Protein AF-0000000075727451 (afdb_homodimer)

Radius of gyration: 30.91 Å; Cα contacts (8 Å, |Δi|>4): 1766; chains: 2; bounding box: 86×86×67 Å

Foldseek 3Di:
DVVVVVVVLVVVLVVCVVVVPDPPVDPSVVVSVVCCVVCCLVCLVVVLLVCPPDPLSVVVLVLVNPDDPAADVPLLVVLVVLLCVQLPDDPDPVAFSLLSNLVSLLSSLLSCQLVVRDRNLVSLLCQLVSCLVSVSFVVDDNVCSSVVLQVLLDDLLLLLQLLLQLLLLLCSLLVVLLQVLQVQLQVQQFDLLSSLLSLLVSLLVSLQRNALLSSLSSSCSQCLVQLQVDDLQALSSVSNLVSSLLSSLLSLQQFCNHHLLSSLLQLLLVVLCVLLVHPDGDARQNSNQQSNVLSSVLSVVLSVVSCVVRPGPDDTGDGTDHDPRDDDPSNVVSVVQSVVLSVLSNCCVVPSCVPQVGSSSSSCSSVCCCCVVPSDPPVCSVVRPVSSSSSSSSLSSSLVSCSRSCNLVVVLVVCCVVVPPDDPLVVLVVLLVVLVVSLVSGALNVSSSSSSSNQLNSQVVVPDPSSLSSSLNSQLSSQQQQFCRRYSSSVSSQCSAHPVSHTSDDRVRSNVSRVVSSVVSNVCSSPVSSVSSVVSPD/DVVVVVVVLVVVLVVCVVVVPDPPVDDSVVVSVVCCVVCCLVCLVVCLLVVPPDPVSVVVLVLVNPDDPAADVVLLVVLVVLLCVQLPDDPDPVAFSLLSNLVSLLSSLLSCQLVVNDRNLVSLLCQLVSCLVSVSFVVDDNVCSSVVLQVLLDDLLLLLQLLLQLLLLLCSLQVVLLQVLQVQLQVQQFDLLSSLLSLLVSLLVSLQRNALLSSLSSSCSQCLVQLQPDDLQALSSVSNLVSSLLSSLLSLQQFCNHHLLSSLLQLLLVVLCVLLVHPDGDARQNSNQQSNVLSSVLSVVLSVVSCVVRPGPDDTGDGGDHDPRDDDPSNVVSVVQSVVLSVLSNCCVVPSCVPQVGNSSSSCSSVCCCCVVPSDPPVCSVVRPVSSSSSSSSLSSSLVSCSRSCNLVVVLVVCCVVCPPDDPLVVLVVLLVVLVVSLVSGALNVSSSSRSSNQLNSQVVVPDPSSLSSSLNSQLSSQQQQFCRRYSSSVSSQCSAHPVSHTSDDRVVSNVSRVVSSVVSNVCSSPVSSVSSVVSPD

Sequence (1076 aa):
MQNIVEQLENLYSKILREISVNGDERPRSEIVIELHNKVDSTIAWKQSTVLSDFNAIDFRKSQLSHITQPVKFPPLIIALIFLIVFSVKQFTKGLEFAAQKTIGIIGFCAILWATGAIPLWVTSISIPFISCVLKVVTEYSATDIGKFLEQSTMGPIVFLIIGGFTIATALQATEMDKRIASIILKKASINARIFLLVTSLLNVFIAMWIGNITSTMIVITLITPTLRQIPRNSNFAKAVILSIAVGGNLGGMTTPLASLQNAVTIESVAEAAAKYGMHDKVSFTTFFATALPFAIICAIIAWAIIMLKFPIDVSSVPAIPETQSDFGWRQIFVCVVSFATIVVWIVLPFGADRVFSDYGIVGFVPLLIFYGSGILPSRKIADLPWNVIFTLFGGSVLSKIVQMSGLMDAISNTMAKVLGKQTLWVTILIVNICVIVIDFFITHSVSCQITMPLVANFAAKRGGHIALFCMCGCMATTASQIMPVSSFPNMCSFSITDDTKKEYFKSQEFIKWGITITGVLIACVMTIFYFIGYEFGLMQNIVEQLENLYSKILREISVNGDERPRSEIVIELHNKVDSTIAWKQSTVLSDFNAIDFRKSQLSHITQPVKFPPLIIALIFLIVFSVKQFTKGLEFAAQKTIGIIGFCAILWATGAIPLWVTSISIPFISCVLKVVTEYSATDIGKFLEQSTMGPIVFLIIGGFTIATALQATEMDKRIASIILKKASINARIFLLVTSLLNVFIAMWIGNITSTMIVITLITPTLRQIPRNSNFAKAVILSIAVGGNLGGMTTPLASLQNAVTIESVAEAAAKYGMHDKVSFTTFFATALPFAIICAIIAWAIIMLKFPIDVSSVPAIPETQSDFGWRQIFVCVVSFATIVVWIVLPFGADRVFSDYGIVGFVPLLIFYGSGILPSRKIADLPWNVIFTLFGGSVLSKIVQMSGLMDAISNTMAKVLGKQTLWVTILIVNICVIVIDFFITHSVSCQITMPLVANFAAKRGGHIALFCMCGCMATTASQIMPVSSFPNMCSFSITDDTKKEYFKSQEFIKWGITITGVLIACVMTIFYFIGYEFGL

InterPro domains:
  IPR001898 Solute carrier family 13 [PF00939] (76-527)

Organism: Trichomonas vaginalis (strain ATCC PRA-98 / G3) (NCBI:txid412133)

Secondary structure (DSSP, 8-state):
-HHHHHHHHHHHHHHHHHH--S-----HHHHHHHHHHHHHHHHHHHHHHSTTS-TTHHHHHHHS-SS-----HHHHHHHHHHHHHHHHS-S-TTS-HHHHHHHHHHHHHHHHHHHTSS-HHHHHHHHHHHHHHHT--TTS-TTTHHHHHHHTT--HHHHHHHHHHHHHHHHHHTTHHHHHHHHHHHHHTT-HHHHHHHHHHHHHHHHHHH-HHHHHHHHHHHHHHHHTTS-TT-HHHHHHHHHHHHHHHHHTTSSTTT-HHHHHHHHHHHHHHHHTT------HHHHHHHHHHHHHHHHHHHHHHHHHHS----SSPPPPPPP-----HHHHHHHHHHHHHHHHHHHGGGTTHHHH-SHHHHTHHHHHHHHHHTSS-GGGGGGS-HHHHHHHHHHHHHHHHHHHSSHHHHHHHHHHHHH-S--HHHHHHHHHHHHHHHHHHS-HHHHHHHHHHHHHHHHHHHTS-HHHHHHHHHHHHHH---STTSSHHHHHHHT-B-TTS-BSS-HHHHHHHHHHHHHHHHHHIIIIIHHHHHHTT-/-HHHHHHHHHHHHHHHHHH--S-----HHHHHHHHHHHHHHHHHHHHHHSTTS-TTHHHHHHHS-SS-----HHHHHHHHHHHHHHHHS-S-TTS-HHHHHHHHHHHHHHHHHHHTSS-HHHHHHHHHHHHHHHT--TTS-TTTHHHHHHHTT--HHHHHHHHHHHHHHHHHHTTHHHHHHHHHHHHHTT-HHHHHHHHHHHHHHHHHHH-HHHHHHHHHHHHHHHHTTS-TT-HHHHHHHHHHHHHHHHHTTSSTTT-HHHHHHHHHHHHHHHHTT------HHHHHHHHHHHHHHHHHHHHHHHHHHS----SSPPPPPPP-----HHHHHHHHHHHHHHHHHHHGGGTTHHHH-SHHHHTHHHHHHHHHTTSS-GGGGGGS-HHHHHHHHHHHHHHHHHHHSSHHHHHHHHHHHHH-S--HHHHHHHHHHHHHHHHHHS-HHHHHHHHHHHHHHHHHHHTS-HHHHHHHHHHHHHH---STTSSHHHHHHHT-B-TTS-BSS-HHHHHHHHHHHHHHHHHHIIIIIHHHHHHTT-

Nearest PDB structures (foldseek):
  8r34-assembly1_A  TM=6.517E-01  e=2.177E-24  Saccharomyces cerevisiae
  6ol1-assembly1_B  TM=8.935E-01  e=8.866E-19  Vibrio cholerae O1 biovar El Tor str. N16961
  6ol0-assembly2_B  TM=8.997E-01  e=1.145E-17  Vibrio cholerae O1 biovar El Tor str. N16961
  4f35-assembly2_B  TM=9.080E-01  e=3.720E-16  Vibrio cholerae
  4f35-assembly1_C  TM=8.954E-01  e=8.253E-16  Vibrio cholerae

pLDDT: mean 83.33, std 17.27, range [27.61, 97.75]

Solvent-accessible surface area (backbone atoms only — not comparable to full-atom values): 53166 Å² total; per-residue (Å²): 107,67,65,57,49,49,49,51,52,47,49,49,50,48,48,48,55,64,66,44,74,70,82,73,78,64,56,69,66,56,52,49,50,45,44,48,47,48,46,42,47,46,41,47,47,48,28,61,68,42,66,69,67,54,69,74,33,46,52,48,20,58,80,56,5,88,51,49,56,70,52,38,58,67,58,47,51,52,22,48,50,46,29,46,61,32,58,73,54,70,86,49,91,89,47,49,53,30,18,44,29,48,50,14,50,52,50,24,45,50,46,31,57,52,66,51,21,34,54,60,36,49,54,24,50,42,44,54,43,50,41,47,59,66,52,27,51,71,92,44,53,52,62,49,38,31,48,54,44,49,25,44,36,39,41,40,63,55,35,31,44,53,16,35,46,41,43,27,49,51,35,54,75,57,43,47,58,58,45,54,51,40,56,53,51,45,67,30,33,77,38,62,73,52,28,38,45,46,45,16,50,47,22,25,54,44,0,43,57,48,11,13,61,56,24,32,50,50,52,46,64,55,42,47,69,30,52,65,73,43,67,87,87,35,40,42,55,53,43,43,41,50,23,41,20,50,12,8,35,40,6,22,54,23,26,59,56,3,26,67,36,40,38,44,36,41,49,20,29,39,53,29,18,58,73,71,73,43,84,56,67,65,45,63,35,56,44,30,67,48,29,34,60,46,35,53,52,51,49,52,51,51,44,52,50,45,55,70,73,34,59,77,74,66,92,65,46,61,73,53,73,82,72,87,68,86,86,51,68,66,47,52,50,49,50,52,54,47,51,50,50,51,51,49,44,47,40,24,90,78,57,45,19,64,45,44,16,40,59,18,44,53,14,45,48,50,48,42,51,37,43,35,58,21,77,37,34,67,52,55,65,38,68,48,67,55,57,58,54,40,28,46,27,15,36,42,31,50,37,49,45,42,67,55,16,49,35,51,58,53,50,45,54,50,45,48,67,71,55,55,91,56,53,69,68,58,49,43,50,53,52,35,50,54,50,42,61,53,28,73,65,26,34,40,51,60,32,33,48,59,44,25,31,54,48,9,41,44,24,43,73,73,69,48,50,27,47,35,50,32,49,48,36,48,51,39,41,46,44,52,49,38,48,50,75,33,38,63,25,31,37,57,40,55,63,43,52,47,96,83,69,41,57,79,56,55,71,66,59,48,32,55,49,13,48,54,53,20,55,53,43,41,52,39,38,71,52,55,43,45,52,50,33,50,75,72,67,53,109,67,65,58,49,50,49,51,51,48,50,48,51,47,48,47,53,63,65,44,73,71,82,73,78,64,55,69,66,55,52,49,49,46,44,48,47,46,46,42,48,45,41,48,45,49,29,60,69,44,63,70,69,54,68,73,35,43,52,49,19,56,80,54,5,86,51,46,56,72,53,40,58,67,58,46,50,53,21,49,50,48,29,47,61,34,60,72,55,71,88,48,90,90,46,50,54,32,18,44,30,48,50,14,50,52,49,24,43,50,46,31,57,54,65,52,22,34,53,60,34,48,54,24,50,42,43,52,44,50,42,48,58,66,50,26,51,72,90,44,54,52,61,50,39,32,49,54,44,47,24,44,36,41,41,39,62,56,35,31,44,52,16,35,47,42,43,28,48,51,34,56,75,58,43,49,57,59,44,54,51,40,56,53,51,46,67,32,31,77,37,64,72,53,29,36,46,47,46,17,51,46,22,26,56,45,0,43,56,50,10,13,60,56,24,32,50,49,52,48,64,55,42,46,69,29,52,65,73,43,66,86,88,35,40,41,55,53,43,44,41,50,23,42,21,51,11,9,35,40,6,22,56,24,26,59,58,4,26,67,37,38,40,44,35,42,49,21,28,38,52,28,17,59,73,71,73,42,84,57,66,66,46,61,35,57,43,31,66,46,29,34,60,46,35,53,52,49,49,53,53,50,43,52,50,45,52,71,73,33,59,76,75,66,92,67,46,61,74,53,73,81,74,87,68,85,86,52,69,65,47,52,52,51,50,51,53,48,51,52,49,52,51,50,44,48,39,25,90,78,57,46,19,67,45,44,18,41,58,19,42,52,14,45,49,50,47,42,51,37,42,34,59,22,78,36,32,68,54,57,64,38,68,44,66,57,57,60,54,39,29,44,25,14,36,41,31,51,37,51,46,42,65,54,16,50,36,51,60,54,50,45,53,51,45,47,67,71,56,56,90,58,54,71,68,57,48,45,50,53,53,36,52,53,50,42,59,54,28,72,66,26,33,39,50,59,32,33,48,59,44,26,31,54,48,9,41,45,25,44,72,73,68,48,49,27,47,35,50,33,49,50,36,49,50,39,40,45,44,52,48,39,46,51,75,33,39,64,26,31,36,55,41,55,64,44,50,46,95,82,69,42,58,79,57,54,70,66,60,50,33,55,52,12,48,55,54,21,54,54,43,41,51,39,36,70,50,55,43,44,52,49,33,51,74,73,67,54

Structure (mmCIF, N/CA/C/O backbone):
data_AF-0000000075727451-model_v1
#
loop_
_entity.id
_entity.type
_entity.pdbx_description
1 polymer 'Sodium:sulfate symporter transmembrane region family protein'
#
loop_
_atom_site.group_PDB
_atom_site.id
_atom_site.type_symbol
_atom_site.label_atom_id
_atom_site.label_alt_id
_atom_site.label_comp_id
_atom_site.label_asym_id
_atom_site.label_entity_id
_atom_site.label_seq_id
_atom_site.pdbx_PDB_ins_code
_atom_site.Cartn_x
_atom_site.Cartn_y
_atom_site.Cartn_z
_atom_site.occupancy
_atom_site.B_iso_or_equiv
_atom_site.auth_seq_id
_atom_site.auth_comp_id
_atom_site.auth_asym_id
_atom_site.auth_atom_id
_atom_site.pdbx_PDB_model_num
ATOM 1 N N . MET A 1 1 ? 38.062 4.234 -19.172 1 38.88 1 MET A N 1
ATOM 2 C CA . MET A 1 1 ? 37.406 3.336 -18.219 1 38.88 1 MET A CA 1
ATOM 3 C C . MET A 1 1 ? 38.25 2.1 -17.969 1 38.88 1 MET A C 1
ATOM 5 O O . MET A 1 1 ? 38.438 1.69 -16.828 1 38.88 1 MET A O 1
ATOM 9 N N . GLN A 1 2 ? 38.875 1.671 -19.016 1 47.06 2 GLN A N 1
ATOM 10 C CA . GLN A 1 2 ? 39.719 0.489 -18.891 1 47.06 2 GLN A CA 1
ATOM 11 C C . GLN A 1 2 ? 41 0.802 -18.109 1 47.06 2 GLN A C 1
ATOM 13 O O . GLN A 1 2 ? 41.406 0.014 -17.25 1 47.06 2 GLN A O 1
ATOM 18 N N . ASN A 1 3 ? 41.469 1.94 -18.422 1 48.69 3 ASN A N 1
ATOM 19 C CA . ASN A 1 3 ? 42.688 2.314 -17.75 1 48.69 3 ASN A CA 1
ATOM 20 C C . ASN A 1 3 ? 42.438 2.643 -16.281 1 48.69 3 ASN A C 1
ATOM 22 O O . ASN A 1 3 ? 43.281 2.318 -15.422 1 48.69 3 ASN A O 1
ATOM 26 N N . ILE A 1 4 ? 41.344 3.227 -15.93 1 48.03 4 ILE A N 1
ATOM 27 C CA . ILE A 1 4 ? 40.969 3.504 -14.539 1 48.03 4 ILE A CA 1
ATOM 28 C C . ILE A 1 4 ? 40.688 2.193 -13.812 1 48.03 4 ILE A C 1
ATOM 30 O O . ILE A 1 4 ? 41.094 2.014 -12.664 1 48.03 4 ILE A O 1
ATOM 34 N N . VAL A 1 5 ? 40.125 1.192 -14.477 1 48.56 5 VAL A N 1
ATOM 35 C CA . VAL A 1 5 ? 39.875 -0.132 -13.914 1 48.56 5 VAL A CA 1
ATOM 36 C C . VAL A 1 5 ? 41.219 -0.833 -13.656 1 48.56 5 VAL A C 1
ATOM 38 O O . VAL A 1 5 ? 41.406 -1.431 -12.594 1 48.56 5 VAL A O 1
ATOM 41 N N . GLU A 1 6 ? 42.062 -0.649 -14.586 1 52.78 6 GLU A N 1
ATOM 42 C CA . GLU A 1 6 ? 43.375 -1.26 -14.438 1 52.78 6 GLU A CA 1
ATOM 43 C C . GLU A 1 6 ? 44.156 -0.615 -13.289 1 52.78 6 GLU A C 1
ATOM 45 O O . GLU A 1 6 ? 44.844 -1.303 -12.539 1 52.78 6 GLU A O 1
ATOM 50 N N . GLN A 1 7 ? 43.969 0.64 -13.133 1 52.59 7 GLN A N 1
ATOM 51 C CA . GLN A 1 7 ? 44.688 1.336 -12.062 1 52.59 7 GLN A CA 1
ATOM 52 C C . GLN A 1 7 ? 44.062 1.005 -10.695 1 52.59 7 GLN A C 1
ATOM 54 O O . GLN A 1 7 ? 44.812 0.813 -9.719 1 52.59 7 GLN A O 1
ATOM 59 N N . LEU A 1 8 ? 42.812 0.835 -10.641 1 53.03 8 LEU A N 1
ATOM 60 C CA . LEU A 1 8 ? 42.125 0.413 -9.422 1 53.03 8 LEU A CA 1
ATOM 61 C C . LEU A 1 8 ? 42.469 -1.035 -9.086 1 53.03 8 LEU A C 1
ATOM 63 O O . LEU A 1 8 ? 42.656 -1.374 -7.914 1 53.03 8 LEU A O 1
ATOM 67 N N . GLU A 1 9 ? 42.562 -1.824 -10.109 1 52.12 9 GLU A N 1
ATOM 68 C CA . GLU A 1 9 ? 43.031 -3.201 -9.93 1 52.12 9 GLU A CA 1
ATOM 69 C C . GLU A 1 9 ? 44.438 -3.25 -9.406 1 52.12 9 GLU A C 1
ATOM 71 O O . GLU A 1 9 ? 44.781 -4.051 -8.523 1 52.12 9 GLU A O 1
ATOM 76 N N . ASN A 1 10 ? 45.188 -2.383 -9.945 1 54.62 10 ASN A N 1
ATOM 77 C CA . ASN A 1 10 ? 46.562 -2.311 -9.5 1 54.62 10 ASN A CA 1
ATOM 78 C C . ASN A 1 10 ? 46.656 -1.789 -8.07 1 54.62 10 ASN A C 1
ATOM 80 O O . ASN A 1 10 ? 47.469 -2.297 -7.281 1 54.62 10 ASN A O 1
ATOM 84 N N . LEU A 1 11 ? 45.969 -0.825 -7.73 1 54.75 11 LEU A N 1
ATOM 85 C CA . LEU A 1 11 ? 45.969 -0.284 -6.375 1 54.75 11 LEU A CA 1
ATOM 86 C C . LEU A 1 11 ? 45.469 -1.316 -5.379 1 54.75 11 LEU A C 1
ATOM 88 O O . LEU A 1 11 ? 46.031 -1.478 -4.297 1 54.75 11 LEU A O 1
ATOM 92 N N . TYR A 1 12 ? 44.406 -1.996 -5.688 1 51.44 12 TYR A N 1
ATOM 93 C CA . TYR A 1 12 ? 43.875 -3.066 -4.844 1 51.44 12 TYR A CA 1
ATOM 94 C C . TYR A 1 12 ? 44.906 -4.176 -4.664 1 51.44 12 TYR A C 1
ATOM 96 O O . TYR A 1 12 ? 45.125 -4.664 -3.553 1 51.44 12 TYR A O 1
ATOM 104 N N . SER A 1 13 ? 45.5 -4.508 -5.773 1 49.34 13 SER A N 1
ATOM 105 C CA . SER A 1 13 ? 46.594 -5.496 -5.676 1 49.34 13 SER A CA 1
ATOM 106 C C . SER A 1 13 ? 47.688 -5.016 -4.754 1 49.34 13 SER A C 1
ATOM 108 O O . SER A 1 13 ? 48.25 -5.797 -3.971 1 49.34 13 SER A O 1
ATOM 110 N N . LYS A 1 14 ? 47.938 -3.795 -4.887 1 52.88 14 LYS A N 1
ATOM 111 C CA . LYS A 1 14 ? 48.969 -3.24 -4.035 1 52.88 14 LYS A CA 1
ATOM 112 C C . LYS A 1 14 ? 48.531 -3.225 -2.57 1 52.88 14 LYS A C 1
ATOM 114 O O . LYS A 1 14 ? 49.344 -3.559 -1.683 1 52.88 14 LYS A O 1
ATOM 119 N N . ILE A 1 15 ? 47.344 -2.867 -2.324 1 48.94 15 ILE A N 1
ATOM 120 C CA . ILE A 1 15 ? 46.844 -2.812 -0.952 1 48.94 15 ILE A CA 1
ATOM 121 C C . ILE A 1 15 ? 46.812 -4.219 -0.359 1 48.94 15 ILE A C 1
ATOM 123 O O . ILE A 1 15 ? 47.25 -4.43 0.78 1 48.94 15 ILE A O 1
ATOM 127 N N . LEU A 1 16 ? 46.281 -5.137 -1.151 1 46.38 16 LEU A N 1
ATOM 128 C CA . LEU A 1 16 ? 46.25 -6.508 -0.655 1 46.38 16 LEU A CA 1
ATOM 129 C C . LEU A 1 16 ? 47.656 -7.035 -0.397 1 46.38 16 LEU A C 1
ATOM 131 O O . LEU A 1 16 ? 47.875 -7.77 0.568 1 46.38 16 LEU A O 1
ATOM 135 N N . ARG A 1 17 ? 48.438 -6.691 -1.322 1 45.81 17 ARG A N 1
ATOM 136 C CA . ARG A 1 17 ? 49.812 -7.098 -1.1 1 45.81 17 ARG A CA 1
ATOM 137 C C . ARG A 1 17 ? 50.375 -6.504 0.196 1 45.81 17 ARG A C 1
ATOM 139 O O . ARG A 1 17 ? 51.156 -7.145 0.898 1 45.81 17 ARG A O 1
ATOM 146 N N . GLU A 1 18 ? 50 -5.285 0.386 1 45.12 18 GLU A N 1
ATOM 147 C CA . GLU A 1 18 ? 50.531 -4.66 1.596 1 45.12 18 GLU A CA 1
ATOM 148 C C . GLU A 1 18 ? 49.875 -5.238 2.846 1 45.12 18 GLU A C 1
ATOM 150 O O . GLU A 1 18 ? 50.531 -5.359 3.891 1 45.12 18 GLU A O 1
ATOM 155 N N . ILE A 1 19 ? 48.531 -5.473 2.824 1 41.31 19 ILE A N 1
ATOM 156 C CA . ILE A 1 19 ? 47.875 -6.031 4.004 1 41.31 19 ILE A CA 1
ATOM 157 C C . ILE A 1 19 ? 48.25 -7.504 4.156 1 41.31 19 ILE A C 1
ATOM 159 O O . ILE A 1 19 ? 48.312 -8.023 5.27 1 41.31 19 ILE A O 1
ATOM 163 N N . SER A 1 20 ? 48.219 -8.242 2.998 1 37.53 20 SER A N 1
ATOM 164 C CA . SER A 1 20 ? 48.688 -9.609 3.174 1 37.53 20 SER A CA 1
ATOM 165 C C . SER A 1 20 ? 50.125 -9.625 3.729 1 37.53 20 SER A C 1
ATOM 167 O O . SER A 1 20 ? 51.031 -9.086 3.109 1 37.53 20 SER A O 1
ATOM 169 N N . VAL A 1 21 ? 50.281 -9.484 4.918 1 37.31 21 VAL A N 1
ATOM 170 C CA . VAL A 1 21 ? 51.562 -9.656 5.602 1 37.31 21 VAL A CA 1
ATOM 171 C C . VAL A 1 21 ? 52.375 -10.734 4.895 1 37.31 21 VAL A C 1
ATOM 173 O O . VAL A 1 21 ? 53.594 -10.609 4.758 1 37.31 21 VAL A O 1
ATOM 176 N N . ASN A 1 22 ? 51.781 -12.078 4.836 1 37.81 22 ASN A N 1
ATOM 177 C CA . ASN A 1 22 ? 52.719 -13.125 4.406 1 37.81 22 ASN A CA 1
ATOM 178 C C . ASN A 1 22 ? 52.969 -13.055 2.908 1 37.81 22 ASN A C 1
ATOM 180 O O . ASN A 1 22 ? 52.156 -12.562 2.143 1 37.81 22 ASN A O 1
ATOM 184 N N . GLY A 1 23 ? 54.219 -13.273 2.387 1 37.19 23 GLY A N 1
ATOM 185 C CA . GLY A 1 23 ? 54.938 -13.43 1.127 1 37.19 23 GLY A CA 1
ATOM 186 C C . GLY A 1 23 ? 54.094 -14.086 0.047 1 37.19 23 GLY A C 1
ATOM 187 O O . GLY A 1 23 ? 54.406 -15.18 -0.417 1 37.19 23 GLY A O 1
ATOM 188 N N . ASP A 1 24 ? 52.781 -14.023 0.04 1 40.34 24 ASP A N 1
ATOM 189 C CA . ASP A 1 24 ? 52.094 -14.797 -0.993 1 40.34 24 ASP A CA 1
ATOM 190 C C . ASP A 1 24 ? 52.625 -14.43 -2.383 1 40.34 24 ASP A C 1
ATOM 192 O O . ASP A 1 24 ? 52.594 -13.258 -2.775 1 40.34 24 ASP A O 1
ATOM 196 N N . GLU A 1 25 ? 53.812 -15.117 -2.809 1 44.22 25 GLU A N 1
ATOM 197 C CA . GLU A 1 25 ? 54.5 -15.102 -4.094 1 44.22 25 GLU A CA 1
ATOM 198 C C . GLU A 1 25 ? 53.531 -15.32 -5.246 1 44.22 25 GLU A C 1
ATOM 200 O O . GLU A 1 25 ? 53.938 -15.633 -6.367 1 44.22 25 GLU A O 1
ATOM 205 N N . ARG A 1 26 ? 52.281 -15.289 -4.859 1 50.44 26 ARG A N 1
ATOM 206 C CA . ARG A 1 26 ? 51.438 -15.609 -6.004 1 50.44 26 ARG A CA 1
ATOM 207 C C . ARG A 1 26 ? 51.5 -14.5 -7.051 1 50.44 26 ARG A C 1
ATOM 209 O O . ARG A 1 26 ? 51.656 -13.328 -6.715 1 50.44 26 ARG A O 1
ATOM 216 N N . PRO A 1 27 ? 51.75 -15 -8.398 1 46.12 27 PRO A N 1
ATOM 217 C CA . PRO A 1 27 ? 51.781 -14.023 -9.492 1 46.12 27 PRO A CA 1
ATOM 218 C C . PRO A 1 27 ? 50.531 -13.125 -9.516 1 46.12 27 PRO A C 1
ATOM 220 O O . PRO A 1 27 ? 49.469 -13.516 -9 1 46.12 27 PRO A O 1
ATOM 223 N N . ARG A 1 28 ? 50.656 -11.883 -9.898 1 47.22 28 ARG A N 1
ATOM 224 C CA . ARG A 1 28 ? 49.656 -10.836 -10.008 1 47.22 28 ARG A CA 1
ATOM 225 C C . ARG A 1 28 ? 48.375 -11.383 -10.625 1 47.22 28 ARG A C 1
ATOM 227 O O . ARG A 1 28 ? 47.25 -11.07 -10.164 1 47.22 28 ARG A O 1
ATOM 234 N N . SER A 1 29 ? 48.531 -12.227 -11.586 1 48.41 29 SER A N 1
ATOM 235 C CA . SER A 1 29 ? 47.375 -12.742 -12.32 1 48.41 29 SER A CA 1
ATOM 236 C C . SER A 1 29 ? 46.5 -13.602 -11.438 1 48.41 29 SER A C 1
ATOM 238 O O . SER A 1 29 ? 45.281 -13.547 -11.539 1 48.41 29 SER A O 1
ATOM 240 N N . GLU A 1 30 ? 47.094 -14.25 -10.594 1 49.47 30 GLU A N 1
ATOM 241 C CA . GLU A 1 30 ? 46.312 -15.156 -9.75 1 49.47 30 GLU A CA 1
ATOM 242 C C . GLU A 1 30 ? 45.594 -14.406 -8.633 1 49.47 30 GLU A C 1
ATOM 244 O O . GLU A 1 30 ? 44.469 -14.727 -8.281 1 49.47 30 GLU A O 1
ATOM 249 N N . ILE A 1 31 ? 46.25 -13.391 -8.172 1 47.28 31 ILE A N 1
ATOM 250 C CA . ILE A 1 31 ? 45.656 -12.57 -7.125 1 47.28 31 ILE A CA 1
ATOM 251 C C . ILE A 1 31 ? 44.469 -11.789 -7.699 1 47.28 31 ILE A C 1
ATOM 253 O O . ILE A 1 31 ? 43.438 -11.68 -7.062 1 47.28 31 ILE A O 1
ATOM 257 N N . VAL A 1 32 ? 44.656 -11.352 -8.883 1 47.22 32 VAL A N 1
ATOM 258 C CA . VAL A 1 32 ? 43.594 -10.625 -9.57 1 47.22 32 VAL A CA 1
ATOM 259 C C . VAL A 1 32 ? 42.438 -11.562 -9.859 1 47.22 32 VAL A C 1
ATOM 261 O O . VAL A 1 32 ? 41.281 -11.203 -9.664 1 47.22 32 VAL A O 1
ATOM 264 N N . ILE A 1 33 ? 42.719 -12.773 -10.273 1 47.88 33 ILE A N 1
ATOM 265 C CA . ILE A 1 33 ? 41.656 -13.758 -10.523 1 47.88 33 ILE A CA 1
ATOM 266 C C . ILE A 1 33 ? 40.969 -14.109 -9.219 1 47.88 33 ILE A C 1
ATOM 268 O O . ILE A 1 33 ? 39.75 -14.203 -9.172 1 47.88 33 ILE A O 1
ATOM 272 N N . GLU A 1 34 ? 41.719 -14.234 -8.188 1 47.12 34 GLU A N 1
ATOM 273 C CA . GLU A 1 34 ? 41.094 -14.523 -6.883 1 47.12 34 GLU A CA 1
ATOM 274 C C . GLU A 1 34 ? 40.281 -13.344 -6.383 1 47.12 34 GLU A C 1
ATOM 276 O O . GLU A 1 34 ? 39.188 -13.523 -5.832 1 47.12 34 GLU A O 1
ATOM 281 N N . LEU A 1 35 ? 40.875 -12.25 -6.516 1 43.5 35 LEU A N 1
ATOM 282 C CA . LEU A 1 35 ? 40.125 -11.039 -6.168 1 43.5 35 LEU A CA 1
ATOM 283 C C . LEU A 1 35 ? 38.844 -10.922 -7 1 43.5 35 LEU A C 1
ATOM 285 O O . LEU A 1 35 ? 37.781 -10.625 -6.469 1 43.5 35 LEU A O 1
ATOM 289 N N . HIS A 1 36 ? 39.062 -11.141 -8.266 1 42.59 36 HIS A N 1
ATOM 290 C CA . HIS A 1 36 ? 37.875 -11.125 -9.125 1 42.59 36 HIS A CA 1
ATOM 291 C C . HIS A 1 36 ? 36.906 -12.195 -8.695 1 42.59 36 HIS A C 1
ATOM 293 O O . HIS A 1 36 ? 35.688 -11.945 -8.648 1 42.59 36 HIS A O 1
ATOM 299 N N . ASN A 1 37 ? 37.438 -13.289 -8.367 1 43.84 37 ASN A N 1
ATOM 300 C CA . ASN A 1 37 ? 36.562 -14.375 -7.938 1 43.84 37 ASN A CA 1
ATOM 301 C C . ASN A 1 37 ? 35.938 -14.078 -6.582 1 43.84 37 ASN A C 1
ATOM 303 O O . ASN A 1 37 ? 34.75 -14.344 -6.379 1 43.84 37 ASN A O 1
ATOM 307 N N . LYS A 1 38 ? 36.719 -13.602 -5.68 1 42.94 38 LYS A N 1
ATOM 308 C CA . LYS A 1 38 ? 36.188 -13.289 -4.359 1 42.94 38 LYS A CA 1
ATOM 309 C C . LYS A 1 38 ? 35.25 -12.07 -4.414 1 42.94 38 LYS A C 1
ATOM 311 O O . LYS A 1 38 ? 34.219 -12.047 -3.762 1 42.94 38 LYS A O 1
ATOM 316 N N . VAL A 1 39 ? 35.781 -11.055 -5.062 1 41.81 39 VAL A N 1
ATOM 317 C CA . VAL A 1 39 ? 34.938 -9.883 -5.238 1 41.81 39 VAL A CA 1
ATOM 318 C C . VAL A 1 39 ? 33.688 -10.25 -6.039 1 41.81 39 VAL A C 1
ATOM 320 O O . VAL A 1 39 ? 32.562 -9.852 -5.691 1 41.81 39 VAL A O 1
ATOM 323 N N . ASP A 1 40 ? 33.969 -11.062 -7.07 1 39.5 40 ASP A N 1
ATOM 324 C CA . ASP A 1 40 ? 32.812 -11.516 -7.844 1 39.5 40 ASP A CA 1
ATOM 325 C C . ASP A 1 40 ? 31.891 -12.375 -6.988 1 39.5 40 ASP A C 1
ATOM 327 O O . ASP A 1 40 ? 30.672 -12.234 -7.066 1 39.5 40 ASP A O 1
ATOM 331 N N . SER A 1 41 ? 32.531 -13.211 -6.234 1 41.03 41 SER A N 1
ATOM 332 C CA . SER A 1 41 ? 31.688 -14.023 -5.363 1 41.03 41 SER A CA 1
ATOM 333 C C . SER A 1 41 ? 31 -13.156 -4.301 1 41.03 41 SER A C 1
ATOM 335 O O . SER A 1 41 ? 29.828 -13.367 -3.982 1 41.03 41 SER A O 1
ATOM 337 N N . THR A 1 42 ? 31.766 -12.305 -3.707 1 40.66 42 THR A N 1
ATOM 338 C CA . THR A 1 42 ? 31.188 -11.422 -2.711 1 40.66 42 THR A CA 1
ATOM 339 C C . THR A 1 42 ? 30.219 -10.438 -3.367 1 40.66 42 THR A C 1
ATOM 341 O O . THR A 1 42 ? 29.141 -10.164 -2.832 1 40.66 42 THR A O 1
ATOM 344 N N . ILE A 1 43 ? 30.703 -9.805 -4.426 1 38.69 43 ILE A N 1
ATOM 345 C CA . ILE A 1 43 ? 29.812 -8.914 -5.16 1 38.69 43 ILE A CA 1
ATOM 346 C C . ILE A 1 43 ? 28.609 -9.703 -5.672 1 38.69 43 ILE A C 1
ATOM 348 O O . ILE A 1 43 ? 27.469 -9.234 -5.574 1 38.69 43 ILE A O 1
ATOM 352 N N . ALA A 1 44 ? 29 -10.844 -6.301 1 38.12 44 ALA A N 1
ATOM 353 C CA . ALA A 1 44 ? 27.875 -11.695 -6.699 1 38.12 44 ALA A CA 1
ATOM 354 C C . ALA A 1 44 ? 26.969 -12.008 -5.504 1 38.12 44 ALA A C 1
ATOM 356 O O . ALA A 1 44 ? 25.75 -12.008 -5.629 1 38.12 44 ALA A O 1
ATOM 357 N N . TRP A 1 45 ? 27.703 -12.219 -4.465 1 39.81 45 TRP A N 1
ATOM 358 C CA . TRP A 1 45 ? 26.938 -12.484 -3.246 1 39.81 45 TRP A CA 1
ATOM 359 C C . TRP A 1 45 ? 26.156 -11.25 -2.814 1 39.81 45 TRP A C 1
ATOM 361 O O . TRP A 1 45 ? 24.969 -11.336 -2.516 1 39.81 45 TRP A O 1
ATOM 371 N N . LYS A 1 46 ? 27 -10.219 -2.6 1 38.81 46 LYS A N 1
ATOM 372 C CA . LYS A 1 46 ? 26.359 -8.969 -2.197 1 38.81 46 LYS A CA 1
ATOM 373 C C . LYS A 1 46 ? 25.422 -8.461 -3.281 1 38.81 46 LYS A C 1
ATOM 375 O O . LYS A 1 46 ? 24.359 -7.891 -2.977 1 38.81 46 LYS A O 1
ATOM 380 N N . GLN A 1 47 ? 25.938 -8.523 -4.477 1 34.28 47 GLN A N 1
ATOM 381 C CA . GLN A 1 47 ? 25.031 -8.195 -5.574 1 34.28 47 GLN A CA 1
ATOM 382 C C . GLN A 1 47 ? 23.828 -9.141 -5.594 1 34.28 47 GLN A C 1
ATOM 384 O O . GLN A 1 47 ? 22.734 -8.75 -5.992 1 34.28 47 GLN A O 1
ATOM 389 N N . SER A 1 48 ? 24.156 -10.383 -5.312 1 34 48 SER A N 1
ATOM 390 C CA . SER A 1 48 ? 22.984 -11.25 -5.168 1 34 48 SER A CA 1
ATOM 391 C C . SER A 1 48 ? 22.031 -10.711 -4.109 1 34 48 SER A C 1
ATOM 393 O O . SER A 1 48 ? 20.812 -10.953 -4.18 1 34 48 SER A O 1
ATOM 395 N N . THR A 1 49 ? 22.641 -10.117 -3.125 1 33.97 49 THR A N 1
ATOM 396 C CA . THR A 1 49 ? 21.734 -9.438 -2.207 1 33.97 49 THR A CA 1
ATOM 397 C C . THR A 1 49 ? 21.125 -8.203 -2.865 1 33.97 49 THR A C 1
ATOM 399 O O . THR A 1 49 ? 19.969 -7.871 -2.627 1 33.97 49 THR A O 1
ATOM 402 N N . VAL A 1 50 ? 22.141 -7.262 -3.424 1 30.38 50 VAL A N 1
ATOM 403 C CA . VAL A 1 50 ? 21.656 -6.109 -4.184 1 30.38 50 VAL A CA 1
ATOM 404 C C . VAL A 1 50 ? 21.266 -6.547 -5.594 1 30.38 50 VAL A C 1
ATOM 406 O O . VAL A 1 50 ? 22.094 -7.109 -6.324 1 30.38 50 VAL A O 1
ATOM 409 N N . LEU A 1 51 ? 20.156 -6.918 -5.832 1 30.16 51 LEU A N 1
ATOM 410 C CA . LEU A 1 51 ? 19.562 -7.305 -7.109 1 30.16 51 LEU A CA 1
ATOM 411 C C . LEU A 1 51 ? 20.109 -6.441 -8.242 1 30.16 51 LEU A C 1
ATOM 413 O O . LEU A 1 51 ? 19.531 -6.422 -9.336 1 30.16 51 LEU A O 1
ATOM 417 N N . SER A 1 52 ? 21.234 -5.605 -8.062 1 27.98 52 SER A N 1
ATOM 418 C CA . SER A 1 52 ? 21.531 -4.703 -9.172 1 27.98 52 SER A CA 1
ATOM 419 C C . SER A 1 52 ? 22.125 -5.461 -10.359 1 27.98 52 SER A C 1
ATOM 421 O O . SER A 1 52 ? 21.812 -5.148 -11.508 1 27.98 52 SER A O 1
ATOM 423 N N . ASP A 1 53 ? 23.359 -6.234 -10.234 1 27.83 53 ASP A N 1
ATOM 424 C CA . ASP A 1 53 ? 24.156 -6.543 -11.406 1 27.83 53 ASP A CA 1
ATOM 425 C C . ASP A 1 53 ? 23.562 -7.703 -12.195 1 27.83 53 ASP A C 1
ATOM 427 O O . ASP A 1 53 ? 24.188 -8.219 -13.125 1 27.83 53 ASP A O 1
ATOM 431 N N . PHE A 1 54 ? 23.062 -8.781 -11.68 1 27.73 54 PHE A N 1
ATOM 432 C CA . PHE A 1 54 ? 22.812 -9.828 -12.656 1 27.73 54 PHE A CA 1
ATOM 433 C C . PHE A 1 54 ? 22.125 -9.258 -13.891 1 27.73 54 PHE A C 1
ATOM 435 O O . PHE A 1 54 ? 21.156 -8.5 -13.773 1 27.73 54 PHE A O 1
ATOM 442 N N . ASN A 1 55 ? 22.703 -9.297 -15.078 1 30.5 55 ASN A N 1
ATOM 443 C CA . ASN A 1 55 ? 22.172 -9.047 -16.406 1 30.5 55 ASN A CA 1
ATOM 444 C C . ASN A 1 55 ? 20.734 -9.547 -16.547 1 30.5 55 ASN A C 1
ATOM 446 O O . ASN A 1 55 ? 19.953 -9.008 -17.328 1 30.5 55 ASN A O 1
ATOM 450 N N . ALA A 1 56 ? 20.516 -10.844 -16.219 1 28.59 56 ALA A N 1
ATOM 451 C CA . ALA A 1 56 ? 19.141 -11.328 -16.156 1 28.59 56 ALA A CA 1
ATOM 452 C C . ALA A 1 56 ? 18.297 -10.461 -15.219 1 28.59 56 ALA A C 1
ATOM 454 O O . ALA A 1 56 ? 17.078 -10.656 -15.102 1 28.59 56 ALA A O 1
ATOM 455 N N . ILE A 1 57 ? 18.812 -9.867 -14.25 1 30.89 57 ILE A N 1
ATOM 456 C CA . ILE A 1 57 ? 18.25 -8.812 -13.414 1 30.89 57 ILE A CA 1
ATOM 457 C C . ILE A 1 57 ? 17.859 -7.617 -14.289 1 30.89 57 ILE A C 1
ATOM 459 O O . ILE A 1 57 ? 17.266 -6.648 -13.797 1 30.89 57 ILE A O 1
ATOM 463 N N . ASP A 1 58 ? 18.438 -7.594 -15.383 1 31.84 58 ASP A N 1
ATOM 464 C CA . ASP A 1 58 ? 17.938 -6.652 -16.375 1 31.84 58 ASP A CA 1
ATOM 465 C C . ASP A 1 58 ? 16.453 -6.895 -16.656 1 31.84 58 ASP A C 1
ATOM 467 O O . ASP A 1 58 ? 15.719 -5.965 -17 1 31.84 58 ASP A O 1
ATOM 471 N N . PHE A 1 59 ? 16.203 -8.164 -16.797 1 29.88 59 PHE A N 1
ATOM 472 C CA . PHE A 1 59 ? 14.805 -8.5 -17.016 1 29.88 59 PHE A CA 1
ATOM 473 C C . PHE A 1 59 ? 13.961 -8.148 -15.797 1 29.88 59 PHE A C 1
ATOM 475 O O . PHE A 1 59 ? 12.812 -7.719 -15.93 1 29.88 59 PHE A O 1
ATOM 482 N N . ARG A 1 60 ? 14.422 -8.469 -14.664 1 30.53 60 ARG A N 1
ATOM 483 C CA . ARG A 1 60 ? 13.656 -7.906 -13.555 1 30.53 60 ARG A CA 1
ATOM 484 C C . ARG A 1 60 ? 13.578 -6.387 -13.664 1 30.53 60 ARG A C 1
ATOM 486 O O . ARG A 1 60 ? 12.641 -5.77 -13.148 1 30.53 60 ARG A O 1
ATOM 493 N N . LYS A 1 61 ? 14.594 -5.895 -14.164 1 35.53 61 LYS A N 1
ATOM 494 C CA . LYS A 1 61 ? 14.688 -4.465 -14.445 1 35.53 61 LYS A CA 1
ATOM 495 C C . LYS A 1 61 ? 13.625 -4.031 -15.453 1 35.53 61 LYS A C 1
ATOM 497 O O . LYS A 1 61 ? 13.258 -2.855 -15.5 1 35.53 61 LYS A O 1
ATOM 502 N N . SER A 1 62 ? 13.297 -4.82 -16.344 1 33.44 62 SER A N 1
ATOM 503 C CA . SER A 1 62 ? 12.195 -4.5 -17.234 1 33.44 62 SER A CA 1
ATOM 504 C C . SER A 1 62 ? 10.852 -4.586 -16.516 1 33.44 62 SER A C 1
ATOM 506 O O . SER A 1 62 ? 9.984 -3.725 -16.703 1 33.44 62 SER A O 1
ATOM 508 N N . GLN A 1 63 ? 10.414 -5.793 -15.977 1 36.19 63 GLN A N 1
ATOM 509 C CA . GLN A 1 63 ? 9.156 -5.738 -15.242 1 36.19 63 GLN A CA 1
ATOM 510 C C . GLN A 1 63 ? 9.281 -4.867 -14 1 36.19 63 GLN A C 1
ATOM 512 O O . GLN A 1 63 ? 8.336 -4.191 -13.602 1 36.19 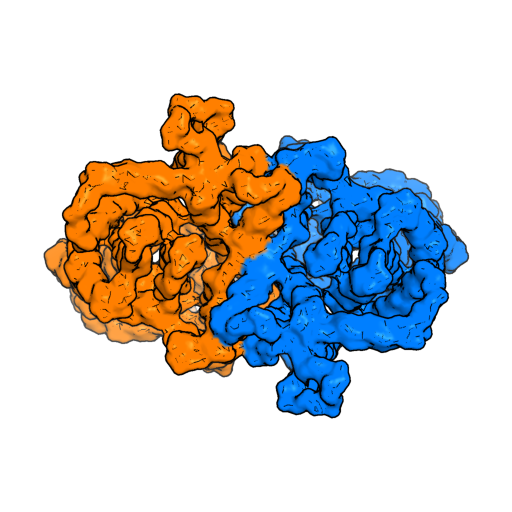63 GLN A O 1
ATOM 517 N N . LEU A 1 64 ? 10.312 -5.012 -13.117 1 37.44 64 LEU A N 1
ATOM 518 C CA . LEU A 1 64 ? 10.703 -4.113 -12.031 1 37.44 64 LEU A CA 1
ATOM 519 C C . LEU A 1 64 ? 11.688 -3.059 -12.531 1 37.44 64 LEU A C 1
ATOM 521 O O . LEU A 1 64 ? 12.266 -2.318 -11.734 1 37.44 64 LEU A O 1
ATOM 525 N N . SER A 1 65 ? 12.297 -3.08 -13.703 1 36.97 65 SER A N 1
ATOM 526 C CA . SER A 1 65 ? 13.43 -2.379 -14.297 1 36.97 65 SER A CA 1
ATOM 527 C C . SER A 1 65 ? 13.273 -0.867 -14.172 1 36.97 65 SER A C 1
ATOM 529 O O . SER A 1 65 ? 12.156 -0.349 -14.18 1 36.97 65 SER A O 1
ATOM 531 N N . HIS A 1 66 ? 14.344 -0.334 -13.758 1 42.47 66 HIS A N 1
ATOM 532 C CA . HIS A 1 66 ? 14.711 1.076 -13.719 1 42.47 66 HIS A CA 1
ATOM 533 C C . HIS A 1 66 ? 14.336 1.781 -15.016 1 42.47 66 HIS A C 1
ATOM 535 O O . HIS A 1 66 ? 14.375 3.012 -15.094 1 42.47 66 HIS A O 1
ATOM 541 N N . ILE A 1 67 ? 14.117 0.887 -16.141 1 45.66 67 ILE A N 1
ATOM 542 C CA . ILE A 1 67 ? 13.961 1.604 -17.406 1 45.66 67 ILE A CA 1
ATOM 543 C C . ILE A 1 67 ? 12.477 1.865 -17.672 1 45.66 67 ILE A C 1
ATOM 545 O O . ILE A 1 67 ? 11.641 0.972 -17.5 1 45.66 67 ILE A O 1
ATOM 549 N N . THR A 1 68 ? 12.18 2.988 -17.781 1 56 68 THR A N 1
ATOM 550 C CA . THR A 1 68 ? 10.859 3.404 -18.25 1 56 68 THR A CA 1
ATOM 551 C C . THR A 1 68 ? 10.414 2.549 -19.438 1 56 68 THR A C 1
ATOM 553 O O . THR A 1 68 ? 11.148 2.396 -20.406 1 56 68 THR A O 1
ATOM 556 N N . GLN A 1 69 ? 9.656 1.466 -19.281 1 61.47 69 GLN A N 1
ATOM 557 C CA . GLN A 1 69 ? 9.07 0.745 -20.406 1 61.47 69 GLN A CA 1
ATOM 558 C C . GLN A 1 69 ? 8.273 1.685 -21.312 1 61.47 69 GLN A C 1
ATOM 560 O O . GLN A 1 69 ? 7.305 2.303 -20.875 1 61.47 69 GLN A O 1
ATOM 565 N N . PRO A 1 70 ? 8.797 1.812 -22.5 1 72.56 70 PRO A N 1
ATOM 566 C CA . PRO A 1 70 ? 8.023 2.678 -23.391 1 72.56 70 PRO A CA 1
ATOM 567 C C . PRO A 1 70 ? 6.633 2.121 -23.703 1 72.56 70 PRO A C 1
ATOM 569 O O . PRO A 1 70 ? 6.457 0.902 -23.766 1 72.56 70 PRO A O 1
ATOM 572 N N . VAL A 1 71 ? 5.723 2.934 -23.734 1 83.56 71 VAL A N 1
ATOM 573 C CA . VAL A 1 71 ? 4.344 2.582 -24.047 1 83.56 71 VAL A CA 1
ATOM 574 C C . VAL A 1 71 ? 4.258 2.053 -25.484 1 83.56 71 VAL A C 1
ATOM 576 O O . VAL A 1 71 ? 4.82 2.645 -26.406 1 83.56 71 VAL A O 1
ATOM 579 N N . LYS A 1 72 ? 3.688 0.798 -25.625 1 90.06 72 LYS A N 1
ATOM 580 C CA . LYS A 1 72 ? 3.344 0.288 -26.953 1 90.06 72 LYS A CA 1
ATOM 581 C C . LYS A 1 72 ? 1.979 0.799 -27.406 1 90.06 72 LYS A C 1
ATOM 583 O O . LYS A 1 72 ? 0.945 0.251 -27.016 1 90.06 72 LYS A O 1
ATOM 588 N N . PHE A 1 73 ? 1.938 1.67 -28.219 1 90.5 73 PHE A N 1
ATOM 589 C CA . PHE A 1 73 ? 0.742 2.439 -28.547 1 90.5 73 PHE A CA 1
ATOM 590 C C . PHE A 1 73 ? -0.238 1.604 -29.359 1 90.5 73 PHE A C 1
ATOM 592 O O . PHE A 1 73 ? -1.449 1.666 -29.141 1 90.5 73 PHE A O 1
ATOM 599 N N . PRO A 1 74 ? 0.261 0.808 -30.281 1 92.44 74 PRO A N 1
ATOM 600 C CA . PRO A 1 74 ? -0.717 0.082 -31.094 1 92.44 74 PRO A CA 1
ATOM 601 C C . PRO A 1 74 ? -1.607 -0.84 -30.266 1 92.44 74 PRO A C 1
ATOM 603 O O . PRO A 1 74 ? -2.836 -0.757 -30.359 1 92.44 74 PRO A O 1
ATOM 606 N N . PRO A 1 75 ? -1.049 -1.666 -29.453 1 93.62 75 PRO A N 1
ATOM 607 C CA . PRO A 1 75 ? -1.938 -2.498 -28.641 1 93.62 75 PRO A CA 1
ATOM 608 C C . PRO A 1 75 ? -2.805 -1.679 -27.688 1 93.62 75 PRO A C 1
ATOM 610 O O . PRO A 1 75 ? -3.934 -2.07 -27.375 1 93.62 75 PRO A O 1
ATOM 613 N N . LEU A 1 76 ? -2.295 -0.64 -27.188 1 95.31 76 LEU A N 1
ATOM 614 C CA . LEU A 1 76 ? -3.086 0.228 -26.328 1 95.31 76 LEU A CA 1
ATOM 615 C C . LEU A 1 76 ? -4.297 0.783 -27.062 1 95.31 76 LEU A C 1
ATOM 617 O O . LEU A 1 76 ? -5.398 0.822 -26.516 1 95.31 76 LEU A O 1
ATOM 621 N N . ILE A 1 77 ? -4.043 1.191 -28.297 1 96.31 77 ILE A N 1
ATOM 622 C CA . ILE A 1 77 ? -5.121 1.744 -29.109 1 96.31 77 ILE A CA 1
ATOM 623 C C . ILE A 1 77 ? -6.148 0.654 -29.422 1 96.31 77 ILE A C 1
ATOM 625 O O . ILE A 1 77 ? -7.355 0.893 -29.359 1 96.31 77 ILE A O 1
ATOM 629 N N . ILE A 1 78 ? -5.699 -0.527 -29.75 1 96.69 78 ILE A N 1
ATOM 630 C CA . ILE A 1 78 ? -6.586 -1.652 -30.031 1 96.69 78 ILE A CA 1
ATOM 631 C C . ILE A 1 78 ? -7.438 -1.954 -28.797 1 96.69 78 ILE A C 1
ATOM 633 O O . ILE A 1 78 ? -8.641 -2.182 -28.906 1 96.69 78 ILE A O 1
ATOM 637 N N . ALA A 1 79 ? -6.777 -1.978 -27.625 1 96.75 79 ALA A N 1
ATOM 638 C CA . ALA A 1 79 ? -7.492 -2.23 -26.375 1 96.75 79 ALA A CA 1
ATOM 639 C C . ALA A 1 79 ? -8.555 -1.161 -26.125 1 96.75 79 ALA A C 1
ATOM 641 O O . ALA A 1 79 ? -9.672 -1.475 -25.719 1 96.75 79 ALA A O 1
ATOM 642 N N . LEU A 1 80 ? -8.203 0.084 -26.406 1 97.12 80 LEU A N 1
ATOM 643 C CA . LEU A 1 80 ? -9.133 1.187 -26.188 1 97.12 80 LEU A CA 1
ATOM 644 C C . LEU A 1 80 ? -10.312 1.104 -27.156 1 97.12 80 LEU A C 1
ATOM 646 O O . LEU A 1 80 ? -11.453 1.382 -26.781 1 97.12 80 LEU A O 1
ATOM 650 N N . ILE A 1 81 ? -10.047 0.792 -28.391 1 97.06 81 ILE A N 1
ATOM 651 C CA . ILE A 1 81 ? -11.102 0.636 -29.375 1 97.06 81 ILE A CA 1
ATOM 652 C C . ILE A 1 81 ? -12.039 -0.493 -28.969 1 97.06 81 ILE A C 1
ATOM 654 O O . ILE A 1 81 ? -13.258 -0.356 -29.047 1 97.06 81 ILE A O 1
ATOM 658 N N . PHE A 1 82 ? -11.484 -1.593 -28.516 1 96.88 82 PHE A N 1
ATOM 659 C CA . PHE A 1 82 ? -12.297 -2.711 -28.047 1 96.88 82 PHE A CA 1
ATOM 660 C C . PHE A 1 82 ? -13.203 -2.273 -26.906 1 96.88 82 PHE A C 1
ATOM 662 O O . PHE A 1 82 ? -14.398 -2.594 -26.906 1 96.88 82 PHE A O 1
ATOM 669 N N . LEU A 1 83 ? -12.656 -1.558 -25.969 1 97.44 83 LEU A N 1
ATOM 670 C CA . LEU A 1 83 ? -13.414 -1.061 -24.828 1 97.44 83 LEU A CA 1
ATOM 671 C C . LEU A 1 83 ? -14.547 -0.146 -25.281 1 97.44 83 LEU A C 1
ATOM 673 O O . LEU A 1 83 ? -15.68 -0.263 -24.797 1 97.44 83 LEU A O 1
ATOM 677 N N . ILE A 1 84 ? -14.234 0.733 -26.219 1 97.12 84 ILE A N 1
ATOM 678 C CA . ILE A 1 84 ? -15.211 1.71 -26.688 1 97.12 84 ILE A CA 1
ATOM 679 C C . ILE A 1 84 ? -16.328 1 -27.453 1 97.12 84 ILE A C 1
ATOM 681 O O . ILE A 1 84 ? -17.5 1.3 -27.266 1 97.12 84 ILE A O 1
ATOM 685 N N . VAL A 1 85 ? -16.016 0.056 -28.281 1 96.62 85 VAL A N 1
ATOM 686 C CA . VAL A 1 85 ? -17 -0.674 -29.094 1 96.62 85 VAL A CA 1
ATOM 687 C C . VAL A 1 85 ? -17.984 -1.385 -28.188 1 96.62 85 VAL A C 1
ATOM 689 O O . VAL A 1 85 ? -19.188 -1.386 -28.453 1 96.62 85 VAL A O 1
ATOM 692 N N . PHE A 1 86 ? -17.547 -1.911 -27.078 1 96.69 86 PHE A N 1
ATOM 693 C CA . PHE A 1 86 ? -18.406 -2.68 -26.188 1 96.69 86 PHE A CA 1
ATOM 694 C C . PHE A 1 86 ? -19.141 -1.76 -25.219 1 96.69 86 PHE A C 1
ATOM 696 O O . PHE A 1 86 ? -20.031 -2.201 -24.5 1 96.69 86 PHE A O 1
ATOM 703 N N . SER A 1 87 ? -18.766 -0.434 -25.203 1 95.81 87 SER A N 1
ATOM 704 C CA . SER A 1 87 ? -19.328 0.457 -24.188 1 95.81 87 SER A CA 1
ATOM 705 C C . SER A 1 87 ? -20.297 1.461 -24.812 1 95.81 87 SER A C 1
ATOM 707 O O . SER A 1 87 ? -20.969 2.193 -24.094 1 95.81 87 SER A O 1
ATOM 709 N N . VAL A 1 88 ? -20.438 1.554 -26.094 1 93.69 88 VAL A N 1
ATOM 710 C CA . VAL A 1 88 ? -21.172 2.623 -26.766 1 93.69 88 VAL A CA 1
ATOM 711 C C . VAL A 1 88 ? -22.625 2.193 -26.953 1 93.69 88 VAL A C 1
ATOM 713 O O . VAL A 1 88 ? -23.547 2.938 -26.625 1 93.69 88 VAL A O 1
ATOM 716 N N . LYS A 1 89 ? -22.844 0.976 -27.531 1 92.94 89 LYS A N 1
ATOM 717 C CA . LYS A 1 89 ? -24.203 0.519 -27.797 1 92.94 89 LYS A CA 1
ATOM 718 C C . LYS A 1 89 ? -24.375 -0.96 -27.469 1 92.94 89 LYS A C 1
ATOM 720 O O . LYS A 1 89 ? -23.469 -1.763 -27.719 1 92.94 89 LYS A O 1
ATOM 725 N N . GLN A 1 90 ? -25.484 -1.187 -26.938 1 93.81 90 GLN A N 1
ATOM 726 C CA . GLN A 1 90 ? -25.797 -2.568 -26.609 1 93.81 90 GLN A CA 1
ATOM 727 C C . GLN A 1 90 ? -25.984 -3.412 -27.859 1 93.81 90 GLN A C 1
ATOM 729 O O . GLN A 1 90 ? -26.703 -3.021 -28.781 1 93.81 90 GLN A O 1
ATOM 734 N N . PHE A 1 91 ? -25.297 -4.492 -27.906 1 92.88 91 PHE A N 1
ATOM 735 C CA . PHE A 1 91 ? -25.281 -5.34 -29.094 1 92.88 91 PHE A CA 1
ATOM 736 C C . PHE A 1 91 ? -26.609 -6.082 -29.234 1 92.88 91 PHE A C 1
ATOM 738 O O . PHE A 1 91 ? -27.156 -6.203 -30.328 1 92.88 91 PHE A O 1
ATOM 745 N N . THR A 1 92 ? -27.078 -6.742 -28.094 1 89.12 92 THR A N 1
ATOM 746 C CA . THR A 1 92 ? -28.297 -7.535 -28.094 1 89.12 92 THR A CA 1
ATOM 747 C C . THR A 1 92 ? -29.109 -7.301 -26.828 1 89.12 92 THR A C 1
ATOM 749 O O . THR A 1 92 ? -28.547 -6.938 -25.781 1 89.12 92 THR A O 1
ATOM 752 N N . LYS A 1 93 ? -30.359 -7.496 -26.969 1 85.5 93 LYS A N 1
ATOM 753 C CA . LYS A 1 93 ? -31.25 -7.301 -25.828 1 85.5 93 LYS A CA 1
ATOM 754 C C . LYS A 1 93 ? -31.109 -8.422 -24.812 1 85.5 93 LYS A C 1
ATOM 756 O O . LYS A 1 93 ? -31.453 -8.258 -23.641 1 85.5 93 LYS A O 1
ATOM 761 N N . GLY A 1 94 ? -30.547 -9.531 -25.188 1 83.81 94 GLY A N 1
ATOM 762 C CA . GLY A 1 94 ? -30.406 -10.672 -24.281 1 83.81 94 GLY A CA 1
ATOM 763 C C . GLY A 1 94 ? -29.25 -10.523 -23.312 1 83.81 94 GLY A C 1
ATOM 764 O O . GLY A 1 94 ? -29.156 -11.258 -22.328 1 83.81 94 GLY A O 1
ATOM 765 N N . LEU A 1 95 ? -28.438 -9.57 -23.594 1 89.81 95 LEU A N 1
ATOM 766 C CA . LEU A 1 95 ? -27.297 -9.281 -22.75 1 89.81 95 LEU A CA 1
ATOM 767 C C . LEU A 1 95 ? -27.391 -7.883 -22.156 1 89.81 95 LEU A C 1
ATOM 769 O O . LEU A 1 95 ? -27.469 -6.895 -22.891 1 89.81 95 LEU A O 1
ATOM 773 N N . GLU A 1 96 ? -27.453 -7.871 -20.859 1 92.19 96 GLU A N 1
ATOM 774 C CA . GLU A 1 96 ? -27.484 -6.566 -20.219 1 92.19 96 GLU A CA 1
ATOM 775 C C . GLU A 1 96 ? -26.328 -5.688 -20.672 1 92.19 96 GLU A C 1
ATOM 777 O O . GLU A 1 96 ? -25.219 -6.18 -20.891 1 92.19 96 GLU A O 1
ATOM 782 N N . PHE A 1 97 ? -26.656 -4.426 -20.844 1 94.94 97 PHE A N 1
ATOM 783 C CA . PHE A 1 97 ? -25.625 -3.504 -21.312 1 94.94 97 PHE A CA 1
ATOM 784 C C . PHE A 1 97 ? -24.422 -3.504 -20.375 1 94.94 97 PHE A C 1
ATOM 786 O O . PHE A 1 97 ? -23.281 -3.439 -20.828 1 94.94 97 PHE A O 1
ATOM 793 N N . ALA A 1 98 ? -24.719 -3.527 -19.078 1 95.25 98 ALA A N 1
ATOM 794 C CA . ALA A 1 98 ? -23.641 -3.572 -18.094 1 95.25 98 ALA A CA 1
ATOM 795 C C . ALA A 1 98 ? -22.766 -4.812 -18.297 1 95.25 98 ALA A C 1
ATOM 797 O O . ALA A 1 98 ? -21.547 -4.758 -18.125 1 95.25 98 ALA A O 1
ATOM 798 N N . ALA A 1 99 ? -23.406 -5.887 -18.578 1 94.25 99 ALA A N 1
ATOM 799 C CA . ALA A 1 99 ? -22.688 -7.125 -18.844 1 94.25 99 ALA A CA 1
ATOM 800 C C . ALA A 1 99 ? -21.781 -6.98 -20.062 1 94.25 99 ALA A C 1
ATOM 802 O O . ALA A 1 99 ? -20.625 -7.41 -20.047 1 94.25 99 ALA A O 1
ATOM 803 N N . GLN A 1 100 ? -22.359 -6.453 -21.125 1 95.56 100 GLN A N 1
ATOM 804 C CA . GLN A 1 100 ? -21.594 -6.211 -22.344 1 95.56 100 GLN A CA 1
ATOM 805 C C . GLN A 1 100 ? -20.391 -5.312 -22.062 1 95.56 100 GLN A C 1
ATOM 807 O O . GLN A 1 100 ? -19.281 -5.574 -22.562 1 95.56 100 GLN A O 1
ATOM 812 N N . LYS A 1 101 ? -20.609 -4.223 -21.344 1 97 101 LYS A N 1
ATOM 813 C CA . LYS A 1 101 ? -19.516 -3.324 -20.969 1 97 101 LYS A CA 1
ATOM 814 C C . LYS A 1 101 ? -18.438 -4.066 -20.188 1 97 101 LYS A C 1
ATOM 816 O O . LYS A 1 101 ? -17.234 -3.797 -20.359 1 97 101 LYS A O 1
ATOM 821 N N . THR A 1 102 ? -18.859 -4.914 -19.312 1 94.88 102 THR A N 1
ATOM 822 C CA . THR A 1 102 ? -17.922 -5.699 -18.516 1 94.88 102 THR A CA 1
ATOM 823 C C . THR A 1 102 ? -17.078 -6.598 -19.422 1 94.88 102 THR A C 1
ATOM 825 O O . THR A 1 102 ? -15.883 -6.766 -19.188 1 94.88 102 THR A O 1
ATOM 828 N N . ILE A 1 103 ? -17.672 -7.191 -20.453 1 93.69 103 ILE A N 1
ATOM 829 C CA . ILE A 1 103 ? -16.922 -7.945 -21.438 1 93.69 103 ILE A CA 1
ATOM 830 C C . ILE A 1 103 ? -15.883 -7.035 -22.094 1 93.69 103 ILE A C 1
ATOM 832 O O . ILE A 1 103 ? -14.742 -7.449 -22.344 1 93.69 103 ILE A O 1
ATOM 836 N N . GLY A 1 104 ? -16.312 -5.867 -22.406 1 96 104 GLY A N 1
ATOM 837 C CA . GLY A 1 104 ? -15.391 -4.883 -22.938 1 96 104 GLY A CA 1
ATOM 838 C C . GLY A 1 104 ? -14.203 -4.621 -22.031 1 96 104 GLY A C 1
ATOM 839 O O . GLY A 1 104 ? -13.07 -4.535 -22.484 1 96 104 GLY A O 1
ATOM 840 N N . ILE A 1 105 ? -14.453 -4.469 -20.719 1 96 105 ILE A N 1
ATOM 841 C CA . ILE A 1 105 ? -13.398 -4.23 -19.734 1 96 105 ILE A CA 1
ATOM 842 C C . ILE A 1 105 ? -12.453 -5.434 -19.688 1 96 105 ILE A C 1
ATOM 844 O O . ILE A 1 105 ? -11.234 -5.273 -19.703 1 96 105 ILE A O 1
ATOM 848 N N . ILE A 1 106 ? -13.008 -6.648 -19.656 1 91.06 106 ILE A N 1
ATOM 849 C CA . ILE A 1 106 ? -12.211 -7.875 -19.625 1 91.06 106 ILE A CA 1
ATOM 850 C C . ILE A 1 106 ? -11.336 -7.953 -20.875 1 91.06 106 ILE A C 1
ATOM 852 O O . ILE A 1 106 ? -10.148 -8.258 -20.781 1 91.06 106 ILE A O 1
ATOM 856 N N . GLY A 1 107 ? -11.945 -7.73 -22 1 92.38 107 GLY A N 1
ATOM 857 C CA . GLY A 1 107 ? -11.188 -7.727 -23.234 1 92.38 107 GLY A CA 1
ATOM 858 C C . GLY A 1 107 ? -10.086 -6.684 -23.25 1 92.38 107 GLY A C 1
ATOM 859 O O . GLY A 1 107 ? -8.969 -6.957 -23.703 1 92.38 107 GLY A O 1
ATOM 860 N N . PHE A 1 108 ? -10.391 -5.469 -22.828 1 95.81 108 PHE A N 1
ATOM 861 C CA . PHE A 1 108 ? -9.422 -4.387 -22.703 1 95.81 108 PHE A CA 1
ATOM 862 C C . PHE A 1 108 ? -8.219 -4.824 -21.875 1 95.81 108 PHE A C 1
ATOM 864 O O . PHE A 1 108 ? -7.07 -4.668 -22.297 1 95.81 108 PHE A O 1
ATOM 871 N N . CYS A 1 109 ? -8.484 -5.383 -20.719 1 92.19 109 CYS A N 1
ATOM 872 C CA . CYS A 1 109 ? -7.426 -5.824 -19.828 1 92.19 109 CYS A CA 1
ATOM 873 C C . CYS A 1 109 ? -6.645 -6.984 -20.422 1 92.19 109 CYS A C 1
ATOM 875 O O . CYS A 1 109 ? -5.418 -7.023 -20.344 1 92.19 109 CYS A O 1
ATOM 877 N N . ALA A 1 110 ? -7.355 -7.906 -21.031 1 87.25 110 ALA A N 1
ATOM 878 C CA . ALA A 1 110 ? -6.715 -9.078 -21.625 1 87.25 110 ALA A CA 1
ATOM 879 C C . ALA A 1 110 ? -5.715 -8.664 -22.703 1 87.25 110 ALA A C 1
ATOM 881 O O . ALA A 1 110 ? -4.598 -9.18 -22.75 1 87.25 110 ALA A O 1
ATOM 882 N N . ILE A 1 111 ? -6.047 -7.77 -23.531 1 91.12 111 ILE A N 1
ATOM 883 C CA . ILE A 1 111 ? -5.184 -7.289 -24.609 1 91.12 111 ILE A CA 1
ATOM 884 C C . ILE A 1 111 ? -3.947 -6.617 -24.016 1 91.12 111 ILE A C 1
ATOM 886 O O . ILE A 1 111 ? -2.82 -6.898 -24.422 1 91.12 111 ILE A O 1
ATOM 890 N N . LEU A 1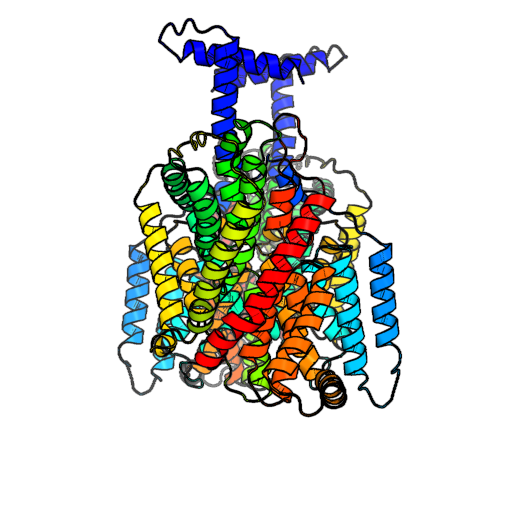 112 ? -4.16 -5.785 -23.031 1 92.06 112 LEU A N 1
ATOM 891 C CA . LEU A 1 112 ? -3.047 -5.066 -22.438 1 92.06 112 LEU A CA 1
ATOM 892 C C . LEU A 1 112 ? -2.135 -6.016 -21.672 1 92.06 112 LEU A C 1
ATOM 894 O O . LEU A 1 112 ? -0.91 -5.891 -21.719 1 92.06 112 LEU A O 1
ATOM 898 N N . TRP A 1 113 ? -2.668 -6.898 -20.938 1 85.56 113 TRP A N 1
ATOM 899 C CA . TRP A 1 113 ? -1.877 -7.863 -20.188 1 85.56 113 TRP A CA 1
ATOM 900 C C . TRP A 1 113 ? -1.079 -8.766 -21.125 1 85.56 113 TRP A C 1
ATOM 902 O O . TRP A 1 113 ? 0.082 -9.078 -20.859 1 85.56 113 TRP A O 1
ATOM 912 N N . ALA A 1 114 ? -1.678 -9.156 -22.188 1 82.31 114 ALA A N 1
ATOM 913 C CA . ALA A 1 114 ? -1.024 -10.055 -23.141 1 82.31 114 ALA A CA 1
ATOM 914 C C . ALA A 1 114 ? 0.104 -9.344 -23.875 1 82.31 114 ALA A C 1
ATOM 916 O O . ALA A 1 114 ? 1.15 -9.938 -24.141 1 82.31 114 ALA A O 1
ATOM 917 N N . THR A 1 115 ? -0.058 -8.109 -24.203 1 83.69 115 THR A N 1
ATOM 918 C CA . THR A 1 115 ? 0.9 -7.387 -25.031 1 83.69 115 THR A CA 1
ATOM 919 C C . THR A 1 115 ? 1.938 -6.676 -24.172 1 83.69 115 THR A C 1
ATOM 921 O O . THR A 1 115 ? 3.014 -6.316 -24.656 1 83.69 115 THR A O 1
ATOM 924 N N . GLY A 1 116 ? 1.548 -6.414 -22.984 1 85.81 116 GLY A N 1
ATOM 925 C CA . GLY A 1 116 ? 2.449 -5.648 -22.141 1 85.81 116 GLY A CA 1
ATOM 926 C C . GLY A 1 116 ? 2.609 -4.211 -22.594 1 85.81 116 GLY A C 1
ATOM 927 O O . GLY A 1 116 ? 3.695 -3.635 -22.484 1 85.81 116 GLY A O 1
ATOM 928 N N . ALA A 1 117 ? 1.567 -3.67 -23.188 1 89.31 117 ALA A N 1
ATOM 929 C CA . ALA A 1 117 ? 1.618 -2.297 -23.672 1 89.31 117 ALA A CA 1
ATOM 930 C C . ALA A 1 117 ? 1.875 -1.312 -22.531 1 89.31 117 ALA A C 1
ATOM 932 O O . ALA A 1 117 ? 2.523 -0.281 -22.734 1 89.31 117 ALA A O 1
ATOM 933 N N . ILE A 1 118 ? 1.327 -1.575 -21.438 1 91.81 118 ILE A N 1
ATOM 934 C CA . ILE A 1 118 ? 1.582 -0.86 -20.188 1 91.81 118 ILE A CA 1
ATOM 935 C C . ILE A 1 118 ? 1.856 -1.859 -19.078 1 91.81 118 ILE A C 1
ATOM 937 O O . ILE A 1 118 ? 1.588 -3.055 -19.219 1 91.81 118 ILE A O 1
ATOM 941 N N . PRO A 1 119 ? 2.467 -1.345 -18 1 88.31 119 PRO A N 1
ATOM 942 C CA . PRO A 1 119 ? 2.734 -2.295 -16.922 1 88.31 119 PRO A CA 1
ATOM 943 C C . PRO A 1 119 ? 1.481 -3.043 -16.469 1 88.31 119 PRO A C 1
ATOM 945 O O . PRO A 1 119 ? 0.398 -2.457 -16.406 1 88.31 119 PRO A O 1
ATOM 948 N N . LEU A 1 120 ? 1.651 -4.27 -16.109 1 86 120 LEU A N 1
ATOM 949 C CA . LEU A 1 120 ? 0.547 -5.172 -15.805 1 86 120 LEU A CA 1
ATOM 950 C C . LEU A 1 120 ? -0.285 -4.637 -14.641 1 86 120 LEU A C 1
ATOM 952 O O . LEU A 1 120 ? -1.517 -4.68 -14.68 1 86 120 LEU A O 1
ATOM 956 N N . TRP A 1 121 ? 0.44 -4.156 -13.586 1 90.12 121 TRP A N 1
ATOM 957 C CA . TRP A 1 121 ? -0.281 -3.697 -12.406 1 90.12 121 TRP A CA 1
ATOM 958 C C . TRP A 1 121 ? -1.069 -2.428 -12.703 1 90.12 121 TRP A C 1
ATOM 960 O O . TRP A 1 121 ? -2.113 -2.178 -12.102 1 90.12 121 TRP A O 1
ATOM 970 N N . VAL A 1 122 ? -0.65 -1.636 -13.68 1 95 122 VAL A N 1
ATOM 971 C CA . VAL A 1 122 ? -1.363 -0.43 -14.094 1 95 122 VAL A CA 1
ATOM 972 C C . VAL A 1 122 ? -2.664 -0.813 -14.789 1 95 122 VAL A C 1
ATOM 974 O O . VAL A 1 122 ? -3.699 -0.177 -14.586 1 95 122 VAL A O 1
ATOM 977 N N . THR A 1 123 ? -2.553 -1.841 -15.625 1 93.62 123 THR A N 1
ATOM 978 C CA . THR A 1 123 ? -3.766 -2.367 -16.25 1 93.62 123 THR A CA 1
ATOM 979 C C . THR A 1 123 ? -4.77 -2.799 -15.18 1 93.62 123 THR A C 1
ATOM 981 O O . THR A 1 123 ? -5.961 -2.492 -15.281 1 93.62 123 THR A O 1
ATOM 984 N N . SER A 1 124 ? -4.309 -3.42 -14.188 1 91.81 124 SER A N 1
ATOM 985 C CA . SER A 1 124 ? -5.188 -3.918 -13.133 1 91.81 124 SER A CA 1
ATOM 986 C C . SER A 1 124 ? -5.859 -2.771 -12.391 1 91.81 124 SER A C 1
ATOM 988 O O . SER A 1 124 ? -7.062 -2.82 -12.125 1 91.81 124 SER A O 1
ATOM 990 N N . ILE A 1 125 ? -5.176 -1.747 -12.07 1 94.88 125 ILE A N 1
ATOM 991 C CA . ILE A 1 125 ? -5.73 -0.658 -11.273 1 94.88 125 ILE A CA 1
ATOM 992 C C . ILE A 1 125 ? -6.633 0.211 -12.148 1 94.88 125 ILE A C 1
ATOM 994 O O . ILE A 1 125 ? -7.41 1.019 -11.633 1 94.88 125 ILE A O 1
ATOM 998 N N . SER A 1 126 ? -6.574 0.055 -13.469 1 97.31 126 SER A N 1
ATOM 999 C CA . SER A 1 126 ? -7.492 0.786 -14.344 1 97.31 126 SER A CA 1
ATOM 1000 C C . SER A 1 126 ? -8.914 0.244 -14.227 1 97.31 126 SER A C 1
ATOM 1002 O O . SER A 1 126 ? -9.875 0.921 -14.602 1 97.31 126 SER A O 1
ATOM 1004 N N . ILE A 1 127 ? -9.062 -0.907 -13.719 1 95.88 127 ILE A N 1
ATOM 1005 C CA . ILE A 1 127 ? -10.344 -1.599 -13.688 1 95.88 127 ILE A CA 1
ATOM 1006 C C . ILE A 1 127 ? -11.328 -0.828 -12.812 1 95.88 127 ILE A C 1
ATOM 1008 O O . ILE A 1 127 ? -12.438 -0.51 -13.242 1 95.88 127 ILE A O 1
ATOM 1012 N N . PRO A 1 128 ? -10.953 -0.495 -11.555 1 96.25 128 PRO A N 1
ATOM 1013 C CA . PRO A 1 128 ? -11.906 0.272 -10.758 1 96.25 128 PRO A CA 1
ATOM 1014 C C . PRO A 1 128 ? -12.266 1.615 -11.391 1 96.25 128 PRO A C 1
ATOM 1016 O O . PRO A 1 128 ? -13.422 2.041 -11.328 1 96.25 128 PRO A O 1
ATOM 1019 N N . PHE A 1 129 ? -11.32 2.215 -11.984 1 97.62 129 PHE A N 1
ATOM 1020 C CA . PHE A 1 129 ? -11.555 3.508 -12.617 1 97.62 129 PHE A CA 1
ATOM 1021 C C . PHE A 1 129 ? -12.516 3.371 -13.781 1 97.62 129 PHE A C 1
ATOM 1023 O O . PHE A 1 129 ? -13.523 4.086 -13.859 1 97.62 129 PHE A O 1
ATOM 1030 N N . ILE A 1 130 ? -12.25 2.463 -14.695 1 97.75 130 ILE A N 1
ATOM 1031 C CA . ILE A 1 130 ? -13.055 2.273 -15.898 1 97.75 130 ILE A CA 1
ATOM 1032 C C . ILE A 1 130 ? -14.453 1.782 -15.508 1 97.75 130 ILE A C 1
ATOM 1034 O O . ILE A 1 130 ? -15.445 2.195 -16.109 1 97.75 130 ILE A O 1
ATOM 1038 N N . SER A 1 131 ? -14.516 0.892 -14.523 1 96.81 131 SER A N 1
ATOM 1039 C CA . SER A 1 131 ? -15.797 0.364 -14.07 1 96.81 131 SER A CA 1
ATOM 1040 C C . SER A 1 131 ? -16.688 1.476 -13.539 1 96.81 131 SER A C 1
ATOM 1042 O O . SER A 1 131 ? -17.922 1.434 -13.719 1 96.81 131 SER A O 1
ATOM 1044 N N . CYS A 1 132 ? -16.062 2.418 -12.859 1 96.12 132 CYS A N 1
ATOM 1045 C CA . CYS A 1 132 ? -16.812 3.547 -12.328 1 96.12 132 CYS A CA 1
ATOM 1046 C C . CYS A 1 132 ? -17.328 4.441 -13.461 1 96.12 132 CYS A C 1
ATOM 1048 O O . CYS A 1 132 ? -18.5 4.809 -13.492 1 96.12 132 CYS A O 1
ATOM 1050 N N . VAL A 1 133 ? -16.484 4.766 -14.414 1 95.56 133 VAL A N 1
ATOM 1051 C CA . VAL A 1 133 ? -16.797 5.699 -15.492 1 95.56 133 VAL A CA 1
ATOM 1052 C C . VAL A 1 133 ? -17.844 5.086 -16.422 1 95.56 133 VAL A C 1
ATOM 1054 O O . VAL A 1 133 ? -18.75 5.781 -16.891 1 95.56 133 VAL A O 1
ATOM 1057 N N . LEU A 1 134 ? -17.766 3.742 -16.578 1 95.62 134 LEU A N 1
ATOM 1058 C CA . LEU A 1 134 ? -18.672 3.07 -17.5 1 95.62 134 LEU A CA 1
ATOM 1059 C C . LEU A 1 134 ? -19.953 2.621 -16.781 1 95.62 134 LEU A C 1
ATOM 1061 O O . LEU A 1 134 ? -20.891 2.135 -17.422 1 95.62 134 LEU A O 1
ATOM 1065 N N . LYS A 1 135 ? -20.031 2.742 -15.516 1 92.56 135 LYS A N 1
ATOM 1066 C CA . LYS A 1 135 ? -21.203 2.453 -14.719 1 92.56 135 LYS A CA 1
ATOM 1067 C C . LYS A 1 135 ? -21.672 1.013 -14.922 1 92.56 135 LYS A C 1
ATOM 1069 O O . LYS A 1 135 ? -22.844 0.769 -15.25 1 92.56 135 LYS A O 1
ATOM 1074 N N . VAL A 1 136 ? -20.781 0.138 -14.633 1 94.56 136 VAL A N 1
ATOM 1075 C CA . VAL A 1 136 ? -21.078 -1.264 -14.906 1 94.56 136 VAL A CA 1
ATOM 1076 C C . VAL A 1 136 ? -21.797 -1.891 -13.711 1 94.56 136 VAL A C 1
ATOM 1078 O O . VAL A 1 136 ? -22.391 -2.967 -13.828 1 94.56 136 VAL A O 1
ATOM 1081 N N . VAL A 1 137 ? -21.766 -1.241 -12.586 1 91.88 137 VAL A N 1
ATOM 1082 C CA . VAL A 1 137 ? -22.5 -1.689 -11.406 1 91.88 137 VAL A CA 1
ATOM 1083 C C . VAL A 1 137 ? -23.781 -0.855 -11.242 1 91.88 137 VAL A C 1
ATOM 1085 O O . VAL A 1 137 ? -23.719 0.278 -10.758 1 91.88 137 VAL A O 1
ATOM 1088 N N . THR A 1 138 ? -24.859 -1.434 -11.531 1 88.06 138 THR A N 1
ATOM 1089 C CA . THR A 1 138 ? -26.094 -0.674 -11.656 1 88.06 138 THR A CA 1
ATOM 1090 C C . THR A 1 138 ? -26.797 -0.547 -10.312 1 88.06 138 THR A C 1
ATOM 1092 O O . THR A 1 138 ? -27.688 0.286 -10.148 1 88.06 138 THR A O 1
ATOM 1095 N N . GLU A 1 139 ? -26.391 -1.275 -9.359 1 88.19 139 GLU A N 1
ATOM 1096 C CA . GLU A 1 139 ? -27.047 -1.284 -8.055 1 88.19 139 GLU A CA 1
ATOM 1097 C C . GLU A 1 139 ? -26.703 -0.035 -7.254 1 88.19 139 GLU A C 1
ATOM 1099 O O . GLU A 1 139 ? -27.375 0.295 -6.281 1 88.19 139 GLU A O 1
ATOM 1104 N N . TYR A 1 140 ? -25.703 0.668 -7.594 1 88.88 140 TYR A N 1
ATOM 1105 C CA . TYR A 1 140 ? -25.234 1.838 -6.852 1 88.88 140 TYR A CA 1
ATOM 1106 C C . TYR A 1 140 ? -25.438 3.111 -7.668 1 88.88 140 TYR A C 1
ATOM 1108 O O . TYR A 1 140 ? -25.359 3.086 -8.898 1 88.88 140 TYR A O 1
ATOM 1116 N N . SER A 1 141 ? -25.719 4.188 -6.926 1 88.88 141 SER A N 1
ATOM 1117 C CA . SER A 1 141 ? -25.781 5.488 -7.578 1 88.88 141 SER A CA 1
ATOM 1118 C C . SER A 1 141 ? -24.406 5.926 -8.078 1 88.88 141 SER A C 1
ATOM 1120 O O . SER A 1 141 ? -23.391 5.418 -7.625 1 88.88 141 SER A O 1
ATOM 1122 N N . ALA A 1 142 ? -24.406 6.84 -9.023 1 87.69 142 ALA A N 1
ATOM 1123 C CA . ALA A 1 142 ? -23.172 7.34 -9.625 1 87.69 142 ALA A CA 1
ATOM 1124 C C . ALA A 1 142 ? -22.266 7.965 -8.578 1 87.69 142 ALA A C 1
ATOM 1126 O O . ALA A 1 142 ? -21.031 7.918 -8.703 1 87.69 142 ALA A O 1
ATOM 1127 N N . THR A 1 143 ? -22.891 8.445 -7.539 1 82.88 143 THR A N 1
ATOM 1128 C CA . THR A 1 143 ? -22.109 9.156 -6.543 1 82.88 143 THR A CA 1
ATOM 1129 C C . THR A 1 143 ? -21.594 8.203 -5.465 1 82.88 143 THR A C 1
ATOM 1131 O O . THR A 1 143 ? -20.688 8.539 -4.703 1 82.88 143 THR A O 1
ATOM 1134 N N . ASP A 1 144 ? -22.141 6.934 -5.469 1 86.25 144 ASP A N 1
ATOM 1135 C CA . ASP A 1 144 ? -21.797 6.027 -4.379 1 86.25 144 ASP A CA 1
ATOM 1136 C C . ASP A 1 144 ? -20.953 4.855 -4.883 1 86.25 144 ASP A C 1
ATOM 1138 O O . ASP A 1 144 ? -20.312 4.152 -4.094 1 86.25 144 ASP A O 1
ATOM 1142 N N . ILE A 1 145 ? -20.891 4.684 -6.145 1 93.06 145 ILE A N 1
ATOM 1143 C CA . ILE A 1 145 ? -20.266 3.504 -6.727 1 93.06 145 ILE A CA 1
ATOM 1144 C C . ILE A 1 145 ? -18.766 3.533 -6.465 1 93.06 145 ILE A C 1
ATOM 1146 O O . ILE A 1 145 ? -18.141 2.486 -6.27 1 93.06 145 ILE A O 1
ATOM 1150 N N . GLY A 1 146 ? -18.219 4.734 -6.414 1 93.62 146 GLY A N 1
ATOM 1151 C CA . GLY A 1 146 ? -16.781 4.859 -6.184 1 93.62 146 GLY A CA 1
ATOM 1152 C C . GLY A 1 146 ? -16.328 4.254 -4.867 1 93.62 146 GLY A C 1
ATOM 1153 O O . GLY A 1 146 ? -15.383 3.467 -4.832 1 93.62 146 GLY A O 1
ATOM 1154 N N . LYS A 1 147 ? -17.031 4.59 -3.842 1 89.38 147 LYS A N 1
ATOM 1155 C CA . LYS A 1 147 ? -16.703 4.07 -2.516 1 89.38 147 LYS A CA 1
ATOM 1156 C C . LYS A 1 147 ? -16.781 2.547 -2.486 1 89.38 147 LYS A C 1
ATOM 1158 O O . LYS A 1 147 ? -15.922 1.883 -1.912 1 89.38 147 LYS A O 1
ATOM 1163 N N . PHE A 1 148 ? -17.812 2.068 -3.102 1 92.06 148 PHE A N 1
ATOM 1164 C CA . PHE A 1 148 ? -18 0.623 -3.158 1 92.06 148 PHE A CA 1
ATOM 1165 C C . PHE A 1 148 ? -16.828 -0.048 -3.869 1 92.06 148 PHE A C 1
ATOM 1167 O O . PHE A 1 148 ? -16.281 -1.034 -3.375 1 92.06 148 PHE A O 1
ATOM 1174 N N . LEU A 1 149 ? -16.438 0.465 -5.02 1 94.19 149 LEU A N 1
ATOM 1175 C CA . LEU A 1 149 ? -15.359 -0.114 -5.809 1 94.19 149 LEU A CA 1
ATOM 1176 C C . LEU A 1 149 ? -14.031 -0.021 -5.059 1 94.19 149 LEU A C 1
ATOM 1178 O O . LEU A 1 149 ? -13.242 -0.97 -5.062 1 94.19 149 LEU A O 1
ATOM 1182 N N . GLU A 1 150 ? -13.773 1.084 -4.434 1 93.75 150 GLU A N 1
ATOM 1183 C CA . GLU A 1 150 ? -12.531 1.292 -3.701 1 93.75 150 GLU A CA 1
ATOM 1184 C C . GLU A 1 150 ? -12.445 0.367 -2.49 1 93.75 150 GLU A C 1
ATOM 1186 O O . GLU A 1 150 ? -11.398 -0.235 -2.236 1 93.75 150 GLU A O 1
ATOM 1191 N N . GLN A 1 151 ? -13.508 0.223 -1.781 1 89.5 151 GLN A N 1
ATOM 1192 C CA . GLN A 1 151 ? -13.523 -0.658 -0.618 1 89.5 151 GLN A CA 1
ATOM 1193 C C . GLN A 1 151 ? -13.383 -2.119 -1.032 1 89.5 151 GLN A C 1
ATOM 1195 O O . GLN A 1 151 ? -12.859 -2.938 -0.272 1 89.5 151 GLN A O 1
ATOM 1200 N N . SER A 1 152 ? -13.812 -2.404 -2.248 1 89.06 152 SER A N 1
ATOM 1201 C CA . SER A 1 152 ? -13.742 -3.773 -2.754 1 89.06 152 SER A CA 1
ATOM 1202 C C . SER A 1 152 ? -12.305 -4.184 -3.051 1 89.06 152 SER A C 1
ATOM 1204 O O . SER A 1 152 ? -12.016 -5.371 -3.223 1 89.06 152 SER A O 1
ATOM 1206 N N . THR A 1 153 ? -11.445 -3.244 -3.066 1 91.62 153 THR A N 1
ATOM 1207 C CA . THR A 1 153 ? -10.055 -3.561 -3.359 1 91.62 153 THR A CA 1
ATOM 1208 C C . THR A 1 153 ? -9.383 -4.215 -2.156 1 91.62 153 THR A C 1
ATOM 1210 O O . THR A 1 153 ? -8.367 -4.902 -2.301 1 91.62 153 THR A O 1
ATOM 1213 N N . MET A 1 154 ? -9.969 -3.965 -0.98 1 90.94 154 MET A N 1
ATOM 1214 C CA . MET A 1 154 ? -9.312 -4.43 0.24 1 90.94 154 MET A CA 1
ATOM 1215 C C . MET A 1 154 ? -10.055 -5.621 0.835 1 90.94 154 MET A C 1
ATOM 1217 O O . MET A 1 154 ? -11.289 -5.609 0.917 1 90.94 154 MET A O 1
ATOM 1221 N N . GLY A 1 155 ? -9.359 -6.711 1.11 1 87.12 155 GLY A N 1
ATOM 1222 C CA . GLY A 1 155 ? -9.883 -7.898 1.764 1 87.12 155 GLY A CA 1
ATOM 1223 C C . GLY A 1 155 ? -8.836 -8.648 2.562 1 87.12 155 GLY A C 1
ATOM 1224 O O . GLY A 1 155 ? -7.68 -8.227 2.637 1 87.12 155 GLY A O 1
ATOM 1225 N N . PRO A 1 156 ? -9.258 -9.688 3.229 1 90.12 156 PRO A N 1
ATOM 1226 C CA . PRO A 1 156 ? -8.328 -10.445 4.066 1 90.12 156 PRO A CA 1
ATOM 1227 C C . PRO A 1 156 ? -7.105 -10.93 3.295 1 90.12 156 PRO A C 1
ATOM 1229 O O . PRO A 1 156 ? -6.008 -11 3.852 1 90.12 156 PRO A O 1
ATOM 1232 N N . ILE A 1 157 ? -7.289 -11.211 2.037 1 88.19 157 ILE A N 1
ATOM 1233 C CA . ILE A 1 157 ? -6.211 -11.773 1.232 1 88.19 157 ILE A CA 1
ATOM 1234 C C . ILE A 1 157 ? -5.094 -10.742 1.08 1 88.19 157 ILE A C 1
ATOM 1236 O O . ILE A 1 157 ? -3.914 -11.094 1.019 1 88.19 157 ILE A O 1
ATOM 1240 N N . VAL A 1 158 ? -5.426 -9.484 1.028 1 90.81 158 VAL A N 1
ATOM 1241 C CA . VAL A 1 158 ? -4.434 -8.43 0.852 1 90.81 158 VAL A CA 1
ATOM 1242 C C . VAL A 1 158 ? -3.502 -8.391 2.061 1 90.81 158 VAL A C 1
ATOM 1244 O O . VAL A 1 158 ? -2.279 -8.359 1.907 1 90.81 158 VAL A O 1
ATOM 1247 N N . PHE A 1 159 ? -4.023 -8.492 3.232 1 93.56 159 PHE A N 1
ATOM 1248 C CA . PHE A 1 159 ? -3.191 -8.422 4.426 1 93.56 159 PHE A CA 1
ATOM 1249 C C . PHE A 1 159 ? -2.461 -9.734 4.66 1 93.56 159 PHE A C 1
ATOM 1251 O O . PHE A 1 159 ? -1.383 -9.758 5.254 1 93.56 159 PHE A O 1
ATOM 1258 N N . LEU A 1 160 ? -3.07 -10.828 4.207 1 91.5 160 LEU A N 1
ATOM 1259 C CA . LEU A 1 160 ? -2.316 -12.078 4.195 1 91.5 160 LEU A CA 1
ATOM 1260 C C . LEU A 1 160 ? -1.039 -11.938 3.375 1 91.5 160 LEU A C 1
ATOM 1262 O O . LEU A 1 160 ? 0.044 -12.305 3.836 1 91.5 160 LEU A O 1
ATOM 1266 N N . ILE A 1 161 ? -1.172 -11.383 2.225 1 89.56 161 ILE A N 1
ATOM 1267 C CA . ILE A 1 161 ? -0.062 -11.242 1.287 1 89.56 161 ILE A CA 1
ATOM 1268 C C . ILE A 1 161 ? 0.95 -10.234 1.827 1 89.56 161 ILE A C 1
ATOM 1270 O O . ILE A 1 161 ? 2.16 -10.461 1.759 1 89.56 161 ILE A O 1
ATOM 1274 N N . ILE A 1 162 ? 0.477 -9.109 2.381 1 93.44 162 ILE A N 1
ATOM 1275 C CA . ILE A 1 162 ? 1.38 -8.125 2.973 1 93.44 162 ILE A CA 1
ATOM 1276 C C . ILE A 1 162 ? 2.176 -8.773 4.105 1 93.44 162 ILE A C 1
ATOM 1278 O O . ILE A 1 162 ? 3.385 -8.562 4.219 1 93.44 162 ILE A O 1
ATOM 1282 N N . GLY A 1 163 ? 1.51 -9.516 4.93 1 94.31 163 GLY A N 1
ATOM 1283 C CA . GLY A 1 163 ? 2.195 -10.25 5.98 1 94.31 163 GLY A CA 1
ATOM 1284 C C . GLY A 1 163 ? 3.225 -11.227 5.449 1 94.31 163 GLY A C 1
ATOM 1285 O O . GLY A 1 163 ? 4.344 -11.305 5.965 1 94.31 163 GLY A O 1
ATOM 1286 N N . GLY A 1 164 ? 2.836 -11.984 4.453 1 91.88 164 GLY A N 1
ATOM 1287 C CA . GLY A 1 164 ? 3.764 -12.914 3.83 1 91.88 164 GLY A CA 1
ATOM 1288 C C . GLY A 1 164 ? 4.98 -12.234 3.232 1 91.88 164 GLY A C 1
ATOM 1289 O O . GLY A 1 164 ? 6.109 -12.695 3.404 1 91.88 164 GLY A O 1
ATOM 1290 N N . PHE A 1 165 ? 4.754 -11.141 2.547 1 91.12 165 PHE A N 1
ATOM 1291 C CA . PHE A 1 165 ? 5.855 -10.383 1.96 1 91.12 165 PHE A CA 1
ATOM 1292 C C . PHE A 1 165 ? 6.758 -9.812 3.045 1 91.12 165 PHE A C 1
ATOM 1294 O O . PHE A 1 165 ? 7.973 -9.703 2.854 1 91.12 165 PHE A O 1
ATOM 1301 N N . THR A 1 166 ? 6.16 -9.469 4.137 1 94.56 166 THR A N 1
ATOM 1302 C CA . THR A 1 166 ? 6.953 -8.984 5.262 1 94.56 166 THR A CA 1
ATOM 1303 C C . THR A 1 166 ? 7.867 -10.086 5.793 1 94.56 166 THR A C 1
ATOM 1305 O O . THR A 1 166 ? 9.039 -9.844 6.09 1 94.56 166 THR A O 1
ATOM 1308 N N . ILE A 1 167 ? 7.324 -11.258 5.914 1 93.62 167 ILE A N 1
ATOM 1309 C CA . ILE A 1 167 ? 8.125 -12.406 6.328 1 93.62 167 ILE A CA 1
ATOM 1310 C C . ILE A 1 167 ? 9.273 -12.617 5.348 1 93.62 167 ILE A C 1
ATOM 1312 O O . ILE A 1 167 ? 10.43 -12.766 5.762 1 93.62 167 ILE A O 1
ATOM 1316 N N . ALA A 1 168 ? 8.961 -12.602 4.102 1 89.62 168 ALA A N 1
ATOM 1317 C CA . ALA A 1 168 ? 9.977 -12.781 3.07 1 89.62 168 ALA A CA 1
ATOM 1318 C C . ALA A 1 168 ? 11.062 -11.719 3.176 1 89.62 168 ALA A C 1
ATOM 1320 O O . ALA A 1 168 ? 12.25 -12.023 3.074 1 89.62 168 ALA A O 1
ATOM 1321 N N . THR A 1 169 ? 10.633 -10.492 3.398 1 90.12 169 THR A N 1
ATOM 1322 C CA . THR A 1 169 ? 11.578 -9.383 3.518 1 90.12 169 THR A CA 1
ATOM 1323 C C . THR A 1 169 ? 12.477 -9.57 4.738 1 90.12 169 THR A C 1
ATOM 1325 O O . THR A 1 169 ? 13.68 -9.297 4.676 1 90.12 169 THR A O 1
ATOM 1328 N N . ALA A 1 170 ? 11.922 -9.992 5.824 1 92.62 170 ALA A N 1
ATOM 1329 C CA . ALA A 1 170 ? 12.695 -10.219 7.039 1 92.62 170 ALA A CA 1
ATOM 1330 C C . ALA A 1 170 ? 13.711 -11.336 6.84 1 92.62 170 ALA A C 1
ATOM 1332 O O . ALA A 1 170 ? 14.867 -11.219 7.27 1 92.62 170 ALA A O 1
ATOM 1333 N N . LEU A 1 171 ? 13.289 -12.375 6.203 1 89.31 171 LEU A N 1
ATOM 1334 C CA . LEU A 1 171 ? 14.18 -13.492 5.934 1 89.31 171 LEU A CA 1
ATOM 1335 C C . LEU A 1 171 ? 15.32 -13.07 5.004 1 89.31 171 LEU A C 1
ATOM 1337 O O . LEU A 1 171 ? 16.469 -13.477 5.199 1 89.31 171 LEU A O 1
ATOM 1341 N N . GLN A 1 172 ? 14.992 -12.273 4.051 1 85.62 172 GLN A N 1
ATOM 1342 C CA . GLN A 1 172 ? 15.992 -11.789 3.117 1 85.62 172 GLN A CA 1
ATOM 1343 C C . GLN A 1 172 ? 16.969 -10.836 3.803 1 85.62 172 GLN A C 1
ATOM 1345 O O . GLN A 1 172 ? 18.172 -10.883 3.555 1 85.62 172 GLN A O 1
ATOM 1350 N N . ALA A 1 173 ? 16.391 -9.992 4.617 1 85.25 173 ALA A N 1
ATOM 1351 C CA . ALA A 1 173 ? 17.203 -9.008 5.305 1 85.25 173 ALA A CA 1
ATOM 1352 C C . ALA A 1 173 ? 18.219 -9.68 6.238 1 85.25 173 ALA A C 1
ATOM 1354 O O . ALA A 1 173 ? 19.297 -9.156 6.469 1 85.25 173 ALA A O 1
ATOM 1355 N N . THR A 1 174 ? 17.906 -10.852 6.738 1 86.69 174 THR A N 1
ATOM 1356 C CA . THR A 1 174 ? 18.797 -11.578 7.633 1 86.69 174 THR A CA 1
ATOM 1357 C C . THR A 1 174 ? 19.562 -12.664 6.875 1 86.69 174 THR A C 1
ATOM 1359 O O . THR A 1 174 ? 20.281 -13.453 7.477 1 86.69 174 THR A O 1
ATOM 1362 N N . GLU A 1 175 ? 19.297 -12.812 5.605 1 83.81 175 GLU A N 1
ATOM 1363 C CA . GLU A 1 175 ? 19.953 -13.75 4.691 1 83.81 175 GLU A CA 1
ATOM 1364 C C . GLU A 1 175 ? 19.734 -15.195 5.129 1 83.81 175 GLU A C 1
ATOM 1366 O O . GLU A 1 175 ? 20.594 -16.047 4.938 1 83.81 175 GLU A O 1
ATOM 1371 N N . MET A 1 176 ? 18.734 -15.398 5.801 1 82.06 176 MET A N 1
ATOM 1372 C CA . MET A 1 176 ? 18.406 -16.75 6.254 1 82.06 176 MET A CA 1
ATOM 1373 C C . MET A 1 176 ? 17.984 -17.625 5.086 1 82.06 176 MET A C 1
ATOM 1375 O O . MET A 1 176 ? 18.25 -18.828 5.078 1 82.06 176 MET A O 1
ATOM 1379 N N . ASP A 1 177 ? 17.375 -17.047 4.141 1 77.44 177 ASP A N 1
ATOM 1380 C CA . ASP A 1 177 ? 16.922 -17.797 2.973 1 77.44 177 ASP A CA 1
ATOM 1381 C C . ASP A 1 177 ? 18.094 -18.359 2.188 1 77.44 177 ASP A C 1
ATOM 1383 O O . ASP A 1 177 ? 18.125 -19.547 1.861 1 77.44 177 ASP A O 1
ATOM 1387 N N . LYS A 1 178 ? 19.078 -17.594 2.02 1 80 178 LYS A N 1
ATOM 1388 C CA . LYS A 1 178 ? 20.266 -18.016 1.286 1 80 178 LYS A CA 1
ATOM 1389 C C . LYS A 1 178 ? 21.062 -19.047 2.082 1 80 178 LYS A C 1
ATOM 1391 O O . LYS A 1 178 ? 21.594 -20 1.515 1 80 178 LYS A O 1
ATOM 1396 N N . ARG A 1 179 ? 21.062 -18.875 3.287 1 83.19 179 ARG A N 1
ATOM 1397 C CA . ARG A 1 179 ? 21.828 -19.781 4.145 1 83.19 179 ARG A CA 1
ATOM 1398 C C . ARG A 1 179 ? 21.219 -21.188 4.137 1 83.19 179 ARG A C 1
ATOM 1400 O O . ARG A 1 179 ? 21.922 -22.172 3.955 1 83.19 179 ARG A O 1
ATOM 1407 N N . ILE A 1 180 ? 20 -21.188 4.336 1 82.56 180 ILE A N 1
ATOM 1408 C CA . ILE A 1 180 ? 19.297 -22.469 4.344 1 82.56 180 ILE A CA 1
ATOM 1409 C C . ILE A 1 180 ? 19.469 -23.156 2.994 1 82.56 180 ILE A C 1
ATOM 1411 O O . ILE A 1 180 ? 19.797 -24.344 2.936 1 82.56 180 ILE A O 1
ATOM 1415 N N . ALA A 1 181 ? 19.312 -22.406 1.969 1 84.38 181 ALA A N 1
ATOM 1416 C CA . ALA A 1 181 ? 19.438 -22.953 0.62 1 84.38 181 ALA A CA 1
ATOM 1417 C C . ALA A 1 181 ? 20.844 -23.484 0.365 1 84.38 181 ALA A C 1
ATOM 1419 O O . ALA A 1 181 ? 21 -24.578 -0.187 1 84.38 181 ALA A O 1
ATOM 1420 N N . SER A 1 182 ? 21.828 -22.781 0.819 1 84.88 182 SER A N 1
ATOM 1421 C CA . SER A 1 182 ? 23.219 -23.172 0.589 1 84.88 182 SER A CA 1
ATOM 1422 C C . SER A 1 182 ? 23.562 -24.438 1.35 1 84.88 182 SER A C 1
ATOM 1424 O O . SER A 1 182 ? 24.25 -25.312 0.818 1 84.88 182 SER A O 1
ATOM 1426 N N . ILE A 1 183 ? 23.109 -24.562 2.52 1 85.69 183 ILE A N 1
ATOM 1427 C CA . ILE A 1 183 ? 23.391 -25.734 3.346 1 85.69 183 ILE A CA 1
ATOM 1428 C C . ILE A 1 183 ? 22.766 -26.969 2.715 1 85.69 183 ILE 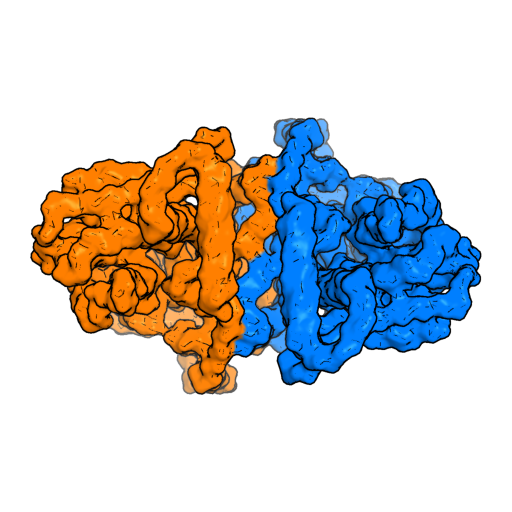A C 1
ATOM 1430 O O . ILE A 1 183 ? 23.406 -28.016 2.611 1 85.69 183 ILE A O 1
ATOM 1434 N N . ILE A 1 184 ? 21.609 -26.844 2.217 1 87.62 184 ILE A N 1
ATOM 1435 C CA . ILE A 1 184 ? 20.891 -27.969 1.66 1 87.62 184 ILE A CA 1
ATOM 1436 C C . ILE A 1 184 ? 21.516 -28.391 0.333 1 87.62 184 ILE A C 1
ATOM 1438 O O . ILE A 1 184 ? 21.719 -29.578 0.088 1 87.62 184 ILE A O 1
ATOM 1442 N N . LEU A 1 185 ? 21.844 -27.453 -0.448 1 87.75 185 LEU A N 1
ATOM 1443 C CA . LEU A 1 185 ? 22.422 -27.75 -1.754 1 87.75 185 LEU A CA 1
ATOM 1444 C C . LEU A 1 185 ? 23.797 -28.375 -1.607 1 87.75 185 LEU A C 1
ATOM 1446 O O . LEU A 1 185 ? 24.172 -29.281 -2.373 1 87.75 185 LEU A O 1
ATOM 1450 N N . LYS A 1 186 ? 24.547 -27.906 -0.646 1 86.62 186 LYS A N 1
ATOM 1451 C CA . LYS A 1 186 ? 25.875 -28.469 -0.4 1 86.62 186 LYS A CA 1
ATOM 1452 C C . LYS A 1 186 ? 25.781 -29.938 -0.013 1 86.62 186 LYS A C 1
ATOM 1454 O O . LYS A 1 186 ? 26.562 -30.766 -0.496 1 86.62 186 LYS A O 1
ATOM 1459 N N . LYS A 1 187 ? 24.875 -30.25 0.745 1 87.94 187 LYS A N 1
ATOM 1460 C CA . LYS A 1 187 ? 24.703 -31.625 1.195 1 87.94 187 LYS A CA 1
ATOM 1461 C C . LYS A 1 187 ? 24.219 -32.5 0.058 1 87.94 187 LYS A C 1
ATOM 1463 O O . LYS A 1 187 ? 24.531 -33.719 0.014 1 87.94 187 LYS A O 1
ATOM 1468 N N . ALA A 1 188 ? 23.5 -31.969 -0.835 1 88.44 188 ALA A N 1
ATOM 1469 C CA . ALA A 1 188 ? 22.906 -32.719 -1.935 1 88.44 188 ALA A CA 1
ATOM 1470 C C . ALA A 1 188 ? 23.922 -32.969 -3.055 1 88.44 188 ALA A C 1
ATOM 1472 O O . ALA A 1 188 ? 23.719 -33.812 -3.922 1 88.44 188 ALA A O 1
ATOM 1473 N N . SER A 1 189 ? 25.047 -32.25 -3.02 1 85.56 189 SER A N 1
ATOM 1474 C CA . SER A 1 189 ? 26.016 -32.281 -4.117 1 85.56 189 SER A CA 1
ATOM 1475 C C . SER A 1 189 ? 26.75 -33.625 -4.16 1 85.56 189 SER A C 1
ATOM 1477 O O . SER A 1 189 ? 27.516 -33.875 -5.094 1 85.56 189 SER A O 1
ATOM 1479 N N . ILE A 1 190 ? 26.469 -34.5 -3.379 1 83.06 190 ILE A N 1
ATOM 1480 C CA . ILE A 1 190 ? 27.156 -35.781 -3.297 1 83.06 190 ILE A CA 1
ATOM 1481 C C . ILE A 1 190 ? 26.734 -36.688 -4.469 1 83.06 190 ILE A C 1
ATOM 1483 O O . ILE A 1 190 ? 27.531 -37.469 -4.984 1 83.06 190 ILE A O 1
ATOM 1487 N N . ASN A 1 191 ? 25.547 -36.594 -4.867 1 89.94 191 ASN A N 1
ATOM 1488 C CA . ASN A 1 191 ? 24.984 -37.406 -5.957 1 89.94 191 ASN A CA 1
ATOM 1489 C C . ASN A 1 191 ? 24.219 -36.531 -6.949 1 89.94 191 ASN A C 1
ATOM 1491 O O . ASN A 1 191 ? 23.328 -35.781 -6.559 1 89.94 191 ASN A O 1
ATOM 1495 N N . ALA A 1 192 ? 24.547 -36.75 -8.211 1 91.38 192 ALA A N 1
ATOM 1496 C CA . ALA A 1 192 ? 23.984 -35.906 -9.258 1 91.38 192 ALA A CA 1
ATOM 1497 C C . ALA A 1 192 ? 22.484 -36.094 -9.367 1 91.38 192 ALA A C 1
ATOM 1499 O O . ALA A 1 192 ? 21.734 -35.125 -9.57 1 91.38 192 ALA A O 1
ATOM 1500 N N . ARG A 1 193 ? 22.016 -37.344 -9.227 1 92.94 193 ARG A N 1
ATOM 1501 C CA . ARG A 1 193 ? 20.578 -37.625 -9.32 1 92.94 193 ARG A CA 1
ATOM 1502 C C . ARG A 1 193 ? 19.828 -37 -8.156 1 92.94 193 ARG A C 1
ATOM 1504 O O . ARG A 1 193 ? 18.766 -36.406 -8.352 1 92.94 193 ARG A O 1
ATOM 1511 N N . ILE A 1 194 ? 20.391 -37.125 -7.059 1 93.25 194 ILE A N 1
ATOM 1512 C CA . ILE A 1 194 ? 19.766 -36.562 -5.855 1 93.25 194 ILE A CA 1
ATOM 1513 C C . ILE A 1 194 ? 19.828 -35.062 -5.887 1 93.25 194 ILE A C 1
ATOM 1515 O O . ILE A 1 194 ? 18.891 -34.375 -5.43 1 93.25 194 ILE A O 1
ATOM 1519 N N . PHE A 1 195 ? 20.906 -34.531 -6.48 1 94.56 195 PHE A N 1
ATOM 1520 C CA . PHE A 1 195 ? 21.078 -33.062 -6.586 1 94.56 195 PHE A CA 1
ATOM 1521 C C . PHE A 1 195 ? 19.938 -32.469 -7.383 1 94.56 195 PHE A C 1
ATOM 1523 O O . PHE A 1 195 ? 19.422 -31.391 -7.02 1 94.56 195 PHE A O 1
ATOM 1530 N N . LEU A 1 196 ? 19.516 -33.125 -8.422 1 95.25 196 LEU A N 1
ATOM 1531 C CA . LEU A 1 196 ? 18.422 -32.625 -9.25 1 95.25 196 LEU A CA 1
ATOM 1532 C C . LEU A 1 196 ? 17.109 -32.625 -8.461 1 95.25 196 LEU A C 1
ATOM 1534 O O . LEU A 1 196 ? 16.359 -31.641 -8.508 1 95.25 196 LEU A O 1
ATOM 1538 N N . LEU A 1 197 ? 16.875 -33.625 -7.723 1 95.81 197 LEU A N 1
ATOM 1539 C CA . LEU A 1 197 ? 15.656 -33.75 -6.918 1 95.81 197 LEU A CA 1
ATOM 1540 C C . LEU A 1 197 ? 15.664 -32.688 -5.801 1 95.81 197 LEU A C 1
ATOM 1542 O O . LEU A 1 197 ? 14.656 -32.031 -5.574 1 95.81 197 LEU A O 1
ATOM 1546 N N . VAL A 1 198 ? 16.75 -32.594 -5.191 1 94.81 198 VAL A N 1
ATOM 1547 C CA . VAL A 1 198 ? 16.875 -31.672 -4.066 1 94.81 198 VAL A CA 1
ATOM 1548 C C . VAL A 1 198 ? 16.75 -30.234 -4.562 1 94.81 198 VAL A C 1
ATOM 1550 O O . VAL A 1 198 ? 16.188 -29.391 -3.877 1 94.81 198 VAL A O 1
ATOM 1553 N N . THR A 1 199 ? 17.312 -29.969 -5.691 1 95.12 199 THR A N 1
ATOM 1554 C CA . THR A 1 199 ? 17.203 -28.641 -6.27 1 95.12 199 THR A CA 1
ATOM 1555 C C . THR A 1 199 ? 15.734 -28.266 -6.484 1 95.12 199 THR A C 1
ATOM 1557 O O . THR A 1 199 ? 15.312 -27.172 -6.133 1 95.12 199 THR A O 1
ATOM 1560 N N . SER A 1 200 ? 14.945 -29.188 -7.02 1 96.38 200 SER A N 1
ATOM 1561 C CA . SER A 1 200 ? 13.531 -28.938 -7.246 1 96.38 200 SER A CA 1
ATOM 1562 C C . SER A 1 200 ? 12.773 -28.797 -5.926 1 96.38 200 SER A C 1
ATOM 1564 O O . SER A 1 200 ? 12 -27.859 -5.738 1 96.38 200 SER A O 1
ATOM 1566 N N . LEU A 1 201 ? 13.016 -29.672 -5.031 1 96.31 201 LEU A N 1
ATOM 1567 C CA . LEU A 1 201 ? 12.289 -29.688 -3.764 1 96.31 201 LEU A CA 1
ATOM 1568 C C . LEU A 1 201 ? 12.695 -28.5 -2.893 1 96.31 201 LEU A C 1
ATOM 1570 O O . LEU A 1 201 ? 11.867 -27.969 -2.146 1 96.31 201 LEU A O 1
ATOM 1574 N N . LEU A 1 202 ? 13.953 -28.172 -2.986 1 94.94 202 LEU A N 1
ATOM 1575 C CA . LEU A 1 202 ? 14.406 -26.984 -2.264 1 94.94 202 LEU A CA 1
ATOM 1576 C C . LEU A 1 202 ? 13.672 -25.734 -2.748 1 94.94 202 LEU A C 1
ATOM 1578 O O . LEU A 1 202 ? 13.242 -24.922 -1.939 1 94.94 202 LEU A O 1
ATOM 1582 N N . ASN A 1 203 ? 13.578 -25.609 -4.027 1 94.44 203 ASN A N 1
ATOM 1583 C CA . ASN A 1 203 ? 12.852 -24.484 -4.602 1 94.44 203 ASN A CA 1
ATOM 1584 C C . ASN A 1 203 ? 11.391 -24.469 -4.156 1 94.44 203 ASN A C 1
ATOM 1586 O O . ASN A 1 203 ? 10.836 -23.422 -3.838 1 94.44 203 ASN A O 1
ATOM 1590 N N . VAL A 1 204 ? 10.805 -25.656 -4.117 1 95.12 204 VAL A N 1
ATOM 1591 C CA . VAL A 1 204 ? 9.438 -25.797 -3.629 1 95.12 204 VAL A CA 1
ATOM 1592 C C . VAL A 1 204 ? 9.352 -25.359 -2.172 1 95.12 204 VAL A C 1
ATOM 1594 O O . VAL A 1 204 ? 8.453 -24.594 -1.797 1 95.12 204 VAL A O 1
ATOM 1597 N N . PHE A 1 205 ? 10.273 -25.75 -1.463 1 93.62 205 PHE A N 1
ATOM 1598 C CA . PHE A 1 205 ? 10.281 -25.453 -0.035 1 93.62 205 PHE A CA 1
ATOM 1599 C C . PHE A 1 205 ? 10.477 -23.969 0.211 1 93.62 205 PHE A C 1
ATOM 1601 O O . PHE A 1 205 ? 9.734 -23.359 0.99 1 93.62 205 PHE A O 1
ATOM 1608 N N . ILE A 1 206 ? 11.422 -23.359 -0.403 1 91.69 206 ILE A N 1
ATOM 1609 C CA . ILE A 1 206 ? 11.719 -21.938 -0.197 1 91.69 206 ILE A CA 1
ATOM 1610 C C . ILE A 1 206 ? 10.57 -21.094 -0.727 1 91.69 206 ILE A C 1
ATOM 1612 O O . ILE A 1 206 ? 10.203 -20.078 -0.12 1 91.69 206 ILE A O 1
ATOM 1616 N N . ALA A 1 207 ? 9.969 -21.5 -1.78 1 92.56 207 ALA A N 1
ATOM 1617 C CA . ALA A 1 207 ? 8.875 -20.766 -2.398 1 92.56 207 ALA A CA 1
ATOM 1618 C C . ALA A 1 207 ? 7.668 -20.688 -1.466 1 92.56 207 ALA A C 1
ATOM 1620 O O . ALA A 1 207 ? 6.91 -19.703 -1.498 1 92.56 207 ALA A O 1
ATOM 1621 N N . MET A 1 208 ? 7.523 -21.641 -0.602 1 90.31 208 MET A N 1
ATOM 1622 C CA . MET A 1 208 ? 6.414 -21.688 0.345 1 90.31 208 MET A CA 1
ATOM 1623 C C . MET A 1 208 ? 6.449 -20.484 1.278 1 90.31 208 MET A C 1
ATOM 1625 O O . MET A 1 208 ? 5.402 -20.016 1.743 1 90.31 208 MET A O 1
ATOM 1629 N N . TRP A 1 209 ? 7.656 -20.016 1.357 1 84.94 209 TRP A N 1
ATOM 1630 C CA . TRP A 1 209 ? 7.848 -18.984 2.377 1 84.94 209 TRP A CA 1
ATOM 1631 C C . TRP A 1 209 ? 7.984 -17.609 1.74 1 84.94 209 TRP A C 1
ATOM 1633 O O . TRP A 1 209 ? 7.469 -16.609 2.266 1 84.94 209 TRP A O 1
ATOM 1643 N N . ILE A 1 210 ? 8.719 -17.562 0.694 1 85.81 210 ILE A N 1
ATOM 1644 C CA . ILE A 1 210 ? 9.102 -16.234 0.231 1 85.81 210 ILE A CA 1
ATOM 1645 C C . ILE A 1 210 ? 8.594 -16.016 -1.192 1 85.81 210 ILE A C 1
ATOM 1647 O O . ILE A 1 210 ? 8.859 -14.977 -1.803 1 85.81 210 ILE A O 1
ATOM 1651 N N . GLY A 1 211 ? 7.941 -17.031 -1.735 1 88.69 211 GLY A N 1
ATOM 1652 C CA . GLY A 1 211 ? 7.402 -16.875 -3.078 1 88.69 211 GLY A CA 1
ATOM 1653 C C . GLY A 1 211 ? 8.258 -17.547 -4.141 1 88.69 211 GLY A C 1
ATOM 1654 O O . GLY A 1 211 ? 9.469 -17.688 -3.967 1 88.69 211 GLY A O 1
ATOM 1655 N N . ASN A 1 212 ? 7.641 -17.797 -5.203 1 91.25 212 ASN A N 1
ATOM 1656 C CA . ASN A 1 212 ? 8.32 -18.594 -6.215 1 91.25 212 ASN A CA 1
ATOM 1657 C C . ASN A 1 212 ? 9.32 -17.766 -7.012 1 91.25 212 ASN A C 1
ATOM 1659 O O . ASN A 1 212 ? 10.32 -18.281 -7.496 1 91.25 212 ASN A O 1
ATOM 1663 N N . ILE A 1 213 ? 9.062 -16.547 -7.133 1 83.56 213 ILE A N 1
ATOM 1664 C CA . ILE A 1 213 ? 9.969 -15.672 -7.875 1 83.56 213 ILE A CA 1
ATOM 1665 C C . ILE A 1 213 ? 11.289 -15.547 -7.129 1 83.56 213 ILE A C 1
ATOM 1667 O O . ILE A 1 213 ? 12.352 -15.859 -7.676 1 83.56 213 ILE A O 1
ATOM 1671 N N . THR A 1 214 ? 11.242 -15.188 -5.914 1 82.62 214 THR A N 1
ATOM 1672 C CA . THR A 1 214 ? 12.43 -14.977 -5.094 1 82.62 214 THR A CA 1
ATOM 1673 C C . THR A 1 214 ? 13.164 -16.281 -4.859 1 82.62 214 THR A C 1
ATOM 1675 O O . THR A 1 214 ? 14.398 -16.328 -4.887 1 82.62 214 THR A O 1
ATOM 1678 N N . SER A 1 215 ? 12.43 -17.266 -4.625 1 91.19 215 SER A N 1
ATOM 1679 C CA . SER A 1 215 ? 13.031 -18.578 -4.406 1 91.19 215 SER A CA 1
ATOM 1680 C C . SER A 1 215 ? 13.852 -19.016 -5.613 1 91.19 215 SER A C 1
ATOM 1682 O O . SER A 1 215 ? 14.992 -19.469 -5.465 1 91.19 215 SER A O 1
ATOM 1684 N N . THR A 1 216 ? 13.281 -18.859 -6.754 1 91.69 216 THR A N 1
ATOM 1685 C CA . THR A 1 216 ? 13.969 -19.25 -7.98 1 91.69 216 THR A CA 1
ATOM 1686 C C . THR A 1 216 ? 15.258 -18.438 -8.156 1 91.69 216 THR A C 1
ATOM 1688 O O . THR A 1 216 ? 16.297 -19 -8.516 1 91.69 216 THR A O 1
ATOM 1691 N N . MET A 1 217 ? 15.25 -17.266 -7.824 1 85.38 217 MET A N 1
ATOM 1692 C CA . MET A 1 217 ? 16.422 -16.406 -7.957 1 85.38 217 MET A CA 1
ATOM 1693 C C . MET A 1 217 ? 17.531 -16.828 -6.992 1 85.38 217 MET A C 1
ATOM 1695 O O . MET A 1 217 ? 18.703 -16.828 -7.352 1 85.38 217 MET A O 1
ATOM 1699 N N . ILE A 1 218 ? 17.156 -17.172 -5.855 1 84.38 218 ILE A N 1
ATOM 1700 C CA . ILE A 1 218 ? 18.109 -17.609 -4.855 1 84.38 218 ILE A CA 1
ATOM 1701 C C . ILE A 1 218 ? 18.781 -18.906 -5.332 1 84.38 218 ILE A C 1
ATOM 1703 O O . ILE A 1 218 ? 20.016 -19.016 -5.285 1 84.38 218 ILE A O 1
ATOM 1707 N N . VAL A 1 219 ? 18.016 -19.75 -5.777 1 90.38 219 VAL A N 1
ATOM 1708 C CA . VAL A 1 219 ? 18.547 -21.047 -6.207 1 90.38 219 VAL A CA 1
ATOM 1709 C C . VAL A 1 219 ? 19.453 -20.844 -7.418 1 90.38 219 VAL A C 1
ATOM 1711 O O . VAL A 1 219 ? 20.547 -21.422 -7.488 1 90.38 219 VAL A O 1
ATOM 1714 N N . ILE A 1 220 ? 19.047 -20.016 -8.297 1 88.69 220 ILE A N 1
ATOM 1715 C CA . ILE A 1 220 ? 19.859 -19.719 -9.477 1 88.69 220 ILE A CA 1
ATOM 1716 C C . ILE A 1 220 ? 21.188 -19.094 -9.055 1 88.69 220 ILE A C 1
ATOM 1718 O O . ILE A 1 220 ? 22.25 -19.5 -9.539 1 88.69 220 ILE A O 1
ATOM 1722 N N . THR A 1 221 ? 21.094 -18.156 -8.172 1 81.44 221 THR A N 1
ATOM 1723 C CA . THR A 1 221 ? 22.281 -17.453 -7.715 1 81.44 221 THR A CA 1
ATOM 1724 C C . THR A 1 221 ? 23.25 -18.438 -7.043 1 81.44 221 THR A C 1
ATOM 1726 O O . THR A 1 221 ? 24.469 -18.328 -7.23 1 81.44 221 THR A O 1
ATOM 1729 N N . LEU A 1 222 ? 22.766 -19.328 -6.359 1 84 222 LEU A N 1
ATOM 1730 C CA . LEU A 1 222 ? 23.594 -20.266 -5.617 1 84 222 LEU A CA 1
ATOM 1731 C C . LEU A 1 222 ? 24.172 -21.344 -6.543 1 84 222 LEU A C 1
ATOM 1733 O O . LEU A 1 222 ? 25.281 -21.828 -6.32 1 84 222 LEU A O 1
ATOM 1737 N N . ILE A 1 223 ? 23.453 -21.641 -7.57 1 88.88 223 ILE A N 1
ATOM 1738 C CA . ILE A 1 223 ? 23.812 -22.797 -8.391 1 88.88 223 ILE A CA 1
ATOM 1739 C C . ILE A 1 223 ? 24.641 -22.344 -9.586 1 88.88 223 ILE A C 1
ATOM 1741 O O . ILE A 1 223 ? 25.375 -23.125 -10.188 1 88.88 223 ILE A O 1
ATOM 1745 N N . THR A 1 224 ? 24.562 -21.094 -9.977 1 83.75 224 THR A N 1
ATOM 1746 C CA . THR A 1 224 ? 25.203 -20.578 -11.172 1 83.75 224 THR A CA 1
ATOM 1747 C C . THR A 1 224 ? 26.719 -20.812 -11.133 1 83.75 224 THR A C 1
ATOM 1749 O O . THR A 1 224 ? 27.297 -21.281 -12.109 1 83.75 224 THR A O 1
ATOM 1752 N N . PRO A 1 225 ? 27.375 -20.531 -10.016 1 77.94 225 PRO A N 1
ATOM 1753 C CA . PRO A 1 225 ? 28.812 -20.828 -9.984 1 77.94 225 PRO A CA 1
ATOM 1754 C C . PRO A 1 225 ? 29.109 -22.312 -10.211 1 77.94 225 PRO A C 1
ATOM 1756 O O . PRO A 1 225 ? 30.125 -22.656 -10.82 1 77.94 225 PRO A O 1
ATOM 1759 N N . THR A 1 226 ? 28.312 -23.141 -9.734 1 82.69 226 THR A N 1
ATOM 1760 C CA . THR A 1 226 ? 28.453 -24.578 -9.922 1 82.69 226 THR A CA 1
ATOM 1761 C C . THR A 1 226 ? 28.203 -24.969 -11.375 1 82.69 226 THR A C 1
ATOM 1763 O O . THR A 1 226 ? 28.938 -25.797 -11.938 1 82.69 226 THR A O 1
ATOM 1766 N N . LEU A 1 227 ? 27.266 -24.391 -12.039 1 85.38 227 LEU A N 1
ATOM 1767 C CA . LEU A 1 227 ? 26.906 -24.656 -13.43 1 85.38 227 LEU A CA 1
ATOM 1768 C C . LEU A 1 227 ? 28.047 -24.266 -14.359 1 85.38 227 LEU A C 1
ATOM 1770 O O . LEU A 1 227 ? 28.266 -24.906 -15.391 1 85.38 227 LEU A O 1
ATOM 1774 N N . ARG A 1 228 ? 28.703 -23.297 -13.977 1 79.12 228 ARG A N 1
ATOM 1775 C CA . ARG A 1 228 ? 29.781 -22.797 -14.82 1 79.12 228 ARG A CA 1
ATOM 1776 C C . ARG A 1 228 ? 30.969 -23.75 -14.82 1 79.12 228 ARG A C 1
ATOM 1778 O O . ARG A 1 228 ? 31.812 -23.703 -15.734 1 79.12 228 ARG A O 1
ATOM 1785 N N . GLN A 1 229 ? 31.016 -24.594 -13.852 1 81.62 229 GLN A N 1
ATOM 1786 C CA . GLN A 1 229 ? 32.094 -25.562 -13.75 1 81.62 229 GLN A CA 1
ATOM 1787 C C . GLN A 1 229 ? 31.781 -26.844 -14.5 1 81.62 229 GLN A C 1
ATOM 1789 O O . GLN A 1 229 ? 32.656 -27.703 -14.672 1 81.62 229 GLN A O 1
ATOM 1794 N N . ILE A 1 230 ? 30.625 -26.953 -15 1 86.19 230 ILE A N 1
ATOM 1795 C CA . ILE A 1 230 ? 30.172 -28.109 -15.766 1 86.19 230 ILE A CA 1
ATOM 1796 C C . ILE A 1 230 ? 30.344 -27.844 -17.25 1 86.19 230 ILE A C 1
ATOM 1798 O O . ILE A 1 230 ? 30.125 -26.719 -17.719 1 86.19 230 ILE A O 1
ATOM 1802 N N . PRO A 1 231 ? 30.75 -28.859 -17.938 1 80.62 231 PRO A N 1
ATOM 1803 C CA . PRO A 1 231 ? 30.938 -28.641 -19.375 1 80.62 231 PRO A CA 1
ATOM 1804 C C . PRO A 1 231 ? 29.688 -28.078 -20.047 1 80.62 231 PRO A C 1
ATOM 1806 O O . PRO A 1 231 ? 28.562 -28.406 -19.641 1 80.62 231 PRO A O 1
ATOM 1809 N N . ARG A 1 232 ? 29.703 -27.266 -21.016 1 72.38 232 ARG A N 1
ATOM 1810 C CA . ARG A 1 232 ? 28.688 -26.469 -21.672 1 72.38 232 ARG A CA 1
ATOM 1811 C C . ARG A 1 232 ? 27.609 -27.344 -22.297 1 72.38 232 ARG A C 1
ATOM 1813 O O . ARG A 1 232 ? 26.422 -26.984 -22.297 1 72.38 232 ARG A O 1
ATOM 1820 N N . ASN A 1 233 ? 27.953 -28.422 -22.906 1 77.44 233 ASN A N 1
ATOM 1821 C CA . ASN A 1 233 ? 26.984 -29.25 -23.609 1 77.44 233 ASN A CA 1
ATOM 1822 C C . ASN A 1 233 ? 26.625 -30.5 -22.797 1 77.44 233 ASN A C 1
ATOM 1824 O O . ASN A 1 233 ? 26.266 -31.531 -23.359 1 77.44 233 ASN A O 1
ATOM 1828 N N . SER A 1 234 ? 26.625 -30.172 -21.516 1 88.94 234 SER A N 1
ATOM 1829 C CA . SER A 1 234 ? 26.312 -31.312 -20.641 1 88.94 234 SER A CA 1
ATOM 1830 C C . SER A 1 234 ? 24.812 -31.453 -20.453 1 88.94 234 SER A C 1
ATOM 1832 O O . SER A 1 234 ? 24.094 -30.453 -20.297 1 88.94 234 SER A O 1
ATOM 1834 N N . ASN A 1 235 ? 24.312 -32.625 -20.531 1 92.44 235 ASN A N 1
ATOM 1835 C CA . ASN A 1 235 ? 22.922 -32.938 -20.219 1 92.44 235 ASN A CA 1
ATOM 1836 C C . ASN A 1 235 ? 22.594 -32.656 -18.766 1 92.44 235 ASN A C 1
ATOM 1838 O O . ASN A 1 235 ? 21.453 -32.25 -18.453 1 92.44 235 ASN A O 1
ATOM 1842 N N . PHE A 1 236 ? 23.562 -32.812 -17.938 1 93.5 236 PHE A N 1
ATOM 1843 C CA . PHE A 1 236 ? 23.344 -32.562 -16.516 1 93.5 236 PHE A CA 1
ATOM 1844 C C . PHE A 1 236 ? 23.062 -31.078 -16.25 1 93.5 236 PHE A C 1
ATOM 1846 O O . PHE A 1 236 ? 22.203 -30.734 -15.453 1 93.5 236 PHE A O 1
ATOM 1853 N N . ALA A 1 237 ? 23.797 -30.203 -16.906 1 92.12 237 ALA A N 1
ATOM 1854 C CA . ALA A 1 237 ? 23.578 -28.781 -16.766 1 92.12 237 ALA A CA 1
ATOM 1855 C C . ALA A 1 237 ? 22.156 -28.391 -17.188 1 92.12 237 ALA A C 1
ATOM 1857 O O . ALA A 1 237 ? 21.5 -27.594 -16.516 1 92.12 237 ALA A O 1
ATOM 1858 N N . LYS A 1 238 ? 21.734 -28.984 -18.297 1 92.88 238 LYS A N 1
ATOM 1859 C CA . LYS A 1 238 ? 20.375 -28.734 -18.766 1 92.88 238 LYS A CA 1
ATOM 1860 C C . LYS A 1 238 ? 19.344 -29.266 -17.781 1 92.88 238 LYS A C 1
ATOM 1862 O O . LYS A 1 238 ? 18.344 -28.609 -17.516 1 92.88 238 LYS A O 1
ATOM 1867 N N . ALA A 1 239 ? 19.641 -30.422 -17.25 1 94.81 239 ALA A N 1
ATOM 1868 C CA . ALA A 1 239 ? 18.75 -31.047 -16.266 1 94.81 239 ALA A CA 1
ATOM 1869 C C . ALA A 1 239 ? 18.641 -30.172 -15.008 1 94.81 239 ALA A C 1
ATOM 1871 O O . ALA A 1 239 ? 17.578 -30.062 -14.414 1 94.81 239 ALA A O 1
ATOM 1872 N N . VAL A 1 240 ? 19.734 -29.594 -14.617 1 94.5 240 VAL A N 1
ATOM 1873 C CA . VAL A 1 240 ? 19.75 -28.734 -13.438 1 94.5 240 VAL A CA 1
ATOM 1874 C C . VAL A 1 240 ? 18.875 -27.516 -13.68 1 94.5 240 VAL A C 1
ATOM 1876 O O . VAL A 1 240 ? 18.062 -27.141 -12.828 1 94.5 240 VAL A O 1
ATOM 1879 N N . ILE A 1 241 ? 19 -26.938 -14.844 1 93.56 241 ILE A N 1
ATOM 1880 C CA . ILE A 1 241 ? 18.234 -25.734 -15.195 1 93.56 241 ILE A CA 1
ATOM 1881 C C . ILE A 1 241 ? 16.75 -26.062 -15.219 1 93.56 241 ILE A C 1
ATOM 1883 O O . ILE A 1 241 ? 15.93 -25.312 -14.695 1 93.56 241 ILE A O 1
ATOM 1887 N N . LEU A 1 242 ? 16.422 -27.172 -15.766 1 95.25 242 LEU A N 1
ATOM 1888 C CA . LEU A 1 242 ? 15.016 -27.594 -15.82 1 95.25 242 LEU A CA 1
ATOM 1889 C C . LEU A 1 242 ? 14.492 -27.922 -14.422 1 95.25 242 LEU A C 1
ATOM 1891 O O . LEU A 1 242 ? 13.32 -27.672 -14.125 1 95.25 242 LEU A O 1
ATOM 1895 N N . SER A 1 243 ? 15.32 -28.484 -13.578 1 96 243 SER A N 1
ATOM 1896 C CA . SER A 1 243 ? 14.938 -28.75 -12.195 1 96 243 SER A CA 1
ATOM 1897 C C . SER A 1 243 ? 14.625 -27.453 -11.453 1 96 243 SER A C 1
ATOM 1899 O O . SER A 1 243 ? 13.711 -27.422 -10.625 1 96 243 SER A O 1
ATOM 1901 N N . ILE A 1 244 ? 15.383 -26.453 -11.742 1 95.06 244 ILE A N 1
ATOM 1902 C CA . ILE A 1 244 ? 15.148 -25.156 -11.133 1 95.06 244 ILE A CA 1
ATOM 1903 C C . ILE A 1 244 ? 13.805 -24.594 -11.609 1 95.06 244 ILE A C 1
ATOM 1905 O O . ILE A 1 244 ? 12.992 -24.156 -10.797 1 95.06 244 ILE A O 1
ATOM 1909 N N . ALA A 1 245 ? 13.57 -24.641 -12.891 1 94.38 245 ALA A N 1
ATOM 1910 C CA . ALA A 1 245 ? 12.336 -24.109 -13.469 1 94.38 245 ALA A CA 1
ATOM 1911 C C . ALA A 1 245 ? 11.117 -24.844 -12.922 1 94.38 245 ALA A C 1
ATOM 1913 O O . ALA A 1 245 ? 10.148 -24.219 -12.477 1 94.38 245 ALA A O 1
ATOM 1914 N N . VAL A 1 246 ? 11.211 -26.156 -12.938 1 95.5 246 VAL A N 1
ATOM 1915 C CA . VAL A 1 246 ? 10.109 -26.984 -12.461 1 95.5 246 VAL A CA 1
ATOM 1916 C C . VAL A 1 246 ? 9.875 -26.734 -10.969 1 95.5 246 VAL A C 1
ATOM 1918 O O . VAL A 1 246 ? 8.727 -26.562 -10.539 1 95.5 246 VAL A O 1
ATOM 1921 N N . GLY A 1 247 ? 10.906 -26.719 -10.234 1 95.62 247 GLY A N 1
ATOM 1922 C CA . GLY A 1 247 ? 10.789 -26.469 -8.812 1 95.62 247 GLY A CA 1
ATOM 1923 C C . GLY A 1 247 ? 10.18 -25.109 -8.5 1 95.62 247 GLY A C 1
ATOM 1924 O O . GLY A 1 247 ? 9.352 -25 -7.594 1 95.62 247 GLY A O 1
ATOM 1925 N N . GLY A 1 248 ? 10.586 -24.109 -9.195 1 94.5 248 GLY A N 1
ATOM 1926 C CA . GLY A 1 248 ? 10.039 -22.781 -9.008 1 94.5 248 GLY A CA 1
ATOM 1927 C C . GLY A 1 248 ? 8.562 -22.688 -9.336 1 94.5 248 GLY A C 1
ATOM 1928 O O . GLY A 1 248 ? 7.793 -22.062 -8.594 1 94.5 248 GLY A O 1
ATOM 1929 N N . ASN A 1 249 ? 8.125 -23.281 -10.391 1 94.12 249 ASN A N 1
ATOM 1930 C CA . ASN A 1 249 ? 6.715 -23.266 -10.781 1 94.12 249 ASN A CA 1
ATOM 1931 C C . ASN A 1 249 ? 5.859 -24.078 -9.805 1 94.12 249 ASN A C 1
ATOM 1933 O O . ASN A 1 249 ? 4.828 -23.594 -9.336 1 94.12 249 ASN A O 1
ATOM 1937 N N . LEU A 1 250 ? 6.324 -25.234 -9.531 1 95.88 250 LEU A N 1
ATOM 1938 C CA . LEU A 1 250 ? 5.555 -26.078 -8.633 1 95.88 250 LEU A CA 1
ATOM 1939 C C . LEU A 1 250 ? 5.551 -25.516 -7.219 1 95.88 250 LEU A C 1
ATOM 1941 O O . LEU A 1 250 ? 4.586 -25.703 -6.473 1 95.88 250 LEU A O 1
ATOM 1945 N N . GLY A 1 251 ? 6.633 -24.906 -6.84 1 94.62 251 GLY A N 1
ATOM 1946 C CA . GLY A 1 251 ? 6.672 -24.234 -5.551 1 94.62 251 GLY A CA 1
ATOM 1947 C C . GLY A 1 251 ? 5.625 -23.141 -5.422 1 94.62 251 GLY A C 1
ATOM 1948 O O . GLY A 1 251 ? 5.156 -22.844 -4.32 1 94.62 251 GLY A O 1
ATOM 1949 N N . GLY A 1 252 ? 5.23 -22.594 -6.473 1 93.44 252 GLY A N 1
ATOM 1950 C CA . GLY A 1 252 ? 4.23 -21.531 -6.496 1 93.44 252 GLY A CA 1
ATOM 1951 C C . GLY A 1 252 ? 2.838 -22.016 -6.148 1 93.44 252 GLY A C 1
ATOM 1952 O O . GLY A 1 252 ? 1.95 -21.219 -5.852 1 93.44 252 GLY A O 1
ATOM 1953 N N . MET A 1 253 ? 2.613 -23.312 -6.074 1 94.62 253 MET A N 1
ATOM 1954 C CA . MET A 1 253 ? 1.271 -23.844 -5.84 1 94.62 253 MET A CA 1
ATOM 1955 C C . MET A 1 253 ? 1.091 -24.234 -4.379 1 94.62 253 MET A C 1
ATOM 1957 O O . MET A 1 253 ? -0.014 -24.578 -3.957 1 94.62 253 MET A O 1
ATOM 1961 N N . THR A 1 254 ? 2.014 -24.094 -3.545 1 94.38 254 THR A N 1
ATOM 1962 C CA . THR A 1 254 ? 2.059 -24.812 -2.275 1 94.38 254 THR A CA 1
ATOM 1963 C C . THR A 1 254 ? 1.257 -24.078 -1.207 1 94.38 254 THR A C 1
ATOM 1965 O O . THR A 1 254 ? 0.511 -24.703 -0.446 1 94.38 254 THR A O 1
ATOM 1968 N N . THR A 1 255 ? 1.434 -22.781 -1.119 1 93.5 255 THR A N 1
ATOM 1969 C CA . THR A 1 255 ? 0.725 -21.984 -0.131 1 93.5 255 THR A CA 1
ATOM 1970 C C . THR A 1 255 ? 0.065 -20.781 -0.79 1 93.5 255 THR A C 1
ATOM 1972 O O . THR A 1 255 ? 0.418 -20.406 -1.911 1 93.5 255 THR A O 1
ATOM 1975 N N . PRO A 1 256 ? -0.872 -20.203 -0.071 1 91.69 256 PRO A N 1
ATOM 1976 C CA . PRO A 1 256 ? -1.485 -18.984 -0.606 1 91.69 256 PRO A CA 1
ATOM 1977 C C . PRO A 1 256 ? -0.471 -17.875 -0.845 1 91.69 256 PRO A C 1
ATOM 1979 O O . PRO A 1 256 ? -0.709 -16.984 -1.665 1 91.69 256 PRO A O 1
ATOM 1982 N N . LEU A 1 257 ? 0.686 -17.969 -0.192 1 90.81 257 LEU A N 1
ATOM 1983 C CA . LEU A 1 257 ? 1.697 -16.922 -0.224 1 90.81 257 LEU A CA 1
ATOM 1984 C C . LEU A 1 257 ? 2.67 -17.141 -1.378 1 90.81 257 LEU A C 1
ATOM 1986 O O . LEU A 1 257 ? 3.389 -16.219 -1.773 1 90.81 257 LEU A O 1
ATOM 1990 N N . ALA A 1 258 ? 2.627 -18.281 -1.906 1 93.19 258 ALA A N 1
ATOM 1991 C CA . ALA A 1 258 ? 3.717 -18.703 -2.777 1 93.19 258 ALA A CA 1
ATOM 1992 C C . ALA A 1 258 ? 3.635 -18.031 -4.137 1 93.19 258 ALA A C 1
ATOM 1994 O O . ALA A 1 258 ? 4.648 -17.859 -4.824 1 93.19 258 ALA A O 1
ATOM 1995 N N . SER A 1 259 ? 2.432 -17.625 -4.508 1 92.12 259 SER A N 1
ATOM 1996 C CA . SER A 1 259 ? 2.273 -16.953 -5.789 1 92.12 259 SER A CA 1
ATOM 1997 C C . SER A 1 259 ? 0.986 -16.141 -5.828 1 92.12 259 SER A C 1
ATOM 1999 O O . SER A 1 259 ? 0.072 -16.375 -5.035 1 92.12 259 SER A O 1
ATOM 2001 N N . LEU A 1 260 ? 0.959 -15.219 -6.719 1 88.06 260 LEU A N 1
ATOM 2002 C CA . LEU A 1 260 ? -0.201 -14.344 -6.871 1 88.06 260 LEU A CA 1
ATOM 2003 C C . LEU A 1 260 ? -1.415 -15.133 -7.348 1 88.06 260 LEU A C 1
ATOM 2005 O O . LEU A 1 260 ? -2.549 -14.828 -6.965 1 88.06 260 LEU A O 1
ATOM 2009 N N . GLN A 1 261 ? -1.253 -16.125 -8.133 1 92.38 261 GLN A N 1
ATOM 2010 C CA . GLN A 1 261 ? -2.354 -16.922 -8.648 1 92.38 261 GLN A CA 1
ATOM 2011 C C . GLN A 1 261 ? -3.137 -17.578 -7.508 1 92.38 261 GLN A C 1
ATOM 2013 O O . GLN A 1 261 ? -4.367 -17.641 -7.551 1 92.38 261 GLN A O 1
ATOM 2018 N N . ASN A 1 262 ? -2.396 -17.984 -6.516 1 95.25 262 ASN A N 1
ATOM 2019 C CA . ASN A 1 262 ? -3.051 -18.594 -5.371 1 95.25 262 ASN A CA 1
ATOM 2020 C C . ASN A 1 262 ? -3.924 -17.594 -4.613 1 95.25 262 ASN A C 1
ATOM 2022 O O . ASN A 1 262 ? -5.047 -17.922 -4.223 1 95.25 262 ASN A O 1
ATOM 2026 N N . ALA A 1 263 ? -3.393 -16.469 -4.453 1 90.75 263 ALA A N 1
ATOM 2027 C CA . ALA A 1 263 ? -4.113 -15.422 -3.74 1 90.75 263 ALA A CA 1
ATOM 2028 C C . ALA A 1 263 ? -5.383 -15.023 -4.484 1 90.75 263 ALA A C 1
ATOM 2030 O O . ALA A 1 263 ? -6.449 -14.898 -3.877 1 90.75 263 ALA A O 1
ATOM 2031 N N . VAL A 1 264 ? -5.25 -14.867 -5.73 1 90.31 264 VAL A N 1
ATOM 2032 C CA . VAL A 1 264 ? -6.387 -14.477 -6.559 1 90.31 264 VAL A CA 1
ATOM 2033 C C . VAL A 1 264 ? -7.457 -15.562 -6.512 1 90.31 264 VAL A C 1
ATOM 2035 O O . VAL A 1 264 ? -8.656 -15.266 -6.477 1 90.31 264 VAL A O 1
ATOM 2038 N N . THR A 1 265 ? -7.027 -16.766 -6.504 1 94 265 THR A N 1
ATOM 2039 C CA . THR A 1 265 ? -7.953 -17.891 -6.469 1 94 265 THR A CA 1
ATOM 2040 C C . THR A 1 265 ? -8.75 -17.891 -5.168 1 94 265 THR A C 1
ATOM 2042 O O . THR A 1 265 ? -9.977 -18.016 -5.188 1 94 265 THR A O 1
ATOM 2045 N N . ILE A 1 266 ? -8.078 -17.75 -4.113 1 92.62 266 ILE A N 1
ATOM 2046 C CA . ILE A 1 266 ? -8.727 -17.734 -2.807 1 92.62 266 ILE A CA 1
ATOM 2047 C C . ILE A 1 266 ? -9.719 -16.578 -2.73 1 92.62 266 ILE A C 1
ATOM 2049 O O . ILE A 1 266 ? -10.844 -16.75 -2.266 1 92.62 266 ILE A O 1
ATOM 2053 N N . GLU A 1 267 ? -9.273 -15.469 -3.191 1 87.56 267 GLU A N 1
ATOM 2054 C CA . GLU A 1 267 ? -10.117 -14.281 -3.178 1 87.56 267 GLU A CA 1
ATOM 2055 C C . GLU A 1 267 ? -11.359 -14.484 -4.047 1 87.56 267 GLU A C 1
ATOM 2057 O O . GLU A 1 267 ? -12.461 -14.094 -3.656 1 87.56 267 GLU A O 1
ATOM 2062 N N . SER A 1 268 ? -11.219 -15.039 -5.184 1 89.31 268 SER A N 1
ATOM 2063 C CA . SER A 1 268 ? -12.32 -15.258 -6.109 1 89.31 268 SER A CA 1
ATOM 2064 C C . SER A 1 268 ? -13.352 -16.219 -5.52 1 89.31 268 SER A C 1
ATOM 2066 O O . SER A 1 268 ? -14.562 -16.016 -5.684 1 89.31 268 SER A O 1
ATOM 2068 N N . VAL A 1 269 ? -12.898 -17.203 -4.836 1 92.25 269 VAL A N 1
ATOM 2069 C CA . VAL A 1 269 ? -13.797 -18.156 -4.203 1 92.25 269 VAL A CA 1
ATOM 2070 C C . VAL A 1 269 ? -14.586 -17.469 -3.094 1 92.25 269 VAL A C 1
ATOM 2072 O O . VAL A 1 269 ? -15.805 -17.641 -3 1 92.25 269 VAL A O 1
ATOM 2075 N N . ALA A 1 270 ? -13.875 -16.734 -2.303 1 87 270 ALA A N 1
ATOM 2076 C CA . ALA A 1 270 ? -14.508 -16.047 -1.177 1 87 270 ALA A CA 1
ATOM 2077 C C . ALA A 1 270 ? -15.578 -15.07 -1.658 1 87 270 ALA A C 1
ATOM 2079 O O . ALA A 1 270 ? -16.672 -15.008 -1.093 1 87 270 ALA A O 1
ATOM 2080 N N . GLU A 1 271 ? -15.258 -14.352 -2.658 1 83.69 271 GLU A N 1
ATOM 2081 C CA . GLU A 1 271 ? -16.172 -13.352 -3.182 1 83.69 271 GLU A CA 1
ATOM 2082 C C . GLU A 1 271 ? -17.406 -14 -3.803 1 83.69 271 GLU A C 1
ATOM 2084 O O . GLU A 1 271 ? -18.531 -13.531 -3.596 1 83.69 271 GLU A O 1
ATOM 2089 N N . ALA A 1 272 ? -17.219 -15.023 -4.574 1 86.62 272 ALA A N 1
ATOM 2090 C CA . ALA A 1 272 ? -18.344 -15.719 -5.211 1 86.62 272 ALA A CA 1
ATOM 2091 C C . ALA A 1 272 ? -19.234 -16.391 -4.168 1 86.62 272 ALA A C 1
ATOM 2093 O O . ALA A 1 272 ? -20.469 -16.344 -4.285 1 86.62 272 ALA A O 1
ATOM 2094 N N . ALA A 1 273 ? -18.641 -16.953 -3.209 1 88.19 273 ALA A N 1
ATOM 2095 C CA . ALA A 1 273 ? -19.391 -17.594 -2.148 1 88.19 273 ALA A CA 1
ATOM 2096 C C . ALA A 1 273 ? -20.25 -16.594 -1.385 1 88.19 273 ALA A C 1
ATOM 2098 O O . ALA A 1 273 ? -21.406 -16.859 -1.063 1 88.19 273 ALA A O 1
ATOM 2099 N N . ALA A 1 274 ? -19.688 -15.492 -1.087 1 80.81 274 ALA A N 1
ATOM 2100 C CA . ALA A 1 274 ? -20.391 -14.445 -0.363 1 80.81 274 ALA A CA 1
ATOM 2101 C C . ALA A 1 274 ? -21.594 -13.938 -1.161 1 80.81 274 ALA A C 1
ATOM 2103 O O . ALA A 1 274 ? -22.656 -13.672 -0.595 1 80.81 274 ALA A O 1
ATOM 2104 N N . LYS A 1 275 ? -21.438 -13.828 -2.373 1 80.62 275 LYS A N 1
ATOM 2105 C CA . LYS A 1 275 ? -22.5 -13.305 -3.23 1 80.62 275 LYS A CA 1
ATOM 2106 C C . LYS A 1 275 ? -23.688 -14.266 -3.279 1 80.62 275 LYS A C 1
ATOM 2108 O O . LYS A 1 275 ? -24.844 -13.836 -3.258 1 80.62 275 LYS A O 1
ATOM 2113 N N . TYR A 1 276 ? -23.391 -15.508 -3.338 1 83.31 276 TYR A N 1
ATOM 2114 C CA . TYR A 1 276 ? -24.453 -16.484 -3.533 1 83.31 276 TYR A CA 1
ATOM 2115 C C . TYR A 1 276 ? -24.844 -17.141 -2.213 1 83.31 276 TYR A C 1
ATOM 2117 O O . TYR A 1 276 ? -25.516 -18.172 -2.199 1 83.31 276 TYR A O 1
ATOM 2125 N N . GLY A 1 277 ? -24.344 -16.5 -1.094 1 83.25 277 GLY A N 1
ATOM 2126 C CA . GLY A 1 277 ? -24.719 -16.938 0.238 1 83.25 277 GLY A CA 1
ATOM 2127 C C . GLY A 1 277 ? -24.234 -18.344 0.566 1 83.25 277 GLY A C 1
ATOM 2128 O O . GLY A 1 277 ? -24.922 -19.094 1.255 1 83.25 277 GLY A O 1
ATOM 2129 N N . MET A 1 278 ? -23.141 -18.641 -0.064 1 85.94 278 MET A N 1
ATOM 2130 C CA . MET A 1 278 ? -22.562 -19.953 0.186 1 85.94 278 MET A CA 1
ATOM 2131 C C . MET A 1 278 ? -21.438 -19.875 1.226 1 85.94 278 MET A C 1
ATOM 2133 O O . MET A 1 278 ? -20.953 -18.781 1.529 1 85.94 278 MET A O 1
ATOM 2137 N N . HIS A 1 279 ? -21.109 -21 1.845 1 79.75 279 HIS A N 1
ATOM 2138 C CA . HIS A 1 279 ? -20.109 -21 2.906 1 79.75 279 HIS A CA 1
ATOM 2139 C C . HIS A 1 279 ? -18.781 -21.547 2.402 1 79.75 279 HIS A C 1
ATOM 2141 O O . HIS A 1 279 ? -17.859 -21.766 3.189 1 79.75 279 HIS A O 1
ATOM 2147 N N . ASP A 1 280 ? -18.688 -21.656 1.144 1 83.12 280 ASP A N 1
ATOM 2148 C CA . ASP A 1 280 ? -17.438 -22.156 0.559 1 83.12 280 ASP A CA 1
ATOM 2149 C C . ASP A 1 280 ? -16.297 -21.188 0.781 1 83.12 280 ASP A C 1
ATOM 2151 O O . ASP A 1 280 ? -16.453 -19.969 0.588 1 83.12 280 ASP A O 1
ATOM 2155 N N . LYS A 1 281 ? -15.266 -21.688 1.459 1 83 281 LYS A N 1
ATOM 2156 C CA . LYS A 1 281 ? -14.047 -20.906 1.657 1 83 281 LYS A CA 1
ATOM 2157 C C . LYS A 1 281 ? -12.805 -21.781 1.538 1 83 281 LYS A C 1
ATOM 2159 O O . LYS A 1 281 ? -12.852 -22.984 1.834 1 83 281 LYS A O 1
ATOM 2164 N N . VAL A 1 282 ? -11.875 -21.25 0.923 1 91.12 282 VAL A N 1
ATOM 2165 C CA . VAL A 1 282 ? -10.578 -21.922 0.922 1 91.12 282 VAL A CA 1
ATOM 2166 C C . VAL A 1 282 ? -9.68 -21.312 2 1 91.12 282 VAL A C 1
ATOM 2168 O O . VAL A 1 282 ? -9.102 -20.234 1.805 1 91.12 282 VAL A O 1
ATOM 2171 N N . SER A 1 283 ? -9.586 -22 3.078 1 89.31 283 SER A N 1
ATOM 2172 C CA . SER A 1 283 ? -8.711 -21.547 4.152 1 89.31 283 SER A CA 1
ATOM 2173 C C . SER A 1 283 ? -7.246 -21.797 3.814 1 89.31 283 SER A C 1
ATOM 2175 O O . SER A 1 283 ? -6.934 -22.516 2.861 1 89.31 283 SER A O 1
ATOM 2177 N N . PHE A 1 284 ? -6.383 -21.109 4.582 1 91.5 284 PHE A N 1
ATOM 2178 C CA . PHE A 1 284 ? -4.953 -21.359 4.445 1 91.5 284 PHE A CA 1
ATOM 2179 C C . PHE A 1 284 ? -4.645 -22.844 4.633 1 91.5 284 PHE A C 1
ATOM 2181 O O . PHE A 1 284 ? -3.865 -23.422 3.875 1 91.5 284 PHE A O 1
ATOM 2188 N N . THR A 1 285 ? -5.277 -23.422 5.57 1 91.06 285 THR A N 1
ATOM 2189 C CA . THR A 1 285 ? -5.059 -24.828 5.926 1 91.06 285 THR A CA 1
ATOM 2190 C C . THR A 1 285 ? -5.477 -25.75 4.785 1 91.06 285 THR A C 1
ATOM 2192 O O . THR A 1 285 ? -4.723 -26.641 4.395 1 91.06 285 THR A O 1
ATOM 2195 N N . THR A 1 286 ? -6.668 -25.5 4.309 1 92.81 286 THR A N 1
ATOM 2196 C CA . THR A 1 286 ? -7.172 -26.359 3.234 1 92.81 286 THR A CA 1
ATOM 2197 C C . THR A 1 286 ? -6.301 -26.219 1.987 1 92.81 286 THR A C 1
ATOM 2199 O O . THR A 1 286 ? -6 -27.219 1.328 1 92.81 286 THR A O 1
ATOM 2202 N N . PHE A 1 287 ? -5.977 -25.016 1.67 1 95.06 287 PHE A N 1
ATOM 2203 C CA . PHE A 1 287 ? -5.109 -24.797 0.518 1 95.06 287 PHE A CA 1
ATOM 2204 C C . PHE A 1 287 ? -3.783 -25.531 0.686 1 95.06 287 PHE A C 1
ATOM 2206 O O . PHE A 1 287 ? -3.355 -26.266 -0.205 1 95.06 287 PHE A O 1
ATOM 2213 N N . PHE A 1 288 ? -3.195 -25.344 1.844 1 93.56 288 PHE A N 1
ATOM 2214 C CA . PHE A 1 288 ? -1.897 -25.938 2.158 1 93.56 288 PHE A CA 1
ATOM 2215 C C . PHE A 1 288 ? -1.977 -27.453 2.164 1 93.56 288 PHE A C 1
ATOM 2217 O O . PHE A 1 288 ? -1.126 -28.125 1.578 1 93.56 288 PHE A O 1
ATOM 2224 N N . ALA A 1 289 ? -2.947 -28 2.725 1 94.19 289 ALA A N 1
ATOM 2225 C CA . ALA A 1 289 ? -3.09 -29.453 2.912 1 94.19 289 ALA A CA 1
ATOM 2226 C C . ALA A 1 289 ? -3.344 -30.156 1.582 1 94.19 289 ALA A C 1
ATOM 2228 O O . ALA A 1 289 ? -2.973 -31.312 1.405 1 94.19 289 ALA A O 1
ATOM 2229 N N . THR A 1 290 ? -3.943 -29.453 0.666 1 95.94 290 THR A N 1
ATOM 2230 C CA . THR A 1 290 ? -4.266 -30.094 -0.605 1 95.94 290 THR A CA 1
ATOM 2231 C C . THR A 1 290 ? -3.17 -29.828 -1.636 1 95.94 290 THR A C 1
ATOM 2233 O O . THR A 1 290 ? -2.76 -30.75 -2.359 1 95.94 290 THR A O 1
ATOM 2236 N N . ALA A 1 291 ? -2.648 -28.641 -1.673 1 96.44 291 ALA A N 1
ATOM 2237 C CA . ALA A 1 291 ? -1.73 -28.234 -2.729 1 96.44 291 ALA A CA 1
ATOM 2238 C C . ALA A 1 291 ? -0.32 -28.75 -2.471 1 96.44 291 ALA A C 1
ATOM 2240 O O . ALA A 1 291 ? 0.39 -29.125 -3.406 1 96.44 291 ALA A O 1
ATOM 2241 N N . LEU A 1 292 ? 0.112 -28.797 -1.206 1 95.56 292 LEU A N 1
ATOM 2242 C CA . LEU A 1 292 ? 1.489 -29.156 -0.896 1 95.56 292 LEU A CA 1
ATOM 2243 C C . LEU A 1 292 ? 1.767 -30.609 -1.289 1 95.56 292 LEU A C 1
ATOM 2245 O O . LEU A 1 292 ? 2.732 -30.891 -2.002 1 95.56 292 LEU A O 1
ATOM 2249 N N . PRO A 1 293 ? 0.956 -31.547 -0.815 1 95.44 293 PRO A N 1
ATOM 2250 C CA . PRO A 1 293 ? 1.215 -32.938 -1.241 1 95.44 293 PRO A CA 1
ATOM 2251 C C . PRO A 1 293 ? 1.19 -33.094 -2.76 1 95.44 293 PRO A C 1
ATOM 2253 O O . PRO A 1 293 ? 1.985 -33.844 -3.314 1 95.44 293 PRO A O 1
ATOM 2256 N N . PHE A 1 294 ? 0.285 -32.469 -3.389 1 97.12 294 PHE A N 1
ATOM 2257 C CA . PHE A 1 294 ? 0.205 -32.531 -4.844 1 97.12 294 PHE A CA 1
ATOM 2258 C C . PHE A 1 294 ? 1.487 -32 -5.48 1 97.12 294 PHE A C 1
ATOM 2260 O O . PHE A 1 294 ? 2.02 -32.594 -6.406 1 97.12 294 PHE A O 1
ATOM 2267 N N . ALA A 1 295 ? 1.991 -30.812 -4.984 1 96.62 295 ALA A N 1
ATOM 2268 C CA . ALA A 1 295 ? 3.213 -30.219 -5.512 1 96.62 295 ALA A CA 1
ATOM 2269 C C . ALA A 1 295 ? 4.402 -31.156 -5.355 1 96.62 295 ALA A C 1
ATOM 2271 O O . ALA A 1 295 ? 5.238 -31.281 -6.254 1 96.62 295 ALA A O 1
ATOM 2272 N N . ILE A 1 296 ? 4.512 -31.828 -4.227 1 96.25 296 ILE A N 1
ATOM 2273 C CA . ILE A 1 296 ? 5.613 -32.75 -3.955 1 96.25 296 ILE A CA 1
ATOM 2274 C C . ILE A 1 296 ? 5.543 -33.938 -4.914 1 96.25 296 ILE A C 1
ATOM 2276 O O . ILE A 1 296 ? 6.559 -34.344 -5.488 1 96.25 296 ILE A O 1
ATOM 2280 N N . ILE A 1 297 ? 4.352 -34.469 -5.078 1 97.06 297 ILE A N 1
ATOM 2281 C CA . ILE A 1 297 ? 4.172 -35.594 -5.996 1 97.06 297 ILE A CA 1
ATOM 2282 C C . ILE A 1 297 ? 4.559 -35.156 -7.41 1 97.06 297 ILE A C 1
ATOM 2284 O O . ILE A 1 297 ? 5.266 -35.875 -8.109 1 97.06 297 ILE A O 1
ATOM 2288 N N . CYS A 1 298 ? 4.094 -34.031 -7.812 1 97.12 298 CYS A N 1
ATOM 2289 C CA . CYS A 1 298 ? 4.414 -33.531 -9.141 1 97.12 298 CYS A CA 1
ATOM 2290 C C . CYS A 1 298 ? 5.914 -33.312 -9.297 1 97.12 298 CYS A C 1
ATOM 2292 O O . CYS A 1 298 ? 6.473 -33.531 -10.367 1 97.12 298 CYS A O 1
ATOM 2294 N N . ALA A 1 299 ? 6.574 -32.812 -8.203 1 96.56 299 ALA A N 1
ATOM 2295 C CA . ALA A 1 299 ? 8.016 -32.594 -8.258 1 96.56 299 ALA A CA 1
ATOM 2296 C C . ALA A 1 299 ? 8.766 -33.906 -8.477 1 96.56 299 ALA A C 1
ATOM 2298 O O . ALA A 1 299 ? 9.734 -33.969 -9.227 1 96.56 299 ALA A O 1
ATOM 2299 N N . ILE A 1 300 ? 8.344 -34.938 -7.836 1 97.12 300 ILE A N 1
ATOM 2300 C CA . ILE A 1 300 ? 8.969 -36.25 -7.969 1 97.12 300 ILE A CA 1
ATOM 2301 C C . ILE A 1 300 ? 8.742 -36.812 -9.375 1 97.12 300 ILE A C 1
ATOM 2303 O O . ILE A 1 300 ? 9.656 -37.344 -10 1 97.12 300 ILE A O 1
ATOM 2307 N N . ILE A 1 301 ? 7.535 -36.625 -9.859 1 97.25 301 ILE A N 1
ATOM 2308 C CA . ILE A 1 301 ? 7.219 -37.094 -11.203 1 97.25 301 ILE A CA 1
ATOM 2309 C C . ILE A 1 301 ? 8.062 -36.312 -12.219 1 97.25 301 ILE A C 1
ATOM 2311 O O . ILE A 1 301 ? 8.609 -36.906 -13.156 1 97.25 301 ILE A O 1
ATOM 2315 N N . ALA A 1 302 ? 8.102 -35.031 -12.062 1 96.69 302 ALA A N 1
ATOM 2316 C CA . ALA A 1 302 ? 8.914 -34.188 -12.961 1 96.69 302 ALA A CA 1
ATOM 2317 C C . ALA A 1 302 ? 10.375 -34.625 -12.922 1 96.69 302 ALA A C 1
ATOM 2319 O O . ALA A 1 302 ? 11.047 -34.688 -13.953 1 96.69 302 ALA A O 1
ATOM 2320 N N . TRP A 1 303 ? 10.875 -34.844 -11.719 1 96.62 303 TRP A N 1
ATOM 2321 C CA . TRP A 1 303 ? 12.242 -35.312 -11.539 1 96.62 303 TRP A CA 1
ATOM 2322 C C . TRP A 1 303 ? 12.469 -36.625 -12.289 1 96.62 303 TRP A C 1
ATOM 2324 O O . TRP A 1 303 ? 13.484 -36.812 -12.961 1 96.62 303 TRP A O 1
ATOM 2334 N N . ALA A 1 304 ? 11.523 -37.562 -12.195 1 96.88 304 ALA A N 1
ATOM 2335 C CA . ALA A 1 304 ? 11.625 -38.844 -12.898 1 96.88 304 ALA A CA 1
ATOM 2336 C C . ALA A 1 304 ? 11.672 -38.625 -14.414 1 96.88 304 ALA A C 1
ATOM 2338 O O . ALA A 1 304 ? 12.43 -39.312 -15.117 1 96.88 304 ALA A O 1
ATOM 2339 N N . ILE A 1 305 ? 10.914 -37.75 -14.906 1 96.31 305 ILE A N 1
ATOM 2340 C CA . ILE A 1 305 ? 10.883 -37.469 -16.344 1 96.31 305 ILE A CA 1
ATOM 2341 C C . ILE A 1 305 ? 12.203 -36.844 -16.781 1 96.31 305 ILE A C 1
ATOM 2343 O O . ILE A 1 305 ? 12.727 -37.188 -17.844 1 96.31 305 ILE A O 1
ATOM 2347 N N . ILE A 1 306 ? 12.75 -35.938 -15.945 1 95.75 306 ILE A N 1
ATOM 2348 C CA . ILE A 1 306 ? 14.039 -35.312 -16.234 1 95.75 306 ILE A CA 1
ATOM 2349 C C . ILE A 1 306 ? 15.117 -36.406 -16.297 1 95.75 306 ILE A C 1
ATOM 2351 O O . ILE A 1 306 ? 15.953 -36.406 -17.203 1 95.75 306 ILE A O 1
ATOM 2355 N N . MET A 1 307 ? 15.062 -37.344 -15.406 1 94.06 307 MET A N 1
ATOM 2356 C CA . MET A 1 307 ? 16.047 -38.438 -15.336 1 94.06 307 MET A CA 1
ATOM 2357 C C . MET A 1 307 ? 15.945 -39.344 -16.578 1 94.06 307 MET A C 1
ATOM 2359 O O . MET A 1 307 ? 16.953 -39.875 -17.031 1 94.06 307 MET A O 1
ATOM 2363 N N . LEU A 1 308 ? 14.781 -39.469 -17.031 1 94.12 308 LEU A N 1
ATOM 2364 C CA . LEU A 1 308 ? 14.562 -40.312 -18.203 1 94.12 308 LEU A CA 1
ATOM 2365 C C . LEU A 1 308 ? 15 -39.625 -19.484 1 94.12 308 LEU A C 1
ATOM 2367 O O . LEU A 1 308 ? 15.547 -40.25 -20.391 1 94.12 308 LEU A O 1
ATOM 2371 N N . LYS A 1 309 ? 14.859 -38.344 -19.562 1 93.12 309 LYS A N 1
ATOM 2372 C CA . LYS A 1 309 ? 15.086 -37.594 -20.797 1 93.12 309 LYS A CA 1
ATOM 2373 C C . LYS A 1 309 ? 16.531 -37.094 -20.875 1 93.12 309 LYS A C 1
ATOM 2375 O O . LYS A 1 309 ? 17.047 -36.844 -21.953 1 93.12 309 LYS A O 1
ATOM 2380 N N . PHE A 1 310 ? 17.109 -36.844 -19.703 1 93.12 310 PHE A N 1
ATOM 2381 C CA . PHE A 1 310 ? 18.453 -36.312 -19.656 1 93.12 310 PHE A CA 1
ATOM 2382 C C . PHE A 1 310 ? 19.391 -37.219 -18.875 1 93.12 310 PHE A C 1
ATOM 2384 O O . PHE A 1 310 ? 19.547 -37.062 -17.656 1 93.12 310 PHE A O 1
ATOM 2391 N N . PRO A 1 311 ? 20.125 -38 -19.562 1 91.69 311 PRO A N 1
ATOM 2392 C CA . PRO A 1 311 ? 21.078 -38.875 -18.875 1 91.69 311 PRO A CA 1
ATOM 2393 C C . PRO A 1 311 ? 22.219 -38.094 -18.219 1 91.69 311 PRO A C 1
ATOM 2395 O O . PRO A 1 311 ? 22.719 -37.125 -18.781 1 91.69 311 PRO A O 1
ATOM 2398 N N . ILE A 1 312 ? 22.578 -38.5 -17.016 1 90.75 312 ILE A N 1
ATOM 2399 C CA . ILE A 1 312 ? 23.625 -37.844 -16.234 1 90.75 312 ILE A CA 1
ATOM 2400 C C . ILE A 1 312 ? 24.984 -38.125 -16.859 1 90.75 312 ILE A C 1
ATOM 2402 O O . ILE A 1 312 ? 25.391 -39.281 -16.984 1 90.75 312 ILE A O 1
ATOM 2406 N N . ASP A 1 313 ? 25.656 -37.094 -17.25 1 90.75 313 ASP A N 1
ATOM 2407 C CA . ASP A 1 313 ? 26.938 -37.25 -17.922 1 90.75 313 ASP A CA 1
ATOM 2408 C C . ASP A 1 313 ? 28.078 -36.688 -17.062 1 90.75 313 ASP A C 1
ATOM 2410 O O . ASP A 1 313 ? 29.156 -36.406 -17.578 1 90.75 313 ASP A O 1
ATOM 2414 N N . VAL A 1 314 ? 27.766 -36.375 -15.836 1 88 314 VAL A N 1
ATOM 2415 C CA . VAL A 1 314 ? 28.812 -35.875 -14.938 1 88 314 VAL A CA 1
ATOM 2416 C C . VAL A 1 314 ? 29.031 -36.875 -13.812 1 88 314 VAL A C 1
ATOM 2418 O O . VAL A 1 314 ? 28.109 -37.594 -13.414 1 88 314 VAL A O 1
ATOM 2421 N N . SER A 1 315 ? 30.266 -36.969 -13.375 1 81.44 315 SER A N 1
ATOM 2422 C CA . SER A 1 315 ? 30.641 -37.906 -12.336 1 81.44 315 SER A CA 1
ATOM 2423 C C . SER A 1 315 ? 30.391 -37.312 -10.945 1 81.44 315 SER A C 1
ATOM 2425 O O . SER A 1 315 ? 30.078 -38.062 -10.008 1 81.44 315 SER A O 1
ATOM 2427 N N . SER A 1 316 ? 30.641 -36.062 -10.82 1 84.06 316 SER A N 1
ATOM 2428 C CA . SER A 1 316 ? 30.422 -35.375 -9.547 1 84.06 316 SER A CA 1
ATOM 2429 C C . SER A 1 316 ? 29.906 -33.969 -9.742 1 84.06 316 SER A C 1
ATOM 2431 O O . SER A 1 316 ? 30.141 -33.344 -10.789 1 84.06 316 SER A O 1
ATOM 2433 N N . VAL A 1 317 ? 29.125 -33.562 -8.812 1 88.75 317 VAL A N 1
ATOM 2434 C CA . VAL A 1 317 ? 28.625 -32.188 -8.828 1 88.75 317 VAL A CA 1
ATOM 2435 C C . VAL A 1 317 ? 29.656 -31.25 -8.188 1 88.75 317 VAL A C 1
ATOM 2437 O O . VAL A 1 317 ? 30.109 -31.484 -7.062 1 88.75 317 VAL A O 1
ATOM 2440 N N . PRO A 1 318 ? 30 -30.281 -8.93 1 83 318 PRO A N 1
ATOM 2441 C CA . PRO A 1 318 ? 30.938 -29.312 -8.336 1 83 318 PRO A CA 1
ATOM 2442 C C . PRO A 1 318 ? 30.406 -28.688 -7.047 1 83 318 PRO A C 1
ATOM 2444 O O . PRO A 1 318 ? 29.188 -28.625 -6.844 1 83 318 PRO A O 1
ATOM 2447 N N . ALA A 1 319 ? 31.281 -28.141 -6.215 1 77.88 319 ALA A N 1
ATOM 2448 C CA . ALA A 1 319 ? 30.953 -27.641 -4.883 1 77.88 319 ALA A CA 1
ATOM 2449 C C . ALA A 1 319 ? 30.141 -26.359 -4.969 1 77.88 319 ALA A C 1
ATOM 2451 O O . ALA A 1 319 ? 30.375 -25.531 -5.848 1 77.88 319 ALA A O 1
ATOM 2452 N N . ILE A 1 320 ? 29.188 -26.25 -4.008 1 80.5 320 ILE A N 1
ATOM 2453 C CA . ILE A 1 320 ? 28.406 -25.031 -3.836 1 80.5 320 ILE A CA 1
ATOM 2454 C C . ILE A 1 320 ? 29.141 -24.078 -2.893 1 80.5 320 ILE A C 1
ATOM 2456 O O . ILE A 1 320 ? 29.594 -24.484 -1.818 1 80.5 320 ILE A O 1
ATOM 2460 N N . PRO A 1 321 ? 29.25 -22.797 -3.312 1 71.75 321 PRO A N 1
ATOM 2461 C CA . PRO A 1 321 ? 29.969 -21.859 -2.443 1 71.75 321 PRO A CA 1
ATOM 2462 C C . PRO A 1 321 ? 29.266 -21.656 -1.101 1 71.75 321 PRO A C 1
ATOM 2464 O O . PRO A 1 321 ? 28.031 -21.656 -1.035 1 71.75 321 PRO A O 1
ATOM 2467 N N . GLU A 1 322 ? 30.062 -21.625 -0.01 1 66.19 322 GLU A N 1
ATOM 2468 C CA . GLU A 1 322 ? 29.531 -21.453 1.337 1 66.19 322 GLU A CA 1
ATOM 2469 C C . GLU A 1 322 ? 29.219 -20 1.641 1 66.19 322 GLU A C 1
ATOM 2471 O O . GLU A 1 322 ? 29.969 -19.109 1.232 1 66.19 322 GLU A O 1
ATOM 2476 N N . THR A 1 323 ? 27.969 -19.75 2.133 1 64.38 323 THR A N 1
ATOM 2477 C CA . THR A 1 323 ? 27.641 -18.406 2.586 1 64.38 323 THR A CA 1
ATOM 2478 C C . THR A 1 323 ? 28.125 -18.172 4.02 1 64.38 323 THR A C 1
ATOM 2480 O O . THR A 1 323 ? 28.031 -19.078 4.855 1 64.38 323 THR A O 1
ATOM 2483 N N . GLN A 1 324 ? 29.031 -17.125 4.242 1 59.75 324 GLN A N 1
ATOM 2484 C CA . GLN A 1 324 ? 29.594 -16.844 5.555 1 59.75 324 GLN A CA 1
ATOM 2485 C C . GLN A 1 324 ? 28.656 -15.953 6.379 1 59.75 324 GLN A C 1
ATOM 2487 O O . GLN A 1 324 ? 28.906 -14.75 6.52 1 59.75 324 GLN A O 1
ATOM 2492 N N . SER A 1 325 ? 27.438 -16.234 6.332 1 61.5 325 SER A N 1
ATOM 2493 C CA . SER A 1 325 ? 26.719 -15.234 7.125 1 61.5 325 SER A CA 1
ATOM 2494 C C . SER A 1 325 ? 26.609 -15.664 8.586 1 61.5 325 SER A C 1
ATOM 2496 O O . SER A 1 325 ? 26.531 -16.859 8.883 1 61.5 325 SER A O 1
ATOM 2498 N N . ASP A 1 326 ? 26.938 -14.75 9.57 1 65.31 326 ASP A N 1
ATOM 2499 C CA . ASP A 1 326 ? 26.844 -14.953 11.016 1 65.31 326 ASP A CA 1
ATOM 2500 C C . ASP A 1 326 ? 25.406 -15.227 11.438 1 65.31 326 ASP A C 1
ATOM 2502 O O . ASP A 1 326 ? 24.453 -14.664 10.875 1 65.31 326 ASP A O 1
ATOM 2506 N N . PHE A 1 327 ? 25.219 -16.391 12.055 1 77.25 327 PHE A N 1
ATOM 2507 C CA . PHE A 1 327 ? 23.938 -16.781 12.633 1 77.25 327 PHE A CA 1
ATOM 2508 C C . PHE A 1 327 ? 23.781 -16.188 14.031 1 77.25 327 PHE A C 1
ATOM 2510 O O . PHE A 1 327 ? 24.531 -16.547 14.945 1 77.25 327 PHE A O 1
ATOM 2517 N N . GLY A 1 328 ? 23 -15.125 14.172 1 82.56 328 GLY A N 1
ATOM 2518 C CA . GLY A 1 328 ? 22.781 -14.438 15.438 1 82.56 328 GLY A CA 1
ATOM 2519 C C . GLY A 1 328 ? 21.344 -14.492 15.914 1 82.56 328 GLY A C 1
ATOM 2520 O O . GLY A 1 328 ? 20.547 -15.281 15.406 1 82.56 328 GLY A O 1
ATOM 2521 N N . TRP A 1 329 ? 21.016 -13.828 16.906 1 87.62 329 TRP A N 1
ATOM 2522 C CA . TRP A 1 329 ? 19.703 -13.82 17.531 1 87.62 329 TRP A CA 1
ATOM 2523 C C . TRP A 1 329 ? 18.641 -13.258 16.578 1 87.62 329 TRP A C 1
ATOM 2525 O O . TRP A 1 329 ? 17.484 -13.648 16.625 1 87.62 329 TRP A O 1
ATOM 2535 N N . ARG A 1 330 ? 19.047 -12.391 15.758 1 88.69 330 ARG A N 1
ATOM 2536 C CA . ARG A 1 330 ? 18.125 -11.781 14.805 1 88.69 330 ARG A CA 1
ATOM 2537 C C . ARG A 1 330 ? 17.578 -12.828 13.844 1 88.69 330 ARG A C 1
ATOM 2539 O O . ARG A 1 330 ? 16.375 -12.812 13.523 1 88.69 330 ARG A O 1
ATOM 2546 N N . GLN A 1 331 ? 18.453 -13.695 13.398 1 90.44 331 GLN A N 1
ATOM 2547 C CA . GLN A 1 331 ? 18.047 -14.75 12.469 1 90.44 331 GLN A CA 1
ATOM 2548 C C . GLN A 1 331 ? 17.078 -15.719 13.141 1 90.44 331 GLN A C 1
ATOM 2550 O O . GLN A 1 331 ? 16.078 -16.109 12.547 1 90.44 331 GLN A O 1
ATOM 2555 N N . ILE A 1 332 ? 17.391 -16.047 14.32 1 91.62 332 ILE A N 1
ATOM 2556 C CA . ILE A 1 332 ? 16.531 -16.969 15.062 1 91.62 332 ILE A CA 1
ATOM 2557 C C . ILE A 1 332 ? 15.172 -16.312 15.32 1 91.62 332 ILE A C 1
ATOM 2559 O O . ILE A 1 332 ? 14.133 -16.969 15.18 1 91.62 332 ILE A O 1
ATOM 2563 N N . PHE A 1 333 ? 15.234 -15.102 15.711 1 94.38 333 PHE A N 1
ATOM 2564 C CA . PHE A 1 333 ? 14.008 -14.359 15.984 1 94.38 333 PHE A CA 1
ATOM 2565 C C . PHE A 1 333 ? 13.102 -14.336 14.758 1 94.38 333 PHE A C 1
ATOM 2567 O O . PHE A 1 333 ? 11.898 -14.578 14.852 1 94.38 333 PHE A O 1
ATOM 2574 N N . VAL A 1 334 ? 13.68 -14.07 13.602 1 94.25 334 VAL A N 1
ATOM 2575 C CA . VAL A 1 334 ? 12.922 -13.992 12.359 1 94.25 334 VAL A CA 1
ATOM 2576 C C . VAL A 1 334 ? 12.328 -15.359 12.023 1 94.25 334 VAL A C 1
ATOM 2578 O O . VAL A 1 334 ? 11.164 -15.461 11.625 1 94.25 334 VAL A O 1
ATOM 2581 N N . CYS A 1 335 ? 13.047 -16.422 12.219 1 92.44 335 CYS A N 1
ATOM 2582 C CA . CYS A 1 335 ? 12.57 -17.766 11.938 1 92.44 335 CYS A CA 1
ATOM 2583 C C . CYS A 1 335 ? 11.438 -18.156 12.875 1 92.44 335 CYS A C 1
ATOM 2585 O O . CYS A 1 335 ? 10.43 -18.719 12.438 1 92.44 335 CYS A O 1
ATOM 2587 N N . VAL A 1 336 ? 11.586 -17.844 14.094 1 95.38 336 VAL A N 1
ATOM 2588 C CA . VAL A 1 336 ? 10.602 -18.219 15.094 1 95.38 336 VAL A CA 1
ATOM 2589 C C . VAL A 1 336 ? 9.281 -17.5 14.828 1 95.38 336 VAL A C 1
ATOM 2591 O O . VAL A 1 336 ? 8.211 -18.109 14.844 1 95.38 336 VAL A O 1
ATOM 2594 N N . VAL A 1 337 ? 9.352 -16.203 14.609 1 96.25 337 VAL A N 1
ATOM 2595 C CA . VAL A 1 337 ? 8.156 -15.406 14.359 1 96.25 337 VAL A CA 1
ATOM 2596 C C . VAL A 1 337 ? 7.48 -15.883 13.07 1 96.25 337 VAL A C 1
ATOM 2598 O O . VAL A 1 337 ? 6.254 -16 13.008 1 96.25 337 VAL A O 1
ATOM 2601 N N . SER A 1 338 ? 8.312 -16.109 12.031 1 94.44 338 SER A N 1
ATOM 2602 C CA . SER A 1 338 ? 7.77 -16.578 10.766 1 94.44 338 SER A CA 1
ATOM 2603 C C . SER A 1 338 ? 7.078 -17.922 10.93 1 94.44 338 SER A C 1
ATOM 2605 O O . SER A 1 338 ? 5.957 -18.125 10.445 1 94.44 338 SER A O 1
ATOM 2607 N N . PHE A 1 339 ? 7.723 -18.812 11.602 1 93.81 339 PHE A N 1
ATOM 2608 C CA . PHE A 1 339 ? 7.156 -20.141 11.836 1 93.81 339 PHE A CA 1
ATOM 2609 C C . PHE A 1 339 ? 5.887 -20.047 12.672 1 93.81 339 PHE A C 1
ATOM 2611 O O . PHE A 1 339 ? 4.891 -20.703 12.383 1 93.81 339 PHE A O 1
ATOM 2618 N N . ALA A 1 340 ? 5.895 -19.266 13.688 1 96.12 340 ALA A N 1
ATOM 2619 C CA . ALA A 1 340 ? 4.727 -19.078 14.547 1 96.12 340 ALA A CA 1
ATOM 2620 C C . ALA A 1 340 ? 3.547 -18.531 13.75 1 96.12 340 ALA A C 1
ATOM 2622 O O . ALA A 1 340 ? 2.408 -18.953 13.945 1 96.12 340 ALA A O 1
ATOM 2623 N N . THR A 1 341 ? 3.791 -17.562 12.891 1 95.31 341 THR A N 1
ATOM 2624 C CA . THR A 1 341 ? 2.74 -16.969 12.07 1 95.31 341 THR A CA 1
ATOM 2625 C C . THR A 1 341 ? 2.115 -18.016 11.148 1 95.31 341 THR A C 1
ATOM 2627 O O . THR A 1 341 ? 0.89 -18.094 11.031 1 95.31 341 THR A O 1
ATOM 2630 N N . ILE A 1 342 ? 2.938 -18.797 10.531 1 91.62 342 ILE A N 1
ATOM 2631 C CA . ILE A 1 342 ? 2.459 -19.828 9.617 1 91.62 342 ILE A CA 1
ATOM 2632 C C . ILE A 1 342 ? 1.623 -20.844 10.391 1 91.62 342 ILE A C 1
ATOM 2634 O O . ILE A 1 342 ? 0.58 -21.297 9.914 1 91.62 342 ILE A O 1
ATOM 2638 N N . VAL A 1 343 ? 2.078 -21.219 11.547 1 93.62 343 VAL A N 1
ATOM 2639 C CA . VAL A 1 343 ? 1.346 -22.172 12.383 1 93.62 343 VAL A CA 1
ATOM 2640 C C . VAL A 1 343 ? -0.033 -21.594 12.719 1 93.62 343 VAL A C 1
ATOM 2642 O O . VAL A 1 343 ? -1.033 -22.312 12.672 1 93.62 343 VAL A O 1
ATOM 2645 N N . VAL A 1 344 ? -0.106 -20.359 13.039 1 95 344 VAL A N 1
ATOM 2646 C CA . VAL A 1 344 ? -1.394 -19.734 13.352 1 95 344 VAL A CA 1
ATOM 2647 C C . VAL A 1 344 ? -2.287 -19.766 12.109 1 95 344 VAL A C 1
ATOM 2649 O O . VAL A 1 344 ? -3.486 -20.031 12.211 1 95 344 VAL A O 1
ATOM 2652 N N . TRP A 1 345 ? -1.735 -19.438 10.93 1 92.31 345 TRP A N 1
ATOM 2653 C CA . TRP A 1 345 ? -2.5 -19.516 9.688 1 92.31 345 TRP A CA 1
ATOM 2654 C C . TRP A 1 345 ? -3.068 -20.922 9.484 1 92.31 345 TRP A C 1
ATOM 2656 O O . TRP A 1 345 ? -4.207 -21.078 9.031 1 92.31 345 TRP A O 1
ATOM 2666 N N . ILE A 1 346 ? -2.334 -21.906 9.852 1 89.88 346 ILE A N 1
ATOM 2667 C CA . ILE A 1 346 ? -2.738 -23.297 9.641 1 89.88 346 ILE A CA 1
ATOM 2668 C C . ILE A 1 346 ? -3.805 -23.688 10.656 1 89.88 346 ILE A C 1
ATOM 2670 O O . ILE A 1 346 ? -4.762 -24.391 10.328 1 89.88 346 ILE A O 1
ATOM 2674 N N . VAL A 1 347 ? -3.76 -23.188 11.875 1 93.69 347 VAL A N 1
ATOM 2675 C CA . VAL A 1 347 ? -4.629 -23.672 12.938 1 93.69 347 VAL A CA 1
ATOM 2676 C C . VAL A 1 347 ? -5.875 -22.781 13.023 1 93.69 347 VAL A C 1
ATOM 2678 O O . VAL A 1 347 ? -6.75 -23.016 13.867 1 93.69 347 VAL A O 1
ATOM 2681 N N . LEU A 1 348 ? -6.016 -21.828 12.211 1 91.56 348 LEU A N 1
ATOM 2682 C CA . LEU A 1 348 ? -7.141 -20.906 12.242 1 91.56 348 LEU A CA 1
ATOM 2683 C C . LEU A 1 348 ? -8.469 -21.656 12.273 1 91.56 348 LEU A C 1
ATOM 2685 O O . LEU A 1 348 ? -9.312 -21.406 13.141 1 91.56 348 LEU A O 1
ATOM 2689 N N . PRO A 1 349 ? -8.688 -22.703 11.391 1 87.06 349 PRO A N 1
ATOM 2690 C CA . PRO A 1 349 ? -9.984 -23.375 11.375 1 87.06 349 PRO A CA 1
ATOM 2691 C C . PRO A 1 349 ? -10.211 -24.25 12.617 1 87.06 349 PRO A C 1
ATOM 2693 O O . PRO A 1 349 ? -11.336 -24.672 12.883 1 87.06 349 PRO A O 1
ATOM 2696 N N . PHE A 1 350 ? -9.188 -24.484 13.391 1 92 350 PHE A N 1
ATOM 2697 C CA . PHE A 1 350 ? -9.281 -25.375 14.547 1 92 350 PHE A CA 1
ATOM 2698 C C . PHE A 1 350 ? -9.469 -24.562 15.828 1 92 350 PHE A C 1
ATOM 2700 O O . PHE A 1 350 ? -9.086 -25.016 16.906 1 92 350 PHE A O 1
ATOM 2707 N N . GLY A 1 351 ? -9.945 -23.344 15.711 1 91.12 351 GLY A N 1
ATOM 2708 C CA . GLY A 1 351 ? -10.289 -22.594 16.906 1 91.12 351 GLY A CA 1
ATOM 2709 C C . GLY A 1 351 ? -9.586 -21.25 17 1 91.12 351 GLY A C 1
ATOM 2710 O O . GLY A 1 351 ? -10.031 -20.359 17.703 1 91.12 351 GLY A O 1
ATOM 2711 N N . ALA A 1 352 ? -8.5 -21.094 16.344 1 92.81 352 ALA A N 1
ATOM 2712 C CA . ALA A 1 352 ? -7.75 -19.844 16.406 1 92.81 352 ALA A CA 1
ATOM 2713 C C . ALA A 1 352 ? -8.531 -18.703 15.766 1 92.81 352 ALA A C 1
ATOM 2715 O O . ALA A 1 352 ? -8.242 -17.531 16.016 1 92.81 352 ALA A O 1
ATOM 2716 N N . ASP A 1 353 ? -9.484 -19.016 14.906 1 91.19 353 ASP A N 1
ATOM 2717 C CA . ASP A 1 353 ? -10.297 -17.984 14.25 1 91.19 353 ASP A CA 1
ATOM 2718 C C . ASP A 1 353 ? -11.195 -17.281 15.25 1 91.19 353 ASP A C 1
ATOM 2720 O O . ASP A 1 353 ? -11.695 -16.188 14.977 1 91.19 353 ASP A O 1
ATOM 2724 N N . ARG A 1 354 ? -11.406 -17.906 16.422 1 92.06 354 ARG A N 1
ATOM 2725 C CA . ARG A 1 354 ? -12.195 -17.25 17.453 1 92.06 354 ARG A CA 1
ATOM 2726 C C . ARG A 1 354 ? -11.438 -16.078 18.047 1 92.06 354 ARG A C 1
ATOM 2728 O O . ARG A 1 354 ? -12.047 -15.125 18.547 1 92.06 354 ARG A O 1
ATOM 2735 N N . VAL A 1 355 ? -10.133 -16.125 17.906 1 93.06 355 VAL A N 1
ATOM 2736 C CA . VAL A 1 355 ? -9.297 -15.078 18.469 1 93.06 355 VAL A CA 1
ATOM 2737 C C . VAL A 1 355 ? -8.844 -14.133 17.375 1 93.06 355 VAL A C 1
ATOM 2739 O O . VAL A 1 355 ? -8.93 -12.906 17.5 1 93.06 355 VAL A O 1
ATOM 2742 N N . PHE A 1 356 ? -8.422 -14.656 16.234 1 95.31 356 PHE A N 1
ATOM 2743 C CA . PHE A 1 356 ? -7.766 -13.852 15.203 1 95.31 356 PHE A CA 1
ATOM 2744 C C . PHE A 1 356 ? -8.695 -13.617 14.023 1 95.31 356 PHE A C 1
ATOM 2746 O O . PHE A 1 356 ? -8.344 -12.906 13.07 1 95.31 356 PHE A O 1
ATOM 2753 N N . SER A 1 357 ? -9.859 -14.125 14.031 1 93.56 357 SER A N 1
ATOM 2754 C CA . SER A 1 357 ? -10.914 -13.938 13.031 1 93.56 357 SER A CA 1
ATOM 2755 C C . SER A 1 357 ? -10.547 -14.602 11.711 1 93.56 357 SER A C 1
ATOM 2757 O O . SER A 1 357 ? -11.148 -15.602 11.328 1 93.56 357 SER A O 1
ATOM 2759 N N . ASP A 1 358 ? -9.531 -14.156 10.984 1 92.62 358 ASP A N 1
ATOM 2760 C CA . ASP A 1 358 ? -9.18 -14.711 9.68 1 92.62 358 ASP A CA 1
ATOM 2761 C C . ASP A 1 358 ? -7.688 -14.555 9.398 1 92.62 358 ASP A C 1
ATOM 2763 O O . ASP A 1 358 ? -6.93 -14.125 10.266 1 92.62 358 ASP A O 1
ATOM 2767 N N . TYR A 1 359 ? -7.277 -15.031 8.211 1 91.69 359 TYR A N 1
ATOM 2768 C CA . TYR A 1 359 ? -5.859 -15.062 7.867 1 91.69 359 TYR A CA 1
ATOM 2769 C C . TYR A 1 359 ? -5.32 -13.656 7.629 1 91.69 359 TYR A C 1
ATOM 2771 O O . TYR A 1 359 ? -4.121 -13.414 7.762 1 91.69 359 TYR A O 1
ATOM 2779 N N . GLY A 1 360 ? -6.172 -12.711 7.273 1 93.5 360 GLY A N 1
ATOM 2780 C CA . GLY A 1 360 ? -5.734 -11.336 7.105 1 93.5 360 GLY A CA 1
ATOM 2781 C C . GLY A 1 360 ? -5.27 -10.695 8.398 1 93.5 360 GLY A C 1
ATOM 2782 O O . GLY A 1 360 ? -4.234 -10.023 8.43 1 93.5 360 GLY A O 1
ATOM 2783 N N . ILE A 1 361 ? -5.992 -10.883 9.453 1 96.44 361 ILE A N 1
ATOM 2784 C CA . ILE A 1 361 ? -5.66 -10.328 10.758 1 96.44 361 ILE A CA 1
ATOM 2785 C C . ILE A 1 361 ? -4.328 -10.906 11.242 1 96.44 361 ILE A C 1
ATOM 2787 O O . ILE A 1 361 ? -3.494 -10.188 11.789 1 96.44 361 ILE A O 1
ATOM 2791 N N . VAL A 1 362 ? -4.156 -12.195 11.008 1 96 362 VAL A N 1
ATOM 2792 C CA . VAL A 1 362 ? -2.898 -12.836 11.383 1 96 362 VAL A CA 1
ATOM 2793 C C . VAL A 1 362 ? -1.746 -12.211 10.594 1 96 362 VAL A C 1
ATOM 2795 O O . VAL A 1 362 ? -0.618 -12.141 11.086 1 96 362 VAL A O 1
ATOM 2798 N N . GLY A 1 363 ? -2.078 -11.75 9.43 1 95.25 363 GLY A N 1
ATOM 2799 C CA . GLY A 1 363 ? -1.074 -11.125 8.578 1 95.25 363 GLY A CA 1
ATOM 2800 C C . GLY A 1 363 ? -0.47 -9.875 9.195 1 95.25 363 GLY A C 1
ATOM 2801 O O . GLY A 1 363 ? 0.645 -9.484 8.852 1 95.25 363 GLY A O 1
ATOM 2802 N N . PHE A 1 364 ? -1.126 -9.25 10.172 1 96.81 364 PHE A N 1
ATOM 2803 C CA . PHE A 1 364 ? -0.613 -8.062 10.844 1 96.81 364 PHE A CA 1
ATOM 2804 C C . PHE A 1 364 ? 0.534 -8.43 11.781 1 96.81 364 PHE A C 1
ATOM 2806 O O . PHE A 1 364 ? 1.358 -7.578 12.117 1 96.81 364 PHE A O 1
ATOM 2813 N N . VAL A 1 365 ? 0.631 -9.648 12.195 1 96.38 365 VAL A N 1
ATOM 2814 C CA . VAL A 1 365 ? 1.551 -10.07 13.25 1 96.38 365 VAL A CA 1
ATOM 2815 C C . VAL A 1 365 ? 2.992 -9.859 12.789 1 96.38 365 VAL A C 1
ATOM 2817 O O . VAL A 1 365 ? 3.771 -9.172 13.453 1 96.38 365 VAL A O 1
ATOM 2820 N N . PRO A 1 366 ? 3.354 -10.414 11.648 1 96.5 366 PRO A N 1
ATOM 2821 C CA . PRO A 1 366 ? 4.734 -10.156 11.234 1 96.5 366 PRO A CA 1
ATOM 2822 C C . PRO A 1 366 ? 5.008 -8.672 11.008 1 96.5 366 PRO A C 1
ATOM 2824 O O . PRO A 1 366 ? 6.109 -8.188 11.297 1 96.5 366 PRO A O 1
ATOM 2827 N N . LEU A 1 367 ? 4.059 -7.992 10.484 1 95.88 367 LEU A N 1
ATOM 2828 C CA . LEU A 1 367 ? 4.203 -6.555 10.266 1 95.88 367 LEU A CA 1
ATOM 2829 C C . LEU A 1 367 ? 4.504 -5.832 11.57 1 95.88 367 LEU A C 1
ATOM 2831 O O . LEU A 1 367 ? 5.426 -5.016 11.633 1 95.88 367 LEU A O 1
ATOM 2835 N N . LEU A 1 368 ? 3.775 -6.133 12.594 1 96.69 368 LEU A N 1
ATOM 2836 C CA . LEU A 1 368 ? 3.893 -5.484 13.891 1 96.69 368 LEU A CA 1
ATOM 2837 C C . LEU A 1 368 ? 5.203 -5.863 14.57 1 96.69 368 LEU A C 1
ATOM 2839 O O . LEU A 1 368 ? 5.906 -5 15.102 1 96.69 368 LEU A O 1
ATOM 2843 N N . ILE A 1 369 ? 5.535 -7.09 14.508 1 96.94 369 ILE A N 1
ATOM 2844 C CA . ILE A 1 369 ? 6.68 -7.582 15.273 1 96.94 369 ILE A CA 1
ATOM 2845 C C . ILE A 1 369 ? 7.977 -7.18 14.578 1 96.94 369 ILE A C 1
ATOM 2847 O O . ILE A 1 369 ? 8.898 -6.664 15.211 1 96.94 369 ILE A O 1
ATOM 2851 N N . PHE A 1 370 ? 8.109 -7.34 13.281 1 96.25 370 PHE A N 1
ATOM 2852 C CA . PHE A 1 370 ? 9.375 -7.113 12.602 1 96.25 370 PHE A CA 1
ATOM 2853 C C . PHE A 1 370 ? 9.664 -5.621 12.477 1 96.25 370 PHE A C 1
ATOM 2855 O O . PHE A 1 370 ? 10.812 -5.191 12.633 1 96.25 370 PHE A O 1
ATOM 2862 N N . TYR A 1 371 ? 8.688 -4.84 12.188 1 94.25 371 TYR A N 1
ATOM 2863 C CA . TYR A 1 371 ? 8.93 -3.402 12.094 1 94.25 371 TYR A CA 1
ATOM 2864 C C . TYR A 1 371 ? 8.906 -2.758 13.477 1 94.25 371 TYR A C 1
ATOM 2866 O O . TYR A 1 371 ? 9.602 -1.771 13.719 1 94.25 371 TYR A O 1
ATOM 2874 N N . GLY A 1 372 ? 8.117 -3.291 14.352 1 93.5 372 GLY A N 1
ATOM 2875 C CA . GLY A 1 372 ? 8.047 -2.773 15.711 1 93.5 372 GLY A CA 1
ATOM 2876 C C . GLY A 1 372 ? 9.297 -3.051 16.516 1 93.5 372 GLY A C 1
ATOM 2877 O O . GLY A 1 372 ? 9.695 -2.234 17.359 1 93.5 372 GLY A O 1
ATOM 2878 N N . SER A 1 373 ? 9.922 -4.176 16.312 1 92 373 SER A N 1
ATOM 2879 C CA . SER A 1 373 ? 11.102 -4.57 17.062 1 92 373 SER A CA 1
ATOM 2880 C C . SER A 1 373 ? 12.359 -3.908 16.5 1 92 373 SER A C 1
ATOM 2882 O O . SER A 1 373 ? 13.406 -3.908 17.156 1 92 373 SER A O 1
ATOM 2884 N N . GLY A 1 374 ? 12.25 -3.441 15.305 1 89.94 374 GLY A N 1
ATOM 2885 C CA . GLY A 1 374 ? 13.406 -2.811 14.688 1 89.94 374 GLY A CA 1
ATOM 2886 C C . GLY A 1 374 ? 14.234 -3.768 13.859 1 89.94 374 GLY A C 1
ATOM 2887 O O . GLY A 1 374 ? 15.273 -3.383 13.312 1 89.94 374 GLY A O 1
ATOM 2888 N N . ILE A 1 375 ? 13.758 -4.996 13.797 1 90.56 375 ILE A N 1
ATOM 2889 C CA . ILE A 1 375 ? 14.438 -5.945 12.922 1 90.56 375 ILE A CA 1
ATOM 2890 C C . ILE A 1 375 ? 14.445 -5.41 11.492 1 90.56 375 ILE A C 1
ATOM 2892 O O . ILE A 1 375 ? 15.453 -5.512 10.797 1 90.56 375 ILE A O 1
ATOM 2896 N N . LEU A 1 376 ? 13.312 -4.934 11.062 1 92.38 376 LEU A N 1
ATOM 2897 C CA . LEU A 1 376 ? 13.195 -4.246 9.781 1 92.38 376 LEU A CA 1
ATOM 2898 C C . LEU A 1 376 ? 13.031 -2.742 9.984 1 92.38 376 LEU A C 1
ATOM 2900 O O . LEU A 1 376 ? 12.172 -2.307 10.758 1 92.38 376 LEU A O 1
ATOM 2904 N N . PRO A 1 377 ? 13.883 -2.041 9.391 1 89.38 377 PRO A N 1
ATOM 2905 C CA . PRO A 1 377 ? 13.656 -0.595 9.43 1 89.38 377 PRO A CA 1
ATOM 2906 C C . PRO A 1 377 ? 12.391 -0.176 8.688 1 89.38 377 PRO A C 1
ATOM 2908 O O . PRO A 1 377 ? 11.961 -0.859 7.754 1 89.38 377 PRO A O 1
ATOM 2911 N N . SER A 1 378 ? 11.797 0.895 9.07 1 87.69 378 SER A N 1
ATOM 2912 C CA . SER A 1 378 ? 10.547 1.38 8.492 1 87.69 378 SER A CA 1
ATOM 2913 C C . SER A 1 378 ? 10.68 1.602 6.988 1 87.69 378 SER A C 1
ATOM 2915 O O . SER A 1 378 ? 9.719 1.416 6.238 1 87.69 378 SER A O 1
ATOM 2917 N N . ARG A 1 379 ? 11.852 1.953 6.535 1 84.69 379 ARG A N 1
ATOM 2918 C CA . ARG A 1 379 ? 12.07 2.246 5.121 1 84.69 379 ARG A CA 1
ATOM 2919 C C . ARG A 1 379 ? 11.875 0.996 4.27 1 84.69 379 ARG A C 1
ATOM 2921 O O . ARG A 1 379 ? 11.562 1.092 3.08 1 84.69 379 ARG A O 1
ATOM 2928 N N . LYS A 1 380 ? 11.977 -0.128 4.875 1 89.25 380 LYS A N 1
ATOM 2929 C CA . LYS A 1 380 ? 11.922 -1.382 4.129 1 89.25 380 LYS A CA 1
ATOM 2930 C C . LYS A 1 380 ? 10.492 -1.72 3.729 1 89.25 380 LYS A C 1
ATOM 2932 O O . LYS A 1 380 ? 10.258 -2.627 2.926 1 89.25 380 LYS A O 1
ATOM 2937 N N . ILE A 1 381 ? 9.547 -0.978 4.246 1 90.12 381 ILE A N 1
ATOM 2938 C CA . ILE A 1 381 ? 8.172 -1.17 3.82 1 90.12 381 ILE A CA 1
ATOM 2939 C C . ILE A 1 381 ? 8.047 -0.88 2.326 1 90.12 381 ILE A C 1
ATOM 2941 O O . ILE A 1 381 ? 7.191 -1.451 1.646 1 90.12 381 ILE A O 1
ATOM 2945 N N . ALA A 1 382 ? 8.922 -0.036 1.816 1 84.94 382 ALA A N 1
ATOM 2946 C CA . ALA A 1 382 ? 8.953 0.33 0.403 1 84.94 382 ALA A CA 1
ATOM 2947 C C . ALA A 1 382 ? 9.383 -0.852 -0.462 1 84.94 382 ALA A C 1
ATOM 2949 O O . ALA A 1 382 ? 9.055 -0.913 -1.648 1 84.94 382 ALA A O 1
ATOM 2950 N N . ASP A 1 383 ? 10.008 -1.848 0.173 1 83.56 383 ASP A N 1
ATOM 2951 C CA . ASP A 1 383 ? 10.57 -2.967 -0.573 1 83.56 383 ASP A CA 1
ATOM 2952 C C . ASP A 1 383 ? 9.508 -4.023 -0.865 1 83.56 383 ASP A C 1
ATOM 2954 O O . ASP A 1 383 ? 9.742 -4.945 -1.651 1 83.56 383 ASP A O 1
ATOM 2958 N N . LEU A 1 384 ? 8.398 -3.857 -0.273 1 89 384 LEU A N 1
ATOM 2959 C CA . LEU A 1 384 ? 7.348 -4.82 -0.572 1 89 384 LEU A CA 1
ATOM 2960 C C . LEU A 1 384 ? 6.918 -4.723 -2.031 1 89 384 LEU A C 1
ATOM 2962 O O . LEU A 1 384 ? 6.977 -3.645 -2.629 1 89 384 LEU A O 1
ATOM 2966 N N . PRO A 1 385 ? 6.629 -5.84 -2.607 1 87.31 385 PRO A N 1
ATOM 2967 C CA . PRO A 1 385 ? 6.195 -5.805 -4.008 1 87.31 385 PRO A CA 1
ATOM 2968 C C . PRO A 1 385 ? 4.82 -5.168 -4.184 1 87.31 385 PRO A C 1
ATOM 2970 O O . PRO A 1 385 ? 3.84 -5.871 -4.445 1 87.31 385 PRO A O 1
ATOM 2973 N N . TRP A 1 386 ? 4.773 -3.963 -4.207 1 88.38 386 TRP A N 1
ATOM 2974 C CA . TRP A 1 386 ? 3.533 -3.199 -4.266 1 88.38 386 TRP A CA 1
ATOM 2975 C C . TRP A 1 386 ? 2.832 -3.398 -5.605 1 88.38 386 TRP A C 1
ATOM 2977 O O . TRP A 1 386 ? 1.608 -3.281 -5.695 1 88.38 386 TRP A O 1
ATOM 2987 N N . ASN A 1 387 ? 3.555 -3.723 -6.664 1 85.06 387 ASN A N 1
ATOM 2988 C CA . ASN A 1 387 ? 2.945 -4.023 -7.957 1 85.06 387 ASN A CA 1
ATOM 2989 C C . ASN A 1 387 ? 2.008 -5.227 -7.871 1 85.06 387 ASN A C 1
ATOM 2991 O O . ASN A 1 387 ? 0.955 -5.242 -8.508 1 85.06 387 ASN A O 1
ATOM 2995 N N . VAL A 1 388 ? 2.422 -6.164 -7.055 1 83.06 388 VAL A N 1
ATOM 2996 C CA . VAL A 1 388 ? 1.605 -7.359 -6.867 1 83.06 388 VAL A CA 1
ATOM 2997 C C . VAL A 1 388 ? 0.339 -7.004 -6.09 1 83.06 388 VAL A C 1
ATOM 2999 O O . VAL A 1 388 ? -0.753 -7.465 -6.43 1 83.06 388 VAL A O 1
ATOM 3002 N N . ILE A 1 389 ? 0.494 -6.176 -5.098 1 88.88 389 ILE A N 1
ATOM 3003 C CA . ILE A 1 389 ? -0.63 -5.781 -4.258 1 88.88 389 ILE A CA 1
ATOM 3004 C C . ILE A 1 389 ? -1.633 -4.977 -5.082 1 88.88 389 ILE A C 1
ATOM 3006 O O . ILE A 1 389 ? -2.84 -5.223 -5.016 1 88.88 389 ILE A O 1
ATOM 3010 N N . PHE A 1 390 ? -1.206 -4.09 -5.914 1 91.69 390 PHE A N 1
ATOM 3011 C CA . PHE A 1 390 ? -2.08 -3.289 -6.762 1 91.69 390 PHE A CA 1
ATOM 3012 C C . PHE A 1 390 ? -2.771 -4.16 -7.805 1 91.69 390 PHE A C 1
ATOM 3014 O O . PHE A 1 390 ? -3.914 -3.9 -8.18 1 91.69 390 PHE A O 1
ATOM 3021 N N . THR A 1 391 ? -2.053 -5.168 -8.258 1 86.06 391 THR A N 1
ATOM 3022 C CA . THR A 1 391 ? -2.67 -6.121 -9.172 1 86.06 391 THR A CA 1
ATOM 3023 C C . THR A 1 391 ? -3.824 -6.852 -8.492 1 86.06 391 THR A C 1
ATOM 3025 O O . THR A 1 391 ? -4.875 -7.062 -9.102 1 86.06 391 THR A O 1
ATOM 3028 N N . LEU A 1 392 ? -3.641 -7.133 -7.258 1 85.38 392 LEU A N 1
ATOM 3029 C CA . LEU A 1 392 ? -4.691 -7.793 -6.492 1 85.38 392 LEU A CA 1
ATOM 3030 C C . LEU A 1 392 ? -5.891 -6.867 -6.305 1 85.38 392 LEU A C 1
ATOM 3032 O O . LEU A 1 392 ? -7.035 -7.32 -6.293 1 85.38 392 LEU A O 1
ATOM 3036 N N . PHE A 1 393 ? -5.602 -5.555 -6.113 1 90.06 393 PHE A N 1
ATOM 3037 C CA . PHE A 1 393 ? -6.688 -4.586 -6.02 1 90.06 393 PHE A CA 1
ATOM 3038 C C . PHE A 1 393 ? -7.598 -4.68 -7.238 1 90.06 393 PHE A C 1
ATOM 3040 O O . PHE A 1 393 ? -8.82 -4.781 -7.098 1 90.06 393 PHE A O 1
ATOM 3047 N N . GLY A 1 394 ? -7.004 -4.695 -8.383 1 89.12 394 GLY A N 1
ATOM 3048 C CA . GLY A 1 394 ? -7.758 -4.762 -9.617 1 89.12 394 GLY A CA 1
ATOM 3049 C C . GLY A 1 394 ? -8.523 -6.062 -9.789 1 89.12 394 GLY A C 1
ATOM 3050 O O . GLY A 1 394 ? -9.672 -6.062 -10.234 1 89.12 394 GLY A O 1
ATOM 3051 N N . GLY A 1 395 ? -7.895 -7.164 -9.422 1 82.44 395 GLY A N 1
ATOM 3052 C CA . GLY A 1 395 ? -8.539 -8.461 -9.516 1 82.44 395 GLY A CA 1
ATOM 3053 C C . GLY A 1 395 ? -9.781 -8.578 -8.648 1 82.44 395 GLY A C 1
ATOM 3054 O O . GLY A 1 395 ? -10.781 -9.164 -9.062 1 82.44 395 GLY A O 1
ATOM 3055 N N . SER A 1 396 ? -9.68 -8.023 -7.457 1 85.56 396 SER A N 1
ATOM 3056 C CA . SER A 1 396 ? -10.82 -8.055 -6.547 1 85.56 396 SER A CA 1
ATOM 3057 C C . SER A 1 396 ? -12 -7.273 -7.113 1 85.56 396 SER A C 1
ATOM 3059 O O . SER A 1 396 ? -13.148 -7.715 -7.008 1 85.56 396 SER A O 1
ATOM 3061 N N . VAL A 1 397 ? -11.68 -6.188 -7.738 1 91.19 397 VAL A N 1
ATOM 3062 C CA . VAL A 1 397 ? -12.734 -5.371 -8.328 1 91.19 397 VAL A CA 1
ATOM 3063 C C . VAL A 1 397 ? -13.305 -6.074 -9.562 1 91.19 397 VAL A C 1
ATOM 3065 O O . VAL A 1 397 ? -14.516 -6.031 -9.805 1 91.19 397 VAL A O 1
ATOM 3068 N N . LEU A 1 398 ? -12.453 -6.703 -10.328 1 88.06 398 LEU A N 1
ATOM 3069 C CA . LEU A 1 398 ? -12.906 -7.445 -11.5 1 88.06 398 LEU A CA 1
ATOM 3070 C C . LEU A 1 398 ? -13.891 -8.531 -11.109 1 88.06 398 LEU A C 1
ATOM 3072 O O . LEU A 1 398 ? -14.93 -8.711 -11.758 1 88.06 398 LEU A O 1
ATOM 3076 N N . SER A 1 399 ? -13.609 -9.227 -10.039 1 82.75 399 SER A N 1
ATOM 3077 C CA . SER A 1 399 ? -14.508 -10.258 -9.539 1 82.75 399 SER A CA 1
ATOM 3078 C C . SER A 1 399 ? -15.867 -9.68 -9.156 1 82.75 399 SER A C 1
ATOM 3080 O O . SER A 1 399 ? -16.906 -10.258 -9.469 1 82.75 399 SER A O 1
ATOM 3082 N N . LYS A 1 400 ? -15.844 -8.547 -8.539 1 87.06 400 LYS A N 1
ATOM 3083 C CA . LYS A 1 400 ? -17.078 -7.914 -8.086 1 87.06 400 LYS A CA 1
ATOM 3084 C C . LYS A 1 400 ? -17.922 -7.441 -9.266 1 87.06 400 LYS A C 1
ATOM 3086 O O . LYS A 1 400 ? -19.141 -7.602 -9.273 1 87.06 400 LYS A O 1
ATOM 3091 N N . ILE A 1 401 ? -17.266 -6.895 -10.305 1 91 401 ILE A N 1
ATOM 3092 C CA . ILE A 1 401 ? -18.047 -6.336 -11.406 1 91 401 ILE A CA 1
ATOM 3093 C C . ILE A 1 401 ? -18.609 -7.469 -12.266 1 91 401 ILE A C 1
ATOM 3095 O O . ILE A 1 401 ? -19.688 -7.34 -12.852 1 91 401 ILE A O 1
ATOM 3099 N N . VAL A 1 402 ? -17.969 -8.539 -12.344 1 86.12 402 VAL A N 1
ATOM 3100 C CA . VAL A 1 402 ? -18.469 -9.703 -13.062 1 86.12 402 VAL A CA 1
ATOM 3101 C C . VAL A 1 402 ? -19.734 -10.219 -12.375 1 86.12 402 VAL A C 1
ATOM 3103 O O . VAL A 1 402 ? -20.703 -10.609 -13.039 1 86.12 402 VAL A O 1
ATOM 3106 N N . GLN A 1 403 ? -19.75 -10.109 -11.102 1 84 403 GLN A N 1
ATOM 3107 C CA . GLN A 1 403 ? -20.875 -10.578 -10.305 1 84 403 GLN A CA 1
ATOM 3108 C C . GLN A 1 403 ? -22.062 -9.625 -10.414 1 84 403 GLN A C 1
ATOM 3110 O O . GLN A 1 403 ? -23.219 -10.062 -10.414 1 84 403 GLN A O 1
ATOM 3115 N N . MET A 1 404 ? -21.734 -8.422 -10.578 1 88.88 404 MET A N 1
ATOM 3116 C CA . MET A 1 404 ? -22.812 -7.445 -10.375 1 88.88 404 MET A CA 1
ATOM 3117 C C . MET A 1 404 ? -23.281 -6.875 -11.703 1 88.88 404 MET A C 1
ATOM 3119 O O . MET A 1 404 ? -24.312 -6.199 -11.758 1 88.88 404 MET A O 1
ATOM 3123 N N . SER A 1 405 ? -22.594 -7.18 -12.781 1 91.12 405 SER A N 1
ATOM 3124 C CA . SER A 1 405 ? -22.922 -6.602 -14.078 1 91.12 405 SER A CA 1
ATOM 3125 C C . SER A 1 405 ? -23.984 -7.434 -14.805 1 91.12 405 SER A C 1
ATOM 3127 O O . SER A 1 405 ? -24.531 -7.008 -15.828 1 91.12 405 SER A O 1
ATOM 3129 N N . GLY A 1 406 ? -24.281 -8.664 -14.312 1 87.56 406 GLY A N 1
ATOM 3130 C CA . GLY A 1 406 ? -25.172 -9.578 -15 1 87.56 406 GLY A CA 1
ATOM 3131 C C . GLY A 1 406 ? -24.453 -10.508 -15.961 1 87.56 406 GLY A C 1
ATOM 3132 O O . GLY A 1 406 ? -25.078 -11.367 -16.578 1 87.56 406 GLY A O 1
ATOM 3133 N N . LEU A 1 407 ? -23.219 -10.383 -16.078 1 87.69 407 LEU A N 1
ATOM 3134 C CA . LEU A 1 407 ? -22.422 -11.219 -16.984 1 87.69 407 LEU A CA 1
ATOM 3135 C C . LEU A 1 407 ? -22.5 -12.68 -16.562 1 87.69 407 LEU A C 1
ATOM 3137 O O . LEU A 1 407 ? -22.562 -13.57 -17.422 1 87.69 407 LEU A O 1
ATOM 3141 N N . MET A 1 408 ? -22.5 -12.898 -15.336 1 82.19 408 MET A N 1
ATOM 3142 C CA . MET A 1 408 ? -22.5 -14.273 -14.844 1 82.19 408 MET A CA 1
ATOM 3143 C C . MET A 1 408 ? -23.797 -14.984 -15.234 1 82.19 408 MET A C 1
ATOM 3145 O O . MET A 1 408 ? -23.797 -16.188 -15.492 1 82.19 408 MET A O 1
ATOM 3149 N N . ASP A 1 409 ? -24.844 -14.234 -15.227 1 83.12 409 ASP A N 1
ATOM 3150 C CA . ASP A 1 409 ? -26.094 -14.812 -15.68 1 83.12 409 ASP A CA 1
ATOM 3151 C C . ASP A 1 409 ? -26.016 -15.234 -17.141 1 83.12 409 ASP A C 1
ATOM 3153 O O . ASP A 1 409 ? -26.484 -16.312 -17.516 1 83.12 409 ASP A O 1
ATOM 3157 N N . ALA A 1 410 ? -25.406 -14.445 -17.891 1 84.44 410 ALA A N 1
ATOM 3158 C CA . ALA A 1 410 ? -25.266 -14.734 -19.312 1 84.44 410 ALA A CA 1
ATOM 3159 C C . ALA A 1 410 ? -24.359 -15.945 -19.531 1 84.44 410 ALA A C 1
ATOM 3161 O O . ALA A 1 410 ? -24.672 -16.812 -20.359 1 84.44 410 ALA A O 1
ATOM 3162 N N . ILE A 1 411 ? -23.266 -16.016 -18.859 1 80.94 411 ILE A N 1
ATOM 3163 C CA . ILE A 1 411 ? -22.297 -17.094 -19 1 80.94 411 ILE A CA 1
ATOM 3164 C C . ILE A 1 411 ? -22.922 -18.406 -18.5 1 80.94 411 ILE A C 1
ATOM 3166 O O . ILE A 1 411 ? -22.781 -19.438 -19.141 1 80.94 411 ILE A O 1
ATOM 3170 N N . SER A 1 412 ? -23.516 -18.312 -17.359 1 76.06 412 SER A N 1
ATOM 3171 C CA . SER A 1 412 ? -24.141 -19.5 -16.781 1 76.06 412 SER A CA 1
ATOM 3172 C C . SER A 1 412 ? -25.203 -20.078 -17.703 1 76.06 412 SER A C 1
ATOM 3174 O O . SER A 1 412 ? -25.312 -21.297 -17.859 1 76.06 412 SER A O 1
ATOM 3176 N N . ASN A 1 413 ? -25.922 -19.234 -18.234 1 76.88 413 ASN A N 1
ATOM 3177 C CA . ASN A 1 413 ? -26.969 -19.672 -19.156 1 76.88 413 ASN A CA 1
ATOM 3178 C C . ASN A 1 413 ? -26.375 -20.328 -20.391 1 76.88 413 ASN A C 1
ATOM 3180 O O . ASN A 1 413 ? -26.891 -21.344 -20.875 1 76.88 413 ASN A O 1
ATOM 3184 N N . THR A 1 414 ? -25.328 -19.781 -20.875 1 78.62 414 THR A N 1
ATOM 3185 C CA . THR A 1 414 ? -24.656 -20.328 -22.062 1 78.62 414 THR A CA 1
ATOM 3186 C C . THR A 1 414 ? -24 -21.672 -21.75 1 78.62 414 THR A C 1
ATOM 3188 O O . THR A 1 414 ? -24.094 -22.609 -22.531 1 78.62 414 THR A O 1
ATOM 3191 N N . MET A 1 415 ? -23.328 -21.719 -20.609 1 75.5 415 MET A N 1
ATOM 3192 C CA . MET A 1 415 ? -22.625 -22.953 -20.219 1 75.5 415 MET A CA 1
ATOM 3193 C C . MET A 1 415 ? -23.625 -24.078 -19.922 1 75.5 415 MET A C 1
ATOM 3195 O O . MET A 1 415 ? -23.359 -25.234 -20.234 1 75.5 415 MET A O 1
ATOM 3199 N N . ALA A 1 416 ? -24.688 -23.719 -19.297 1 74.94 416 ALA A N 1
ATOM 3200 C CA . ALA A 1 416 ? -25.719 -24.703 -19.031 1 74.94 416 ALA A CA 1
ATOM 3201 C C . ALA A 1 416 ? -26.234 -25.328 -20.344 1 74.94 416 ALA A C 1
ATOM 3203 O O . ALA A 1 416 ? -26.5 -26.516 -20.406 1 74.94 416 ALA A O 1
ATOM 3204 N N . LYS A 1 417 ? -26.25 -24.516 -21.281 1 76.5 417 LYS A N 1
ATOM 3205 C CA . LYS A 1 417 ? -26.734 -24.984 -22.578 1 76.5 417 LYS A CA 1
ATOM 3206 C C . LYS A 1 417 ? -25.719 -25.891 -23.25 1 76.5 417 LYS A C 1
ATOM 3208 O O . LYS A 1 417 ? -26.078 -26.875 -23.891 1 76.5 417 LYS A O 1
ATOM 3213 N N . VAL A 1 418 ? -24.453 -25.531 -23.047 1 75.44 418 VAL A N 1
ATOM 3214 C CA . VAL A 1 418 ? -23.375 -26.25 -23.734 1 75.44 418 VAL A CA 1
ATOM 3215 C C . VAL A 1 418 ? -23.031 -27.531 -22.969 1 75.44 418 VAL A C 1
ATOM 3217 O O . VAL A 1 418 ? -22.781 -28.578 -23.562 1 75.44 418 VAL A O 1
ATOM 3220 N N . LEU A 1 419 ? -22.891 -27.359 -21.672 1 76.31 419 LEU A N 1
ATOM 3221 C CA . LEU A 1 419 ? -22.406 -28.484 -20.859 1 76.31 419 LEU A CA 1
ATOM 3222 C C . LEU A 1 419 ? -23.562 -29.406 -20.469 1 76.31 419 LEU A C 1
ATOM 3224 O O . LEU A 1 419 ? -23.375 -30.609 -20.281 1 76.31 419 LEU A O 1
ATOM 3228 N N . GLY A 1 420 ? -24.781 -28.969 -20.625 1 68.25 420 GLY A N 1
ATOM 3229 C CA . GLY A 1 420 ? -25.906 -29.781 -20.203 1 68.25 420 GLY A CA 1
ATOM 3230 C C . GLY A 1 420 ? -25.734 -30.375 -18.812 1 68.25 420 GLY A C 1
ATOM 3231 O O . GLY A 1 420 ? -25.297 -29.688 -17.891 1 68.25 420 GLY A O 1
ATOM 3232 N N . LYS A 1 421 ? -26.125 -31.656 -18.625 1 74.56 421 LYS A N 1
ATOM 3233 C CA . LYS A 1 421 ? -26.031 -32.375 -17.359 1 74.56 421 LYS A CA 1
ATOM 3234 C C . LYS A 1 421 ? -24.734 -33.188 -17.266 1 74.56 421 LYS A C 1
ATOM 3236 O O . LYS A 1 421 ? -24.75 -34.406 -17.297 1 74.56 421 LYS A O 1
ATOM 3241 N N . GLN A 1 422 ? -23.641 -32.625 -17.391 1 83.81 422 GLN A N 1
ATOM 3242 C CA . GLN A 1 422 ? -22.375 -33.344 -17.312 1 83.81 422 GLN A CA 1
ATOM 3243 C C . GLN A 1 422 ? -21.984 -33.594 -15.859 1 83.81 422 GLN A C 1
ATOM 3245 O O . GLN A 1 422 ? -22.484 -32.906 -14.953 1 83.81 422 GLN A O 1
ATOM 3250 N N . THR A 1 423 ? -21.219 -34.656 -15.719 1 89.81 423 THR A N 1
ATOM 3251 C CA . THR A 1 423 ? -20.703 -34.969 -14.383 1 89.81 423 THR A CA 1
ATOM 3252 C C . THR A 1 423 ? -19.75 -33.875 -13.898 1 89.81 423 THR A C 1
ATOM 3254 O O . THR A 1 423 ? -19.25 -33.094 -14.695 1 89.81 423 THR A O 1
ATOM 3257 N N . LEU A 1 424 ? -19.547 -33.812 -12.625 1 92.44 424 LEU A N 1
ATOM 3258 C CA . LEU A 1 424 ? -18.688 -32.812 -12.008 1 92.44 424 LEU A CA 1
ATOM 3259 C C . LEU A 1 424 ? -17.266 -32.906 -12.57 1 92.44 424 LEU A C 1
ATOM 3261 O O . LEU A 1 424 ? -16.656 -31.891 -12.906 1 92.44 424 LEU A O 1
ATOM 3265 N N . TRP A 1 425 ? -16.75 -34.125 -12.695 1 94.56 425 TRP A N 1
ATOM 3266 C CA . TRP A 1 425 ? -15.398 -34.344 -13.18 1 94.56 425 TRP A CA 1
ATOM 3267 C C . TRP A 1 425 ? -15.227 -33.812 -14.602 1 94.56 425 TRP A C 1
ATOM 3269 O O . TRP A 1 425 ? -14.242 -33.156 -14.906 1 94.56 425 TRP A O 1
ATOM 3279 N N . VAL A 1 426 ? -16.172 -34.094 -15.477 1 93.31 426 VAL A N 1
ATOM 3280 C CA . VAL A 1 426 ? -16.109 -33.688 -16.875 1 93.31 426 VAL A CA 1
ATOM 3281 C C . VAL A 1 426 ? -16.203 -32.156 -16.969 1 93.31 426 VAL A C 1
ATOM 3283 O O . VAL A 1 426 ? -15.531 -31.531 -17.781 1 93.31 426 VAL A O 1
ATOM 3286 N N . THR A 1 427 ? -17.125 -31.641 -16.172 1 91.94 427 THR A N 1
ATOM 3287 C CA . THR A 1 427 ? -17.281 -30.188 -16.188 1 91.94 427 THR A CA 1
ATOM 3288 C C . THR A 1 427 ? -15.984 -29.484 -15.773 1 91.94 427 THR A C 1
ATOM 3290 O O . THR A 1 427 ? -15.586 -28.5 -16.391 1 91.94 427 THR A O 1
ATOM 3293 N N . ILE A 1 428 ? -15.328 -30 -14.758 1 94.5 428 ILE A N 1
ATOM 3294 C CA . ILE A 1 428 ? -14.078 -29.422 -14.289 1 94.5 428 ILE A CA 1
ATOM 3295 C C . ILE A 1 428 ? -13 -29.562 -15.359 1 94.5 428 ILE A C 1
ATOM 3297 O O . ILE A 1 428 ? -12.195 -28.656 -15.57 1 94.5 428 ILE A O 1
ATOM 3301 N N . LEU A 1 429 ? -13.023 -30.672 -16.031 1 94.19 429 LEU A N 1
ATOM 3302 C CA . LEU A 1 429 ? -12.078 -30.891 -17.125 1 94.19 429 LEU A CA 1
ATOM 3303 C C . LEU A 1 429 ? -12.258 -29.844 -18.219 1 94.19 429 LEU A C 1
ATOM 3305 O O . LEU A 1 429 ? -11.281 -29.281 -18.703 1 94.19 429 LEU A O 1
ATOM 3309 N N . ILE A 1 430 ? -13.469 -29.609 -18.578 1 90.88 430 ILE A N 1
ATOM 3310 C CA . ILE A 1 430 ? -13.758 -28.641 -19.641 1 90.88 430 ILE A CA 1
ATOM 3311 C C . ILE A 1 430 ? -13.336 -27.25 -19.203 1 90.88 430 ILE A C 1
ATOM 3313 O O . ILE A 1 430 ? -12.711 -26.5 -19.969 1 90.88 430 ILE A O 1
ATOM 3317 N N . VAL A 1 431 ? -13.742 -26.906 -17.984 1 91 431 VAL A N 1
ATOM 3318 C CA . VAL A 1 431 ? -13.383 -25.594 -17.438 1 91 431 VAL A CA 1
ATOM 3319 C C . VAL A 1 431 ? -11.859 -25.453 -17.406 1 91 431 VAL A C 1
ATOM 3321 O O . VAL A 1 431 ? -11.32 -24.406 -17.781 1 91 431 VAL A O 1
ATOM 3324 N N . ASN A 1 432 ? -11.148 -26.484 -17.016 1 93.69 432 ASN A N 1
ATOM 3325 C CA . ASN A 1 432 ? -9.688 -26.438 -16.953 1 93.69 432 ASN A CA 1
ATOM 3326 C C . ASN A 1 432 ? -9.062 -26.297 -18.328 1 93.69 432 ASN A C 1
ATOM 3328 O O . ASN A 1 432 ? -8.023 -25.641 -18.484 1 93.69 432 ASN A O 1
ATOM 3332 N N . ILE A 1 433 ? -9.625 -26.922 -19.25 1 90.88 433 ILE A N 1
ATOM 3333 C CA . ILE A 1 433 ? -9.133 -26.781 -20.625 1 90.88 433 ILE A CA 1
ATOM 3334 C C . ILE A 1 433 ? -9.258 -25.328 -21.062 1 90.88 433 ILE A C 1
ATOM 3336 O O . ILE A 1 433 ? -8.336 -24.766 -21.672 1 90.88 433 ILE A O 1
ATOM 3340 N N . CYS A 1 434 ? -10.359 -24.719 -20.766 1 87.81 434 CYS A N 1
ATOM 3341 C CA . CYS A 1 434 ? -10.555 -23.312 -21.109 1 87.81 434 CYS A CA 1
ATOM 3342 C C . CYS A 1 434 ? -9.523 -22.438 -20.406 1 87.81 434 CYS A C 1
ATOM 3344 O O . CYS A 1 434 ? -8.969 -21.516 -21 1 87.81 434 CYS A O 1
ATOM 3346 N N . VAL A 1 435 ? -9.312 -22.734 -19.141 1 91.06 435 VAL A N 1
ATOM 3347 C CA . VAL A 1 435 ? -8.367 -21.953 -18.344 1 91.06 435 VAL A CA 1
ATOM 3348 C C . VAL A 1 435 ? -6.965 -22.094 -18.938 1 91.06 435 VAL A C 1
ATOM 3350 O O . VAL A 1 435 ? -6.246 -21.094 -19.062 1 91.06 435 VAL A O 1
ATOM 3353 N N . ILE A 1 436 ? -6.594 -23.25 -19.391 1 90 436 ILE A N 1
ATOM 3354 C CA . ILE A 1 436 ? -5.258 -23.516 -19.906 1 90 436 ILE A CA 1
ATOM 3355 C C . ILE A 1 436 ? -5.078 -22.812 -21.25 1 90 436 ILE A C 1
ATOM 3357 O O . ILE A 1 436 ? -3.988 -22.328 -21.562 1 90 436 ILE A O 1
ATOM 3361 N N . VAL A 1 437 ? -6.074 -22.828 -22.016 1 86.38 437 VAL A N 1
ATOM 3362 C CA . VAL A 1 437 ? -6.008 -22.172 -23.312 1 86.38 437 VAL A CA 1
ATOM 3363 C C . VAL A 1 437 ? -5.715 -20.688 -23.125 1 86.38 437 VAL A C 1
ATOM 3365 O O . VAL A 1 437 ? -4.887 -20.109 -23.844 1 86.38 437 VAL A O 1
ATOM 3368 N N . ILE A 1 438 ? -6.355 -20.125 -22.203 1 84.19 438 ILE A N 1
ATOM 3369 C CA . ILE A 1 438 ? -6.129 -18.719 -21.906 1 84.19 438 ILE A CA 1
ATOM 3370 C C . ILE A 1 438 ? -4.723 -18.531 -21.344 1 84.19 438 ILE A C 1
ATOM 3372 O O . ILE A 1 438 ? -4.012 -17.594 -21.719 1 84.19 438 ILE A O 1
ATOM 3376 N N . ASP A 1 439 ? -4.32 -19.422 -20.516 1 87.19 439 ASP A N 1
ATOM 3377 C CA . ASP A 1 439 ? -3.025 -19.375 -19.844 1 87.19 439 ASP A CA 1
ATOM 3378 C C . ASP A 1 439 ? -1.881 -19.5 -20.844 1 87.19 439 ASP A C 1
ATOM 3380 O O . ASP A 1 439 ? -0.78 -19 -20.609 1 87.19 439 ASP A O 1
ATOM 3384 N N . PHE A 1 440 ? -2.105 -20.094 -21.969 1 80.88 440 PHE A N 1
ATOM 3385 C CA . PHE A 1 440 ? -1.097 -20.312 -22.984 1 80.88 440 PHE A CA 1
ATOM 3386 C C . PHE A 1 440 ? -0.619 -19 -23.578 1 80.88 440 PHE A C 1
ATOM 3388 O O . PHE A 1 440 ? 0.534 -18.875 -24 1 80.88 440 PHE A O 1
ATOM 3395 N N . PHE A 1 441 ? -1.435 -18.016 -23.469 1 75.06 441 PHE A N 1
ATOM 3396 C CA . PHE A 1 441 ? -1.124 -16.781 -24.188 1 75.06 441 PHE A CA 1
ATOM 3397 C C . PHE A 1 441 ? -0.653 -15.703 -23.234 1 75.06 441 PHE A C 1
ATOM 3399 O O . PHE A 1 441 ? -0.132 -14.672 -23.656 1 75.06 441 PHE A O 1
ATOM 3406 N N . ILE A 1 442 ? -0.884 -15.977 -22.016 1 78.62 442 ILE A N 1
ATOM 3407 C CA . ILE A 1 442 ? -0.55 -14.938 -21.047 1 78.62 442 ILE A CA 1
ATOM 3408 C C . ILE A 1 442 ? 0.14 -15.562 -19.844 1 78.62 442 ILE A C 1
ATOM 3410 O O . ILE A 1 442 ? 0.3 -16.781 -19.781 1 78.62 442 ILE A O 1
ATOM 3414 N N . THR A 1 443 ? 0.617 -14.773 -18.938 1 82 443 THR A N 1
ATOM 3415 C CA . THR A 1 443 ? 1.323 -15.281 -17.766 1 82 443 THR A CA 1
ATOM 3416 C C . THR A 1 443 ? 0.349 -15.922 -16.781 1 82 443 THR A C 1
ATOM 3418 O O . THR A 1 443 ? -0.84 -15.594 -16.781 1 82 443 THR A O 1
ATOM 3421 N N . HIS A 1 444 ? 0.827 -16.797 -15.938 1 89.25 444 HIS A N 1
ATOM 3422 C CA . HIS A 1 444 ? 0 -17.531 -14.992 1 89.25 444 HIS A CA 1
ATOM 3423 C C . HIS A 1 444 ? -0.791 -16.594 -14.094 1 89.25 444 HIS A C 1
ATOM 3425 O O . HIS A 1 444 ? -1.982 -16.812 -13.852 1 89.25 444 HIS A O 1
ATOM 3431 N N . SER A 1 445 ? -0.104 -15.586 -13.609 1 84.44 445 SER A N 1
ATOM 3432 C CA . SER A 1 445 ? -0.738 -14.656 -12.68 1 84.44 445 SER A CA 1
ATOM 3433 C C . SER A 1 445 ? -1.89 -13.914 -13.352 1 84.44 445 SER A C 1
ATOM 3435 O O . SER A 1 445 ? -2.98 -13.812 -12.781 1 84.44 445 SER A O 1
ATOM 3437 N N . VAL A 1 446 ? -1.68 -13.453 -14.516 1 81.25 446 VAL A N 1
ATOM 3438 C CA . VAL A 1 446 ? -2.693 -12.703 -15.242 1 81.25 446 VAL A CA 1
ATOM 3439 C C . VAL A 1 446 ? -3.832 -13.625 -15.664 1 81.25 446 VAL A C 1
ATOM 3441 O O . VAL A 1 446 ? -5.004 -13.242 -15.617 1 81.25 446 VAL A O 1
ATOM 3444 N N . SER A 1 447 ? -3.455 -14.766 -16.062 1 88.31 447 SER A N 1
ATOM 3445 C CA . SER A 1 447 ? -4.465 -15.75 -16.438 1 88.31 447 SER A CA 1
ATOM 3446 C C . SER A 1 447 ? -5.441 -16.016 -15.305 1 88.31 447 SER A C 1
ATOM 3448 O O . SER A 1 447 ? -6.656 -16.016 -15.508 1 88.31 447 SER A O 1
ATOM 3450 N N . CYS A 1 448 ? -4.957 -16.156 -14.148 1 91.25 448 CYS A N 1
ATOM 3451 C CA . CYS A 1 448 ? -5.809 -16.422 -13 1 91.25 448 CYS A CA 1
ATOM 3452 C C . CYS A 1 448 ? -6.645 -15.203 -12.633 1 91.25 448 CYS A C 1
ATOM 3454 O O . CYS A 1 448 ? -7.781 -15.336 -12.18 1 91.25 448 CYS A O 1
ATOM 3456 N N . GLN A 1 449 ? -6.113 -14.117 -12.828 1 85.31 449 GLN A N 1
ATOM 3457 C CA . GLN A 1 449 ? -6.859 -12.898 -12.539 1 85.31 449 GLN A CA 1
ATOM 3458 C C . GLN A 1 449 ? -8.109 -12.789 -13.414 1 85.31 449 GLN A C 1
ATOM 3460 O O . GLN A 1 449 ? -9.133 -12.266 -12.977 1 85.31 449 GLN A O 1
ATOM 3465 N N . ILE A 1 450 ? -7.977 -13.281 -14.57 1 83.56 450 ILE A N 1
ATOM 3466 C CA . ILE A 1 450 ? -9.086 -13.211 -15.516 1 83.56 450 ILE A CA 1
ATOM 3467 C C . ILE A 1 450 ? -10.016 -14.406 -15.305 1 83.56 450 ILE A C 1
ATOM 3469 O O . ILE A 1 450 ? -11.234 -14.234 -15.164 1 83.56 450 ILE A O 1
ATOM 3473 N N . THR A 1 451 ? -9.516 -15.531 -15.148 1 90.81 451 THR A N 1
ATOM 3474 C CA . THR A 1 451 ? -10.305 -16.75 -15.25 1 90.81 451 THR A CA 1
ATOM 3475 C C . THR A 1 451 ? -10.922 -17.125 -13.906 1 90.81 451 THR A C 1
ATOM 3477 O O . THR A 1 451 ? -12.047 -17.609 -13.844 1 90.81 451 THR A O 1
ATOM 3480 N N . MET A 1 452 ? -10.219 -16.875 -12.828 1 92.44 452 MET A N 1
ATOM 3481 C CA . MET A 1 452 ? -10.68 -17.406 -11.547 1 92.44 452 MET A CA 1
ATOM 3482 C C . MET A 1 452 ? -11.984 -16.75 -11.117 1 92.44 452 MET A C 1
ATOM 3484 O O . MET A 1 452 ? -12.898 -17.422 -10.648 1 92.44 452 MET A O 1
ATOM 3488 N N . PRO A 1 453 ? -12.039 -15.43 -11.258 1 87.12 453 PRO A N 1
ATOM 3489 C CA . PRO A 1 453 ? -13.344 -14.844 -10.945 1 87.12 453 PRO A CA 1
ATOM 3490 C C . PRO A 1 453 ? -14.469 -15.438 -11.789 1 87.12 453 PRO A C 1
ATOM 3492 O O . PRO A 1 453 ? -15.57 -15.656 -11.281 1 87.12 453 PRO A O 1
ATOM 3495 N N . LEU A 1 454 ? -14.211 -15.711 -13.039 1 87.25 454 LEU A N 1
ATOM 3496 C CA . LEU A 1 454 ? -15.211 -16.281 -13.938 1 87.25 454 LEU A CA 1
ATOM 3497 C C . LEU A 1 454 ? -15.555 -17.703 -13.531 1 87.25 454 LEU A C 1
ATOM 3499 O O . LEU A 1 454 ? -16.734 -18.078 -13.469 1 87.25 454 LEU A O 1
ATOM 3503 N N . VAL A 1 455 ? -14.594 -18.453 -13.203 1 91.19 455 VAL A N 1
ATOM 3504 C CA . VAL A 1 455 ? -14.781 -19.859 -12.82 1 91.19 455 VAL A CA 1
ATOM 3505 C C . VAL A 1 455 ? -15.523 -19.922 -11.492 1 91.19 455 VAL A C 1
ATOM 3507 O O . VAL A 1 455 ? -16.422 -20.75 -11.32 1 91.19 455 VAL A O 1
ATOM 3510 N N . ALA A 1 456 ? -15.117 -19.109 -10.547 1 91.19 456 ALA A N 1
ATOM 3511 C CA . ALA A 1 456 ? -15.734 -19.094 -9.227 1 91.19 456 ALA A CA 1
ATOM 3512 C C . ALA A 1 456 ? -17.219 -18.781 -9.32 1 91.19 456 ALA A C 1
ATOM 3514 O O . ALA A 1 456 ? -18.047 -19.469 -8.711 1 91.19 456 ALA A O 1
ATOM 3515 N N . ASN A 1 457 ? -17.531 -17.828 -10.062 1 86 457 ASN A N 1
ATOM 3516 C CA . ASN A 1 457 ? -18.938 -17.438 -10.188 1 86 457 ASN A CA 1
ATOM 3517 C C . ASN A 1 457 ? -19.734 -18.469 -10.984 1 86 457 ASN A C 1
ATOM 3519 O O . ASN A 1 457 ? -20.922 -18.688 -10.703 1 86 457 ASN A O 1
ATOM 3523 N N . PHE A 1 458 ? -19.109 -19.047 -11.961 1 86.19 458 PHE A N 1
ATOM 3524 C CA . PHE A 1 458 ? -19.734 -20.141 -12.695 1 86.19 458 PHE A CA 1
ATOM 3525 C C . PHE A 1 458 ? -20.062 -21.297 -11.773 1 86.19 458 PHE A C 1
ATOM 3527 O O . PHE A 1 458 ? -21.188 -21.812 -11.805 1 86.19 458 PHE A O 1
ATOM 3534 N N . ALA A 1 459 ? -19.141 -21.656 -10.977 1 90.44 459 ALA A N 1
ATOM 3535 C CA . ALA A 1 459 ? -19.344 -22.766 -10.055 1 90.44 459 ALA A CA 1
ATOM 3536 C C . ALA A 1 459 ? -20.422 -22.438 -9.016 1 90.44 459 ALA A C 1
ATOM 3538 O O . ALA A 1 459 ? -21.219 -23.297 -8.648 1 90.44 459 ALA A O 1
ATOM 3539 N N . ALA A 1 460 ? -20.406 -21.219 -8.539 1 88.25 460 ALA A N 1
ATOM 3540 C CA . ALA A 1 460 ? -21.391 -20.781 -7.562 1 88.25 460 ALA A CA 1
ATOM 3541 C C . ALA A 1 460 ? -22.812 -20.859 -8.141 1 88.25 460 ALA A C 1
ATOM 3543 O O . ALA A 1 460 ? -23.734 -21.344 -7.48 1 88.25 460 ALA A O 1
ATOM 3544 N N . LYS A 1 461 ? -22.938 -20.406 -9.289 1 82.5 461 LYS A N 1
ATOM 3545 C CA . LYS A 1 461 ? -24.234 -20.406 -9.938 1 82.5 461 LYS A CA 1
ATOM 3546 C C . LYS A 1 461 ? -24.703 -21.828 -10.234 1 82.5 461 LYS A C 1
ATOM 3548 O O . LYS A 1 461 ? -25.906 -22.125 -10.18 1 82.5 461 LYS A O 1
ATOM 3553 N N . ARG A 1 462 ? -23.797 -22.688 -10.547 1 83.69 462 ARG A N 1
ATOM 3554 C CA . ARG A 1 462 ? -24.094 -24.078 -10.82 1 83.69 462 ARG A CA 1
ATOM 3555 C C . ARG A 1 462 ? -24.562 -24.812 -9.555 1 83.69 462 ARG A C 1
ATOM 3557 O O . ARG A 1 462 ? -25.266 -25.812 -9.633 1 83.69 462 ARG A O 1
ATOM 3564 N N . GLY A 1 463 ? -24.156 -24.328 -8.383 1 80.31 463 GLY A N 1
ATOM 3565 C CA . GLY A 1 463 ? -24.75 -24.875 -7.176 1 80.31 463 GLY A CA 1
ATOM 3566 C C . GLY A 1 463 ? -23.734 -25.453 -6.219 1 80.31 463 GLY A C 1
ATOM 3567 O O . GLY A 1 463 ? -24.078 -26.156 -5.273 1 80.31 463 GLY A O 1
ATOM 3568 N N . GLY A 1 464 ? -22.438 -25.344 -6.664 1 85.81 464 GLY A N 1
ATOM 3569 C CA . GLY A 1 464 ? -21.547 -25.828 -5.621 1 85.81 464 GLY A CA 1
ATOM 3570 C C . GLY A 1 464 ? -20.141 -26.125 -6.129 1 85.81 464 GLY A C 1
ATOM 3571 O O . GLY A 1 464 ? -19.828 -25.844 -7.289 1 85.81 464 GLY A O 1
ATOM 3572 N N . HIS A 1 465 ? -19.266 -26.578 -5.145 1 93.06 465 HIS A N 1
ATOM 3573 C CA . HIS A 1 465 ? -17.891 -26.969 -5.359 1 93.06 465 HIS A CA 1
ATOM 3574 C C . HIS A 1 465 ? -17.062 -25.828 -5.934 1 93.06 465 HIS A C 1
ATOM 3576 O O . HIS A 1 465 ? -16.297 -26.016 -6.879 1 93.06 465 HIS A O 1
ATOM 3582 N N . ILE A 1 466 ? -17.312 -24.672 -5.504 1 94.5 466 ILE A N 1
ATOM 3583 C CA . ILE A 1 466 ? -16.609 -23.484 -5.992 1 94.5 466 ILE A CA 1
ATOM 3584 C C . ILE A 1 466 ? -15.109 -23.656 -5.797 1 94.5 466 ILE A C 1
ATOM 3586 O O . ILE A 1 466 ? -14.328 -23.438 -6.727 1 94.5 466 ILE A O 1
ATOM 3590 N N . ALA A 1 467 ? -14.773 -24.109 -4.598 1 96 467 ALA A N 1
ATOM 3591 C CA . ALA A 1 467 ? -13.359 -24.266 -4.246 1 96 467 ALA A CA 1
ATOM 3592 C C . ALA A 1 467 ? -12.688 -25.312 -5.125 1 96 467 ALA A C 1
ATOM 3594 O O . ALA A 1 467 ? -11.547 -25.125 -5.559 1 96 467 ALA A O 1
ATOM 3595 N N . LEU A 1 468 ? -13.383 -26.359 -5.41 1 96.19 468 LEU A N 1
ATOM 3596 C CA . LEU A 1 468 ? -12.812 -27.438 -6.207 1 96.19 468 LEU A CA 1
ATOM 3597 C C . LEU A 1 468 ? -12.547 -26.984 -7.637 1 96.19 468 LEU A C 1
ATOM 3599 O O . LEU A 1 468 ? -11.477 -27.25 -8.188 1 96.19 468 LEU A O 1
ATOM 3603 N N . PHE A 1 469 ? -13.492 -26.312 -8.266 1 95.06 469 PHE A N 1
ATOM 3604 C CA . PHE A 1 469 ? -13.336 -25.781 -9.609 1 95.06 469 PHE A CA 1
ATOM 3605 C C . PHE A 1 469 ? -12.133 -24.844 -9.672 1 95.06 469 PHE A C 1
ATOM 3607 O O . PHE A 1 469 ? -11.281 -24.984 -10.555 1 95.06 469 PHE A O 1
ATOM 3614 N N . CYS A 1 470 ? -12.062 -23.938 -8.727 1 96 470 CYS A N 1
ATOM 3615 C CA . CYS A 1 470 ? -11.055 -22.875 -8.75 1 96 470 CYS A CA 1
ATOM 3616 C C . CYS A 1 470 ? -9.672 -23.438 -8.422 1 96 470 CYS A C 1
ATOM 3618 O O . CYS A 1 470 ? -8.68 -23.062 -9.047 1 96 470 CYS A O 1
ATOM 3620 N N . MET A 1 471 ? -9.609 -24.344 -7.461 1 97.19 471 MET A N 1
ATOM 3621 C CA . MET A 1 471 ? -8.328 -24.922 -7.09 1 97.19 471 MET A CA 1
ATOM 3622 C C . MET A 1 471 ? -7.773 -25.781 -8.227 1 97.19 471 MET A C 1
ATOM 3624 O O . MET A 1 471 ? -6.574 -25.75 -8.508 1 97.19 471 MET A O 1
ATOM 3628 N N . CYS A 1 472 ? -8.617 -26.531 -8.859 1 97.19 472 CYS A N 1
ATOM 3629 C CA . CYS A 1 472 ? -8.172 -27.312 -10 1 97.19 472 CYS A CA 1
ATOM 3630 C C . CYS A 1 472 ? -7.656 -26.406 -11.117 1 97.19 472 CYS A C 1
ATOM 3632 O O . CYS A 1 472 ? -6.625 -26.703 -11.727 1 97.19 472 CYS A O 1
ATOM 3634 N N . GLY A 1 473 ? -8.422 -25.391 -11.344 1 96.06 473 GLY A N 1
ATOM 3635 C CA . GLY A 1 473 ? -7.984 -24.438 -12.344 1 96.06 473 GLY A CA 1
ATOM 3636 C C . GLY A 1 473 ? -6.656 -23.781 -11.992 1 96.06 473 GLY A C 1
ATOM 3637 O O . GLY A 1 473 ? -5.793 -23.625 -12.859 1 96.06 473 GLY A O 1
ATOM 3638 N N . CYS A 1 474 ? -6.52 -23.391 -10.781 1 96.25 474 CYS A N 1
ATOM 3639 C CA . CYS A 1 474 ? -5.297 -22.75 -10.289 1 96.25 474 CYS A CA 1
ATOM 3640 C C . CYS A 1 474 ? -4.105 -23.688 -10.422 1 96.25 474 CYS A C 1
ATOM 3642 O O . CYS A 1 474 ? -3.041 -23.297 -10.898 1 96.25 474 CYS A O 1
ATOM 3644 N N . MET A 1 475 ? -4.293 -24.953 -10.031 1 96.81 475 MET A N 1
ATOM 3645 C CA . MET A 1 475 ? -3.23 -25.953 -10.141 1 96.81 475 MET A CA 1
ATOM 3646 C C . MET A 1 475 ? -2.871 -26.203 -11.602 1 96.81 475 MET A C 1
ATOM 3648 O O . MET A 1 475 ? -1.696 -26.359 -11.938 1 96.81 475 MET A O 1
ATOM 3652 N N . ALA A 1 476 ? -3.867 -26.234 -12.398 1 95.5 476 ALA A N 1
ATOM 3653 C CA . ALA A 1 476 ? -3.633 -26.453 -13.82 1 95.5 476 ALA A CA 1
ATOM 3654 C C . ALA A 1 476 ? -2.818 -25.312 -14.43 1 95.5 476 ALA A C 1
ATOM 3656 O O . ALA A 1 476 ? -1.904 -25.547 -15.227 1 95.5 476 ALA A O 1
ATOM 3657 N N . THR A 1 477 ? -3.152 -24.109 -14.07 1 93.88 477 THR A N 1
ATOM 3658 C CA . THR A 1 477 ? -2.436 -22.938 -14.555 1 93.88 477 THR A CA 1
ATOM 3659 C C . THR A 1 477 ? -0.98 -22.969 -14.094 1 93.88 477 THR A C 1
ATOM 3661 O O . THR A 1 477 ? -0.067 -22.734 -14.891 1 93.88 477 THR A O 1
ATOM 3664 N N . THR A 1 478 ? -0.762 -23.266 -12.852 1 93.62 478 THR A N 1
ATOM 3665 C CA . THR A 1 478 ? 0.579 -23.25 -12.281 1 93.62 478 THR A CA 1
ATOM 3666 C C . THR A 1 478 ? 1.405 -24.422 -12.82 1 93.62 478 THR A C 1
ATOM 3668 O O . THR A 1 478 ? 2.625 -24.312 -12.961 1 93.62 478 THR A O 1
ATOM 3671 N N . ALA A 1 479 ? 0.732 -25.469 -13.164 1 92.38 479 ALA A N 1
ATOM 3672 C CA . ALA A 1 479 ? 1.405 -26.656 -13.688 1 92.38 479 ALA A CA 1
ATOM 3673 C C . ALA A 1 479 ? 1.869 -26.438 -15.125 1 92.38 479 ALA A C 1
ATOM 3675 O O . ALA A 1 479 ? 2.736 -27.156 -15.617 1 92.38 479 ALA A O 1
ATOM 3676 N N . SER A 1 480 ? 1.308 -25.484 -15.766 1 89.56 480 SER A N 1
ATOM 3677 C CA . SER A 1 480 ? 1.669 -25.219 -17.156 1 89.56 480 SER A CA 1
ATOM 3678 C C . SER A 1 480 ? 3.047 -24.578 -17.25 1 89.56 480 SER A C 1
ATOM 3680 O O . SER A 1 480 ? 3.299 -23.531 -16.625 1 89.56 480 SER A O 1
ATOM 3682 N N . GLN A 1 481 ? 3.963 -25.219 -17.906 1 88.19 481 GLN A N 1
ATOM 3683 C CA . GLN A 1 481 ? 5.332 -24.734 -18.062 1 88.19 481 GLN A CA 1
ATOM 3684 C C . GLN A 1 481 ? 5.758 -24.75 -19.516 1 88.19 481 GLN A C 1
ATOM 3686 O O . GLN A 1 481 ? 6.887 -25.125 -19.844 1 88.19 481 GLN A O 1
ATOM 3691 N N . ILE A 1 482 ? 4.984 -24.359 -20.406 1 83.38 482 ILE A N 1
ATOM 3692 C CA . ILE A 1 482 ? 5.207 -24.562 -21.828 1 83.38 482 ILE A CA 1
ATOM 3693 C C . ILE A 1 482 ? 6.133 -23.469 -22.359 1 83.38 482 ILE A C 1
ATOM 3695 O O . ILE A 1 482 ? 7.172 -23.766 -22.953 1 83.38 482 ILE A O 1
ATOM 3699 N N . MET A 1 483 ? 5.754 -22.266 -22.078 1 81.12 483 MET A N 1
ATOM 3700 C CA . MET A 1 483 ? 6.492 -21.141 -22.672 1 81.12 483 MET A CA 1
ATOM 3701 C C . MET A 1 483 ? 7.516 -20.594 -21.688 1 81.12 483 MET A C 1
ATOM 3703 O O . MET A 1 483 ? 7.258 -20.531 -20.484 1 81.12 483 MET A O 1
ATOM 3707 N N . PRO A 1 484 ? 8.719 -20.125 -22.219 1 81.38 484 PRO A N 1
ATOM 3708 C CA . PRO A 1 484 ? 9.703 -19.484 -21.328 1 81.38 484 PRO A CA 1
ATOM 3709 C C . PRO A 1 484 ? 9.164 -1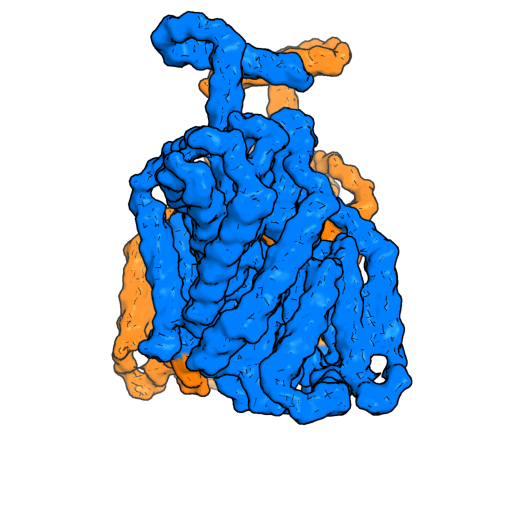8.25 -20.641 1 81.38 484 PRO A C 1
ATOM 3711 O O . PRO A 1 484 ? 9.586 -17.922 -19.531 1 81.38 484 PRO A O 1
ATOM 3714 N N . VAL A 1 485 ? 8.18 -17.656 -21.281 1 75.25 485 VAL A N 1
ATOM 3715 C CA . VAL A 1 485 ? 7.695 -16.375 -20.766 1 75.25 485 VAL A CA 1
ATOM 3716 C C . VAL A 1 485 ? 6.445 -16.594 -19.922 1 75.25 485 VAL A C 1
ATOM 3718 O O . VAL A 1 485 ? 5.926 -15.664 -19.312 1 75.25 485 VAL A O 1
ATOM 3721 N N . SER A 1 486 ? 5.922 -17.797 -19.766 1 76.62 486 SER A N 1
ATOM 3722 C CA . SER A 1 486 ? 4.652 -18.078 -19.094 1 76.62 486 SER A CA 1
ATOM 3723 C C . SER A 1 486 ? 4.746 -17.828 -17.594 1 76.62 486 SER A C 1
ATOM 3725 O O . SER A 1 486 ? 3.748 -17.5 -16.953 1 76.62 486 SER A O 1
ATOM 3727 N N . SER A 1 487 ? 5.941 -18.078 -17.047 1 85.06 487 SER A N 1
ATOM 3728 C CA . SER A 1 487 ? 6.152 -17.875 -15.625 1 85.06 487 SER A CA 1
ATOM 3729 C C . SER A 1 487 ? 7.539 -17.312 -15.344 1 85.06 487 SER A C 1
ATOM 3731 O O . SER A 1 487 ? 8.453 -17.453 -16.172 1 85.06 487 SER A O 1
ATOM 3733 N N . PHE A 1 488 ? 7.629 -16.766 -14.281 1 82 488 PHE A N 1
ATOM 3734 C CA . PHE A 1 488 ? 8.906 -16.156 -13.922 1 82 488 PHE A CA 1
ATOM 3735 C C . PHE A 1 488 ? 9.977 -17.234 -13.734 1 82 488 PHE A C 1
ATOM 3737 O O . PHE A 1 488 ? 11.109 -17.078 -14.188 1 82 488 PHE A O 1
ATOM 3744 N N . PRO A 1 489 ? 9.648 -18.281 -13.062 1 91.06 489 PRO A N 1
ATOM 3745 C CA . PRO A 1 489 ? 10.664 -19.328 -12.953 1 91.06 489 PRO A CA 1
ATOM 3746 C C . PRO A 1 489 ? 11.148 -19.828 -14.312 1 91.06 489 PRO A C 1
ATOM 3748 O O . PRO A 1 489 ? 12.352 -20.047 -14.5 1 91.06 489 PRO A O 1
ATOM 3751 N N . ASN A 1 490 ? 10.297 -19.922 -15.281 1 89.88 490 ASN A N 1
ATOM 3752 C CA . ASN A 1 490 ? 10.688 -20.312 -16.641 1 89.88 490 ASN A CA 1
ATOM 3753 C C . ASN A 1 490 ? 11.586 -19.25 -17.281 1 89.88 490 ASN A C 1
ATOM 3755 O O . ASN A 1 490 ? 12.617 -19.578 -17.875 1 89.88 490 ASN A O 1
ATOM 3759 N N . MET A 1 491 ? 11.195 -18.109 -17.141 1 83.06 491 MET A N 1
ATOM 3760 C CA . MET A 1 491 ? 11.93 -17 -17.75 1 83.06 491 MET A CA 1
ATOM 3761 C C . MET A 1 491 ? 13.344 -16.922 -17.188 1 83.06 491 MET A C 1
ATOM 3763 O O . MET A 1 491 ? 14.305 -16.766 -17.938 1 83.06 491 MET A O 1
ATOM 3767 N N . CYS A 1 492 ? 13.438 -17.031 -15.922 1 84.31 492 CYS A N 1
ATOM 3768 C CA . CYS A 1 492 ? 14.734 -16.922 -15.258 1 84.31 492 CYS A CA 1
ATOM 3769 C C . CYS A 1 492 ? 15.633 -18.109 -15.609 1 84.31 492 CYS A C 1
ATOM 3771 O O . CYS A 1 492 ? 16.828 -17.938 -15.852 1 84.31 492 CYS A O 1
ATOM 3773 N N . SER A 1 493 ? 15.062 -19.203 -15.609 1 88.94 493 SER A N 1
ATOM 3774 C CA . SER A 1 493 ? 15.836 -20.406 -15.891 1 88.94 493 SER A CA 1
ATOM 3775 C C . SER A 1 493 ? 16.297 -20.453 -17.344 1 88.94 493 SER A C 1
ATOM 3777 O O . SER A 1 493 ? 17.438 -20.844 -17.641 1 88.94 493 SER A O 1
ATOM 3779 N N . PHE A 1 494 ? 15.43 -20.047 -18.219 1 86.38 494 PHE A N 1
ATOM 3780 C CA . PHE A 1 494 ? 15.742 -20.031 -19.641 1 86.38 494 PHE A CA 1
ATOM 3781 C C . PHE A 1 494 ? 16.828 -19.016 -19.953 1 86.38 494 PHE A C 1
ATOM 3783 O O . PHE A 1 494 ? 17.625 -19.203 -20.875 1 86.38 494 PHE A O 1
ATOM 3790 N N . SER A 1 495 ? 16.969 -17.984 -19.203 1 81.19 495 SER A N 1
ATOM 3791 C CA . SER A 1 495 ? 17.875 -16.875 -19.484 1 81.19 495 SER A CA 1
ATOM 3792 C C . SER A 1 495 ? 19.266 -17.141 -18.953 1 81.19 495 SER A C 1
ATOM 3794 O O . SER A 1 495 ? 20.188 -16.344 -19.156 1 81.19 495 SER A O 1
ATOM 3796 N N . ILE A 1 496 ? 19.453 -18.234 -18.281 1 82.62 496 ILE A N 1
ATOM 3797 C CA . ILE A 1 496 ? 20.766 -18.562 -17.75 1 82.62 496 ILE A CA 1
ATOM 3798 C C . ILE A 1 496 ? 21.734 -18.797 -18.906 1 82.62 496 ILE A C 1
ATOM 3800 O O . ILE A 1 496 ? 21.422 -19.516 -19.859 1 82.62 496 ILE A O 1
ATOM 3804 N N . THR A 1 497 ? 22.844 -18.078 -18.859 1 79.19 497 THR A N 1
ATOM 3805 C CA . THR A 1 497 ? 23.844 -18.203 -19.906 1 79.19 497 THR A CA 1
ATOM 3806 C C . THR A 1 497 ? 25.141 -18.781 -19.344 1 79.19 497 THR A C 1
ATOM 3808 O O . THR A 1 497 ? 25.391 -18.688 -18.141 1 79.19 497 THR A O 1
ATOM 3811 N N . ASP A 1 498 ? 25.844 -19.375 -20.172 1 75.56 498 ASP A N 1
ATOM 3812 C CA . ASP A 1 498 ? 27.141 -19.906 -19.766 1 75.56 498 ASP A CA 1
ATOM 3813 C C . ASP A 1 498 ? 28.219 -18.828 -19.781 1 75.56 498 ASP A C 1
ATOM 3815 O O . ASP A 1 498 ? 27.906 -17.641 -19.922 1 75.56 498 ASP A O 1
ATOM 3819 N N . ASP A 1 499 ? 29.516 -19.234 -19.547 1 67.69 499 ASP A N 1
ATOM 3820 C CA . ASP A 1 499 ? 30.641 -18.312 -19.453 1 67.69 499 ASP A CA 1
ATOM 3821 C C . ASP A 1 499 ? 30.875 -17.594 -20.781 1 67.69 499 ASP A C 1
ATOM 3823 O O . ASP A 1 499 ? 31.469 -16.516 -20.812 1 67.69 499 ASP A O 1
ATOM 3827 N N . THR A 1 500 ? 30.328 -18.172 -21.859 1 67.06 500 THR A N 1
ATOM 3828 C CA . THR A 1 500 ? 30.469 -17.562 -23.188 1 67.06 500 THR A CA 1
ATOM 3829 C C . THR A 1 500 ? 29.219 -16.766 -23.547 1 67.06 500 THR A C 1
ATOM 3831 O O . THR A 1 500 ? 29.031 -16.375 -24.703 1 67.06 500 THR A O 1
ATOM 3834 N N . LYS A 1 501 ? 28.281 -16.594 -22.641 1 69.94 501 LYS A N 1
ATOM 3835 C CA . LYS A 1 501 ? 27.062 -15.82 -22.797 1 69.94 501 LYS A CA 1
ATOM 3836 C C . LYS A 1 501 ? 26.078 -16.5 -23.75 1 69.94 501 LYS A C 1
ATOM 3838 O O . LYS A 1 501 ? 25.344 -15.836 -24.484 1 69.94 501 LYS A O 1
ATOM 3843 N N . LYS A 1 502 ? 26.359 -17.766 -23.859 1 75.81 502 LYS A N 1
ATOM 3844 C CA . LYS A 1 502 ? 25.422 -18.531 -24.672 1 75.81 502 LYS A CA 1
ATOM 3845 C C . LYS A 1 502 ? 24.375 -19.203 -23.797 1 75.81 502 LYS A C 1
ATOM 3847 O O . LYS A 1 502 ? 24.688 -19.688 -22.703 1 75.81 502 LYS A O 1
ATOM 3852 N N . GLU A 1 503 ? 23.188 -19.297 -24.328 1 81.62 503 GLU A N 1
ATOM 3853 C CA . GLU A 1 503 ? 22.078 -19.906 -23.594 1 81.62 503 GLU A CA 1
ATOM 3854 C C . GLU A 1 503 ? 22.203 -21.422 -23.594 1 81.62 503 GLU A C 1
ATOM 3856 O O . GLU A 1 503 ? 22.688 -22.016 -24.562 1 81.62 503 GLU A O 1
ATOM 3861 N N . TYR A 1 504 ? 21.781 -22 -22.578 1 84.81 504 TYR A N 1
ATOM 3862 C CA . TYR A 1 504 ? 21.844 -23.438 -22.453 1 84.81 504 TYR A CA 1
ATOM 3863 C C . TYR A 1 504 ? 20.781 -24.109 -23.312 1 84.81 504 TYR A C 1
ATOM 3865 O O . TYR A 1 504 ? 20.938 -25.266 -23.734 1 84.81 504 TYR A O 1
ATOM 3873 N N . PHE A 1 505 ? 19.672 -23.391 -23.516 1 86 505 PHE A N 1
ATOM 3874 C CA . PHE A 1 505 ? 18.562 -23.938 -24.266 1 86 505 PHE A CA 1
ATOM 3875 C C . PHE A 1 505 ? 18.188 -23.031 -25.453 1 86 505 PHE A C 1
ATOM 3877 O O . PHE A 1 505 ? 18.234 -21.812 -25.328 1 86 505 PHE A O 1
ATOM 3884 N N . LYS A 1 506 ? 17.938 -23.781 -26.484 1 82.31 506 LYS A N 1
ATOM 3885 C CA . LYS A 1 506 ? 17.188 -23.078 -27.531 1 82.31 506 LYS A CA 1
ATOM 3886 C C . LYS A 1 506 ? 15.695 -23.016 -27.203 1 82.31 506 LYS A C 1
ATOM 3888 O O . LYS A 1 506 ? 15.18 -23.875 -26.484 1 82.31 506 LYS A O 1
ATOM 3893 N N . SER A 1 507 ? 15 -22.047 -27.625 1 85.25 507 SER A N 1
ATOM 3894 C CA . SER A 1 507 ? 13.586 -21.844 -27.328 1 85.25 507 SER A CA 1
ATOM 3895 C C . SER A 1 507 ? 12.758 -23.078 -27.703 1 85.25 507 SER A C 1
ATOM 3897 O O . SER A 1 507 ? 11.875 -23.484 -26.938 1 85.25 507 SER A O 1
ATOM 3899 N N . GLN A 1 508 ? 13.086 -23.688 -28.812 1 85.62 508 GLN A N 1
ATOM 3900 C CA . GLN A 1 508 ? 12.328 -24.828 -29.281 1 85.62 508 GLN A CA 1
ATOM 3901 C C . GLN A 1 508 ? 12.508 -26.031 -28.344 1 85.62 508 GLN A C 1
ATOM 3903 O O . GLN A 1 508 ? 11.555 -26.766 -28.078 1 85.62 508 GLN A O 1
ATOM 3908 N N . GLU A 1 509 ? 13.672 -26.203 -27.938 1 87.12 509 GLU A N 1
ATOM 3909 C CA . GLU A 1 509 ? 13.961 -27.297 -27.031 1 87.12 509 GLU A CA 1
ATOM 3910 C C . GLU A 1 509 ? 13.234 -27.125 -25.688 1 87.12 509 GLU A C 1
ATOM 3912 O O . GLU A 1 509 ? 12.719 -28.078 -25.125 1 87.12 509 GLU A O 1
ATOM 3917 N N . PHE A 1 510 ? 13.297 -25.922 -25.25 1 89.56 510 PHE A N 1
ATOM 3918 C CA . PHE A 1 510 ? 12.641 -25.609 -24 1 89.56 510 PHE A CA 1
ATOM 3919 C C . PHE A 1 510 ? 11.133 -25.812 -24.109 1 89.56 510 PHE A C 1
ATOM 3921 O O . PHE A 1 510 ? 10.5 -26.344 -23.188 1 89.56 510 PHE A O 1
ATOM 3928 N N . ILE A 1 511 ? 10.508 -25.453 -25.219 1 88.69 511 ILE A N 1
ATOM 3929 C CA . ILE A 1 511 ? 9.078 -25.578 -25.438 1 88.69 511 ILE A CA 1
ATOM 3930 C C . ILE A 1 511 ? 8.688 -27.047 -25.531 1 88.69 511 ILE A C 1
ATOM 3932 O O . ILE A 1 511 ? 7.645 -27.453 -25.016 1 88.69 511 ILE A O 1
ATOM 3936 N N . LYS A 1 512 ? 9.469 -27.812 -26.188 1 90.44 512 LYS A N 1
ATOM 3937 C CA . LYS A 1 512 ? 9.203 -29.234 -26.297 1 90.44 512 LYS A CA 1
ATOM 3938 C C . LYS A 1 512 ? 9.188 -29.906 -24.922 1 90.44 512 LYS A C 1
ATOM 3940 O O . LYS A 1 512 ? 8.32 -30.734 -24.641 1 90.44 512 LYS A O 1
ATOM 3945 N N . TRP A 1 513 ? 10.133 -29.547 -24.141 1 91.25 513 TRP A N 1
ATOM 3946 C CA . TRP A 1 513 ? 10.141 -30.016 -22.766 1 91.25 513 TRP A CA 1
ATOM 3947 C C . TRP A 1 513 ? 8.891 -29.562 -22.016 1 91.25 513 TRP A C 1
ATOM 3949 O O . TRP A 1 513 ? 8.242 -30.359 -21.344 1 91.25 513 TRP A O 1
ATOM 3959 N N . GLY A 1 514 ? 8.578 -28.297 -22.125 1 91.06 514 GLY A N 1
ATOM 3960 C CA . GLY A 1 514 ? 7.426 -27.719 -21.438 1 91.06 514 GLY A CA 1
ATOM 3961 C C . GLY A 1 514 ? 6.125 -28.422 -21.781 1 91.06 514 GLY A C 1
ATOM 3962 O O . GLY A 1 514 ? 5.293 -28.672 -20.906 1 91.06 514 GLY A O 1
ATOM 3963 N N . ILE A 1 515 ? 5.98 -28.719 -23.062 1 91 515 ILE A N 1
ATOM 3964 C CA . ILE A 1 515 ? 4.762 -29.391 -23.516 1 91 515 ILE A CA 1
ATOM 3965 C C . ILE A 1 515 ? 4.664 -30.766 -22.875 1 91 515 ILE A C 1
ATOM 3967 O O . ILE A 1 515 ? 3.592 -31.172 -22.422 1 91 515 ILE A O 1
ATOM 3971 N N . THR A 1 516 ? 5.703 -31.453 -22.828 1 93.81 516 THR A N 1
ATOM 3972 C CA . THR A 1 516 ? 5.727 -32.781 -22.266 1 93.81 516 THR A CA 1
ATOM 3973 C C . THR A 1 516 ? 5.387 -32.75 -20.781 1 93.81 516 THR A C 1
ATOM 3975 O O . THR A 1 516 ? 4.504 -33.5 -20.328 1 93.81 516 THR A O 1
ATOM 3978 N N . ILE A 1 517 ? 6.07 -31.922 -20.078 1 94.38 517 ILE A N 1
ATOM 3979 C CA . ILE A 1 517 ? 5.891 -31.875 -18.625 1 94.38 517 ILE A CA 1
ATOM 3980 C C . ILE A 1 517 ? 4.5 -31.344 -18.297 1 94.38 517 ILE A C 1
ATOM 3982 O O . ILE A 1 517 ? 3.844 -31.828 -17.375 1 94.38 517 ILE A O 1
ATOM 3986 N N . THR A 1 518 ? 4.043 -30.312 -18.984 1 93.94 518 THR A N 1
ATOM 3987 C CA . THR A 1 518 ? 2.719 -29.734 -18.766 1 93.94 518 THR A CA 1
ATOM 3988 C C . THR A 1 518 ? 1.632 -30.781 -18.984 1 93.94 518 THR A C 1
ATOM 3990 O O . THR A 1 518 ? 0.683 -30.875 -18.203 1 93.94 518 THR A O 1
ATOM 3993 N N . GLY A 1 519 ? 1.757 -31.5 -20.078 1 94.06 519 GLY A N 1
ATOM 3994 C CA . GLY A 1 519 ? 0.783 -32.531 -20.359 1 94.06 519 GLY A CA 1
ATOM 3995 C C . GLY A 1 519 ? 0.647 -33.531 -19.219 1 94.06 519 GLY A C 1
ATOM 3996 O O . GLY A 1 519 ? -0.466 -33.875 -18.812 1 94.06 519 GLY A O 1
ATOM 3997 N N . VAL A 1 520 ? 1.691 -33.969 -18.703 1 96.25 520 VAL A N 1
ATOM 3998 C CA . VAL A 1 520 ? 1.691 -34.938 -17.625 1 96.25 520 VAL A CA 1
ATOM 3999 C C . VAL A 1 520 ? 1.122 -34.312 -16.359 1 96.25 520 VAL A C 1
ATOM 4001 O O . VAL A 1 520 ? 0.329 -34.938 -15.641 1 96.25 520 VAL A O 1
ATOM 4004 N N . LEU A 1 521 ? 1.512 -33.125 -16.078 1 95.12 521 LEU A N 1
ATOM 4005 C CA . LEU A 1 521 ? 1.096 -32.469 -14.844 1 95.12 521 LEU A CA 1
ATOM 4006 C C . LEU A 1 521 ? -0.388 -32.125 -14.883 1 95.12 521 LEU A C 1
ATOM 4008 O O . LEU A 1 521 ? -1.067 -32.156 -13.852 1 95.12 521 LEU A O 1
ATOM 4012 N N . ILE A 1 522 ? -0.868 -31.766 -16.031 1 94.31 522 ILE A N 1
ATOM 4013 C CA . ILE A 1 522 ? -2.295 -31.484 -16.156 1 94.31 522 ILE A CA 1
ATOM 4014 C C . ILE A 1 522 ? -3.088 -32.781 -15.914 1 94.31 522 ILE A C 1
ATOM 4016 O O . ILE A 1 522 ? -4.156 -32.75 -15.297 1 94.31 522 ILE A O 1
ATOM 4020 N N . ALA A 1 523 ? -2.598 -33.844 -16.469 1 96.5 523 ALA A N 1
ATOM 4021 C CA . ALA A 1 523 ? -3.225 -35.125 -16.188 1 96.5 523 ALA A CA 1
ATOM 4022 C C . ALA A 1 523 ? -3.225 -35.438 -14.688 1 96.5 523 ALA A C 1
ATOM 4024 O O . ALA A 1 523 ? -4.191 -35.969 -14.156 1 96.5 523 ALA A O 1
ATOM 4025 N N . CYS A 1 524 ? -2.156 -35.062 -14.039 1 97.38 524 CYS A N 1
ATOM 4026 C CA . CYS A 1 524 ? -2.068 -35.25 -12.594 1 97.38 524 CYS A CA 1
ATOM 4027 C C . CYS A 1 524 ? -3.092 -34.375 -11.867 1 97.38 524 CYS A C 1
ATOM 4029 O O . CYS A 1 524 ? -3.625 -34.781 -10.836 1 97.38 524 CYS A O 1
ATOM 4031 N N . VAL A 1 525 ? -3.381 -33.188 -12.359 1 97.62 525 VAL A N 1
ATOM 4032 C CA . VAL A 1 525 ? -4.375 -32.281 -11.75 1 97.62 525 VAL A CA 1
ATOM 4033 C C . VAL A 1 525 ? -5.75 -32.969 -11.805 1 97.62 525 VAL A C 1
ATOM 4035 O O . VAL A 1 525 ? -6.48 -32.969 -10.812 1 97.62 525 VAL A O 1
ATOM 4038 N N . MET A 1 526 ? -6.078 -33.625 -12.938 1 96.75 526 MET A N 1
ATOM 4039 C CA . MET A 1 526 ? -7.406 -34.188 -13.156 1 96.75 526 MET A CA 1
ATOM 4040 C C . MET A 1 526 ? -7.531 -35.531 -12.469 1 96.75 526 MET A C 1
ATOM 4042 O O . MET A 1 526 ? -8.641 -36.031 -12.258 1 96.75 526 MET A O 1
ATOM 4046 N N . THR A 1 527 ? -6.453 -36.125 -12.055 1 96.5 527 THR A N 1
ATOM 4047 C CA . THR A 1 527 ? -6.508 -37.438 -11.406 1 96.5 527 THR A CA 1
ATOM 4048 C C . THR A 1 527 ? -6.137 -37.312 -9.93 1 96.5 527 THR A C 1
ATOM 4050 O O . THR A 1 527 ? -6.988 -37.469 -9.055 1 96.5 527 THR A O 1
ATOM 4053 N N . ILE A 1 528 ? -4.98 -36.844 -9.672 1 97 528 ILE A N 1
ATOM 4054 C CA . ILE A 1 528 ? -4.473 -36.844 -8.297 1 97 528 ILE A CA 1
ATOM 4055 C C . ILE A 1 528 ? -5.07 -35.688 -7.523 1 97 528 ILE A C 1
ATOM 4057 O O . ILE A 1 528 ? -5.703 -35.875 -6.484 1 97 528 ILE A O 1
ATOM 4061 N N . PHE A 1 529 ? -4.961 -34.5 -8.016 1 97.69 529 PHE A N 1
ATOM 4062 C CA . PHE A 1 529 ? -5.41 -33.312 -7.258 1 97.69 529 PHE A CA 1
ATOM 4063 C C . PHE A 1 529 ? -6.926 -33.344 -7.102 1 97.69 529 PHE A C 1
ATOM 4065 O O . PHE A 1 529 ? -7.449 -33 -6.035 1 97.69 529 PHE A O 1
ATOM 4072 N N . TYR A 1 530 ? -7.637 -33.625 -8.211 1 96.69 530 TYR A N 1
ATOM 4073 C CA . TYR A 1 530 ? -9.094 -33.656 -8.156 1 96.69 530 TYR A CA 1
ATOM 4074 C C . TYR A 1 530 ? -9.57 -34.562 -7.016 1 96.69 530 TYR A C 1
ATOM 4076 O O . TYR A 1 530 ? -10.453 -34.156 -6.246 1 96.69 530 TYR A O 1
ATOM 4084 N N . PHE A 1 531 ? -8.969 -35.688 -6.84 1 95.38 531 PHE A N 1
ATOM 4085 C CA . PHE A 1 531 ? -9.43 -36.625 -5.828 1 95.38 531 PHE A CA 1
ATOM 4086 C C . PHE A 1 531 ? -8.984 -36.188 -4.438 1 95.38 531 PHE A C 1
ATOM 4088 O O . PHE A 1 531 ? -9.703 -36.375 -3.457 1 95.38 531 PHE A O 1
ATOM 4095 N N . ILE A 1 532 ? -7.82 -35.562 -4.332 1 95.56 532 ILE A N 1
ATOM 4096 C CA . ILE A 1 532 ? -7.395 -35 -3.061 1 95.56 532 ILE A CA 1
ATOM 4097 C C . ILE A 1 532 ? -8.367 -33.875 -2.635 1 95.56 532 ILE A C 1
ATOM 4099 O O . ILE A 1 532 ? -8.852 -33.875 -1.499 1 95.56 532 ILE A O 1
ATOM 4103 N N . GLY A 1 533 ? -8.672 -33 -3.582 1 94.88 533 GLY A N 1
ATOM 4104 C CA . GLY A 1 533 ? -9.578 -31.906 -3.299 1 94.88 533 GLY A CA 1
ATOM 4105 C C . GLY A 1 533 ? -10.984 -32.375 -2.955 1 94.88 533 GLY A C 1
ATOM 4106 O O . GLY A 1 533 ? -11.594 -31.859 -2.01 1 94.88 533 GLY A O 1
ATOM 4107 N N . TYR A 1 534 ? -11.43 -33.344 -3.729 1 93.19 534 TYR A N 1
ATOM 4108 C CA . TYR A 1 534 ? -12.766 -33.875 -3.486 1 93.19 534 TYR A CA 1
ATOM 4109 C C . TYR A 1 534 ? -12.859 -34.531 -2.105 1 93.19 534 TYR A C 1
ATOM 4111 O O . TYR A 1 534 ? -13.844 -34.344 -1.395 1 93.19 534 TYR A O 1
ATOM 4119 N N . GLU A 1 535 ? -11.883 -35.25 -1.685 1 92.31 535 GLU A N 1
ATOM 4120 C CA . GLU A 1 535 ? -11.859 -35.938 -0.388 1 92.31 535 GLU A CA 1
ATOM 4121 C C . GLU A 1 535 ? -11.781 -34.906 0.754 1 92.31 535 GLU A C 1
ATOM 4123 O O . GLU A 1 535 ? -12.312 -35.156 1.841 1 92.31 535 GLU A O 1
ATOM 4128 N N . PHE A 1 536 ? -11.188 -33.75 0.477 1 92.19 536 PHE A N 1
ATOM 4129 C CA . PHE A 1 536 ? -11.047 -32.719 1.485 1 92.19 536 PHE A CA 1
ATOM 4130 C C . PHE A 1 536 ? -12.312 -31.859 1.553 1 92.19 536 PHE A C 1
ATOM 4132 O O . PHE A 1 536 ? -12.422 -30.969 2.4 1 92.19 536 PHE A O 1
ATOM 4139 N N . GLY A 1 537 ? -13.266 -32.094 0.644 1 88.38 537 GLY A N 1
ATOM 4140 C CA . GLY A 1 537 ? -14.555 -31.406 0.697 1 88.38 537 GLY A CA 1
ATOM 4141 C C . GLY A 1 537 ? -14.562 -30.078 -0.048 1 88.38 537 GLY A C 1
ATOM 4142 O O . GLY A 1 537 ? -15.391 -29.203 0.234 1 88.38 537 GLY A O 1
ATOM 4143 N N . LEU A 1 538 ? -13.602 -29.984 -0.916 1 91.12 538 LEU A N 1
ATOM 4144 C CA . LEU A 1 538 ? -13.625 -28.781 -1.726 1 91.12 538 LEU A CA 1
ATOM 4145 C C . LEU A 1 538 ? -14.828 -28.766 -2.656 1 91.12 538 LEU A C 1
ATOM 4147 O O . LEU A 1 538 ? -15.102 -29.75 -3.334 1 91.12 538 LEU A O 1
ATOM 4151 N N . MET B 1 1 ? 41.875 7.48 5.43 1 38.59 1 MET B N 1
ATOM 4152 C CA . MET B 1 1 ? 40.719 8.078 4.762 1 38.59 1 MET B CA 1
ATOM 4153 C C . MET B 1 1 ? 41.062 9.484 4.273 1 38.59 1 MET B C 1
ATOM 4155 O O . MET B 1 1 ? 40.719 9.844 3.143 1 38.59 1 MET B O 1
ATOM 4159 N N . GLN B 1 2 ? 41.844 10.141 5.07 1 46.47 2 GLN B N 1
ATOM 4160 C CA . GLN B 1 2 ? 42.188 11.508 4.699 1 46.47 2 GLN B CA 1
ATOM 4161 C C . GLN B 1 2 ? 43.188 11.516 3.525 1 46.47 2 GLN B C 1
ATOM 4163 O O . GLN B 1 2 ? 43.031 12.328 2.607 1 46.47 2 GLN B O 1
ATOM 4168 N N . ASN B 1 3 ? 44.031 10.57 3.625 1 48.31 3 ASN B N 1
ATOM 4169 C CA . ASN B 1 3 ? 45.031 10.516 2.57 1 48.31 3 ASN B CA 1
ATOM 4170 C C . ASN B 1 3 ? 44.438 10.031 1.253 1 48.31 3 ASN B C 1
ATOM 4172 O O . ASN B 1 3 ? 44.812 10.516 0.182 1 48.31 3 ASN B O 1
ATOM 4176 N N . ILE B 1 4 ? 43.5 9.133 1.284 1 47.62 4 ILE B N 1
ATOM 4177 C CA . ILE B 1 4 ? 42.812 8.656 0.092 1 47.62 4 ILE B CA 1
ATOM 4178 C C . ILE B 1 4 ? 41.938 9.766 -0.468 1 47.62 4 ILE B C 1
ATOM 4180 O O . ILE B 1 4 ? 41.875 9.977 -1.683 1 47.62 4 ILE B O 1
ATOM 4184 N N . VAL B 1 5 ? 41.344 10.625 0.371 1 47.97 5 VAL B N 1
ATOM 4185 C CA . VAL B 1 5 ? 40.562 11.773 -0.046 1 47.97 5 VAL B CA 1
ATOM 4186 C C . VAL B 1 5 ? 41.438 12.812 -0.711 1 47.97 5 VAL B C 1
ATOM 4188 O O . VAL B 1 5 ? 41.125 13.352 -1.765 1 47.97 5 VAL B O 1
ATOM 4191 N N . GLU B 1 6 ? 42.562 12.953 -0.131 1 52.12 6 GLU B N 1
ATOM 4192 C CA . GLU B 1 6 ? 43.5 13.906 -0.692 1 52.12 6 GLU B CA 1
ATOM 4193 C C . GLU B 1 6 ? 44.031 13.43 -2.045 1 52.12 6 GLU B C 1
ATOM 4195 O O . GLU B 1 6 ? 44.219 14.234 -2.965 1 52.12 6 GLU B O 1
ATOM 4200 N N . GLN B 1 7 ? 44.188 12.172 -2.176 1 51.94 7 GLN B N 1
ATOM 4201 C CA . GLN B 1 7 ? 44.688 11.625 -3.436 1 51.94 7 GLN B CA 1
ATOM 4202 C C . GLN B 1 7 ? 43.594 11.664 -4.516 1 51.94 7 GLN B C 1
ATOM 4204 O O . GLN B 1 7 ? 43.875 11.977 -5.672 1 51.94 7 GLN B O 1
ATOM 4209 N N . LEU B 1 8 ? 42.375 11.445 -4.137 1 52.56 8 LEU B N 1
ATOM 4210 C CA . LEU B 1 8 ? 41.25 11.562 -5.055 1 52.56 8 LEU B CA 1
ATOM 4211 C C . LEU B 1 8 ? 41.031 13.016 -5.449 1 52.56 8 LEU B C 1
ATOM 4213 O O . LEU B 1 8 ? 40.719 13.312 -6.609 1 52.56 8 LEU B O 1
ATOM 4217 N N . GLU B 1 9 ? 41.219 13.883 -4.5 1 51.62 9 GLU B N 1
ATOM 4218 C CA . GLU B 1 9 ? 41.125 15.312 -4.781 1 51.62 9 GLU B CA 1
ATOM 4219 C C . GLU B 1 9 ? 42.25 15.742 -5.742 1 51.62 9 GLU B C 1
ATOM 4221 O O . GLU B 1 9 ? 42 16.531 -6.66 1 51.62 9 GLU B O 1
ATOM 4226 N N . ASN B 1 10 ? 43.344 15.164 -5.484 1 54.03 10 ASN B N 1
ATOM 4227 C CA . ASN B 1 10 ? 44.469 15.461 -6.359 1 54.03 10 ASN B CA 1
ATOM 4228 C C . ASN B 1 10 ? 44.25 14.891 -7.758 1 54.03 10 ASN B C 1
ATOM 4230 O O . ASN B 1 10 ? 44.562 15.547 -8.758 1 54.03 10 ASN B O 1
ATOM 4234 N N . LEU B 1 11 ? 43.812 13.734 -7.875 1 53.53 11 LEU B N 1
ATOM 4235 C CA . LEU B 1 11 ? 43.531 13.109 -9.164 1 53.53 11 LEU B CA 1
ATOM 4236 C C . LEU B 1 11 ? 42.438 13.867 -9.914 1 53.53 11 LEU B C 1
ATOM 4238 O O . LEU B 1 11 ? 42.562 14.109 -11.125 1 53.53 11 LEU B O 1
ATOM 4242 N N . TYR B 1 12 ? 41.438 14.234 -9.273 1 50.69 12 TYR B N 1
ATOM 4243 C CA . TYR B 1 12 ? 40.344 15.023 -9.875 1 50.69 12 TYR B CA 1
ATOM 4244 C C . TYR B 1 12 ? 40.875 16.375 -10.336 1 50.69 12 TYR B C 1
ATOM 4246 O O . TYR B 1 12 ? 40.562 16.828 -11.445 1 50.69 12 TYR B O 1
ATOM 4254 N N . SER B 1 13 ? 41.625 16.969 -9.469 1 48.62 13 SER B N 1
ATOM 4255 C CA . SER B 1 13 ? 42.25 18.219 -9.891 1 48.62 13 SER B CA 1
ATOM 4256 C C . SER B 1 13 ? 43.125 18.031 -11.133 1 48.62 13 SER B C 1
ATOM 4258 O O . SER B 1 13 ? 43.125 18.875 -12.031 1 48.62 13 SER B O 1
ATOM 4260 N N . LYS B 1 14 ? 43.719 16.938 -11.133 1 52.03 14 LYS B N 1
ATOM 4261 C CA . LYS B 1 14 ? 44.562 16.641 -12.297 1 52.03 14 LYS B CA 1
ATOM 4262 C C . LYS B 1 14 ? 43.719 16.391 -13.531 1 52.03 14 LYS B C 1
ATOM 4264 O O . LYS B 1 14 ? 44.031 16.875 -14.625 1 52.03 14 LYS B O 1
ATOM 4269 N N . ILE B 1 15 ? 42.656 15.695 -13.375 1 48.47 15 ILE B N 1
ATOM 4270 C CA . ILE B 1 15 ? 41.781 15.391 -14.508 1 48.47 15 ILE B CA 1
ATOM 4271 C C . ILE B 1 15 ? 41.125 16.688 -15.016 1 48.47 15 ILE B C 1
ATOM 4273 O O . ILE B 1 15 ? 41.094 16.922 -16.219 1 48.47 15 ILE B O 1
ATOM 4277 N N . LEU B 1 16 ? 40.625 17.453 -14.062 1 45.66 16 LEU B N 1
ATOM 4278 C CA . LEU B 1 16 ? 40.031 18.719 -14.469 1 45.66 16 LEU B CA 1
ATOM 4279 C C . LEU B 1 16 ? 41.031 19.609 -15.164 1 45.66 16 LEU B C 1
ATOM 4281 O O . LEU B 1 16 ? 40.719 20.297 -16.125 1 45.66 16 LEU B O 1
ATOM 4285 N N . ARG B 1 17 ? 42.156 19.578 -14.562 1 45.19 17 ARG B N 1
ATOM 4286 C CA . ARG B 1 17 ? 43.219 20.359 -15.219 1 45.19 17 ARG B CA 1
ATOM 4287 C C . ARG B 1 17 ? 43.438 19.844 -16.641 1 45.19 17 ARG B C 1
ATOM 4289 O O . ARG B 1 17 ? 43.719 20.641 -17.547 1 45.19 17 ARG B O 1
ATOM 4296 N N . GLU B 1 18 ? 43.438 18.562 -16.75 1 44.56 18 GLU B N 1
ATOM 4297 C CA . GLU B 1 18 ? 43.688 18.031 -18.078 1 44.56 18 GLU B CA 1
ATOM 4298 C C . GLU B 1 18 ? 42.531 18.297 -19.016 1 44.56 18 GLU B C 1
ATOM 4300 O O . GLU B 1 18 ? 42.719 18.516 -20.219 1 44.56 18 GLU B O 1
ATOM 4305 N N . ILE B 1 19 ? 41.25 18.141 -18.516 1 40.78 19 ILE B N 1
ATOM 4306 C CA . ILE B 1 19 ? 40.094 18.406 -19.391 1 40.78 19 ILE B CA 1
ATOM 4307 C C . ILE B 1 19 ? 39.969 19.906 -19.609 1 40.78 19 ILE B C 1
ATOM 4309 O O . ILE B 1 19 ? 39.531 20.344 -20.672 1 40.78 19 ILE B O 1
ATOM 4313 N N . SER B 1 20 ? 40.094 20.672 -18.484 1 37.09 20 SER B N 1
ATOM 4314 C CA . SER B 1 20 ? 40.062 22.109 -18.781 1 37.09 20 SER B CA 1
ATOM 4315 C C . SER B 1 20 ? 41.188 22.484 -19.75 1 37.09 20 SER B C 1
ATOM 4317 O O . SER B 1 20 ? 42.375 22.281 -19.453 1 37.09 20 SER B O 1
ATOM 4319 N N . VAL B 1 21 ? 41 22.328 -20.938 1 36.72 21 VAL B N 1
ATOM 4320 C CA . VAL B 1 21 ? 41.906 22.797 -21.984 1 36.72 21 VAL B CA 1
ATOM 4321 C C . VAL B 1 21 ? 42.531 24.125 -21.547 1 36.72 21 VAL B C 1
ATOM 4323 O O . VAL B 1 21 ? 43.719 24.359 -21.797 1 36.72 21 VAL B O 1
ATOM 4326 N N . ASN B 1 22 ? 41.656 25.234 -21.25 1 37.41 22 ASN B N 1
ATOM 4327 C CA . ASN B 1 22 ? 42.281 26.531 -21.156 1 37.41 22 ASN B CA 1
ATOM 4328 C C . ASN B 1 22 ? 43.062 26.672 -19.844 1 37.41 22 ASN B C 1
ATOM 4330 O O . ASN B 1 22 ? 42.75 26.016 -18.859 1 37.41 22 ASN B O 1
ATOM 4334 N N . GLY B 1 23 ? 44.25 27.344 -19.781 1 37 23 GLY B N 1
ATOM 4335 C CA . GLY B 1 23 ? 45.281 27.828 -18.859 1 37 23 GLY B CA 1
ATOM 4336 C C . GLY B 1 23 ? 44.688 28.328 -17.547 1 37 23 GLY B C 1
ATOM 4337 O O . GLY B 1 23 ? 44.875 29.5 -17.188 1 37 23 GLY B O 1
ATOM 4338 N N . ASP B 1 24 ? 43.531 27.938 -17.094 1 40.22 24 ASP B N 1
ATOM 4339 C CA . ASP B 1 24 ? 43.062 28.594 -15.883 1 40.22 24 ASP B CA 1
ATOM 4340 C C . ASP B 1 24 ? 44.062 28.484 -14.75 1 40.22 24 ASP B C 1
ATOM 4342 O O . ASP B 1 24 ? 44.469 27.375 -14.398 1 40.22 24 ASP B O 1
ATOM 4346 N N . GLU B 1 25 ? 45.094 29.5 -14.734 1 43.72 25 GLU B N 1
ATOM 4347 C CA . GLU B 1 25 ? 46.125 29.766 -13.75 1 43.72 25 GLU B CA 1
ATOM 4348 C C . GLU B 1 25 ? 45.562 29.797 -12.336 1 43.72 25 GLU B C 1
ATOM 4350 O O . GLU B 1 25 ? 46.219 30.281 -11.406 1 43.72 25 GLU B O 1
ATOM 4355 N N . ARG B 1 26 ? 44.312 29.406 -12.281 1 50.09 26 ARG B N 1
ATOM 4356 C CA . ARG B 1 26 ? 43.844 29.562 -10.914 1 50.09 26 ARG B CA 1
ATOM 4357 C C . ARG B 1 26 ? 44.531 28.594 -9.969 1 50.09 26 ARG B C 1
ATOM 4359 O O . ARG B 1 26 ? 44.906 27.484 -10.359 1 50.09 26 ARG B O 1
ATOM 4366 N N . PRO B 1 27 ? 45.031 29.234 -8.766 1 45.69 27 PRO B N 1
ATOM 4367 C CA . PRO B 1 27 ? 45.688 28.406 -7.762 1 45.69 27 PRO B CA 1
ATOM 4368 C C . PRO B 1 27 ? 44.844 27.203 -7.352 1 45.69 27 PRO B C 1
ATOM 4370 O O . PRO B 1 27 ? 43.594 27.234 -7.477 1 45.69 27 PRO B O 1
ATOM 4373 N N . ARG B 1 28 ? 45.438 26.078 -7.043 1 46.69 28 ARG B N 1
ATOM 4374 C CA . ARG B 1 28 ? 44.875 24.797 -6.633 1 46.69 28 ARG B CA 1
ATOM 4375 C C . ARG B 1 28 ? 43.75 25 -5.617 1 46.69 28 ARG B C 1
ATOM 4377 O O . ARG B 1 28 ? 42.688 24.375 -5.703 1 46.69 28 ARG B O 1
ATOM 4384 N N . SER B 1 29 ? 43.969 25.938 -4.758 1 47.69 29 SER B N 1
ATOM 4385 C CA . SER B 1 29 ? 43.031 26.156 -3.67 1 47.69 29 SER B CA 1
ATOM 4386 C C . SER B 1 29 ? 41.688 26.688 -4.195 1 47.69 29 SER B C 1
ATOM 4388 O O . SER B 1 29 ? 40.625 26.297 -3.693 1 47.69 29 SER B O 1
ATOM 4390 N N . GLU B 1 30 ? 41.75 27.422 -5.16 1 49.06 30 GLU B N 1
ATOM 4391 C CA . GLU B 1 30 ? 40.531 28.016 -5.688 1 49.06 30 GLU B CA 1
ATOM 4392 C C . GLU B 1 30 ? 39.75 27.016 -6.527 1 49.06 30 GLU B C 1
ATOM 4394 O O . GLU B 1 30 ? 38.5 27 -6.477 1 49.06 30 GLU B O 1
ATOM 4399 N N . ILE B 1 31 ? 40.469 26.203 -7.191 1 46.72 31 ILE B N 1
ATOM 4400 C CA . ILE B 1 31 ? 39.812 25.172 -8.008 1 46.72 31 ILE B CA 1
ATOM 4401 C C . ILE B 1 31 ? 39.156 24.125 -7.105 1 46.72 31 ILE B C 1
ATOM 4403 O O . ILE B 1 31 ? 38.062 23.703 -7.363 1 46.72 31 ILE B O 1
ATOM 4407 N N . VAL B 1 32 ? 39.844 23.859 -6.055 1 46.53 32 VAL B N 1
ATOM 4408 C CA . VAL B 1 32 ? 39.312 22.906 -5.078 1 46.53 32 VAL B CA 1
ATOM 4409 C C . VAL B 1 32 ? 38.094 23.5 -4.402 1 46.53 32 VAL B C 1
ATOM 4411 O O . VAL B 1 32 ? 37.062 22.812 -4.223 1 46.53 32 VAL B O 1
ATOM 4414 N N . ILE B 1 33 ? 38.125 24.766 -4.066 1 47.53 33 ILE B N 1
ATOM 4415 C CA . ILE B 1 33 ? 36.969 25.438 -3.459 1 47.53 33 ILE B CA 1
ATOM 4416 C C . ILE B 1 33 ? 35.812 25.484 -4.461 1 47.53 33 ILE B C 1
ATOM 4418 O O . ILE B 1 33 ? 34.688 25.234 -4.105 1 47.53 33 ILE B O 1
ATOM 4422 N N . GLU B 1 34 ? 36.125 25.75 -5.672 1 46.41 34 GLU B N 1
ATOM 4423 C CA . GLU B 1 34 ? 35.094 25.781 -6.699 1 46.41 34 GLU B CA 1
ATOM 4424 C C . GLU B 1 34 ? 34.5 24.375 -6.949 1 46.41 34 GLU B C 1
ATOM 4426 O O . GLU B 1 34 ? 33.312 24.219 -7.113 1 46.41 34 GLU B O 1
ATOM 4431 N N . LEU B 1 35 ? 35.406 23.516 -7.023 1 43.09 35 LEU B N 1
ATOM 4432 C CA . LEU B 1 35 ? 34.969 22.125 -7.156 1 43.09 35 LEU B CA 1
ATOM 4433 C C . LEU B 1 35 ? 34.094 21.703 -5.965 1 43.09 35 LEU B C 1
ATOM 4435 O O . LEU B 1 35 ? 33.062 21.078 -6.137 1 43.09 35 LEU B O 1
ATOM 4439 N N . HIS B 1 36 ? 34.656 22.047 -4.832 1 42.09 36 HIS B N 1
ATOM 4440 C CA . HIS B 1 36 ? 33.875 21.766 -3.645 1 42.09 36 HIS B CA 1
ATOM 4441 C C . HIS B 1 36 ? 32.5 22.484 -3.697 1 42.09 36 HIS B C 1
ATOM 4443 O O . HIS B 1 36 ? 31.484 21.891 -3.359 1 42.09 36 HIS B O 1
ATOM 4449 N N . ASN B 1 37 ? 32.594 23.656 -4.16 1 43.47 37 ASN B N 1
ATOM 4450 C CA . ASN B 1 37 ? 31.359 24.422 -4.246 1 43.47 37 ASN B CA 1
ATOM 4451 C C . ASN B 1 37 ? 30.438 23.875 -5.336 1 43.47 37 ASN B C 1
ATOM 4453 O O . ASN B 1 37 ? 29.219 23.781 -5.141 1 43.47 37 ASN B O 1
ATOM 4457 N N . LYS B 1 38 ? 31 23.594 -6.469 1 42.66 38 LYS B N 1
ATOM 4458 C CA . LYS B 1 38 ? 30.188 23.062 -7.562 1 42.66 38 LYS B CA 1
ATOM 4459 C C . LYS B 1 38 ? 29.719 21.641 -7.262 1 42.66 38 LYS B C 1
ATOM 4461 O O . LYS B 1 38 ? 28.578 21.281 -7.547 1 42.66 38 LYS B O 1
ATOM 4466 N N . VAL B 1 39 ? 30.672 20.844 -6.852 1 41.16 39 VAL B N 1
ATOM 4467 C CA . VAL B 1 39 ? 30.312 19.5 -6.453 1 41.16 39 VAL B CA 1
ATOM 4468 C C . VAL B 1 39 ? 29.344 19.547 -5.285 1 41.16 39 VAL B C 1
ATOM 4470 O O . VAL B 1 39 ? 28.344 18.812 -5.27 1 41.16 39 VAL B O 1
ATOM 4473 N N . ASP B 1 40 ? 29.688 20.469 -4.363 1 39.03 40 ASP B N 1
ATOM 4474 C CA . ASP B 1 40 ? 28.766 20.625 -3.244 1 39.03 40 ASP B CA 1
ATOM 4475 C C . ASP B 1 40 ? 27.406 21.141 -3.725 1 39.03 40 ASP B C 1
ATOM 4477 O O . ASP B 1 40 ? 26.359 20.672 -3.262 1 39.03 40 ASP B O 1
ATOM 4481 N N . SER B 1 41 ? 27.484 22.078 -4.617 1 40.59 41 SER B N 1
ATOM 4482 C CA . SER B 1 41 ? 26.219 22.562 -5.141 1 40.59 41 SER B CA 1
ATOM 4483 C C . SER B 1 41 ? 25.516 21.484 -5.965 1 40.59 41 SER B C 1
ATOM 4485 O O . SER B 1 41 ? 24.297 21.328 -5.883 1 40.59 41 SER B O 1
ATOM 4487 N N . THR B 1 42 ? 26.266 20.875 -6.816 1 40.03 42 THR B N 1
ATOM 4488 C CA . THR B 1 42 ? 25.672 19.797 -7.613 1 40.03 42 THR B CA 1
ATOM 4489 C C . THR B 1 42 ? 25.297 18.609 -6.734 1 40.03 42 THR B C 1
ATOM 4491 O O . THR B 1 42 ? 24.234 18.016 -6.906 1 40.03 42 THR B O 1
ATOM 4494 N N . ILE B 1 43 ? 26.25 18.188 -5.918 1 38.03 43 ILE B N 1
ATOM 4495 C CA . ILE B 1 43 ? 25.938 17.125 -4.98 1 38.03 43 ILE B CA 1
ATOM 4496 C C . ILE B 1 43 ? 24.781 17.547 -4.07 1 38.03 43 ILE B C 1
ATOM 4498 O O . ILE B 1 43 ? 23.859 16.766 -3.822 1 38.03 43 ILE B O 1
ATOM 4502 N N . ALA B 1 44 ? 25.016 18.781 -3.533 1 37.66 44 ALA B N 1
ATOM 4503 C CA . ALA B 1 44 ? 23.891 19.297 -2.758 1 37.66 44 ALA B CA 1
ATOM 4504 C C . ALA B 1 44 ? 22.594 19.281 -3.584 1 37.66 44 ALA B C 1
ATOM 4506 O O . ALA B 1 44 ? 21.531 18.938 -3.074 1 37.66 44 ALA B O 1
ATOM 4507 N N . TRP B 1 45 ? 22.859 19.625 -4.801 1 38.91 45 TRP B N 1
ATOM 4508 C CA . TRP B 1 45 ? 21.719 19.594 -5.695 1 38.91 45 TRP B CA 1
ATOM 4509 C C . TRP B 1 45 ? 21.234 18.172 -5.918 1 38.91 45 TRP B C 1
ATOM 4511 O O . TRP B 1 45 ? 20.031 17.891 -5.816 1 38.91 45 TRP B O 1
ATOM 4521 N N . LYS B 1 46 ? 22.203 17.422 -6.441 1 38.41 46 LYS B N 1
ATOM 4522 C CA . LYS B 1 46 ? 21.859 16.016 -6.676 1 38.41 46 LYS B CA 1
ATOM 4523 C C . LYS B 1 46 ? 21.516 15.305 -5.371 1 38.41 46 LYS B C 1
ATOM 4525 O O . LYS B 1 46 ? 20.625 14.445 -5.348 1 38.41 46 LYS B O 1
ATOM 4530 N N . GLN B 1 47 ? 22.359 15.562 -4.398 1 33.62 47 GLN B N 1
ATOM 4531 C CA . GLN B 1 47 ? 21.984 15.055 -3.082 1 33.62 47 GLN B CA 1
ATOM 4532 C C . GLN B 1 47 ? 20.641 15.617 -2.635 1 33.62 47 GLN B C 1
ATOM 4534 O O . GLN B 1 47 ? 19.891 14.945 -1.921 1 33.62 47 GLN B O 1
ATOM 4539 N N . SER B 1 48 ? 20.469 16.875 -2.951 1 33.78 48 SER B N 1
ATOM 4540 C CA . SER B 1 48 ? 19.125 17.359 -2.674 1 33.78 48 SER B CA 1
ATOM 4541 C C . SER B 1 48 ? 18.078 16.516 -3.391 1 33.78 48 SER B C 1
ATOM 4543 O O . SER B 1 48 ? 16.938 16.391 -2.92 1 33.78 48 SER B O 1
ATOM 4545 N N . THR B 1 49 ? 18.469 16.094 -4.562 1 33.72 49 THR B N 1
ATOM 4546 C CA . THR B 1 49 ? 17.547 15.125 -5.164 1 33.72 49 THR B CA 1
ATOM 4547 C C . THR B 1 49 ? 17.578 13.805 -4.402 1 33.72 49 THR B C 1
ATOM 4549 O O . THR B 1 49 ? 16.547 13.141 -4.262 1 33.72 49 THR B O 1
ATOM 4552 N N . VAL B 1 50 ? 18.938 13.211 -4.25 1 30.69 50 VAL B N 1
ATOM 4553 C CA . VAL B 1 50 ? 19.094 12.016 -3.422 1 30.69 50 VAL B CA 1
ATOM 4554 C C . VAL B 1 50 ? 19.141 12.414 -1.948 1 30.69 50 VAL B C 1
ATOM 4556 O O . VAL B 1 50 ? 20.016 13.18 -1.531 1 30.69 50 VAL B O 1
ATOM 4559 N N . LEU B 1 51 ? 18.156 12.648 -1.337 1 30 51 LEU B N 1
ATOM 4560 C CA . LEU B 1 51 ? 17.984 12.992 0.07 1 30 51 LEU B CA 1
ATOM 4561 C C . LEU B 1 51 ? 19 12.266 0.938 1 30 51 LEU B C 1
ATOM 4563 O O . LEU B 1 51 ? 18.734 12 2.115 1 30 51 LEU B O 1
ATOM 4567 N N . SER B 1 52 ? 20.188 11.711 0.399 1 27.91 52 SER B N 1
ATOM 4568 C CA . SER B 1 52 ? 21.031 10.961 1.319 1 27.91 52 SER B CA 1
ATOM 4569 C C . SER B 1 52 ? 21.734 11.883 2.314 1 27.91 52 SER B C 1
ATOM 4571 O O . SER B 1 52 ? 21.891 11.531 3.484 1 27.91 52 SER B O 1
ATOM 4573 N N . ASP B 1 53 ? 22.594 12.977 1.883 1 27.7 53 ASP B N 1
ATOM 4574 C CA . ASP B 1 53 ? 23.594 13.539 2.773 1 27.7 53 ASP B CA 1
ATOM 4575 C C . ASP B 1 53 ? 22.969 14.5 3.783 1 27.7 53 ASP B C 1
ATOM 4577 O O . ASP B 1 53 ? 23.672 15.203 4.508 1 27.7 53 ASP B O 1
ATOM 4581 N N . PHE B 1 54 ? 22.094 15.391 3.492 1 27.61 54 PHE B N 1
ATOM 4582 C CA . PHE B 1 54 ? 21.844 16.344 4.562 1 27.61 54 PHE B CA 1
ATOM 4583 C C . PHE B 1 54 ? 21.75 15.648 5.91 1 27.61 54 PHE B C 1
ATOM 4585 O O . PHE B 1 54 ? 21.031 14.648 6.043 1 27.61 54 PHE B O 1
ATOM 4592 N N . ASN B 1 55 ? 22.609 15.906 6.863 1 30.28 55 ASN B N 1
ATOM 4593 C CA . ASN B 1 55 ? 22.594 15.562 8.281 1 30.28 55 ASN B CA 1
ATOM 4594 C C . ASN B 1 55 ? 21.172 15.625 8.852 1 30.28 55 ASN B C 1
ATOM 4596 O O . ASN B 1 55 ? 20.859 14.914 9.805 1 30.28 55 ASN B O 1
ATOM 4600 N N . ALA B 1 56 ? 20.5 16.812 8.688 1 28.64 56 ALA B N 1
ATOM 4601 C CA . ALA B 1 56 ? 19.078 16.875 9.047 1 28.64 56 ALA B CA 1
ATOM 4602 C C . ALA B 1 56 ? 18.297 15.766 8.359 1 28.64 56 ALA B C 1
ATOM 4604 O O . ALA B 1 56 ? 17.094 15.594 8.617 1 28.64 56 ALA B O 1
ATOM 4605 N N . ILE B 1 57 ? 18.641 15.32 7.246 1 31.08 57 ILE B N 1
ATOM 4606 C CA . ILE B 1 57 ? 18.219 14.117 6.547 1 31.08 57 ILE B CA 1
ATOM 4607 C C . ILE B 1 57 ? 18.469 12.891 7.422 1 31.08 57 ILE B C 1
ATOM 4609 O O . ILE B 1 57 ? 18.062 11.781 7.082 1 31.08 57 ILE B O 1
ATOM 4613 N N . ASP B 1 58 ? 19.344 13.078 8.297 1 31.95 58 ASP B N 1
ATOM 4614 C CA . ASP B 1 58 ? 19.469 12.078 9.352 1 31.95 58 ASP B CA 1
ATOM 4615 C C . ASP B 1 58 ? 18.141 11.906 10.102 1 31.95 58 ASP B C 1
ATOM 4617 O O . ASP B 1 58 ? 17.844 10.82 10.602 1 31.95 58 ASP B O 1
ATOM 4621 N N . PHE B 1 59 ? 17.609 13.07 10.391 1 29.62 59 PHE B N 1
ATOM 4622 C CA . PHE B 1 59 ? 16.328 13.008 11.062 1 29.62 59 PHE B CA 1
ATOM 4623 C C . PHE B 1 59 ? 15.266 12.375 10.164 1 29.62 59 PHE B C 1
ATOM 4625 O O . PHE B 1 59 ? 14.398 11.648 10.641 1 29.62 59 PHE B O 1
ATOM 4632 N N . ARG B 1 60 ? 15.227 12.781 8.969 1 30.5 60 ARG B N 1
ATOM 4633 C CA . ARG B 1 60 ? 14.344 11.969 8.133 1 30.5 60 ARG B CA 1
ATOM 4634 C C . ARG B 1 60 ? 14.75 10.5 8.172 1 30.5 60 ARG B C 1
ATOM 4636 O O . ARG B 1 60 ? 13.922 9.617 7.953 1 30.5 60 ARG B O 1
ATOM 4643 N N . LYS B 1 61 ? 15.961 10.352 8.297 1 34.94 61 LYS B N 1
ATOM 4644 C CA . LYS B 1 61 ? 16.578 9.031 8.438 1 34.94 61 LYS B CA 1
ATOM 4645 C C . LYS B 1 61 ? 16.094 8.336 9.711 1 34.94 61 LYS B C 1
ATOM 4647 O O . LYS B 1 61 ? 16.094 7.105 9.789 1 34.94 61 LYS B O 1
ATOM 4652 N N . SER B 1 62 ? 15.891 9.031 10.719 1 33.34 62 SER B N 1
ATOM 4653 C CA . SER B 1 62 ? 15.297 8.43 11.906 1 33.34 62 SER B CA 1
ATOM 4654 C C . SER B 1 62 ? 13.828 8.094 11.688 1 33.34 62 SER B C 1
ATOM 4656 O O . SER B 1 62 ? 13.359 7.027 12.094 1 33.34 62 SER B O 1
ATOM 4658 N N . GLN B 1 63 ? 12.898 9.086 11.422 1 36.19 63 GLN B N 1
ATOM 4659 C CA . GLN B 1 63 ? 11.547 8.625 11.133 1 36.19 63 GLN B CA 1
ATOM 4660 C C . GLN B 1 63 ? 11.516 7.781 9.867 1 36.19 63 GLN B C 1
ATOM 4662 O O . GLN B 1 63 ? 10.719 6.844 9.758 1 36.19 63 GLN B O 1
ATOM 4667 N N . LEU B 1 64 ? 12.125 8.172 8.703 1 37.38 64 LEU B N 1
ATOM 4668 C CA . LEU B 1 64 ? 12.414 7.379 7.512 1 37.38 64 LEU B CA 1
ATOM 4669 C C . LEU B 1 64 ? 13.766 6.684 7.629 1 37.38 64 LEU B C 1
ATOM 4671 O O . LEU B 1 64 ? 14.266 6.125 6.652 1 37.38 64 LEU B O 1
ATOM 4675 N N . SER B 1 65 ? 14.672 6.965 8.539 1 37.12 65 SER B N 1
ATOM 4676 C CA . SER B 1 65 ? 16.078 6.633 8.719 1 37.12 65 SER B CA 1
ATOM 4677 C C . SER B 1 65 ? 16.312 5.133 8.578 1 37.12 65 SER B C 1
ATOM 4679 O O . SER B 1 65 ? 15.461 4.324 8.93 1 37.12 65 SER B O 1
ATOM 4681 N N . HIS B 1 66 ? 17.281 4.914 7.805 1 42.47 66 HIS B N 1
ATOM 4682 C CA . HIS B 1 66 ? 17.984 3.658 7.578 1 42.47 66 HIS B CA 1
ATOM 4683 C C . HIS B 1 66 ? 18.281 2.941 8.891 1 42.47 66 HIS B C 1
ATOM 4685 O O . HIS B 1 66 ? 18.688 1.778 8.891 1 42.47 66 HIS B O 1
ATOM 4691 N N . ILE B 1 67 ? 18.203 3.807 10.062 1 45.34 67 ILE B N 1
ATOM 4692 C CA . ILE B 1 67 ? 18.672 3.137 11.273 1 45.34 67 ILE B CA 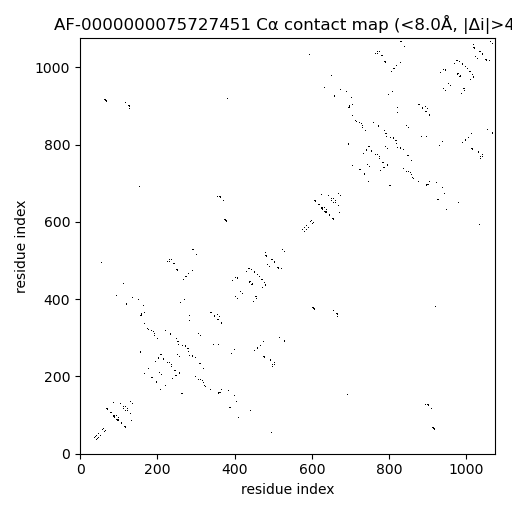1
ATOM 4693 C C . ILE B 1 67 ? 17.5 2.469 11.984 1 45.34 67 ILE B C 1
ATOM 4695 O O . ILE B 1 67 ? 16.438 3.07 12.141 1 45.34 67 ILE B O 1
ATOM 4699 N N . THR B 1 68 ? 17.594 1.324 12.148 1 55.59 68 THR B N 1
ATOM 4700 C CA . THR B 1 68 ? 16.688 0.57 13.008 1 55.59 68 THR B CA 1
ATOM 4701 C C . THR B 1 68 ? 16.438 1.317 14.312 1 55.59 68 THR B C 1
ATOM 4703 O O . THR B 1 68 ? 17.375 1.72 15 1 55.59 68 THR B O 1
ATOM 4706 N N . GLN B 1 69 ? 15.406 2.137 14.477 1 61.12 69 GLN B N 1
ATOM 4707 C CA . GLN B 1 69 ? 15.047 2.717 15.766 1 61.12 69 GLN B CA 1
ATOM 4708 C C . GLN B 1 69 ? 14.898 1.635 16.828 1 61.12 69 GLN B C 1
ATOM 4710 O O . GLN B 1 69 ? 14.055 0.744 16.703 1 61.12 69 GLN B O 1
ATOM 4715 N N . PRO B 1 70 ? 15.781 1.718 17.781 1 71.75 70 PRO B N 1
ATOM 4716 C CA . PRO B 1 70 ? 15.625 0.709 18.828 1 71.75 70 PRO B CA 1
ATOM 4717 C C . PRO B 1 70 ? 14.312 0.858 19.594 1 71.75 70 PRO B C 1
ATOM 4719 O O . PRO B 1 70 ? 13.828 1.977 19.781 1 71.75 70 PRO B O 1
ATOM 4722 N N . VAL B 1 71 ? 13.734 -0.182 19.891 1 83.5 71 VAL B N 1
ATOM 4723 C CA . VAL B 1 71 ? 12.492 -0.228 20.656 1 83.5 71 VAL B CA 1
ATOM 4724 C C . VAL B 1 71 ? 12.727 0.325 22.062 1 83.5 71 VAL B C 1
ATOM 4726 O O . VAL B 1 71 ? 13.703 -0.034 22.719 1 83.5 71 VAL B O 1
ATOM 4729 N N . LYS B 1 72 ? 11.898 1.372 22.453 1 90 72 LYS B N 1
ATOM 4730 C CA . LYS B 1 72 ? 11.875 1.83 23.844 1 90 72 LYS B CA 1
ATOM 4731 C C . LYS B 1 72 ? 10.945 0.97 24.688 1 90 72 LYS B C 1
ATOM 4733 O O . LYS B 1 72 ? 9.734 1.179 24.688 1 90 72 LYS B O 1
ATOM 4738 N N . PHE B 1 73 ? 11.43 0.164 25.438 1 90.44 73 PHE B N 1
ATOM 4739 C CA . PHE B 1 73 ? 10.68 -0.9 26.094 1 90.44 73 PHE B CA 1
ATOM 4740 C C . PHE B 1 73 ? 9.828 -0.341 27.234 1 90.44 73 PHE B C 1
ATOM 4742 O O . PHE B 1 73 ? 8.68 -0.759 27.422 1 90.44 73 PHE B O 1
ATOM 4749 N N . PRO B 1 74 ? 10.344 0.616 27.984 1 92.44 74 PRO B N 1
ATOM 4750 C CA . PRO B 1 74 ? 9.523 1.069 29.109 1 92.44 74 PRO B CA 1
ATOM 4751 C C . PRO B 1 74 ? 8.188 1.652 28.656 1 92.44 74 PRO B C 1
ATOM 4753 O O . PRO B 1 74 ? 7.133 1.224 29.141 1 92.44 74 PRO B O 1
ATOM 4756 N N . PRO B 1 75 ? 8.188 2.561 27.75 1 93.5 75 PRO B N 1
ATOM 4757 C CA . PRO B 1 75 ? 6.883 3.059 27.312 1 93.5 75 PRO B CA 1
ATOM 4758 C C . PRO B 1 75 ? 6.027 1.978 26.656 1 93.5 75 PRO B C 1
ATOM 4760 O O . PRO B 1 75 ? 4.797 2.01 26.75 1 93.5 75 PRO B O 1
ATOM 4763 N N . LEU B 1 76 ? 6.621 1.106 25.953 1 95.31 76 LEU B N 1
ATOM 4764 C CA . LEU B 1 76 ? 5.879 0.005 25.359 1 95.31 76 LEU B CA 1
ATOM 4765 C C . LEU B 1 76 ? 5.191 -0.837 26.422 1 95.31 76 LEU B C 1
ATOM 4767 O O . LEU B 1 76 ? 4.031 -1.222 26.266 1 95.31 76 LEU B O 1
ATOM 4771 N N . ILE B 1 77 ? 5.93 -1.089 27.484 1 96.25 77 ILE B N 1
ATOM 4772 C CA . ILE B 1 77 ? 5.387 -1.886 28.578 1 96.25 77 ILE B CA 1
ATOM 4773 C C . ILE B 1 77 ? 4.25 -1.123 29.266 1 96.25 77 ILE B C 1
ATOM 4775 O O . ILE B 1 77 ? 3.211 -1.704 29.578 1 96.25 77 ILE B O 1
ATOM 4779 N N . ILE B 1 78 ? 4.426 0.15 29.484 1 96.69 78 ILE B N 1
ATOM 4780 C CA . ILE B 1 78 ? 3.393 0.983 30.094 1 96.69 78 ILE B CA 1
ATOM 4781 C C . ILE B 1 78 ? 2.139 0.962 29.219 1 96.69 78 ILE B C 1
ATOM 4783 O O . ILE B 1 78 ? 1.023 0.834 29.734 1 96.69 78 ILE B O 1
ATOM 4787 N N . ALA B 1 79 ? 2.338 1.109 27.906 1 96.69 79 ALA B N 1
ATOM 4788 C CA . ALA B 1 79 ? 1.215 1.08 26.984 1 96.69 79 ALA B CA 1
ATOM 4789 C C . ALA B 1 79 ? 0.488 -0.261 27.031 1 96.69 79 ALA B C 1
ATOM 4791 O O . ALA B 1 79 ? -0.744 -0.307 27.031 1 96.69 79 ALA B O 1
ATOM 4792 N N . LEU B 1 80 ? 1.249 -1.329 27.125 1 97.06 80 LEU B N 1
ATOM 4793 C CA . LEU B 1 80 ? 0.661 -2.664 27.172 1 97.06 80 LEU B CA 1
ATOM 4794 C C . LEU B 1 80 ? -0.105 -2.875 28.469 1 97.06 80 LEU B C 1
ATOM 4796 O O . LEU B 1 80 ? -1.175 -3.488 28.484 1 97.06 80 LEU B O 1
ATOM 4800 N N . ILE B 1 81 ? 0.442 -2.449 29.562 1 97.06 81 ILE B N 1
ATOM 4801 C CA . ILE B 1 81 ? -0.227 -2.555 30.844 1 97.06 81 ILE B CA 1
ATOM 4802 C C . ILE B 1 81 ? -1.535 -1.767 30.812 1 97.06 81 ILE B C 1
ATOM 4804 O O . ILE B 1 81 ? -2.566 -2.246 31.297 1 97.06 81 ILE B O 1
ATOM 4808 N N . PHE B 1 82 ? -1.492 -0.57 30.281 1 96.81 82 PHE B N 1
ATOM 4809 C CA . PHE B 1 82 ? -2.697 0.24 30.156 1 96.81 82 PHE B CA 1
ATOM 4810 C C . PHE B 1 82 ? -3.766 -0.5 29.359 1 96.81 82 PHE B C 1
ATOM 4812 O O . PHE B 1 82 ? -4.93 -0.54 29.75 1 96.81 82 PHE B O 1
ATOM 4819 N N . LEU B 1 83 ? -3.373 -1.079 28.25 1 97.44 83 LEU B N 1
ATOM 4820 C CA . LEU B 1 83 ? -4.289 -1.831 27.391 1 97.44 83 LEU B CA 1
ATOM 4821 C C . LEU B 1 83 ? -4.891 -3.01 28.156 1 97.44 83 LEU B C 1
ATOM 4823 O O . LEU B 1 83 ? -6.098 -3.248 28.078 1 97.44 83 LEU B O 1
ATOM 4827 N N . ILE B 1 84 ? -4.051 -3.705 28.891 1 97.12 84 ILE B N 1
ATOM 4828 C CA . ILE B 1 84 ? -4.492 -4.895 29.609 1 97.12 84 ILE B CA 1
ATOM 4829 C C . ILE B 1 84 ? -5.445 -4.496 30.734 1 97.12 84 ILE B C 1
ATOM 4831 O O . ILE B 1 84 ? -6.484 -5.137 30.938 1 97.12 84 ILE B O 1
ATOM 4835 N N . VAL B 1 85 ? -5.184 -3.473 31.469 1 96.5 85 VAL B N 1
ATOM 4836 C CA . VAL B 1 85 ? -6.004 -3.014 32.562 1 96.5 85 VAL B CA 1
ATOM 4837 C C . VAL B 1 85 ? -7.406 -2.67 32.062 1 96.5 85 VAL B C 1
ATOM 4839 O O . VAL B 1 85 ? -8.398 -3.002 32.719 1 96.5 85 VAL B O 1
ATOM 4842 N N . PHE B 1 86 ? -7.516 -2.096 30.922 1 96.62 86 PHE B N 1
ATOM 4843 C CA . PHE B 1 86 ? -8.805 -1.655 30.391 1 96.62 86 PHE B CA 1
ATOM 4844 C C . PHE B 1 86 ? -9.516 -2.797 29.688 1 96.62 86 PHE B C 1
ATOM 4846 O O . PHE B 1 86 ? -10.688 -2.67 29.312 1 96.62 86 PHE B O 1
ATOM 4853 N N . SER B 1 87 ? -8.797 -3.955 29.469 1 95.75 87 SER B N 1
ATOM 4854 C CA . SER B 1 87 ? -9.375 -5.02 28.656 1 95.75 87 SER B CA 1
ATOM 4855 C C . SER B 1 87 ? -9.742 -6.227 29.5 1 95.75 87 SER B C 1
ATOM 4857 O O . SER B 1 87 ? -10.391 -7.16 29.016 1 95.75 87 SER B O 1
ATOM 4859 N N . VAL B 1 88 ? -9.422 -6.293 30.766 1 93.69 88 VAL B N 1
ATOM 4860 C CA . VAL B 1 88 ? -9.562 -7.496 31.578 1 93.69 88 VAL B CA 1
ATOM 4861 C C . VAL B 1 88 ? -10.93 -7.496 32.25 1 93.69 88 VAL B C 1
ATOM 4863 O O . VAL B 1 88 ? -11.656 -8.484 32.219 1 93.69 88 VAL B O 1
ATOM 4866 N N . LYS B 1 89 ? -11.289 -6.363 32.938 1 92.94 89 LYS B N 1
ATOM 4867 C CA . LYS B 1 89 ? -12.547 -6.305 33.656 1 92.94 89 LYS B CA 1
ATOM 4868 C C . LYS B 1 89 ? -13.234 -4.957 33.469 1 92.94 89 LYS B C 1
ATOM 4870 O O . LYS B 1 89 ? -12.578 -3.914 33.438 1 92.94 89 LYS B O 1
ATOM 4875 N N . GLN B 1 90 ? -14.477 -5.086 33.344 1 93.88 90 GLN B N 1
ATOM 4876 C CA . GLN B 1 90 ? -15.281 -3.875 33.219 1 93.88 90 GLN B CA 1
ATOM 4877 C C . GLN B 1 90 ? -15.273 -3.057 34.5 1 93.88 90 GLN B C 1
ATOM 4879 O O . GLN B 1 90 ? -15.516 -3.596 35.594 1 93.88 90 GLN B O 1
ATOM 4884 N N . PHE B 1 91 ? -14.945 -1.822 34.375 1 93 91 PHE B N 1
ATOM 4885 C CA . PHE B 1 91 ? -14.797 -0.952 35.531 1 93 91 PHE B CA 1
ATOM 4886 C C . PHE B 1 91 ? -16.156 -0.619 36.125 1 93 91 PHE B C 1
ATOM 4888 O O . PHE B 1 91 ? -16.312 -0.596 37.344 1 93 91 PHE B O 1
ATOM 4895 N N . THR B 1 92 ? -17.156 -0.2 35.25 1 89.31 92 THR B N 1
ATOM 4896 C CA . THR B 1 92 ? -18.484 0.205 35.688 1 89.31 92 THR B CA 1
ATOM 4897 C C . THR B 1 92 ? -19.562 -0.317 34.75 1 89.31 92 THR B C 1
ATOM 4899 O O . THR B 1 92 ? -19.297 -0.557 33.562 1 89.31 92 THR B O 1
ATOM 4902 N N . LYS B 1 93 ? -20.688 -0.486 35.281 1 85.62 93 LYS B N 1
ATOM 4903 C CA . LYS B 1 93 ? -21.812 -0.99 34.5 1 85.62 93 LYS B CA 1
ATOM 4904 C C . LYS B 1 93 ? -22.344 0.083 33.531 1 85.62 93 LYS B C 1
ATOM 4906 O O . LYS B 1 93 ? -22.984 -0.23 32.531 1 85.62 93 LYS B O 1
ATOM 4911 N N . GLY B 1 94 ? -22.031 1.328 33.781 1 83.56 94 GLY B N 1
ATOM 4912 C CA . GLY B 1 94 ? -22.531 2.418 32.938 1 83.56 94 GLY B CA 1
ATOM 4913 C C . GLY B 1 94 ? -21.766 2.566 31.641 1 83.56 94 GLY B C 1
ATOM 4914 O O . GLY B 1 94 ? -22.234 3.246 30.719 1 83.56 94 GLY B O 1
ATOM 4915 N N . LEU B 1 95 ? -20.672 1.886 31.578 1 89.75 95 LEU B N 1
ATOM 4916 C CA . LEU B 1 95 ? -19.844 1.906 30.391 1 89.75 95 LEU B CA 1
ATOM 4917 C C . LEU B 1 95 ? -19.719 0.51 29.781 1 89.75 95 LEU B C 1
ATOM 4919 O O . LEU B 1 95 ? -19.266 -0.42 30.453 1 89.75 95 LEU B O 1
ATOM 4923 N N . GLU B 1 96 ? -20.172 0.425 28.594 1 92.12 96 GLU B N 1
ATOM 4924 C CA . GLU B 1 96 ? -20.047 -0.865 27.922 1 92.12 96 GLU B CA 1
ATOM 4925 C C . GLU B 1 96 ? -18.594 -1.347 27.938 1 92.12 96 GLU B C 1
ATOM 4927 O O . GLU B 1 96 ? -17.672 -0.544 27.812 1 92.12 96 GLU B O 1
ATOM 4932 N N . PHE B 1 97 ? -18.469 -2.631 28.141 1 95 97 PHE B N 1
ATOM 4933 C CA . PHE B 1 97 ? -17.125 -3.189 28.203 1 95 97 PHE B CA 1
ATOM 4934 C C . PHE B 1 97 ? -16.359 -2.893 26.922 1 95 97 PHE B C 1
ATOM 4936 O O . PHE B 1 97 ? -15.164 -2.6 26.969 1 95 97 PHE B O 1
ATOM 4943 N N . ALA B 1 98 ? -17.047 -3.025 25.797 1 95.25 98 ALA B N 1
ATOM 4944 C CA . ALA B 1 98 ? -16.406 -2.719 24.516 1 95.25 98 ALA B CA 1
ATOM 4945 C C . ALA B 1 98 ? -15.922 -1.271 24.484 1 95.25 98 ALA B C 1
ATOM 4947 O O . ALA B 1 98 ? -14.867 -0.979 23.938 1 95.25 98 ALA B O 1
ATOM 4948 N N . ALA B 1 99 ? -16.719 -0.412 25.016 1 94.25 99 ALA B N 1
ATOM 4949 C CA . ALA B 1 99 ? -16.344 0.997 25.094 1 94.25 99 ALA B CA 1
ATOM 4950 C C . ALA B 1 99 ? -15.086 1.181 25.953 1 94.25 99 ALA B C 1
ATOM 4952 O O . ALA B 1 99 ? -14.18 1.926 25.578 1 94.25 99 ALA B O 1
ATOM 4953 N N . GLN B 1 100 ? -15.094 0.565 27.109 1 95.56 100 GLN B N 1
ATOM 4954 C CA . GLN B 1 100 ? -13.938 0.615 27.984 1 95.56 100 GLN B CA 1
ATOM 4955 C C . GLN B 1 100 ? -12.68 0.091 27.297 1 95.56 100 GLN B C 1
ATOM 4957 O O . GLN B 1 100 ? -11.609 0.685 27.406 1 95.56 100 GLN B O 1
ATOM 4962 N N . LYS B 1 101 ? -12.797 -1.056 26.625 1 97 101 LYS B N 1
ATOM 4963 C CA . LYS B 1 101 ? -11.68 -1.614 25.875 1 97 101 LYS B CA 1
ATOM 4964 C C . LYS B 1 101 ? -11.18 -0.634 24.812 1 97 101 LYS B C 1
ATOM 4966 O O . LYS B 1 101 ? -9.977 -0.538 24.562 1 97 101 LYS B O 1
ATOM 4971 N N . THR B 1 102 ? -12.109 0.003 24.172 1 94.81 102 THR B N 1
ATOM 4972 C CA . THR B 1 102 ? -11.75 0.988 23.156 1 94.81 102 THR B CA 1
ATOM 4973 C C . THR B 1 102 ? -10.953 2.135 23.766 1 94.81 102 THR B C 1
ATOM 4975 O O . THR B 1 102 ? -10 2.629 23.172 1 94.81 102 THR B O 1
ATOM 4978 N N . ILE B 1 103 ? -11.32 2.59 24.969 1 93.62 103 ILE B N 1
ATOM 4979 C CA . ILE B 1 103 ? -10.531 3.578 25.688 1 93.62 103 ILE B CA 1
ATOM 4980 C C . ILE B 1 103 ? -9.117 3.039 25.922 1 93.62 103 ILE B C 1
ATOM 4982 O O . ILE B 1 103 ? -8.141 3.775 25.797 1 93.62 103 ILE B O 1
ATOM 4986 N N . GLY B 1 104 ? -9.078 1.813 26.297 1 96 104 GLY B N 1
ATOM 4987 C CA . GLY B 1 104 ? -7.789 1.164 26.453 1 96 104 GLY B CA 1
ATOM 4988 C C . GLY B 1 104 ? -6.945 1.21 25.188 1 96 104 GLY B C 1
ATOM 4989 O O . GLY B 1 104 ? -5.746 1.478 25.25 1 96 104 GLY B O 1
ATOM 4990 N N . ILE B 1 105 ? -7.547 0.925 24.031 1 95.94 105 ILE B N 1
ATOM 4991 C CA . ILE B 1 105 ? -6.848 0.951 22.75 1 95.94 105 ILE B CA 1
ATOM 4992 C C . ILE B 1 105 ? -6.367 2.369 22.453 1 95.94 105 ILE B C 1
ATOM 4994 O O . ILE B 1 105 ? -5.219 2.57 22.047 1 95.94 105 ILE B O 1
ATOM 4998 N N . ILE B 1 106 ? -7.223 3.375 22.656 1 90.81 106 ILE B N 1
ATOM 4999 C CA . ILE B 1 106 ? -6.875 4.773 22.422 1 90.81 106 ILE B CA 1
ATOM 5000 C C . ILE B 1 106 ? -5.703 5.168 23.328 1 90.81 106 ILE B C 1
ATOM 5002 O O . ILE B 1 106 ? -4.75 5.801 22.859 1 90.81 106 ILE B O 1
ATOM 5006 N N . GLY B 1 107 ? -5.824 4.836 24.578 1 92.25 107 GLY B N 1
ATOM 5007 C CA . GLY B 1 107 ? -4.734 5.113 25.5 1 92.25 107 GLY B CA 1
ATOM 5008 C C . GLY B 1 107 ? -3.436 4.438 25.094 1 92.25 107 GLY B C 1
ATOM 5009 O O . GLY B 1 107 ? -2.365 5.047 25.172 1 92.25 107 GLY B O 1
ATOM 5010 N N . PHE B 1 108 ? -3.49 3.168 24.734 1 95.75 108 PHE B N 1
ATOM 5011 C CA . PHE B 1 108 ? -2.346 2.404 24.25 1 95.75 108 PHE B CA 1
ATOM 5012 C C . PHE B 1 108 ? -1.663 3.131 23.094 1 95.75 108 PHE B C 1
ATOM 5014 O O . PHE B 1 108 ? -0.448 3.334 23.109 1 95.75 108 PHE B O 1
ATOM 5021 N N . CYS B 1 109 ? -2.443 3.525 22.125 1 92.06 109 CYS B N 1
ATOM 5022 C CA . CYS B 1 109 ? -1.915 4.207 20.953 1 92.06 109 CYS B CA 1
ATOM 5023 C C . CYS B 1 109 ? -1.352 5.574 21.312 1 92.06 109 CYS B C 1
ATOM 5025 O O . CYS B 1 109 ? -0.283 5.961 20.844 1 92.06 109 CYS B O 1
ATOM 5027 N N . ALA B 1 110 ? -2.059 6.289 22.172 1 87.06 110 ALA B N 1
ATOM 5028 C CA . ALA B 1 110 ? -1.624 7.621 22.578 1 87.06 110 ALA B CA 1
ATOM 5029 C C . ALA B 1 110 ? -0.253 7.566 23.25 1 87.06 110 ALA B C 1
ATOM 5031 O O . ALA B 1 110 ? 0.621 8.383 22.953 1 87.06 110 ALA B O 1
ATOM 5032 N N . ILE B 1 111 ? -0.022 6.652 24.094 1 90.94 111 ILE B N 1
ATOM 5033 C CA . ILE B 1 111 ? 1.246 6.492 24.797 1 90.94 111 ILE B CA 1
ATOM 5034 C C . ILE B 1 111 ? 2.357 6.18 23.797 1 90.94 111 ILE B C 1
ATOM 5036 O O . ILE B 1 111 ? 3.426 6.793 23.828 1 90.94 111 ILE B O 1
ATOM 5040 N N . LEU B 1 112 ? 2.086 5.281 22.906 1 91.88 112 LEU B N 1
ATOM 5041 C CA . LEU B 1 112 ? 3.102 4.883 21.938 1 91.88 112 LEU B CA 1
ATOM 5042 C C . LEU B 1 112 ? 3.395 6.02 20.953 1 91.88 112 LEU B C 1
ATOM 5044 O O . LEU B 1 112 ? 4.551 6.258 20.609 1 91.88 112 LEU B O 1
ATOM 5048 N N . TRP B 1 113 ? 2.422 6.668 20.5 1 85.19 113 TRP B N 1
ATOM 5049 C CA . TRP B 1 113 ? 2.607 7.785 19.578 1 85.19 113 TRP B CA 1
ATOM 5050 C C . TRP B 1 113 ? 3.377 8.922 20.25 1 85.19 113 TRP B C 1
ATOM 5052 O O . TRP B 1 113 ? 4.242 9.539 19.625 1 85.19 113 TRP B O 1
ATOM 5062 N N . ALA B 1 114 ? 3.068 9.18 21.453 1 82.06 114 ALA B N 1
ATOM 5063 C CA . ALA B 1 114 ? 3.711 10.266 22.188 1 82.06 114 ALA B CA 1
ATOM 5064 C C . ALA B 1 114 ? 5.172 9.945 22.484 1 82.06 114 ALA B C 1
ATOM 5066 O O . ALA B 1 114 ? 6.035 10.828 22.422 1 82.06 114 ALA B O 1
ATOM 5067 N N . THR B 1 115 ? 5.492 8.727 22.766 1 83.5 115 THR B N 1
ATOM 5068 C CA . THR B 1 115 ? 6.832 8.359 23.203 1 83.5 115 THR B CA 1
ATOM 5069 C C . THR B 1 115 ? 7.691 7.93 22.016 1 83.5 115 THR B C 1
ATOM 5071 O O . THR B 1 115 ? 8.922 7.918 22.109 1 83.5 115 THR B O 1
ATOM 5074 N N . GLY B 1 116 ? 7.027 7.508 21.016 1 85.62 116 GLY B N 1
ATOM 5075 C CA . GLY B 1 116 ? 7.785 6.992 19.891 1 85.62 116 GLY B CA 1
ATOM 5076 C C . GLY B 1 116 ? 8.492 5.684 20.188 1 85.62 116 GLY B C 1
ATOM 5077 O O . GLY B 1 116 ? 9.594 5.441 19.703 1 85.62 116 GLY B O 1
ATOM 5078 N N . ALA B 1 117 ? 7.902 4.91 21.062 1 89.25 117 ALA B N 1
ATOM 5079 C CA . ALA B 1 117 ? 8.508 3.635 21.453 1 89.25 117 ALA B CA 1
ATOM 5080 C C . ALA B 1 117 ? 8.648 2.711 20.25 1 89.25 117 ALA B C 1
ATOM 5082 O O . ALA B 1 117 ? 9.586 1.92 20.172 1 89.25 117 ALA B O 1
ATOM 5083 N N . ILE B 1 118 ? 7.719 2.754 19.391 1 91.62 118 ILE B N 1
ATOM 5084 C CA . ILE B 1 118 ? 7.746 2.084 18.109 1 91.62 118 ILE B CA 1
ATOM 5085 C C . ILE B 1 118 ? 7.336 3.064 17 1 91.62 118 ILE B C 1
ATOM 5087 O O . ILE B 1 118 ? 6.797 4.137 17.297 1 91.62 118 ILE B O 1
ATOM 5091 N N . PRO B 1 119 ? 7.676 2.693 15.766 1 88.12 119 PRO B N 1
ATOM 5092 C CA . PRO B 1 119 ? 7.293 3.627 14.703 1 88.12 119 PRO B CA 1
ATOM 5093 C C . PRO B 1 119 ? 5.801 3.957 14.719 1 88.12 119 PRO B C 1
ATOM 5095 O O . PRO B 1 119 ? 4.973 3.082 14.984 1 88.12 119 PRO B O 1
ATOM 5098 N N . LEU B 1 120 ? 5.48 5.16 14.398 1 85.81 120 LEU B N 1
ATOM 5099 C CA . LEU B 1 120 ? 4.129 5.691 14.516 1 85.81 120 LEU B CA 1
ATOM 5100 C C . LEU B 1 120 ? 3.152 4.879 13.664 1 85.81 120 LEU B C 1
ATOM 5102 O O . LEU B 1 120 ? 2.047 4.566 14.109 1 85.81 120 LEU B O 1
ATOM 5106 N N . TRP B 1 121 ? 3.604 4.574 12.414 1 89.94 121 TRP B N 1
ATOM 5107 C CA . TRP B 1 121 ? 2.699 3.869 11.508 1 89.94 121 TRP B CA 1
ATOM 5108 C C . TRP B 1 121 ? 2.455 2.441 11.984 1 89.94 121 TRP B C 1
ATOM 5110 O O . TRP B 1 121 ? 1.39 1.872 11.742 1 89.94 121 TRP B O 1
ATOM 5120 N N . VAL B 1 122 ? 3.383 1.857 12.727 1 95 122 VAL B N 1
ATOM 5121 C CA . VAL B 1 122 ? 3.223 0.52 13.289 1 95 122 VAL B CA 1
ATOM 5122 C C . VAL B 1 122 ? 2.17 0.544 14.391 1 95 122 VAL B C 1
ATOM 5124 O O . VAL B 1 122 ? 1.354 -0.374 14.5 1 95 122 VAL B O 1
ATOM 5127 N N . THR B 1 123 ? 2.246 1.602 15.195 1 93.56 123 THR B N 1
ATOM 5128 C CA . THR B 1 123 ? 1.204 1.784 16.203 1 93.56 123 THR B CA 1
ATOM 5129 C C . THR B 1 123 ? -0.172 1.854 15.547 1 93.56 123 THR B C 1
ATOM 5131 O O . THR B 1 123 ? -1.12 1.22 16.016 1 93.56 123 THR B O 1
ATOM 5134 N N . SER B 1 124 ? -0.261 2.535 14.492 1 91.69 124 SER B N 1
ATOM 5135 C CA . SER B 1 124 ? -1.539 2.705 13.805 1 91.69 124 SER B CA 1
ATOM 5136 C C . SER B 1 124 ? -2.059 1.378 13.266 1 91.69 124 SER B C 1
ATOM 5138 O O . SER B 1 124 ? -3.242 1.062 13.414 1 91.69 124 SER B O 1
ATOM 5140 N N . ILE B 1 125 ? -1.248 0.582 12.688 1 94.88 125 ILE B N 1
ATOM 5141 C CA . ILE B 1 125 ? -1.691 -0.659 12.062 1 94.88 125 ILE B CA 1
ATOM 5142 C C . ILE B 1 125 ? -1.97 -1.708 13.141 1 94.88 125 ILE B C 1
ATOM 5144 O O . ILE B 1 125 ? -2.607 -2.729 12.867 1 94.88 125 ILE B O 1
ATOM 5148 N N . SER B 1 126 ? -1.529 -1.482 14.383 1 97.31 126 SER B N 1
ATOM 5149 C CA . SER B 1 126 ? -1.855 -2.404 15.469 1 97.31 126 SER B CA 1
ATOM 5150 C C . SER B 1 126 ? -3.328 -2.303 15.852 1 97.31 126 SER B C 1
ATOM 5152 O O . SER B 1 126 ? -3.871 -3.209 16.484 1 97.31 126 SER B O 1
ATOM 5154 N N . ILE B 1 127 ? -3.959 -1.274 15.477 1 95.81 127 ILE B N 1
ATOM 5155 C CA . ILE B 1 127 ? -5.324 -0.985 15.906 1 95.81 127 ILE B CA 1
ATOM 5156 C C . ILE B 1 127 ? -6.273 -2.051 15.359 1 95.81 127 ILE B C 1
ATOM 5158 O O . ILE B 1 127 ? -7.039 -2.652 16.109 1 95.81 127 ILE B O 1
ATOM 5162 N N . PRO B 1 128 ? -6.25 -2.326 14.031 1 96.25 128 PRO B N 1
ATOM 5163 C CA . PRO B 1 128 ? -7.152 -3.377 13.555 1 96.25 128 PRO B CA 1
ATOM 5164 C C . PRO B 1 128 ? -6.879 -4.73 14.203 1 96.25 128 PRO B C 1
ATOM 5166 O O . PRO B 1 128 ? -7.816 -5.473 14.516 1 96.25 128 PRO B O 1
ATOM 5169 N N . PHE B 1 129 ? -5.656 -5.004 14.43 1 97.56 129 PHE B N 1
ATOM 5170 C CA . PHE B 1 129 ? -5.285 -6.277 15.039 1 97.56 129 PHE B CA 1
ATOM 5171 C C . PHE B 1 129 ? -5.812 -6.363 16.469 1 97.56 129 PHE B C 1
ATOM 5173 O O . PHE B 1 129 ? -6.48 -7.336 16.828 1 97.56 129 PHE B O 1
ATOM 5180 N N . ILE B 1 130 ? -5.539 -5.367 17.281 1 97.75 130 ILE B N 1
ATOM 5181 C CA . ILE B 1 130 ? -5.926 -5.359 18.688 1 97.75 130 ILE B CA 1
ATOM 5182 C C . ILE B 1 130 ? -7.445 -5.312 18.797 1 97.75 130 ILE B C 1
ATOM 5184 O O . ILE B 1 130 ? -8.031 -5.961 19.672 1 97.75 130 ILE B O 1
ATOM 5188 N N . SER B 1 131 ? -8.086 -4.531 17.938 1 96.81 131 SER B N 1
ATOM 5189 C CA . SER B 1 131 ? -9.539 -4.418 17.953 1 96.81 131 SER B CA 1
ATOM 5190 C C . SER B 1 131 ? -10.203 -5.77 17.688 1 96.81 131 SER B C 1
ATOM 5192 O O . SER B 1 131 ? -11.25 -6.074 18.266 1 96.81 131 SER B O 1
ATOM 5194 N N . CYS B 1 132 ? -9.586 -6.523 16.797 1 96.12 132 CYS B N 1
ATOM 5195 C CA . CYS B 1 132 ? -10.117 -7.848 16.5 1 96.12 132 CYS B CA 1
ATOM 5196 C C . CYS B 1 132 ? -9.938 -8.789 17.672 1 96.12 132 CYS B C 1
ATOM 5198 O O . CYS B 1 132 ? -10.883 -9.477 18.078 1 96.12 132 CYS B O 1
ATOM 5200 N N . VAL B 1 133 ? -8.773 -8.805 18.297 1 95.56 133 VAL B N 1
ATOM 5201 C CA . VAL B 1 133 ? -8.438 -9.734 19.359 1 95.56 133 VAL B CA 1
ATOM 5202 C C . VAL B 1 133 ? -9.25 -9.406 20.609 1 95.56 133 VAL B C 1
ATOM 5204 O O . VAL B 1 133 ? -9.703 -10.305 21.328 1 95.56 133 VAL B O 1
ATOM 5207 N N . LEU B 1 134 ? -9.516 -8.094 20.797 1 95.62 134 LEU B N 1
ATOM 5208 C CA . LEU B 1 134 ? -10.227 -7.668 22 1 95.62 134 LEU B CA 1
ATOM 5209 C C . LEU B 1 134 ? -11.734 -7.641 21.766 1 95.62 134 LEU B C 1
ATOM 5211 O O . LEU B 1 134 ? -12.508 -7.41 22.688 1 95.62 134 LEU B O 1
ATOM 5215 N N . LYS B 1 135 ? -12.188 -7.84 20.594 1 92.62 135 LYS B N 1
ATOM 5216 C CA . LYS B 1 135 ? -13.602 -7.945 20.234 1 92.62 135 LYS B CA 1
ATOM 5217 C C . LYS B 1 135 ? -14.359 -6.688 20.656 1 92.62 135 LYS B C 1
ATOM 5219 O O . LYS B 1 135 ? -15.375 -6.773 21.344 1 92.62 135 LYS B O 1
ATOM 5224 N N . VAL B 1 136 ? -13.914 -5.617 20.141 1 94.56 136 VAL B N 1
ATOM 5225 C CA . VAL B 1 136 ? -14.492 -4.344 20.562 1 94.56 136 VAL B CA 1
ATOM 5226 C C . VAL B 1 136 ? -15.703 -4.012 19.688 1 94.56 136 VAL B C 1
ATOM 5228 O O . VAL B 1 136 ? -16.5 -3.143 20.047 1 94.56 136 VAL B O 1
ATOM 5231 N N . VAL B 1 137 ? -15.867 -4.691 18.594 1 91.94 137 VAL B N 1
ATOM 5232 C CA . VAL B 1 137 ? -17.047 -4.531 17.734 1 91.94 137 VAL B CA 1
ATOM 5233 C C . VAL B 1 137 ? -18 -5.699 17.953 1 91.94 137 VAL B C 1
ATOM 5235 O O . VAL B 1 137 ? -17.797 -6.789 17.422 1 91.94 137 VAL B O 1
ATOM 5238 N N . THR B 1 138 ? -19.047 -5.441 18.609 1 88.06 138 THR B N 1
ATOM 5239 C CA . THR B 1 138 ? -19.891 -6.516 19.109 1 88.06 138 THR B CA 1
ATOM 5240 C C . THR B 1 138 ? -20.938 -6.906 18.062 1 88.06 138 THR B C 1
ATOM 5242 O O . THR B 1 138 ? -21.547 -7.969 18.156 1 88.06 138 THR B O 1
ATOM 5245 N N . GLU B 1 139 ? -21.109 -6.145 17.062 1 88.25 139 GLU B N 1
ATOM 5246 C CA . GLU B 1 139 ? -22.125 -6.391 16.047 1 88.25 139 GLU B CA 1
ATOM 5247 C C . GLU B 1 139 ? -21.703 -7.52 15.117 1 88.25 139 GLU B C 1
ATOM 5249 O O . GLU B 1 139 ? -22.531 -8.078 14.398 1 88.25 139 GLU B O 1
ATOM 5254 N N . TYR B 1 140 ? -20.484 -7.895 15.078 1 88.88 140 TYR B N 1
ATOM 5255 C CA . TYR B 1 140 ? -19.969 -8.914 14.172 1 88.88 140 TYR B CA 1
ATOM 5256 C C . TYR B 1 140 ? -19.516 -10.148 14.938 1 88.88 140 TYR B C 1
ATOM 5258 O O . TYR B 1 140 ? -19.047 -10.039 16.078 1 88.88 140 TYR B O 1
ATOM 5266 N N . SER B 1 141 ? -19.703 -11.289 14.281 1 89.06 141 SER B N 1
ATOM 5267 C CA . SER B 1 141 ? -19.172 -12.523 14.852 1 89.06 141 SER B CA 1
ATOM 5268 C C . SER B 1 141 ? -17.641 -12.516 14.852 1 89.06 141 SER B C 1
ATOM 5270 O O . SER B 1 141 ? -17.016 -11.758 14.109 1 89.06 141 SER B O 1
ATOM 5272 N N . ALA B 1 142 ? -17.062 -13.344 15.703 1 87.88 142 ALA B N 1
ATOM 5273 C CA . ALA B 1 142 ? -15.617 -13.438 15.836 1 87.88 142 ALA B CA 1
ATOM 5274 C C . ALA B 1 142 ? -14.961 -13.828 14.516 1 87.88 142 ALA B C 1
ATOM 5276 O O . ALA B 1 142 ? -13.828 -13.422 14.234 1 87.88 142 ALA B O 1
ATOM 5277 N N . THR B 1 143 ? -15.727 -14.508 13.711 1 83 143 THR B N 1
ATOM 5278 C CA . THR B 1 143 ? -15.141 -15.008 12.477 1 83 143 THR B CA 1
ATOM 5279 C C . THR B 1 143 ? -15.312 -14 11.344 1 83 143 THR B C 1
ATOM 5281 O O . THR B 1 143 ? -14.648 -14.094 10.312 1 83 143 THR B O 1
ATOM 5284 N N . ASP B 1 144 ? -16.172 -12.953 11.586 1 86.31 144 ASP B N 1
ATOM 5285 C CA . ASP B 1 144 ? -16.484 -12.039 10.492 1 86.31 144 ASP B CA 1
ATOM 5286 C C . ASP B 1 144 ? -15.898 -10.648 10.75 1 86.31 144 ASP B C 1
ATOM 5288 O O . ASP B 1 144 ? -15.789 -9.828 9.836 1 86.31 144 ASP B O 1
ATOM 5292 N N . ILE B 1 145 ? -15.477 -10.414 11.93 1 93.12 145 ILE B N 1
ATOM 5293 C CA . ILE B 1 145 ? -15.062 -9.078 12.336 1 93.12 145 ILE B CA 1
ATOM 5294 C C . ILE B 1 145 ? -13.789 -8.68 11.594 1 93.12 145 ILE B C 1
ATOM 5296 O O . ILE B 1 145 ? -13.586 -7.512 11.266 1 93.12 145 ILE B O 1
ATOM 5300 N N . GLY B 1 146 ? -12.953 -9.672 11.305 1 93.69 146 GLY B N 1
ATOM 5301 C CA . GLY B 1 146 ? -11.703 -9.391 10.609 1 93.69 146 GLY B CA 1
ATOM 5302 C C . GLY B 1 146 ? -11.906 -8.75 9.25 1 93.69 146 GLY B C 1
ATOM 5303 O O . GLY B 1 146 ? -11.289 -7.727 8.945 1 93.69 146 GLY B O 1
ATOM 5304 N N . LYS B 1 147 ? -12.773 -9.328 8.5 1 89.62 147 LYS B N 1
ATOM 5305 C CA . LYS B 1 147 ? -13.07 -8.797 7.168 1 89.62 147 LYS B CA 1
ATOM 5306 C C . LYS B 1 147 ? -13.594 -7.371 7.242 1 89.62 147 LYS B C 1
ATOM 5308 O O . LYS B 1 147 ? -13.195 -6.516 6.449 1 89.62 147 LYS B O 1
ATOM 5313 N N . PHE B 1 148 ? -14.453 -7.172 8.18 1 92.12 148 PHE B N 1
ATOM 5314 C CA . PHE B 1 148 ? -15.023 -5.844 8.367 1 92.12 148 PHE B CA 1
ATOM 5315 C C . PHE B 1 148 ? -13.93 -4.828 8.688 1 92.12 148 PHE B C 1
ATOM 5317 O O . PHE B 1 148 ? -13.883 -3.752 8.094 1 92.12 148 PHE B O 1
ATOM 5324 N N . LEU B 1 149 ? -13.055 -5.152 9.625 1 94.31 149 LEU B N 1
ATOM 5325 C CA . LEU B 1 149 ? -11.984 -4.25 10.039 1 94.31 149 LEU B CA 1
ATOM 5326 C C . LEU B 1 149 ? -11.008 -3.992 8.898 1 94.31 149 LEU B C 1
ATOM 5328 O O . LEU B 1 149 ? -10.578 -2.857 8.688 1 94.31 149 LEU B O 1
ATOM 5332 N N . GLU B 1 150 ? -10.664 -5.008 8.164 1 93.81 150 GLU B N 1
ATOM 5333 C CA . GLU B 1 150 ? -9.727 -4.883 7.055 1 93.81 150 GLU B CA 1
ATOM 5334 C C . GLU B 1 150 ? -10.312 -4.035 5.93 1 93.81 150 GLU B C 1
ATOM 5336 O O . GLU B 1 150 ? -9.625 -3.168 5.379 1 93.81 150 GLU B O 1
ATOM 5341 N N . GLN B 1 151 ? -11.539 -4.234 5.621 1 89.62 151 GLN B N 1
ATOM 5342 C CA . GLN B 1 151 ? -12.195 -3.455 4.574 1 89.62 151 GLN B CA 1
ATOM 5343 C C . GLN B 1 151 ? -12.359 -1.997 4.988 1 89.62 151 GLN B C 1
ATOM 5345 O O . GLN B 1 151 ? -12.375 -1.102 4.141 1 89.62 151 GLN B O 1
ATOM 5350 N N . SER B 1 152 ? -12.43 -1.786 6.293 1 89.19 152 SER B N 1
ATOM 5351 C CA . SER B 1 152 ? -12.602 -0.435 6.816 1 89.19 152 SER B CA 1
ATOM 5352 C C . SER B 1 152 ? -11.328 0.39 6.645 1 89.19 152 SER B C 1
ATOM 5354 O O . SER B 1 152 ? -11.359 1.616 6.766 1 89.19 152 SER B O 1
ATOM 5356 N N . THR B 1 153 ? -10.273 -0.262 6.324 1 91.69 153 THR B N 1
ATOM 5357 C CA . THR B 1 153 ? -9.016 0.46 6.156 1 91.69 153 THR B CA 1
ATOM 5358 C C . THR B 1 153 ? -9 1.22 4.832 1 91.69 153 THR B C 1
ATOM 5360 O O . THR B 1 153 ? -8.242 2.178 4.672 1 91.69 153 THR B O 1
ATOM 5363 N N . MET B 1 154 ? -9.836 0.752 3.904 1 91 154 MET B N 1
ATOM 5364 C CA . MET B 1 154 ? -9.789 1.323 2.561 1 91 154 MET B CA 1
ATOM 5365 C C . MET B 1 154 ? -10.992 2.217 2.303 1 91 154 MET B C 1
ATOM 5367 O O . MET B 1 154 ? -12.125 1.854 2.641 1 91 154 MET B O 1
ATOM 5371 N N . GLY B 1 155 ? -10.781 3.438 1.85 1 87.19 155 GLY B N 1
ATOM 5372 C CA . GLY B 1 155 ? -11.805 4.391 1.466 1 87.19 155 GLY B CA 1
ATOM 5373 C C . GLY B 1 155 ? -11.344 5.375 0.408 1 87.19 155 GLY B C 1
ATOM 5374 O O . GLY B 1 155 ? -10.203 5.301 -0.061 1 87.19 155 GLY B O 1
ATOM 5375 N N . PRO B 1 156 ? -12.242 6.215 -0.014 1 90.12 156 PRO B N 1
ATOM 5376 C CA . PRO B 1 156 ? -11.898 7.172 -1.069 1 90.12 156 PRO B CA 1
ATOM 5377 C C . PRO B 1 156 ? -10.688 8.031 -0.716 1 90.12 156 PRO B C 1
ATOM 5379 O O . PRO B 1 156 ? -9.906 8.391 -1.599 1 90.12 156 PRO B O 1
ATOM 5382 N N . ILE B 1 157 ? -10.523 8.305 0.544 1 88.12 157 ILE B N 1
ATOM 5383 C CA . ILE B 1 157 ? -9.453 9.195 0.976 1 88.12 157 ILE B CA 1
ATOM 5384 C C . ILE B 1 157 ? -8.094 8.539 0.703 1 88.12 157 ILE B C 1
ATOM 5386 O O . ILE B 1 157 ? -7.121 9.219 0.393 1 88.12 157 ILE B O 1
ATOM 5390 N N . VAL B 1 158 ? -8.008 7.238 0.802 1 90.81 158 VAL B N 1
ATOM 5391 C CA . VAL B 1 158 ? -6.754 6.527 0.588 1 90.81 158 VAL B CA 1
ATOM 5392 C C . VAL B 1 158 ? -6.301 6.699 -0.859 1 90.81 158 VAL B C 1
ATOM 5394 O O . VAL B 1 158 ? -5.141 7.031 -1.117 1 90.81 158 VAL B O 1
ATOM 5397 N N . PHE B 1 159 ? -7.188 6.598 -1.784 1 93.56 159 PHE B N 1
ATOM 5398 C CA . PHE B 1 159 ? -6.812 6.711 -3.188 1 93.56 159 PHE B CA 1
ATOM 5399 C C . PHE B 1 159 ? -6.609 8.172 -3.58 1 93.56 159 PHE B C 1
ATOM 5401 O O . PHE B 1 159 ? -5.844 8.469 -4.496 1 93.56 159 PHE B O 1
ATOM 5408 N N . LEU B 1 160 ? -7.328 9.062 -2.9 1 91.38 160 LEU B N 1
ATOM 5409 C CA . LEU B 1 160 ? -7.004 10.477 -3.07 1 91.38 160 LEU B CA 1
ATOM 5410 C C . LEU B 1 160 ? -5.547 10.75 -2.725 1 91.38 160 LEU B C 1
ATOM 5412 O O . LEU B 1 160 ? -4.828 11.391 -3.494 1 91.38 160 LEU B O 1
ATOM 5416 N N . ILE B 1 161 ? -5.125 10.227 -1.625 1 89.56 161 ILE B N 1
ATOM 5417 C CA . ILE B 1 161 ? -3.779 10.469 -1.112 1 89.56 161 ILE B CA 1
ATOM 5418 C C . ILE B 1 161 ? -2.754 9.766 -2.002 1 89.56 161 ILE B C 1
ATOM 5420 O O . ILE B 1 161 ? -1.709 10.336 -2.322 1 89.56 161 ILE B O 1
ATOM 5424 N N . ILE B 1 162 ? -3.041 8.531 -2.424 1 93.44 162 ILE B N 1
ATOM 5425 C CA . ILE B 1 162 ? -2.139 7.824 -3.326 1 93.44 162 ILE B CA 1
ATOM 5426 C C . ILE B 1 162 ? -1.979 8.609 -4.625 1 93.44 162 ILE B C 1
ATOM 5428 O O . ILE B 1 162 ? -0.867 8.758 -5.137 1 93.44 162 ILE B O 1
ATOM 5432 N N . GLY B 1 163 ? -3.064 9.094 -5.152 1 94.31 163 GLY B N 1
ATOM 5433 C CA . GLY B 1 163 ? -3.004 9.945 -6.332 1 94.31 163 GLY B CA 1
ATOM 5434 C C . GLY B 1 163 ? -2.186 11.203 -6.121 1 94.31 163 GLY B C 1
ATOM 5435 O O . GLY B 1 163 ? -1.37 11.57 -6.973 1 94.31 163 GLY B O 1
ATOM 5436 N N . GLY B 1 164 ? -2.426 11.859 -5.016 1 91.75 164 GLY B N 1
ATOM 5437 C CA . GLY B 1 164 ? -1.653 13.047 -4.688 1 91.75 164 GLY B CA 1
ATOM 5438 C C . GLY B 1 164 ? -0.167 12.773 -4.555 1 91.75 164 GLY B C 1
ATOM 5439 O O . GLY B 1 164 ? 0.657 13.539 -5.066 1 91.75 164 GLY B O 1
ATOM 5440 N N . PHE B 1 165 ? 0.17 11.703 -3.887 1 91 165 PHE B N 1
ATOM 5441 C CA . PHE B 1 165 ? 1.57 11.32 -3.73 1 91 165 PHE B CA 1
ATOM 5442 C C . PHE B 1 165 ? 2.193 10.984 -5.082 1 91 165 PHE B C 1
ATOM 5444 O O . PHE B 1 165 ? 3.379 11.234 -5.301 1 91 165 PHE B O 1
ATOM 5451 N N . THR B 1 166 ? 1.395 10.422 -5.93 1 94.56 166 THR B N 1
ATOM 5452 C CA . THR B 1 166 ? 1.878 10.133 -7.273 1 94.56 166 THR B CA 1
ATOM 5453 C C . THR B 1 166 ? 2.207 11.422 -8.016 1 94.56 166 THR B C 1
ATOM 5455 O O . THR B 1 166 ? 3.232 11.508 -8.695 1 94.56 166 THR B O 1
ATOM 5458 N N . ILE B 1 167 ? 1.334 12.383 -7.898 1 93.56 167 ILE B N 1
ATOM 5459 C CA . ILE B 1 167 ? 1.583 13.688 -8.492 1 93.56 167 ILE B CA 1
ATOM 5460 C C . ILE B 1 167 ? 2.883 14.273 -7.938 1 93.56 167 ILE B C 1
ATOM 5462 O O . ILE B 1 167 ? 3.74 14.727 -8.695 1 93.56 167 ILE B O 1
ATOM 5466 N N . ALA B 1 168 ? 3.012 14.227 -6.66 1 89.69 168 ALA B N 1
ATOM 5467 C CA . ALA B 1 168 ? 4.211 14.742 -6.012 1 89.69 168 ALA B CA 1
ATOM 5468 C C . ALA B 1 168 ? 5.461 14.031 -6.523 1 89.69 168 ALA B C 1
ATOM 5470 O O . ALA B 1 168 ? 6.477 14.672 -6.801 1 89.69 168 ALA B O 1
ATOM 5471 N N . THR B 1 169 ? 5.359 12.734 -6.652 1 90.06 169 THR B N 1
ATOM 5472 C CA . THR B 1 169 ? 6.484 11.938 -7.129 1 90.06 169 THR B CA 1
ATOM 5473 C C . THR B 1 169 ? 6.844 12.312 -8.562 1 90.06 169 THR B C 1
ATOM 5475 O O . THR B 1 169 ? 8.023 12.398 -8.914 1 90.06 169 THR B O 1
ATOM 5478 N N . ALA B 1 170 ? 5.871 12.5 -9.391 1 92.62 170 ALA B N 1
ATOM 5479 C CA . ALA B 1 170 ? 6.105 12.883 -10.781 1 92.62 170 ALA B CA 1
ATOM 5480 C C . ALA B 1 170 ? 6.762 14.258 -10.867 1 92.62 170 ALA B C 1
ATOM 5482 O O . ALA B 1 170 ? 7.688 14.453 -11.656 1 92.62 170 ALA B O 1
ATOM 5483 N N . LEU B 1 171 ? 6.285 15.156 -10.086 1 89.25 171 LEU B N 1
ATOM 5484 C CA . LEU B 1 171 ? 6.855 16.5 -10.062 1 89.25 171 LEU B CA 1
ATOM 5485 C C . LEU B 1 171 ? 8.305 16.469 -9.586 1 89.25 171 LEU B C 1
ATOM 5487 O O . LEU B 1 171 ? 9.156 17.188 -10.125 1 89.25 171 LEU B O 1
ATOM 5491 N N . GLN B 1 172 ? 8.547 15.664 -8.617 1 85.62 172 GLN B N 1
ATOM 5492 C CA . GLN B 1 172 ? 9.906 15.531 -8.086 1 85.62 172 GLN B CA 1
ATOM 5493 C C . GLN B 1 172 ? 10.828 14.867 -9.102 1 85.62 172 GLN B C 1
ATOM 5495 O O . GLN B 1 172 ? 11.984 15.281 -9.258 1 85.62 172 GLN B O 1
ATOM 5500 N N . ALA B 1 173 ? 10.281 13.859 -9.719 1 85.31 173 ALA B N 1
ATOM 5501 C CA . ALA B 1 173 ? 11.078 13.117 -10.688 1 85.31 173 ALA B CA 1
ATOM 5502 C C . ALA B 1 173 ? 11.477 14.008 -11.859 1 85.31 173 ALA B C 1
ATOM 5504 O O . ALA B 1 173 ? 12.539 13.812 -12.461 1 85.31 173 ALA B O 1
ATOM 5505 N N . THR B 1 174 ? 10.695 15.016 -12.172 1 86.75 174 THR B N 1
ATOM 5506 C CA . THR B 1 174 ? 11 15.922 -13.273 1 86.75 174 THR B CA 1
ATOM 5507 C C . THR B 1 174 ? 11.617 17.219 -12.758 1 86.75 174 THR B C 1
ATOM 5509 O O . THR B 1 174 ? 11.844 18.156 -13.523 1 86.75 174 THR B O 1
ATOM 5512 N N . GLU B 1 175 ? 11.75 17.359 -11.469 1 83.94 175 GLU B N 1
ATOM 5513 C CA . GLU B 1 175 ? 12.367 18.484 -10.773 1 83.94 175 GLU B CA 1
ATOM 5514 C C . GLU B 1 175 ? 11.602 19.781 -11.039 1 83.94 175 GLU B C 1
ATOM 5516 O O . GLU B 1 175 ? 12.203 20.859 -11.094 1 83.94 175 GLU B O 1
ATOM 5521 N N . MET B 1 176 ? 10.43 19.641 -11.336 1 82.31 176 MET B N 1
ATOM 5522 C CA . MET B 1 176 ? 9.602 20.812 -11.594 1 82.31 176 MET B CA 1
ATOM 5523 C C . MET B 1 176 ? 9.352 21.594 -10.305 1 82.31 176 MET B C 1
ATOM 5525 O O . MET B 1 176 ? 9.25 22.812 -10.32 1 82.31 176 MET B O 1
ATOM 5529 N N . ASP B 1 177 ? 9.281 20.906 -9.242 1 77.38 177 ASP B N 1
ATOM 5530 C CA . ASP B 1 177 ? 9.039 21.547 -7.953 1 77.38 177 ASP B CA 1
ATOM 5531 C C . ASP B 1 177 ? 10.195 22.469 -7.57 1 77.38 177 ASP B C 1
ATOM 5533 O O . ASP B 1 177 ? 9.977 23.625 -7.203 1 77.38 177 ASP B O 1
ATOM 5537 N N . LYS B 1 178 ? 11.344 22.031 -7.777 1 80.12 178 LYS B N 1
ATOM 5538 C CA . LYS B 1 178 ? 12.531 22.812 -7.457 1 80.12 178 LYS B CA 1
ATOM 5539 C C . LYS B 1 178 ? 12.688 23.984 -8.414 1 80.12 178 LYS B C 1
ATOM 5541 O O . LYS B 1 178 ? 13.078 25.078 -8.008 1 80.12 178 LYS B O 1
ATOM 5546 N N . ARG B 1 179 ? 12.352 23.766 -9.562 1 83.19 179 ARG B N 1
ATOM 5547 C CA . ARG B 1 179 ? 12.492 24.812 -10.57 1 83.19 179 ARG B CA 1
ATOM 5548 C C . ARG B 1 179 ? 11.539 25.969 -10.297 1 83.19 179 ARG B C 1
ATOM 5550 O O . ARG B 1 179 ? 11.953 27.125 -10.312 1 83.19 179 ARG B O 1
ATOM 5557 N N . ILE B 1 180 ? 10.383 25.609 -10.086 1 82.69 180 ILE B N 1
ATOM 5558 C CA . ILE B 1 180 ? 9.383 26.641 -9.797 1 82.69 180 ILE B CA 1
ATOM 5559 C C . ILE B 1 180 ? 9.781 27.406 -8.547 1 82.69 180 ILE B C 1
ATOM 5561 O O . ILE B 1 180 ? 9.742 28.641 -8.539 1 82.69 180 ILE B O 1
ATOM 5565 N N . ALA B 1 181 ? 10.203 26.703 -7.566 1 84.44 181 ALA B N 1
ATOM 5566 C CA . ALA B 1 181 ? 10.586 27.328 -6.305 1 84.44 181 ALA B CA 1
ATOM 5567 C C . ALA B 1 181 ? 11.781 28.25 -6.5 1 84.44 181 ALA B C 1
ATOM 5569 O O . ALA B 1 181 ? 11.797 29.375 -5.977 1 84.44 181 ALA B O 1
ATOM 5570 N N . SER B 1 182 ? 12.719 27.844 -7.285 1 84.81 182 SER B N 1
ATOM 5571 C CA . SER B 1 182 ? 13.93 28.625 -7.504 1 84.81 182 SER B CA 1
ATOM 5572 C C . SER B 1 182 ? 13.625 29.906 -8.266 1 84.81 182 SER B C 1
ATOM 5574 O O . SER B 1 182 ? 14.164 30.969 -7.949 1 84.81 182 SER B O 1
ATOM 5576 N N . ILE B 1 183 ? 12.797 29.828 -9.219 1 85.69 183 ILE B N 1
ATOM 5577 C CA . ILE B 1 183 ? 12.445 30.984 -10.031 1 85.69 183 ILE B CA 1
ATOM 5578 C C . ILE B 1 183 ? 11.727 32.031 -9.164 1 85.69 183 ILE B C 1
ATOM 5580 O O . ILE B 1 183 ? 12.039 33.219 -9.234 1 85.69 183 ILE B O 1
ATOM 5584 N N . ILE B 1 184 ? 10.898 31.594 -8.328 1 87.62 184 ILE B N 1
ATOM 5585 C CA . ILE B 1 184 ? 10.094 32.5 -7.508 1 87.62 184 ILE B CA 1
ATOM 5586 C C . ILE B 1 184 ? 10.977 33.125 -6.441 1 87.62 184 ILE B C 1
ATOM 5588 O O . ILE B 1 184 ? 10.898 34.344 -6.215 1 87.62 184 ILE B O 1
ATOM 5592 N N . LEU B 1 185 ? 11.805 32.375 -5.859 1 87.75 185 LEU B N 1
ATOM 5593 C CA . LEU B 1 185 ? 12.664 32.906 -4.805 1 87.75 185 LEU B CA 1
ATOM 5594 C C . LEU B 1 185 ? 13.68 33.875 -5.363 1 87.75 185 LEU B C 1
ATOM 5596 O O . LEU B 1 185 ? 14 34.875 -4.715 1 87.75 185 LEU B O 1
ATOM 5600 N N . LYS B 1 186 ? 14.164 33.594 -6.531 1 86.56 186 LYS B N 1
ATOM 5601 C CA . LYS B 1 186 ? 15.109 34.5 -7.172 1 86.56 186 LYS B CA 1
ATOM 5602 C C . LYS B 1 186 ? 14.477 35.875 -7.434 1 86.56 186 LYS B C 1
ATOM 5604 O O . LYS B 1 186 ? 15.094 36.906 -7.199 1 86.56 186 LYS B O 1
ATOM 5609 N N . LYS B 1 187 ? 13.32 35.844 -7.844 1 87.88 187 LYS B N 1
ATOM 5610 C CA . LYS B 1 187 ? 12.617 37.094 -8.141 1 87.88 187 LYS B CA 1
ATOM 5611 C C . LYS B 1 187 ? 12.289 37.875 -6.867 1 87.88 187 LYS B C 1
ATOM 5613 O O . LYS B 1 187 ? 12.242 39.094 -6.871 1 87.88 187 LYS B O 1
ATOM 5618 N N . ALA B 1 188 ? 12.109 37.188 -5.816 1 88.31 188 ALA B N 1
ATOM 5619 C CA . ALA B 1 188 ? 11.719 37.812 -4.547 1 88.31 188 ALA B CA 1
ATOM 5620 C C . ALA B 1 188 ? 12.93 38.375 -3.811 1 88.31 188 ALA B C 1
ATOM 5622 O O . ALA B 1 188 ? 12.781 39.156 -2.885 1 88.31 188 ALA B O 1
ATOM 5623 N N . SER B 1 189 ? 14.125 38.031 -4.254 1 85.38 189 SER B N 1
ATOM 5624 C CA . SER B 1 189 ? 15.336 38.406 -3.533 1 85.38 189 SER B CA 1
ATOM 5625 C C . SER B 1 189 ? 15.641 39.875 -3.67 1 85.38 189 SER B C 1
ATOM 5627 O O . SER B 1 189 ? 16.562 40.406 -3.035 1 85.38 189 SER B O 1
ATOM 5629 N N . ILE B 1 190 ? 14.852 40.594 -4.262 1 83 190 ILE B N 1
ATOM 5630 C CA . ILE B 1 190 ? 15.062 42.031 -4.504 1 83 190 ILE B CA 1
ATOM 5631 C C . ILE B 1 190 ? 14.82 42.812 -3.213 1 83 190 ILE B C 1
ATOM 5633 O O . ILE B 1 190 ? 15.492 43.812 -2.951 1 83 190 ILE B O 1
ATOM 5637 N N . ASN B 1 191 ? 13.914 42.406 -2.441 1 89.88 191 ASN B N 1
ATOM 5638 C CA . ASN B 1 191 ? 13.547 43.062 -1.189 1 89.88 191 ASN B CA 1
ATOM 5639 C C . ASN B 1 191 ? 13.43 42.062 -0.045 1 89.88 191 ASN B C 1
ATOM 5641 O O . ASN B 1 191 ? 12.719 41.062 -0.156 1 89.88 191 ASN B O 1
ATOM 5645 N N . ALA B 1 192 ? 14.078 42.469 1.055 1 91.31 192 ALA B N 1
ATOM 5646 C CA . ALA B 1 192 ? 14.164 41.531 2.186 1 91.31 192 ALA B CA 1
ATOM 5647 C C . ALA B 1 192 ? 12.781 41.281 2.789 1 91.31 192 ALA B C 1
ATOM 5649 O O . ALA B 1 192 ? 12.469 40.156 3.172 1 91.31 192 ALA B O 1
ATOM 5650 N N . ARG B 1 193 ? 11.969 42.312 2.869 1 92.88 193 ARG B N 1
ATOM 5651 C CA . ARG B 1 193 ? 10.633 42.188 3.438 1 92.88 193 ARG B CA 1
ATOM 5652 C C . ARG B 1 193 ? 9.75 41.281 2.557 1 92.88 193 ARG B C 1
ATOM 5654 O O . ARG B 1 193 ? 9.023 40.438 3.057 1 92.88 193 ARG B O 1
ATOM 5661 N N . ILE B 1 194 ? 9.859 41.531 1.34 1 93.19 194 ILE B N 1
ATOM 5662 C CA . ILE B 1 194 ? 9.062 40.75 0.381 1 93.19 194 ILE B CA 1
ATOM 5663 C C . ILE B 1 194 ? 9.57 39.312 0.317 1 93.19 194 ILE B C 1
ATOM 5665 O O . ILE B 1 194 ? 8.781 38.375 0.155 1 93.19 194 ILE B O 1
ATOM 5669 N N . PHE B 1 195 ? 10.891 39.156 0.493 1 94.5 195 PHE B N 1
ATOM 5670 C CA . PHE B 1 195 ? 11.492 37.844 0.468 1 94.5 195 PHE B CA 1
ATOM 5671 C C . PHE B 1 195 ? 10.906 36.969 1.562 1 94.5 195 PHE B C 1
ATOM 5673 O O . PHE B 1 195 ? 10.633 35.781 1.336 1 94.5 195 PHE B O 1
ATOM 5680 N N . LEU B 1 196 ? 10.688 37.531 2.717 1 95.12 196 LEU B N 1
ATOM 5681 C CA . LEU B 1 196 ? 10.109 36.781 3.828 1 95.12 196 LEU B CA 1
ATOM 5682 C C . LEU B 1 196 ? 8.688 36.344 3.514 1 95.12 196 LEU B C 1
ATOM 5684 O O . LEU B 1 196 ? 8.312 35.219 3.756 1 95.12 196 LEU B O 1
ATOM 5688 N N . LEU B 1 197 ? 7.922 37.219 2.953 1 95.75 197 LEU B N 1
ATOM 5689 C CA . LEU B 1 197 ? 6.539 36.906 2.596 1 95.75 197 LEU B CA 1
ATOM 5690 C C . LEU B 1 197 ? 6.48 35.875 1.49 1 95.75 197 LEU B C 1
ATOM 5692 O O . LEU B 1 197 ? 5.695 34.906 1.57 1 95.75 197 LEU B O 1
ATOM 5696 N N . VAL B 1 198 ? 7.297 36.062 0.547 1 94.75 198 VAL B N 1
ATOM 5697 C CA . VAL B 1 198 ? 7.301 35.156 -0.601 1 94.75 198 VAL B CA 1
ATOM 5698 C C . VAL B 1 198 ? 7.77 33.781 -0.167 1 94.75 198 VAL B C 1
ATOM 5700 O O . VAL B 1 198 ? 7.281 32.75 -0.67 1 94.75 198 VAL B O 1
ATOM 5703 N N . THR B 1 199 ? 8.711 33.75 0.712 1 95.06 199 THR B N 1
ATOM 5704 C CA . THR B 1 199 ? 9.188 32.469 1.224 1 95.06 199 THR B CA 1
ATOM 5705 C C . THR B 1 199 ? 8.047 31.688 1.89 1 95.06 199 THR B C 1
ATOM 5707 O O . THR B 1 199 ? 7.871 30.5 1.643 1 95.06 199 THR B O 1
ATOM 5710 N N . SER B 1 200 ? 7.258 32.344 2.691 1 96.31 200 SER B N 1
ATOM 5711 C CA . SER B 1 200 ? 6.129 31.719 3.357 1 96.31 200 SER B CA 1
ATOM 5712 C C . SER B 1 200 ? 5.055 31.312 2.354 1 96.31 200 SER B C 1
ATOM 5714 O O . SER B 1 200 ? 4.57 30.172 2.383 1 96.31 200 SER B O 1
ATOM 5716 N N . LEU B 1 201 ? 4.723 32.156 1.473 1 96.31 201 LEU B N 1
ATOM 5717 C CA . LEU B 1 201 ? 3.652 31.906 0.516 1 96.31 201 LEU B CA 1
ATOM 5718 C C . LEU B 1 201 ? 4.07 30.859 -0.496 1 96.31 201 LEU B C 1
ATOM 5720 O O . LEU B 1 201 ? 3.24 30.062 -0.958 1 96.31 201 LEU B O 1
ATOM 5724 N N . LEU B 1 202 ? 5.328 30.906 -0.836 1 94.88 202 LEU B N 1
ATOM 5725 C CA . LEU B 1 202 ? 5.84 29.875 -1.725 1 94.88 202 LEU B CA 1
ATOM 5726 C C . LEU B 1 202 ? 5.703 28.5 -1.088 1 94.88 202 LEU B C 1
ATOM 5728 O O . LEU B 1 202 ? 5.285 27.531 -1.75 1 94.88 202 LEU B O 1
ATOM 5732 N N . ASN B 1 203 ? 6.082 28.406 0.14 1 94.44 203 ASN B N 1
ATOM 5733 C CA . ASN B 1 203 ? 5.938 27.141 0.869 1 94.44 203 ASN B CA 1
ATOM 5734 C C . ASN B 1 203 ? 4.48 26.703 0.926 1 94.44 203 ASN B C 1
ATOM 5736 O O . ASN B 1 203 ? 4.184 25.516 0.757 1 94.44 203 ASN B O 1
ATOM 5740 N N . VAL B 1 204 ? 3.598 27.656 1.143 1 95.06 204 VAL B N 1
ATOM 5741 C CA . VAL B 1 204 ? 2.166 27.375 1.138 1 95.06 204 VAL B CA 1
ATOM 5742 C C . VAL B 1 204 ? 1.747 26.844 -0.232 1 95.06 204 VAL B C 1
ATOM 5744 O O . VAL B 1 204 ? 1.032 25.844 -0.327 1 95.06 204 VAL B O 1
ATOM 5747 N N . PHE B 1 205 ? 2.223 27.453 -1.187 1 93.56 205 PHE B N 1
ATOM 5748 C CA . PHE B 1 205 ? 1.848 27.109 -2.551 1 93.56 205 PHE B CA 1
ATOM 5749 C C . PHE B 1 205 ? 2.371 25.719 -2.92 1 93.56 205 PHE B C 1
ATOM 5751 O O . PHE B 1 205 ? 1.625 24.891 -3.439 1 93.56 205 PHE B O 1
ATOM 5758 N N . ILE B 1 206 ? 3.598 25.438 -2.678 1 91.69 206 ILE B N 1
ATOM 5759 C CA . ILE B 1 206 ? 4.207 24.156 -3.041 1 91.69 206 ILE B CA 1
ATOM 5760 C C . ILE B 1 206 ? 3.594 23.047 -2.205 1 91.69 206 ILE B C 1
ATOM 5762 O O . ILE B 1 206 ? 3.357 21.938 -2.707 1 91.69 206 ILE B O 1
ATOM 5766 N N . ALA B 1 207 ? 3.287 23.312 -1.005 1 92.5 207 ALA B N 1
ATOM 5767 C CA . ALA B 1 207 ? 2.719 22.328 -0.098 1 92.5 207 ALA B CA 1
ATOM 5768 C C . ALA B 1 207 ? 1.351 21.859 -0.587 1 92.5 207 ALA B C 1
ATOM 5770 O O . ALA B 1 207 ? 0.961 20.703 -0.354 1 92.5 207 ALA B O 1
ATOM 5771 N N . MET B 1 208 ? 0.665 22.688 -1.304 1 90.38 208 MET B N 1
ATOM 5772 C CA . MET B 1 208 ? -0.657 22.359 -1.827 1 90.38 208 MET B CA 1
ATOM 5773 C C . MET B 1 208 ? -0.584 21.156 -2.777 1 90.38 208 MET B C 1
ATOM 5775 O O . MET B 1 208 ? -1.543 20.391 -2.895 1 90.38 208 MET B O 1
ATOM 5779 N N . TRP B 1 209 ? 0.611 21.062 -3.281 1 84.88 209 TRP B N 1
ATOM 5780 C CA . TRP B 1 209 ? 0.743 20.078 -4.355 1 84.88 209 TRP B CA 1
ATOM 5781 C C . TRP B 1 209 ? 1.476 18.844 -3.869 1 84.88 209 TRP B C 1
ATOM 5783 O O . TRP B 1 209 ? 1.125 17.719 -4.246 1 84.88 209 TRP B O 1
ATOM 5793 N N . ILE B 1 210 ? 2.484 19.062 -3.121 1 85.69 210 ILE B N 1
ATOM 5794 C CA . ILE B 1 210 ? 3.367 17.922 -2.877 1 85.69 210 ILE B CA 1
ATOM 5795 C C . ILE B 1 210 ? 3.436 17.641 -1.378 1 85.69 210 ILE B C 1
ATOM 5797 O O . ILE B 1 210 ? 4.176 16.75 -0.942 1 85.69 210 ILE B O 1
ATOM 5801 N N . GLY B 1 211 ? 2.738 18.438 -0.601 1 88.62 211 GLY B N 1
ATOM 5802 C CA . GLY B 1 211 ? 2.736 18.219 0.835 1 88.62 211 GLY B CA 1
ATOM 5803 C C . GLY B 1 211 ? 3.662 19.141 1.591 1 88.62 211 GLY B C 1
ATOM 5804 O O . GLY B 1 211 ? 4.652 19.625 1.036 1 88.62 211 GLY B O 1
ATOM 5805 N N . ASN B 1 212 ? 3.381 19.281 2.812 1 91.12 212 ASN B N 1
ATOM 5806 C CA . ASN B 1 212 ? 4.094 20.297 3.582 1 91.12 212 ASN B CA 1
ATOM 5807 C C . ASN B 1 212 ? 5.492 19.812 3.971 1 91.12 212 ASN B C 1
ATOM 5809 O O . ASN B 1 212 ? 6.402 20.625 4.133 1 91.12 212 ASN B O 1
ATOM 5813 N N . ILE B 1 213 ? 5.656 18.578 4.102 1 83.31 213 ILE B N 1
ATOM 5814 C CA . ILE B 1 213 ? 6.965 18.047 4.461 1 83.31 213 ILE B CA 1
ATOM 5815 C C . ILE B 1 213 ? 7.949 18.281 3.316 1 83.31 213 ILE B C 1
ATOM 5817 O O . ILE B 1 213 ? 8.992 18.906 3.502 1 83.31 213 ILE B O 1
ATOM 5821 N N . THR B 1 214 ? 7.605 17.859 2.174 1 82.5 214 THR B N 1
ATOM 5822 C CA . THR B 1 214 ? 8.469 17.953 1.002 1 82.5 214 THR B CA 1
ATOM 5823 C C . THR B 1 214 ? 8.68 19.406 0.603 1 82.5 214 THR B C 1
ATOM 5825 O O . THR B 1 214 ? 9.789 19.797 0.229 1 82.5 214 THR B O 1
ATOM 5828 N N . SER B 1 215 ? 7.648 20.125 0.671 1 91.12 215 SER B N 1
ATOM 5829 C CA . SER B 1 215 ? 7.746 21.547 0.329 1 91.12 215 SER B CA 1
ATOM 5830 C C . SER B 1 215 ? 8.758 22.266 1.222 1 91.12 215 SER B C 1
ATOM 5832 O O . SER B 1 215 ? 9.594 23.016 0.733 1 91.12 215 SER B O 1
ATOM 5834 N N . THR B 1 216 ? 8.656 22 2.48 1 91.62 216 THR B N 1
ATOM 5835 C CA . THR B 1 216 ? 9.562 22.625 3.432 1 91.62 216 THR B CA 1
ATOM 5836 C C . THR B 1 216 ? 11.008 22.234 3.133 1 91.62 216 THR B C 1
ATOM 5838 O O . THR B 1 216 ? 11.906 23.094 3.162 1 91.62 216 THR B O 1
ATOM 5841 N N . MET B 1 217 ? 11.242 21.094 2.754 1 85.31 217 MET B N 1
ATOM 5842 C CA . MET B 1 217 ? 12.586 20.625 2.453 1 85.31 217 MET B CA 1
ATOM 5843 C C . MET B 1 217 ? 13.133 21.297 1.202 1 85.31 217 MET B C 1
ATOM 5845 O O . MET B 1 217 ? 14.312 21.656 1.153 1 85.31 217 MET B O 1
ATOM 5849 N N . ILE B 1 218 ? 12.328 21.453 0.277 1 84.31 218 ILE B N 1
ATOM 5850 C CA . ILE B 1 218 ? 12.734 22.109 -0.96 1 84.31 218 ILE B CA 1
ATOM 5851 C C . ILE B 1 218 ? 13.125 23.562 -0.671 1 84.31 218 ILE B C 1
ATOM 5853 O O . ILE B 1 218 ? 14.18 24.016 -1.112 1 84.31 218 ILE B O 1
ATOM 5857 N N . VAL B 1 219 ? 12.336 24.172 0.039 1 90.19 219 VAL B N 1
ATOM 5858 C CA . VAL B 1 219 ? 12.586 25.578 0.336 1 90.19 219 VAL B CA 1
ATOM 5859 C C . VAL B 1 219 ? 13.859 25.719 1.171 1 90.19 219 VAL B C 1
ATOM 5861 O O . VAL B 1 219 ? 14.695 26.594 0.91 1 90.19 219 VAL B O 1
ATOM 5864 N N . ILE B 1 220 ? 14.016 24.844 2.104 1 88.56 220 ILE B N 1
ATOM 5865 C CA . ILE B 1 220 ? 15.219 24.859 2.938 1 88.56 220 ILE B CA 1
ATOM 5866 C C . ILE B 1 220 ? 16.453 24.625 2.072 1 88.56 220 ILE B C 1
ATOM 5868 O O . ILE B 1 220 ? 17.453 25.328 2.199 1 88.56 220 ILE B O 1
ATOM 5872 N N . THR B 1 221 ? 16.359 23.656 1.222 1 81.38 221 THR B N 1
ATOM 5873 C CA . THR B 1 221 ? 17.484 23.312 0.361 1 81.38 221 THR B CA 1
ATOM 5874 C C . THR B 1 221 ? 17.859 24.484 -0.541 1 81.38 221 THR B C 1
ATOM 5876 O O . THR B 1 221 ? 19.031 24.75 -0.772 1 81.38 221 THR B O 1
ATOM 5879 N N . LEU B 1 222 ? 16.922 25.172 -0.99 1 83.88 222 LEU B N 1
ATOM 5880 C CA . LEU B 1 222 ? 17.156 26.281 -1.914 1 83.88 222 LEU B CA 1
ATOM 5881 C C . LEU B 1 222 ? 17.672 27.5 -1.175 1 83.88 222 LEU B C 1
ATOM 5883 O O . LEU B 1 222 ? 18.438 28.281 -1.727 1 83.88 222 LEU B O 1
ATOM 5887 N N . ILE B 1 223 ? 17.281 27.641 0.04 1 88.75 223 ILE B N 1
ATOM 5888 C CA . ILE B 1 223 ? 17.547 28.891 0.752 1 88.75 223 ILE B CA 1
ATOM 5889 C C . ILE B 1 223 ? 18.812 28.75 1.586 1 88.75 223 ILE B C 1
ATOM 5891 O O . ILE B 1 223 ? 19.438 29.75 1.954 1 88.75 223 ILE B O 1
ATOM 5895 N N . THR B 1 224 ? 19.234 27.562 1.914 1 83.69 224 THR B N 1
ATOM 5896 C CA . THR B 1 224 ? 20.344 27.297 2.811 1 83.69 224 THR B CA 1
ATOM 5897 C C . THR B 1 224 ? 21.625 27.969 2.289 1 83.69 224 THR B C 1
ATOM 5899 O O . THR B 1 224 ? 22.328 28.641 3.041 1 83.69 224 THR B O 1
ATOM 5902 N N . PRO B 1 225 ? 21.922 27.844 1.005 1 77.94 225 PRO B N 1
ATOM 5903 C CA . PRO B 1 225 ? 23.125 28.531 0.522 1 77.94 225 PRO B CA 1
ATOM 5904 C C . PRO B 1 225 ? 23.031 30.047 0.713 1 77.94 225 PRO B C 1
ATOM 5906 O O . PRO B 1 225 ? 24.047 30.688 0.969 1 77.94 225 PRO B O 1
ATOM 5909 N N . THR B 1 226 ? 21.922 30.594 0.567 1 82.69 226 THR B N 1
ATOM 5910 C CA . THR B 1 226 ? 21.703 32.031 0.768 1 82.69 226 THR B CA 1
ATOM 5911 C C . THR B 1 226 ? 21.844 32.375 2.242 1 82.69 226 THR B C 1
ATOM 5913 O O . THR B 1 226 ? 22.438 33.406 2.574 1 82.69 226 THR B O 1
ATOM 5916 N N . LEU B 1 227 ? 21.375 31.594 3.148 1 85.25 227 LEU B N 1
ATOM 5917 C CA . LEU B 1 227 ? 21.438 31.812 4.59 1 85.25 227 LEU B CA 1
ATOM 5918 C C . LEU B 1 227 ? 22.891 31.812 5.074 1 85.25 227 LEU B C 1
ATOM 5920 O O . LEU B 1 227 ? 23.234 32.531 6.012 1 85.25 227 LEU B O 1
ATOM 5924 N N . ARG B 1 228 ? 23.625 31.078 4.438 1 79.19 228 ARG B N 1
ATOM 5925 C CA . ARG B 1 228 ? 25.016 30.938 4.852 1 79.19 228 ARG B CA 1
ATOM 5926 C C . ARG B 1 228 ? 25.812 32.188 4.512 1 79.19 228 ARG B C 1
ATOM 5928 O O . ARG B 1 228 ? 26.875 32.438 5.09 1 79.19 228 ARG B O 1
ATOM 5935 N N . GLN B 1 229 ? 25.281 32.969 3.631 1 81.69 229 GLN B N 1
ATOM 5936 C CA . GLN B 1 229 ? 25.953 34.219 3.227 1 81.69 229 GLN B CA 1
ATOM 5937 C C . GLN B 1 229 ? 25.531 35.375 4.109 1 81.69 229 GLN B C 1
ATOM 5939 O O . GLN B 1 229 ? 26.109 36.469 4.023 1 81.69 229 GLN B O 1
ATOM 5944 N N . ILE B 1 230 ? 24.625 35.156 4.961 1 86.19 230 ILE B N 1
ATOM 5945 C CA . ILE B 1 230 ? 24.156 36.188 5.887 1 86.19 230 ILE B CA 1
ATOM 5946 C C . ILE B 1 230 ? 24.859 36.031 7.227 1 86.19 230 ILE B C 1
ATOM 5948 O O . ILE B 1 230 ? 25.156 34.938 7.672 1 86.19 230 ILE B O 1
ATOM 5952 N N . PRO B 1 231 ? 25.156 37.156 7.781 1 80.5 231 PRO B N 1
ATOM 5953 C CA . PRO B 1 231 ? 25.859 37.094 9.062 1 80.5 231 PRO B CA 1
ATOM 5954 C C . PRO B 1 231 ? 25.125 36.219 10.086 1 80.5 231 PRO B C 1
ATOM 5956 O O . PRO B 1 231 ? 23.891 36.188 10.094 1 80.5 231 PRO B O 1
ATOM 5959 N N . ARG B 1 232 ? 25.703 35.5 10.961 1 72.06 232 ARG B N 1
ATOM 5960 C CA . ARG B 1 232 ? 25.234 34.469 11.883 1 72.06 232 ARG B CA 1
ATOM 5961 C C . ARG B 1 232 ? 24.203 35.031 12.867 1 72.06 232 ARG B C 1
ATOM 5963 O O . ARG B 1 232 ? 23.25 34.344 13.227 1 72.06 232 ARG B O 1
ATOM 5970 N N . ASN B 1 233 ? 24.391 36.188 13.367 1 77.25 233 ASN B N 1
ATOM 5971 C CA . ASN B 1 233 ? 23.5 36.75 14.391 1 77.25 233 ASN B CA 1
ATOM 5972 C C . ASN B 1 233 ? 22.547 37.781 13.812 1 77.25 233 ASN B C 1
ATOM 5974 O O . ASN B 1 233 ? 22.109 38.688 14.516 1 77.25 233 ASN B O 1
ATOM 5978 N N . SER B 1 234 ? 22.234 37.406 12.586 1 88.81 234 SER B N 1
ATOM 5979 C CA . SER B 1 234 ? 21.328 38.344 11.922 1 88.81 234 SER B CA 1
ATOM 5980 C C . SER B 1 234 ? 19.875 38.031 12.242 1 88.81 234 SER B C 1
ATOM 5982 O O . SER B 1 234 ? 19.469 36.875 12.281 1 88.81 234 SER B O 1
ATOM 5984 N N . ASN B 1 235 ? 19.109 39.031 12.539 1 92.31 235 ASN B N 1
ATOM 5985 C CA . ASN B 1 235 ? 17.672 38.906 12.727 1 92.31 235 ASN B CA 1
ATOM 5986 C C . ASN B 1 235 ? 16.984 38.469 11.445 1 92.31 235 ASN B C 1
ATOM 5988 O O . ASN B 1 235 ? 15.977 37.75 11.492 1 92.31 235 ASN B O 1
ATOM 5992 N N . PHE B 1 236 ? 17.531 38.844 10.352 1 93.44 236 PHE B N 1
ATOM 5993 C CA . PHE B 1 236 ? 16.938 38.469 9.062 1 93.44 236 PHE B CA 1
ATOM 5994 C C . PHE B 1 236 ? 17.047 36.969 8.836 1 93.44 236 PHE B C 1
ATOM 5996 O O . PHE B 1 236 ? 16.094 36.344 8.344 1 93.44 236 PHE B O 1
ATOM 6003 N N . ALA B 1 237 ? 18.156 36.406 9.172 1 92.12 237 ALA B N 1
ATOM 6004 C CA . ALA B 1 237 ? 18.328 34.938 9.039 1 92.12 237 ALA B CA 1
ATOM 6005 C C . ALA B 1 237 ? 17.312 34.188 9.883 1 92.12 237 ALA B C 1
ATOM 6007 O O . ALA B 1 237 ? 16.719 33.219 9.43 1 92.12 237 ALA B O 1
ATOM 6008 N N . LYS B 1 238 ? 17.125 34.688 11.094 1 92.75 238 LYS B N 1
ATOM 6009 C CA . LYS B 1 238 ? 16.125 34.094 11.977 1 92.75 238 LYS B CA 1
ATOM 6010 C C . LYS B 1 238 ? 14.719 34.25 11.414 1 92.75 238 LYS B C 1
ATOM 6012 O O . LYS B 1 238 ? 13.914 33.312 11.461 1 92.75 238 LYS B O 1
ATOM 6017 N N . ALA B 1 239 ? 14.477 35.406 10.867 1 94.75 239 ALA B N 1
ATOM 6018 C CA . ALA B 1 239 ? 13.18 35.688 10.258 1 94.75 239 ALA B CA 1
ATOM 6019 C C . ALA B 1 239 ? 12.914 34.781 9.07 1 94.75 239 ALA B C 1
ATOM 6021 O O . ALA B 1 239 ? 11.789 34.344 8.859 1 94.75 239 ALA B O 1
ATOM 6022 N N . VAL B 1 240 ? 13.938 34.531 8.312 1 94.44 240 VAL B N 1
ATOM 6023 C CA . VAL B 1 240 ? 13.805 33.656 7.156 1 94.44 240 VAL B CA 1
ATOM 6024 C C . VAL B 1 240 ? 13.453 32.219 7.617 1 94.44 240 VAL B C 1
ATOM 6026 O O . VAL B 1 240 ? 12.547 31.609 7.059 1 94.44 240 VAL B O 1
ATOM 6029 N N . ILE B 1 241 ? 14.117 31.766 8.633 1 93.44 241 ILE B N 1
ATOM 6030 C CA . ILE B 1 241 ? 13.891 30.422 9.156 1 93.44 241 ILE B CA 1
ATOM 6031 C C . ILE B 1 241 ? 12.461 30.312 9.688 1 93.44 241 ILE B C 1
ATOM 6033 O O . ILE B 1 241 ? 11.773 29.312 9.43 1 93.44 241 ILE B O 1
ATOM 6037 N N . LEU B 1 242 ? 12.023 31.312 10.367 1 95.19 242 LEU B N 1
ATOM 6038 C CA . LEU B 1 242 ? 10.664 31.312 10.898 1 95.19 242 LEU B CA 1
ATOM 6039 C C . LEU B 1 242 ? 9.641 31.391 9.766 1 95.19 242 LEU B C 1
ATOM 6041 O O . LEU B 1 242 ? 8.562 30.797 9.859 1 95.19 242 LEU B O 1
ATOM 6045 N N . SER B 1 243 ? 9.953 32.125 8.727 1 95.94 243 SER B N 1
ATOM 6046 C CA . SER B 1 243 ? 9.07 32.188 7.562 1 95.94 243 SER B CA 1
ATOM 6047 C C . SER B 1 243 ? 8.922 30.828 6.898 1 95.94 243 SER B C 1
ATOM 6049 O O . SER B 1 243 ? 7.84 30.484 6.414 1 95.94 243 SER B O 1
ATOM 6051 N N . ILE B 1 244 ? 9.984 30.109 6.879 1 95 244 ILE B N 1
ATOM 6052 C CA . ILE B 1 244 ? 9.953 28.766 6.32 1 95 244 ILE B CA 1
ATOM 6053 C C . ILE B 1 244 ? 9.055 27.875 7.176 1 95 244 ILE B C 1
ATOM 6055 O O . ILE B 1 244 ? 8.188 27.172 6.656 1 95 244 ILE B O 1
ATOM 6059 N N . ALA B 1 245 ? 9.25 27.906 8.469 1 94.25 245 ALA B N 1
ATOM 6060 C CA . ALA B 1 245 ? 8.484 27.078 9.391 1 94.25 245 ALA B CA 1
ATOM 6061 C C . ALA B 1 245 ? 6.992 27.406 9.312 1 94.25 245 ALA B C 1
ATOM 6063 O O . ALA B 1 245 ? 6.164 26.5 9.18 1 94.25 245 ALA B O 1
ATOM 6064 N N . VAL B 1 246 ? 6.707 28.688 9.359 1 95.44 246 VAL B N 1
ATOM 6065 C CA . VAL B 1 246 ? 5.32 29.141 9.312 1 95.44 246 VAL B CA 1
ATOM 6066 C C . VAL B 1 246 ? 4.695 28.75 7.973 1 95.44 246 VAL B C 1
ATOM 6068 O O . VAL B 1 246 ? 3.574 28.234 7.93 1 95.44 246 VAL B O 1
ATOM 6071 N N . GLY B 1 247 ? 5.391 29 6.934 1 95.56 247 GLY B N 1
ATOM 6072 C CA . GLY B 1 247 ? 4.895 28.656 5.613 1 95.56 247 GLY B CA 1
ATOM 6073 C C . GLY B 1 247 ? 4.633 27.156 5.453 1 95.56 247 GLY B C 1
ATOM 6074 O O . GLY B 1 247 ? 3.629 26.766 4.859 1 95.56 247 GLY B O 1
ATOM 6075 N N . GLY B 1 248 ? 5.508 26.359 5.93 1 94.44 248 GLY B N 1
ATOM 6076 C CA . GLY B 1 248 ? 5.34 24.922 5.871 1 94.44 248 GLY B CA 1
ATOM 6077 C C . GLY B 1 248 ? 4.141 24.422 6.656 1 94.44 248 GLY B C 1
ATOM 6078 O O . GLY B 1 248 ? 3.391 23.562 6.18 1 94.44 248 GLY B O 1
ATOM 6079 N N . ASN B 1 249 ? 3.93 24.922 7.828 1 94.19 249 ASN B N 1
ATOM 6080 C CA . ASN B 1 249 ? 2.795 24.516 8.648 1 94.19 249 ASN B CA 1
ATOM 6081 C C . ASN B 1 249 ? 1.473 24.984 8.055 1 94.19 249 ASN B C 1
ATOM 6083 O O . ASN B 1 249 ? 0.529 24.203 7.926 1 94.19 249 ASN B O 1
ATOM 6087 N N . LEU B 1 250 ? 1.465 26.219 7.707 1 95.81 250 LEU B N 1
ATOM 6088 C CA . LEU B 1 250 ? 0.235 26.766 7.152 1 95.81 250 LEU B CA 1
ATOM 6089 C C . LEU B 1 250 ? -0.07 26.156 5.789 1 95.81 250 LEU B C 1
ATOM 6091 O O . LEU B 1 250 ? -1.236 26.016 5.41 1 95.81 250 LEU B O 1
ATOM 6095 N N . GLY B 1 251 ? 0.951 25.859 5.047 1 94.56 251 GLY B N 1
ATOM 6096 C CA . GLY B 1 251 ? 0.755 25.156 3.785 1 94.56 251 GLY B CA 1
ATOM 6097 C C . GLY B 1 251 ? 0.085 23.812 3.949 1 94.56 251 GLY B C 1
ATOM 6098 O O . GLY B 1 251 ? -0.617 23.344 3.049 1 94.56 251 GLY B O 1
ATOM 6099 N N . GLY B 1 252 ? 0.235 23.219 5.039 1 93.38 252 GLY B N 1
ATOM 6100 C CA . GLY B 1 252 ? -0.351 21.922 5.336 1 93.38 252 GLY B CA 1
ATOM 6101 C C . GLY B 1 252 ? -1.86 21.969 5.484 1 93.38 252 GLY B C 1
ATOM 6102 O O . GLY B 1 252 ? -2.523 20.938 5.453 1 93.38 252 GLY B O 1
ATOM 6103 N N . MET B 1 253 ? -2.459 23.141 5.57 1 94.56 253 MET B N 1
ATOM 6104 C CA . MET B 1 253 ? -3.896 23.234 5.812 1 94.56 253 MET B CA 1
ATOM 6105 C C . MET B 1 253 ? -4.652 23.5 4.516 1 94.56 253 MET B C 1
ATOM 6107 O O . MET B 1 253 ? -5.883 23.5 4.496 1 94.56 253 MET B O 1
ATOM 6111 N N . THR B 1 254 ? -4.055 23.609 3.41 1 94.31 254 THR B N 1
ATOM 6112 C CA . THR B 1 254 ? -4.637 24.234 2.234 1 94.31 254 THR B CA 1
ATOM 6113 C C . THR B 1 254 ? -5.496 23.25 1.451 1 94.31 254 THR B C 1
ATOM 6115 O O . THR B 1 254 ? -6.594 23.594 1.008 1 94.31 254 THR B O 1
ATOM 6118 N N . THR B 1 255 ? -4.992 22.047 1.247 1 93.44 255 THR B N 1
ATOM 6119 C CA . THR B 1 255 ? -5.719 21.031 0.506 1 93.44 255 THR B CA 1
ATOM 6120 C C . THR B 1 255 ? -5.75 19.719 1.285 1 93.44 255 THR B C 1
ATOM 6122 O O . THR B 1 255 ? -4.957 19.516 2.209 1 93.44 255 THR B O 1
ATOM 6125 N N . PRO B 1 256 ? -6.668 18.875 0.882 1 91.69 256 PRO B N 1
ATOM 6126 C CA . PRO B 1 256 ? -6.695 17.562 1.529 1 91.69 256 PRO B CA 1
ATOM 6127 C C . PRO B 1 256 ? -5.387 16.781 1.366 1 91.69 256 PRO B C 1
ATOM 6129 O O . PRO B 1 256 ? -5.078 15.906 2.17 1 91.69 256 PRO B O 1
ATOM 6132 N N . LEU B 1 257 ? -4.582 17.188 0.379 1 90.75 257 LEU B N 1
ATOM 6133 C CA . LEU B 1 257 ? -3.361 16.469 0.027 1 90.75 257 LEU B CA 1
ATOM 6134 C C . LEU B 1 257 ? -2.17 17.016 0.808 1 90.75 257 LEU B C 1
ATOM 6136 O O . LEU B 1 257 ? -1.13 16.359 0.9 1 90.75 257 LEU B O 1
ATOM 6140 N N . ALA B 1 258 ? -2.359 18.125 1.371 1 93.06 258 ALA B N 1
ATOM 6141 C CA . ALA B 1 258 ? -1.215 18.891 1.854 1 93.06 258 ALA B CA 1
ATOM 6142 C C . ALA B 1 258 ? -0.645 18.281 3.133 1 93.06 258 ALA B C 1
ATOM 6144 O O . ALA B 1 258 ? 0.539 18.453 3.436 1 93.06 258 ALA B O 1
ATOM 6145 N N . SER B 1 259 ? -1.492 17.578 3.857 1 92 259 SER B N 1
ATOM 6146 C CA . SER B 1 259 ? -1.018 16.953 5.086 1 92 259 SER B CA 1
ATOM 6147 C C . SER B 1 259 ? -1.924 15.797 5.504 1 92 259 SER B C 1
ATOM 6149 O O . SER B 1 259 ? -3.072 15.711 5.066 1 92 259 SER B O 1
ATOM 6151 N N . LEU B 1 260 ? -1.393 14.953 6.309 1 87.94 260 LEU B N 1
ATOM 6152 C CA . LEU B 1 260 ? -2.135 13.797 6.793 1 87.94 260 LEU B CA 1
ATOM 6153 C C . LEU B 1 260 ? -3.301 14.227 7.676 1 87.94 260 LEU B C 1
ATOM 6155 O O . LEU B 1 260 ? -4.355 13.586 7.676 1 87.94 260 LEU B O 1
ATOM 6159 N N . GLN B 1 261 ? -3.186 15.273 8.406 1 92.31 261 GLN B N 1
ATOM 6160 C CA . GLN B 1 261 ? -4.242 15.766 9.289 1 92.31 261 GLN B CA 1
ATOM 6161 C C . GLN B 1 261 ? -5.508 16.094 8.5 1 92.31 261 GLN B C 1
ATOM 6163 O O . GLN B 1 261 ? -6.617 15.789 8.945 1 92.31 261 GLN B O 1
ATOM 6168 N N . ASN B 1 262 ? -5.273 16.625 7.344 1 95.19 262 ASN B N 1
ATOM 6169 C CA . ASN B 1 262 ? -6.418 16.969 6.504 1 95.19 262 ASN B CA 1
ATOM 6170 C C . ASN B 1 262 ? -7.16 15.727 6.027 1 95.19 262 ASN B C 1
ATOM 6172 O O . ASN B 1 262 ? -8.391 15.688 6.043 1 95.19 262 ASN B O 1
ATOM 6176 N N . ALA B 1 263 ? -6.402 14.789 5.648 1 90.75 263 ALA B N 1
ATOM 6177 C CA . ALA B 1 263 ? -6.98 13.539 5.16 1 90.75 263 ALA B CA 1
ATOM 6178 C C . ALA B 1 263 ? -7.766 12.828 6.258 1 90.75 263 ALA B C 1
ATOM 6180 O O . ALA B 1 263 ? -8.883 12.367 6.031 1 90.75 263 ALA B O 1
ATOM 6181 N N . VAL B 1 264 ? -7.203 12.781 7.387 1 90.25 264 VAL B N 1
ATOM 6182 C CA . VAL B 1 264 ? -7.84 12.125 8.523 1 90.25 264 VAL B CA 1
ATOM 6183 C C . VAL B 1 264 ? -9.133 12.852 8.883 1 90.25 264 VAL B C 1
ATOM 6185 O O . VAL B 1 264 ? -10.133 12.219 9.227 1 90.25 264 VAL B O 1
ATOM 6188 N N . THR B 1 265 ? -9.094 14.125 8.789 1 93.94 265 THR B N 1
ATOM 6189 C CA . THR B 1 265 ? -10.258 14.93 9.117 1 93.94 265 THR B CA 1
ATOM 6190 C C . THR B 1 265 ? -11.406 14.633 8.156 1 93.94 265 THR B C 1
ATOM 6192 O O . THR B 1 265 ? -12.539 14.398 8.586 1 93.94 265 THR B O 1
ATOM 6195 N N . ILE B 1 266 ? -11.109 14.633 6.93 1 92.56 266 ILE B N 1
ATOM 6196 C CA . ILE B 1 266 ? -12.125 14.375 5.914 1 92.56 266 ILE B CA 1
ATOM 6197 C C . ILE B 1 266 ? -12.695 12.969 6.105 1 92.56 266 ILE B C 1
ATOM 6199 O O . ILE B 1 266 ? -13.914 12.781 6.047 1 92.56 266 ILE B O 1
ATOM 6203 N N . GLU B 1 267 ? -11.82 12.07 6.344 1 87.5 267 GLU B N 1
ATOM 6204 C CA . GLU B 1 267 ? -12.25 10.695 6.551 1 87.5 267 GLU B CA 1
ATOM 6205 C C . GLU B 1 267 ? -13.133 10.562 7.785 1 87.5 267 GLU B C 1
ATOM 6207 O O . GLU B 1 267 ? -14.148 9.859 7.758 1 87.5 267 GLU B O 1
ATOM 6212 N N . SER B 1 268 ? -12.797 11.195 8.836 1 89.19 268 SER B N 1
ATOM 6213 C CA . SER B 1 268 ? -13.555 11.141 10.086 1 89.19 268 SER B CA 1
ATOM 6214 C C . SER B 1 268 ? -14.945 11.727 9.914 1 89.19 268 SER B C 1
ATOM 6216 O O . SER B 1 268 ? -15.922 11.195 10.453 1 89.19 268 SER B O 1
ATOM 6218 N N . VAL B 1 269 ? -15.047 12.766 9.172 1 92.19 269 VAL B N 1
ATOM 6219 C CA . VAL B 1 269 ? -16.344 13.391 8.922 1 92.19 269 VAL B CA 1
ATOM 6220 C C . VAL B 1 269 ? -17.219 12.453 8.102 1 92.19 269 VAL B C 1
ATOM 6222 O O . VAL B 1 269 ? -18.391 12.258 8.414 1 92.19 269 VAL B O 1
ATOM 6225 N N . ALA B 1 270 ? -16.625 11.906 7.078 1 87 270 ALA B N 1
ATOM 6226 C CA . ALA B 1 270 ? -17.359 11.016 6.188 1 87 270 ALA B CA 1
ATOM 6227 C C . ALA B 1 270 ? -17.891 9.797 6.941 1 87 270 ALA B C 1
ATOM 6229 O O . ALA B 1 270 ? -19.031 9.391 6.762 1 87 270 ALA B O 1
ATOM 6230 N N . GLU B 1 271 ? -17.062 9.25 7.742 1 83.69 271 GLU B N 1
ATOM 6231 C CA . GLU B 1 271 ? -17.438 8.047 8.484 1 83.69 271 GLU B CA 1
ATOM 6232 C C . GLU B 1 271 ? -18.531 8.344 9.508 1 83.69 271 GLU B C 1
ATOM 6234 O O . GLU B 1 271 ? -19.469 7.566 9.656 1 83.69 271 GLU B O 1
ATOM 6239 N N . ALA B 1 272 ? -18.391 9.414 10.227 1 86.5 272 ALA B N 1
ATOM 6240 C CA . ALA B 1 272 ? -19.391 9.789 11.234 1 86.5 272 ALA B CA 1
ATOM 6241 C C . ALA B 1 272 ? -20.734 10.117 10.578 1 86.5 272 ALA B C 1
ATOM 6243 O O . ALA B 1 272 ? -21.797 9.734 11.086 1 86.5 272 ALA B O 1
ATOM 6244 N N . ALA B 1 273 ? -20.672 10.781 9.5 1 88.12 273 ALA B N 1
ATOM 6245 C CA . ALA B 1 273 ? -21.891 11.133 8.781 1 88.12 273 ALA B CA 1
ATOM 6246 C C . ALA B 1 273 ? -22.609 9.883 8.289 1 88.12 273 ALA B C 1
ATOM 6248 O O . ALA B 1 273 ? -23.844 9.789 8.375 1 88.12 273 ALA B O 1
ATOM 6249 N N . ALA B 1 274 ? -21.891 8.992 7.77 1 80.94 274 ALA B N 1
ATOM 6250 C CA . ALA B 1 274 ? -22.469 7.742 7.262 1 80.94 274 ALA B CA 1
ATOM 6251 C C . ALA B 1 274 ? -23.141 6.953 8.383 1 80.94 274 ALA B C 1
ATOM 6253 O O . ALA B 1 274 ? -24.203 6.363 8.18 1 80.94 274 ALA B O 1
ATOM 6254 N N . LYS B 1 275 ? -22.562 6.953 9.469 1 80.62 275 LYS B N 1
ATOM 6255 C CA . LYS B 1 275 ? -23.094 6.188 10.594 1 80.62 275 LYS B CA 1
ATOM 6256 C C . LYS B 1 275 ? -24.422 6.762 11.086 1 80.62 275 LYS B C 1
ATOM 6258 O O . LYS B 1 275 ? -25.328 6.016 11.43 1 80.62 275 LYS B O 1
ATOM 6263 N N . TYR B 1 276 ? -24.484 8.039 11.102 1 83.31 276 TYR B N 1
ATOM 6264 C CA . TYR B 1 276 ? -25.656 8.68 11.68 1 83.31 276 TYR B CA 1
ATOM 6265 C C . TYR B 1 276 ? -26.625 9.125 10.602 1 83.31 276 TYR B C 1
ATOM 6267 O O . TYR B 1 276 ? -27.547 9.922 10.859 1 83.31 276 TYR B O 1
ATOM 6275 N N . GLY B 1 277 ? -26.359 8.602 9.359 1 83.25 277 GLY B N 1
ATOM 6276 C CA . GLY B 1 277 ? -27.281 8.852 8.25 1 83.25 277 GLY B CA 1
ATOM 6277 C C . GLY B 1 277 ? -27.344 10.312 7.848 1 83.25 277 GLY B C 1
ATOM 6278 O O . GLY B 1 277 ? -28.406 10.805 7.465 1 83.25 277 GLY B O 1
ATOM 6279 N N . MET B 1 278 ? -26.25 10.945 8.094 1 86 278 MET B N 1
ATOM 6280 C CA . MET B 1 278 ? -26.172 12.352 7.73 1 86 278 MET B CA 1
ATOM 6281 C C . MET B 1 278 ? -25.484 12.539 6.383 1 86 278 MET B C 1
ATOM 6283 O O . MET B 1 278 ? -24.828 11.617 5.887 1 86 278 MET B O 1
ATOM 6287 N N . HIS B 1 279 ? -25.719 13.672 5.738 1 79.69 279 HIS B N 1
ATOM 6288 C CA . HIS B 1 279 ? -25.172 13.914 4.41 1 79.69 279 HIS B CA 1
ATOM 6289 C C . HIS B 1 279 ? -23.953 14.836 4.473 1 79.69 279 HIS B C 1
ATOM 6291 O O . HIS B 1 279 ? -23.453 15.273 3.438 1 79.69 279 HIS B O 1
ATOM 6297 N N . ASP B 1 280 ? -23.5 15.039 5.645 1 82.75 280 ASP B N 1
ATOM 6298 C CA . ASP B 1 280 ? -22.344 15.914 5.812 1 82.75 280 ASP B CA 1
ATOM 6299 C C . ASP B 1 280 ? -21.094 15.305 5.176 1 82.75 280 ASP B C 1
ATOM 6301 O O . ASP B 1 280 ? -20.828 14.117 5.348 1 82.75 280 ASP B O 1
ATOM 6305 N N . LYS B 1 281 ? -20.531 16.047 4.223 1 82.94 281 LYS B N 1
ATOM 6306 C CA . LYS B 1 281 ? -19.281 15.641 3.594 1 82.94 281 LYS B CA 1
ATOM 6307 C C . LYS B 1 281 ? -18.375 16.859 3.346 1 82.94 281 LYS B C 1
ATOM 6309 O O . LYS B 1 281 ? -18.859 17.969 3.148 1 82.94 281 LYS B O 1
ATOM 6314 N N . VAL B 1 282 ? -17.188 16.641 3.6 1 91.12 282 VAL B N 1
ATOM 6315 C CA . VAL B 1 282 ? -16.219 17.656 3.209 1 91.12 282 VAL B CA 1
ATOM 6316 C C . VAL B 1 282 ? -15.586 17.281 1.867 1 91.12 282 VAL B C 1
ATOM 6318 O O . VAL B 1 282 ? -14.688 16.438 1.809 1 91.12 282 VAL B O 1
ATOM 6321 N N . SER B 1 283 ? -16.062 17.922 0.86 1 89.38 283 SER B N 1
ATOM 6322 C CA . SER B 1 283 ? -15.492 17.688 -0.465 1 89.38 283 SER B CA 1
ATOM 6323 C C . SER B 1 283 ? -14.133 18.359 -0.612 1 89.38 283 SER B C 1
ATOM 6325 O O . SER B 1 283 ? -13.75 19.188 0.223 1 89.38 283 SER B O 1
ATOM 6327 N N . PHE B 1 284 ? -13.406 17.906 -1.674 1 91.44 284 PHE B N 1
ATOM 6328 C CA . PHE B 1 284 ? -12.148 18.578 -1.997 1 91.44 284 PHE B CA 1
ATOM 6329 C C . PHE B 1 284 ? -12.359 20.078 -2.203 1 91.44 284 PHE B C 1
ATOM 6331 O O . PHE B 1 284 ? -11.578 20.891 -1.715 1 91.44 284 PHE B O 1
ATOM 6338 N N . THR B 1 285 ? -13.406 20.406 -2.834 1 91.06 285 THR B N 1
ATOM 6339 C CA . THR B 1 285 ? -13.734 21.781 -3.172 1 91.06 285 THR B CA 1
ATOM 6340 C C . THR B 1 285 ? -14 22.609 -1.91 1 91.06 285 THR B C 1
ATOM 6342 O O . THR B 1 285 ? -13.453 23.703 -1.747 1 91.06 285 THR B O 1
ATOM 6345 N N . THR B 1 286 ? -14.844 22.062 -1.089 1 92.69 286 THR B N 1
ATOM 6346 C CA . THR B 1 286 ? -15.188 22.781 0.132 1 92.69 286 THR B CA 1
ATOM 6347 C C . THR B 1 286 ? -13.961 22.969 1.018 1 92.69 286 THR B C 1
ATOM 6349 O O . THR B 1 286 ? -13.758 24.031 1.589 1 92.69 286 THR B O 1
ATOM 6352 N N . PHE B 1 287 ? -13.227 21.922 1.145 1 94.94 287 PHE B N 1
ATOM 6353 C CA . PHE B 1 287 ? -12 22.016 1.937 1 94.94 287 PHE B CA 1
ATOM 6354 C C . PHE B 1 287 ? -11.07 23.078 1.379 1 94.94 287 PHE B C 1
ATOM 6356 O O . PHE B 1 287 ? -10.609 23.953 2.117 1 94.94 287 PHE B O 1
ATOM 6363 N N . PHE B 1 288 ? -10.867 23.016 0.091 1 93.44 288 PHE B N 1
ATOM 6364 C CA . PHE B 1 288 ? -9.969 23.938 -0.604 1 93.44 288 PHE B CA 1
ATOM 6365 C C . PHE B 1 288 ? -10.477 25.359 -0.509 1 93.44 288 PHE B C 1
ATOM 6367 O O . PHE B 1 288 ? -9.711 26.281 -0.206 1 93.44 288 PHE B O 1
ATOM 6374 N N . ALA B 1 289 ? -11.695 25.594 -0.678 1 94.12 289 ALA B N 1
ATOM 6375 C CA . ALA B 1 289 ? -12.297 26.922 -0.734 1 94.12 289 ALA B CA 1
ATOM 6376 C C . ALA B 1 289 ? -12.289 27.578 0.64 1 94.12 289 ALA B C 1
ATOM 6378 O O . ALA B 1 289 ? -12.227 28.812 0.742 1 94.12 289 ALA B O 1
ATOM 6379 N N . THR B 1 290 ? -12.336 26.797 1.665 1 95.88 290 THR B N 1
ATOM 6380 C CA . THR B 1 290 ? -12.391 27.375 3.002 1 95.88 290 THR B CA 1
ATOM 6381 C C . THR B 1 290 ? -10.992 27.484 3.602 1 95.88 290 THR B C 1
ATOM 6383 O O . THR B 1 290 ? -10.648 28.516 4.195 1 95.88 290 THR B O 1
ATOM 6386 N N . ALA B 1 291 ? -10.172 26.516 3.398 1 96.38 291 ALA B N 1
ATOM 6387 C CA . ALA B 1 291 ? -8.883 26.422 4.07 1 96.38 291 ALA B CA 1
ATOM 6388 C C . ALA B 1 291 ? -7.848 27.328 3.393 1 96.38 291 ALA B C 1
ATOM 6390 O O . ALA B 1 291 ? -7.012 27.938 4.059 1 96.38 291 ALA B O 1
ATOM 6391 N N . LEU B 1 292 ? -7.891 27.422 2.061 1 95.44 292 LEU B N 1
ATOM 6392 C CA . LEU B 1 292 ? -6.859 28.156 1.334 1 95.44 292 LEU B CA 1
ATOM 6393 C C . LEU B 1 292 ? -6.898 29.641 1.688 1 95.44 292 LEU B C 1
ATOM 6395 O O . LEU B 1 292 ? -5.875 30.234 2.055 1 95.44 292 LEU B O 1
ATOM 6399 N N . PRO B 1 293 ? -8.055 30.281 1.56 1 95.38 293 PRO B N 1
ATOM 6400 C CA . PRO B 1 293 ? -8.078 31.703 1.945 1 95.38 293 PRO B CA 1
ATOM 6401 C C . PRO B 1 293 ? -7.645 31.922 3.393 1 95.38 293 PRO B C 1
ATOM 6403 O O . PRO B 1 293 ? -6.965 32.906 3.693 1 95.38 293 PRO B O 1
ATOM 6406 N N . PHE B 1 294 ? -8.07 31.078 4.246 1 97.06 294 PHE B N 1
ATOM 6407 C CA . PHE B 1 294 ? -7.68 31.188 5.648 1 97.06 294 PHE B CA 1
ATOM 6408 C C . PHE B 1 294 ? -6.168 31.094 5.801 1 97.06 294 PHE B C 1
ATOM 6410 O O . PHE B 1 294 ? -5.559 31.875 6.531 1 97.06 294 PHE B O 1
ATOM 6417 N N . ALA B 1 295 ? -5.539 30.094 5.109 1 96.56 295 ALA B N 1
ATOM 6418 C CA . ALA B 1 295 ? -4.094 29.891 5.18 1 96.56 295 ALA B CA 1
ATOM 6419 C C . ALA B 1 295 ? -3.35 31.125 4.684 1 96.56 295 ALA B C 1
ATOM 6421 O O . ALA B 1 295 ? -2.332 31.531 5.262 1 96.56 295 ALA B O 1
ATOM 6422 N N . ILE B 1 296 ? -3.807 31.75 3.623 1 96.25 296 ILE B N 1
ATOM 6423 C CA . ILE B 1 296 ? -3.174 32.938 3.049 1 96.25 296 ILE B CA 1
ATOM 6424 C C . ILE B 1 296 ? -3.262 34.094 4.035 1 96.25 296 ILE B C 1
ATOM 6426 O O . ILE B 1 296 ? -2.275 34.812 4.266 1 96.25 296 ILE B O 1
ATOM 6430 N N . ILE B 1 297 ? -4.43 34.25 4.605 1 97 297 ILE B N 1
ATOM 6431 C CA . ILE B 1 297 ? -4.613 35.312 5.582 1 97 297 ILE B CA 1
ATOM 6432 C C . ILE B 1 297 ? -3.68 35.094 6.77 1 97 297 ILE B C 1
ATOM 6434 O O . ILE B 1 297 ? -3.023 36.031 7.238 1 97 297 ILE B O 1
ATOM 6438 N N . CYS B 1 298 ? -3.648 33.906 7.246 1 97.06 298 CYS B N 1
ATOM 6439 C CA . CYS B 1 298 ? -2.779 33.562 8.367 1 97.06 298 CYS B CA 1
ATOM 6440 C C . CYS B 1 298 ? -1.315 33.812 8.016 1 97.06 298 CYS B C 1
ATOM 6442 O O . CYS B 1 298 ? -0.528 34.25 8.859 1 97.06 298 CYS B O 1
ATOM 6444 N N . ALA B 1 299 ? -0.938 33.469 6.746 1 96.5 299 ALA B N 1
ATOM 6445 C CA . ALA B 1 299 ? 0.44 33.688 6.309 1 96.5 299 ALA B CA 1
ATOM 6446 C C . ALA B 1 299 ? 0.802 35.188 6.332 1 96.5 299 ALA B C 1
ATOM 6448 O O . ALA B 1 299 ? 1.911 35.531 6.727 1 96.5 299 ALA B O 1
ATOM 6449 N N . ILE B 1 300 ? -0.074 36 5.922 1 97.12 300 ILE B N 1
ATOM 6450 C CA . ILE B 1 300 ? 0.15 37.469 5.91 1 97.12 300 ILE B CA 1
ATOM 6451 C C . ILE B 1 300 ? 0.249 37.969 7.344 1 97.12 300 ILE B C 1
ATOM 6453 O O . ILE B 1 300 ? 1.122 38.781 7.656 1 97.12 300 ILE B O 1
ATOM 6457 N N . ILE B 1 301 ? -0.637 37.5 8.18 1 97.25 301 ILE B N 1
ATOM 6458 C CA . ILE B 1 301 ? -0.614 37.906 9.578 1 97.25 301 ILE B CA 1
ATOM 6459 C C . ILE B 1 301 ? 0.699 37.469 10.219 1 97.25 301 ILE B C 1
ATOM 6461 O O . ILE B 1 301 ? 1.327 38.219 10.953 1 97.25 301 ILE B O 1
ATOM 6465 N N . ALA B 1 302 ? 1.062 36.219 9.992 1 96.62 302 ALA B N 1
ATOM 6466 C CA . ALA B 1 302 ? 2.32 35.719 10.539 1 96.62 302 ALA B CA 1
ATOM 6467 C C . ALA B 1 302 ? 3.502 36.531 10.031 1 96.62 302 ALA B C 1
ATOM 6469 O O . ALA B 1 302 ? 4.43 36.844 10.789 1 96.62 302 ALA B O 1
ATOM 6470 N N . TRP B 1 303 ? 3.49 36.844 8.75 1 96.56 303 TRP B N 1
ATOM 6471 C CA . TRP B 1 303 ? 4.523 37.688 8.156 1 96.56 303 TRP B CA 1
ATOM 6472 C C . TRP B 1 303 ? 4.598 39.031 8.859 1 96.56 303 TRP B C 1
ATOM 6474 O O . TRP B 1 303 ? 5.688 39.531 9.164 1 96.56 303 TRP B O 1
ATOM 6484 N N . ALA B 1 304 ? 3.451 39.656 9.125 1 96.81 304 ALA B N 1
ATOM 6485 C CA . ALA B 1 304 ? 3.408 40.938 9.82 1 96.81 304 ALA B CA 1
ATOM 6486 C C . ALA B 1 304 ? 4.004 40.812 11.219 1 96.81 304 ALA B C 1
ATOM 6488 O O . ALA B 1 304 ? 4.723 41.719 11.672 1 96.81 304 ALA B O 1
ATOM 6489 N N . ILE B 1 305 ? 3.74 39.781 11.891 1 96.31 305 ILE B N 1
ATOM 6490 C CA . ILE B 1 305 ? 4.258 39.562 13.234 1 96.31 305 ILE B CA 1
ATOM 6491 C C . ILE B 1 305 ? 5.773 39.375 13.188 1 96.31 305 ILE B C 1
ATOM 6493 O O . ILE B 1 305 ? 6.496 39.906 14.039 1 96.31 305 ILE B O 1
ATOM 6497 N N . ILE B 1 306 ? 6.258 38.625 12.172 1 95.62 306 ILE B N 1
ATOM 6498 C CA . ILE B 1 306 ? 7.691 38.438 12 1 95.62 306 ILE B CA 1
ATOM 6499 C C . ILE B 1 306 ? 8.375 39.781 11.758 1 95.62 306 ILE B C 1
ATOM 6501 O O . ILE B 1 306 ? 9.422 40.062 12.336 1 95.62 306 ILE B O 1
ATOM 6505 N N . MET B 1 307 ? 7.754 40.625 10.977 1 94 307 MET B N 1
ATOM 6506 C CA . MET B 1 307 ? 8.305 41.938 10.648 1 94 307 MET B CA 1
ATOM 6507 C C . MET B 1 307 ? 8.367 42.844 11.891 1 94 307 MET B C 1
ATOM 6509 O O . MET B 1 307 ? 9.273 43.656 12.016 1 94 307 MET B O 1
ATOM 6513 N N . LEU B 1 308 ? 7.422 42.656 12.719 1 94.12 308 LEU B N 1
ATOM 6514 C CA . LEU B 1 308 ? 7.367 43.469 13.93 1 94.12 308 LEU B CA 1
ATOM 6515 C C . LEU B 1 308 ? 8.383 42.969 14.961 1 94.12 308 LEU B C 1
ATOM 6517 O O . LEU B 1 308 ? 8.984 43.781 15.672 1 94.12 308 LEU B O 1
ATOM 6521 N N . LYS B 1 309 ? 8.641 41.719 15.016 1 93.06 309 LYS B N 1
ATOM 6522 C CA . LYS B 1 309 ? 9.469 41.156 16.062 1 93.06 309 LYS B CA 1
ATOM 6523 C C . LYS B 1 309 ? 10.938 41.062 15.641 1 93.06 309 LYS B C 1
ATOM 6525 O O . LYS B 1 309 ? 11.828 41.031 16.484 1 93.06 309 LYS B O 1
ATOM 6530 N N . PHE B 1 310 ? 11.148 40.969 14.344 1 93 310 PHE B N 1
ATOM 6531 C CA . PHE B 1 310 ? 12.508 40.812 13.836 1 93 310 PHE B CA 1
ATOM 6532 C C . PHE B 1 310 ? 12.828 41.906 12.828 1 93 310 PHE B C 1
ATOM 6534 O O . PHE B 1 310 ? 12.617 41.75 11.625 1 93 310 PHE B O 1
ATOM 6541 N N . PRO B 1 311 ? 13.484 42.906 13.289 1 91.56 311 PRO B N 1
ATOM 6542 C CA . PRO B 1 311 ? 13.867 44 12.375 1 91.56 311 PRO B CA 1
ATOM 6543 C C . PRO B 1 311 ? 14.898 43.562 11.336 1 91.56 311 PRO B C 1
ATOM 6545 O O . PRO B 1 311 ? 15.82 42.812 11.664 1 91.56 311 PRO B O 1
ATOM 6548 N N . ILE B 1 312 ? 14.703 43.969 10.102 1 90.75 312 ILE B N 1
ATOM 6549 C CA . ILE B 1 312 ? 15.578 43.594 8.992 1 90.75 312 ILE B CA 1
ATOM 6550 C C . ILE B 1 312 ? 16.922 44.312 9.141 1 90.75 312 ILE B C 1
ATOM 6552 O O . ILE B 1 312 ? 17 45.531 9.18 1 90.75 312 ILE B O 1
ATOM 6556 N N . ASP B 1 313 ? 17.953 43.531 9.234 1 90.62 313 ASP B N 1
ATOM 6557 C CA . ASP B 1 313 ? 19.281 44.062 9.453 1 90.62 313 ASP B CA 1
ATOM 6558 C C . ASP B 1 313 ? 20.188 43.812 8.242 1 90.62 313 ASP B C 1
ATOM 6560 O O . ASP B 1 313 ? 21.406 43.875 8.352 1 90.62 313 ASP B O 1
ATOM 6564 N N . VAL B 1 314 ? 19.594 43.375 7.168 1 88 314 VAL B N 1
ATOM 6565 C CA . VAL B 1 314 ? 20.375 43.156 5.957 1 88 314 VAL B CA 1
ATOM 6566 C C . VAL B 1 314 ? 19.922 44.125 4.871 1 88 314 VAL B C 1
ATOM 6568 O O . VAL B 1 314 ? 18.75 44.531 4.828 1 88 314 VAL B O 1
ATOM 6571 N N . SER B 1 315 ? 20.875 44.531 4.055 1 81.38 315 SER B N 1
ATOM 6572 C CA . SER B 1 315 ? 20.594 45.5 2.996 1 81.38 315 SER B CA 1
ATOM 6573 C C . SER B 1 315 ? 20.094 44.812 1.739 1 81.38 315 SER B C 1
ATOM 6575 O O . SER B 1 315 ? 19.281 45.375 0.994 1 81.38 315 SER B O 1
ATOM 6577 N N . SER B 1 316 ? 20.641 43.656 1.473 1 83.94 316 SER B N 1
ATOM 6578 C CA . SER B 1 316 ? 20.219 42.875 0.302 1 83.94 316 SER B CA 1
ATOM 6579 C C . SER B 1 316 ? 20.219 41.375 0.592 1 83.94 316 SER B C 1
ATOM 6581 O O . SER B 1 316 ? 20.953 40.906 1.465 1 83.94 316 SER B O 1
ATOM 6583 N N . VAL B 1 317 ? 19.344 40.719 -0.063 1 88.75 317 VAL B N 1
ATOM 6584 C CA . VAL B 1 317 ? 19.281 39.281 0.049 1 88.75 317 VAL B CA 1
ATOM 6585 C C . VAL B 1 317 ? 20.266 38.656 -0.936 1 88.75 317 VAL B C 1
ATOM 6587 O O . VAL B 1 317 ? 20.234 38.938 -2.131 1 88.75 317 VAL B O 1
ATOM 6590 N N . PRO B 1 318 ? 21.109 37.875 -0.4 1 82.94 318 PRO B N 1
ATOM 6591 C CA . PRO B 1 318 ? 22.031 37.188 -1.313 1 82.94 318 PRO B CA 1
ATOM 6592 C C . PRO B 1 318 ? 21.312 36.375 -2.381 1 82.94 318 PRO B C 1
ATOM 6594 O O . PRO B 1 318 ? 20.172 35.938 -2.174 1 82.94 318 PRO B O 1
ATOM 6597 N N . ALA B 1 319 ? 21.984 36.062 -3.49 1 77.81 319 ALA B N 1
ATOM 6598 C CA . ALA B 1 319 ? 21.391 35.438 -4.664 1 77.81 319 ALA B CA 1
ATOM 6599 C C . ALA B 1 319 ? 21.062 33.969 -4.379 1 77.81 319 ALA B C 1
ATOM 6601 O O . ALA B 1 319 ? 21.797 33.281 -3.664 1 77.81 319 ALA B O 1
ATOM 6602 N N . ILE B 1 320 ? 19.922 33.531 -4.973 1 80.31 320 ILE B N 1
ATOM 6603 C CA . ILE B 1 320 ? 19.5 32.125 -4.941 1 80.31 320 ILE B CA 1
ATOM 6604 C C . ILE B 1 320 ? 20.125 31.375 -6.117 1 80.31 320 ILE B C 1
ATOM 6606 O O . ILE B 1 320 ? 20.062 31.828 -7.258 1 80.31 320 ILE B O 1
ATOM 6610 N N . PRO B 1 321 ? 20.75 30.203 -5.816 1 71.62 321 PRO B N 1
ATOM 6611 C CA . PRO B 1 321 ? 21.375 29.469 -6.914 1 71.62 321 PRO B CA 1
ATOM 6612 C C . PRO B 1 321 ? 20.359 29 -7.961 1 71.62 321 PRO B C 1
ATOM 6614 O O . PRO B 1 321 ? 19.234 28.656 -7.621 1 71.62 321 PRO B O 1
ATOM 6617 N N . GLU B 1 322 ? 20.734 29.141 -9.25 1 66.19 322 GLU B N 1
ATOM 6618 C CA . GLU B 1 322 ? 19.859 28.766 -10.352 1 66.19 322 GLU B CA 1
ATOM 6619 C C . GLU B 1 322 ? 19.906 27.266 -10.609 1 66.19 322 GLU B C 1
ATOM 6621 O O . GLU B 1 322 ? 20.969 26.641 -10.508 1 66.19 322 GLU B O 1
ATOM 6626 N N . THR B 1 323 ? 18.688 26.641 -10.672 1 64.56 323 THR B N 1
ATOM 6627 C CA . THR B 1 323 ? 18.625 25.234 -11.062 1 64.56 323 THR B CA 1
ATOM 6628 C C . THR B 1 323 ? 18.656 25.094 -12.578 1 64.56 323 THR B C 1
ATOM 6630 O O . THR B 1 323 ? 18.047 25.875 -13.297 1 64.56 323 THR B O 1
ATOM 6633 N N . GLN B 1 324 ? 19.703 24.328 -13.125 1 59.75 324 GLN B N 1
ATOM 6634 C CA . GLN B 1 324 ? 19.875 24.156 -14.562 1 59.75 324 GLN B CA 1
ATOM 6635 C C . GLN B 1 324 ? 19.016 23 -15.078 1 59.75 324 GLN B C 1
ATOM 6637 O O . GLN B 1 324 ? 19.531 21.906 -15.344 1 59.75 324 GLN B O 1
ATOM 6642 N N . SER B 1 325 ? 17.844 22.922 -14.633 1 61.5 325 SER B N 1
ATOM 6643 C CA . SER B 1 325 ? 17.219 21.734 -15.18 1 61.5 325 SER B CA 1
ATOM 6644 C C . SER B 1 325 ? 16.531 22.031 -16.516 1 61.5 325 SER B C 1
ATOM 6646 O O . SER B 1 325 ? 16.031 23.141 -16.719 1 61.5 325 SER B O 1
ATOM 6648 N N . ASP B 1 326 ? 16.766 21.188 -17.594 1 65.38 326 ASP B N 1
ATOM 6649 C CA . ASP B 1 326 ? 16.156 21.281 -18.906 1 65.38 326 ASP B CA 1
ATOM 6650 C C . ASP B 1 326 ? 14.633 21.109 -18.828 1 65.38 326 ASP B C 1
ATOM 6652 O O . ASP B 1 326 ? 14.133 20.344 -18.016 1 65.38 326 ASP B O 1
ATOM 6656 N N . PHE B 1 327 ? 13.961 22.141 -19.312 1 77.31 327 PHE B N 1
ATOM 6657 C CA . PHE B 1 327 ? 12.5 22.109 -19.422 1 77.31 327 PHE B CA 1
ATOM 6658 C C . PHE B 1 327 ? 12.078 21.438 -20.719 1 77.31 327 PHE B C 1
ATOM 6660 O O . PHE B 1 327 ? 12.383 21.922 -21.812 1 77.31 327 PHE B O 1
ATOM 6667 N N . GLY B 1 328 ? 11.594 20.203 -20.641 1 82.75 328 GLY B N 1
ATOM 6668 C CA . GLY B 1 328 ? 11.188 19.422 -21.797 1 82.75 328 GLY B CA 1
ATOM 6669 C C . GLY B 1 328 ? 9.719 19.031 -21.766 1 82.75 328 GLY B C 1
ATOM 6670 O O . GLY B 1 328 ? 8.945 19.594 -20.984 1 82.75 328 GLY B O 1
ATOM 6671 N N . TRP B 1 329 ? 9.297 18.25 -22.641 1 87.69 329 TRP B N 1
ATOM 6672 C CA . TRP B 1 329 ? 7.91 17.828 -22.797 1 87.69 329 TRP B CA 1
ATOM 6673 C C . TRP B 1 329 ? 7.445 17.031 -21.578 1 87.69 329 TRP B C 1
ATOM 6675 O O . TRP B 1 329 ? 6.27 17.062 -21.219 1 87.69 329 TRP B O 1
ATOM 6685 N N . ARG B 1 330 ? 8.328 16.375 -20.984 1 88.88 330 ARG B N 1
ATOM 6686 C CA . ARG B 1 330 ? 7.988 15.57 -19.812 1 88.88 330 ARG B CA 1
ATOM 6687 C C . ARG B 1 330 ? 7.5 16.453 -18.672 1 88.88 330 ARG B C 1
ATOM 6689 O O . ARG B 1 330 ? 6.535 16.109 -17.969 1 88.88 330 ARG B O 1
ATOM 6696 N N . GLN B 1 331 ? 8.18 17.562 -18.484 1 90.56 331 GLN B N 1
ATOM 6697 C CA . GLN B 1 331 ? 7.809 18.5 -17.438 1 90.56 331 GLN B CA 1
ATOM 6698 C C . GLN B 1 331 ? 6.438 19.109 -17.703 1 90.56 331 GLN B C 1
ATOM 6700 O O . GLN B 1 331 ? 5.613 19.219 -16.781 1 90.56 331 GLN B O 1
ATOM 6705 N N . ILE B 1 332 ? 6.238 19.453 -18.891 1 91.75 332 ILE B N 1
ATOM 6706 C CA . ILE B 1 332 ? 4.957 20.047 -19.266 1 91.75 332 ILE B CA 1
ATOM 6707 C C . ILE B 1 332 ? 3.84 19.016 -19.094 1 91.75 332 ILE B C 1
ATOM 6709 O O . ILE B 1 332 ? 2.762 19.344 -18.594 1 91.75 332 ILE B O 1
ATOM 6713 N N . PHE B 1 333 ? 4.125 17.859 -19.547 1 94.44 333 PHE B N 1
ATOM 6714 C CA . PHE B 1 333 ? 3.145 16.781 -19.438 1 94.44 333 PHE B CA 1
ATOM 6715 C C . PHE B 1 333 ? 2.746 16.562 -17.984 1 94.44 333 PHE B C 1
ATOM 6717 O O . PHE B 1 333 ? 1.56 16.438 -17.672 1 94.44 333 PHE B O 1
ATOM 6724 N N . VAL B 1 334 ? 3.711 16.516 -17.109 1 94.31 334 VAL B N 1
ATOM 6725 C CA . VAL B 1 334 ? 3.459 16.281 -15.688 1 94.31 334 VAL B CA 1
ATOM 6726 C C . VAL B 1 334 ? 2.643 17.438 -15.109 1 94.31 334 VAL B C 1
ATOM 6728 O O . VAL B 1 334 ? 1.699 17.219 -14.344 1 94.31 334 VAL B O 1
ATOM 6731 N N . CYS B 1 335 ? 2.916 18.656 -15.477 1 92.62 335 CYS B N 1
ATOM 6732 C CA . CYS B 1 335 ? 2.191 19.812 -14.977 1 92.62 335 CYS B CA 1
ATOM 6733 C C . CYS B 1 335 ? 0.751 19.812 -15.477 1 92.62 335 CYS B C 1
ATOM 6735 O O . CYS B 1 335 ? -0.174 20.078 -14.703 1 92.62 335 CYS B O 1
ATOM 6737 N N . VAL B 1 336 ? 0.583 19.5 -16.688 1 95.5 336 VAL B N 1
ATOM 6738 C CA . VAL B 1 336 ? -0.746 19.531 -17.281 1 95.5 336 VAL B CA 1
ATOM 6739 C C . VAL B 1 336 ? -1.628 18.469 -16.641 1 95.5 336 VAL B C 1
ATOM 6741 O O . VAL B 1 336 ? -2.775 18.734 -16.281 1 95.5 336 VAL B O 1
ATOM 6744 N N . VAL B 1 337 ? -1.121 17.266 -16.516 1 96.31 337 VAL B N 1
ATOM 6745 C CA . VAL B 1 337 ? -1.887 16.172 -15.93 1 96.31 337 VAL B CA 1
ATOM 6746 C C . VAL B 1 337 ? -2.207 16.484 -14.477 1 96.31 337 VAL B C 1
ATOM 6748 O O . VAL B 1 337 ? -3.324 16.25 -14.008 1 96.31 337 VAL B O 1
ATOM 6751 N N . SER B 1 338 ? -1.184 17 -13.758 1 94.5 338 SER B N 1
ATOM 6752 C CA . SER B 1 338 ? -1.393 17.359 -12.359 1 94.5 338 SER B CA 1
ATOM 6753 C C . SER B 1 338 ? -2.459 18.438 -12.219 1 94.5 338 SER B C 1
ATOM 6755 O O . SER B 1 338 ? -3.363 18.312 -11.391 1 94.5 338 SER B O 1
ATOM 6757 N N . PHE B 1 339 ? -2.365 19.438 -13.016 1 93.88 339 PHE B N 1
ATOM 6758 C CA . PHE B 1 339 ? -3.336 20.516 -12.984 1 93.88 339 PHE B CA 1
ATOM 6759 C C . PHE B 1 339 ? -4.723 20.016 -13.367 1 93.88 339 PHE B C 1
ATOM 6761 O O . PHE B 1 339 ? -5.715 20.391 -12.727 1 93.88 339 PHE B O 1
ATOM 6768 N N . ALA B 1 340 ? -4.816 19.234 -14.359 1 96.19 340 ALA B N 1
ATOM 6769 C CA . ALA B 1 340 ? -6.094 18.672 -14.797 1 96.19 340 ALA B CA 1
ATOM 6770 C C . ALA B 1 340 ? -6.734 17.844 -13.688 1 96.19 340 ALA B C 1
ATOM 6772 O O . ALA B 1 340 ? -7.945 17.906 -13.477 1 96.19 340 ALA B O 1
ATOM 6773 N N . THR B 1 341 ? -5.957 17.031 -13.008 1 95.38 341 THR B N 1
ATOM 6774 C CA . THR B 1 341 ? -6.461 16.203 -11.922 1 95.38 341 THR B CA 1
ATOM 6775 C C . THR B 1 341 ? -7.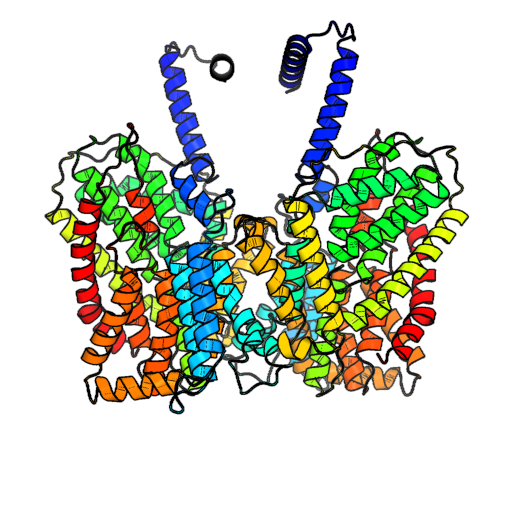02 17.062 -10.797 1 95.38 341 THR B C 1
ATOM 6777 O O . THR B 1 341 ? -8.109 16.797 -10.281 1 95.38 341 THR B O 1
ATOM 6780 N N . ILE B 1 342 ? -6.309 18.078 -10.43 1 91.56 342 ILE B N 1
ATOM 6781 C CA . ILE B 1 342 ? -6.738 18.984 -9.367 1 91.56 342 ILE B CA 1
ATOM 6782 C C . ILE B 1 342 ? -8.039 19.672 -9.773 1 91.56 342 ILE B C 1
ATOM 6784 O O . ILE B 1 342 ? -8.945 19.828 -8.953 1 91.56 342 ILE B O 1
ATOM 6788 N N . VAL B 1 343 ? -8.109 20.109 -10.984 1 93.69 343 VAL B N 1
ATOM 6789 C CA . VAL B 1 343 ? -9.32 20.75 -11.492 1 93.69 343 VAL B CA 1
ATOM 6790 C C . VAL B 1 343 ? -10.5 19.797 -11.375 1 93.69 343 VAL B C 1
ATOM 6792 O O . VAL B 1 343 ? -11.594 20.203 -10.977 1 93.69 343 VAL B O 1
ATOM 6795 N N . VAL B 1 344 ? -10.312 18.562 -11.734 1 95 344 VAL B N 1
ATOM 6796 C CA . VAL B 1 344 ? -11.391 17.594 -11.633 1 95 344 VAL B CA 1
ATOM 6797 C C . VAL B 1 344 ? -11.797 17.422 -10.172 1 95 344 VAL B C 1
ATOM 6799 O O . VAL B 1 344 ? -12.984 17.328 -9.859 1 95 344 VAL B O 1
ATOM 6802 N N . TRP B 1 345 ? -10.828 17.344 -9.25 1 92.31 345 TRP B N 1
ATOM 6803 C CA . TRP B 1 345 ? -11.125 17.25 -7.824 1 92.31 345 TRP B CA 1
ATOM 6804 C C . TRP B 1 345 ? -11.977 18.438 -7.375 1 92.31 345 TRP B C 1
ATOM 6806 O O . TRP B 1 345 ? -12.898 18.281 -6.57 1 92.31 345 TRP B O 1
ATOM 6816 N N . ILE B 1 346 ? -11.719 19.578 -7.914 1 89.81 346 ILE B N 1
ATOM 6817 C CA . ILE B 1 346 ? -12.414 20.797 -7.512 1 89.81 346 ILE B CA 1
ATOM 6818 C C . ILE B 1 346 ? -13.82 20.812 -8.109 1 89.81 346 ILE B C 1
ATOM 6820 O O . ILE B 1 346 ? -14.781 21.219 -7.445 1 89.81 346 ILE B O 1
ATOM 6824 N N . VAL B 1 347 ? -14.039 20.281 -9.297 1 93.62 347 VAL B N 1
ATOM 6825 C CA . VAL B 1 347 ? -15.312 20.438 -9.992 1 93.62 347 VAL B CA 1
ATOM 6826 C C . VAL B 1 347 ? -16.203 19.234 -9.703 1 93.62 347 VAL B C 1
ATOM 6828 O O . VAL B 1 347 ? -17.328 19.156 -10.195 1 93.62 347 VAL B O 1
ATOM 6831 N N . LEU B 1 348 ? -15.789 18.312 -8.938 1 91.62 348 LEU B N 1
ATOM 6832 C CA . LEU B 1 348 ? -16.547 17.094 -8.641 1 91.62 348 LEU B CA 1
ATOM 6833 C C . LEU B 1 348 ? -17.953 17.438 -8.188 1 91.62 348 LEU B C 1
ATOM 6835 O O . LEU B 1 348 ? -18.922 16.906 -8.742 1 91.62 348 LEU B O 1
ATOM 6839 N N . PRO B 1 349 ? -18.156 18.422 -7.242 1 87.06 349 PRO B N 1
ATOM 6840 C CA . PRO B 1 349 ? -19.516 18.703 -6.773 1 87.06 349 PRO B CA 1
ATOM 6841 C C . PRO B 1 349 ? -20.375 19.391 -7.824 1 87.06 349 PRO B C 1
ATOM 6843 O O . PRO B 1 349 ? -21.609 19.469 -7.688 1 87.06 349 PRO B O 1
ATOM 6846 N N . PHE B 1 350 ? -19.781 19.891 -8.883 1 92 350 PHE B N 1
ATOM 6847 C CA . PHE B 1 350 ? -20.5 20.641 -9.898 1 92 350 PHE B CA 1
ATOM 6848 C C . PHE B 1 350 ? -20.859 19.766 -11.086 1 92 350 PHE B C 1
ATOM 6850 O O . PHE B 1 350 ? -21 20.25 -12.211 1 92 350 PHE B O 1
ATOM 6857 N N . GLY B 1 351 ? -20.891 18.453 -10.875 1 91.06 351 GLY B N 1
ATOM 6858 C CA . GLY B 1 351 ? -21.375 17.562 -11.93 1 91.06 351 GLY B CA 1
ATOM 6859 C C . GLY B 1 351 ? -20.391 16.484 -12.312 1 91.06 351 GLY B C 1
ATOM 6860 O O . GLY B 1 351 ? -20.766 15.461 -12.883 1 91.06 351 GLY B O 1
ATOM 6861 N N . ALA B 1 352 ? -19.156 16.703 -12.062 1 92.81 352 ALA B N 1
ATOM 6862 C CA . ALA B 1 352 ? -18.141 15.719 -12.43 1 92.81 352 ALA B CA 1
ATOM 6863 C C . ALA B 1 352 ? -18.297 14.43 -11.625 1 92.81 352 ALA B C 1
ATOM 6865 O O . ALA B 1 352 ? -17.781 13.383 -12.008 1 92.81 352 ALA B O 1
ATOM 6866 N N . ASP B 1 353 ? -18.969 14.484 -10.492 1 91.19 353 ASP B N 1
ATOM 6867 C CA . ASP B 1 353 ? -19.188 13.305 -9.656 1 91.19 353 ASP B CA 1
ATOM 6868 C C . ASP B 1 353 ? -20.125 12.312 -10.344 1 91.19 353 ASP B C 1
ATOM 6870 O O . ASP B 1 353 ? -20.156 11.133 -9.984 1 91.19 353 ASP B O 1
ATOM 6874 N N . ARG B 1 354 ? -20.875 12.797 -11.336 1 92.12 354 ARG B N 1
ATOM 6875 C CA . ARG B 1 354 ? -21.719 11.891 -12.094 1 92.12 354 ARG B CA 1
ATOM 6876 C C . ARG B 1 354 ? -20.891 10.945 -12.961 1 92.12 354 ARG B C 1
ATOM 6878 O O . ARG B 1 354 ? -21.328 9.836 -13.273 1 92.12 354 ARG B O 1
ATOM 6885 N N . VAL B 1 355 ? -19.703 11.391 -13.258 1 93.12 355 VAL B N 1
ATOM 6886 C CA . VAL B 1 355 ? -18.828 10.594 -14.109 1 93.12 355 VAL B CA 1
ATOM 6887 C C . VAL B 1 355 ? -17.781 9.883 -13.258 1 93.12 355 VAL B C 1
ATOM 6889 O O . VAL B 1 355 ? -17.547 8.68 -13.414 1 93.12 355 VAL B O 1
ATOM 6892 N N . PHE B 1 356 ? -17.172 10.562 -12.297 1 95.38 356 PHE B N 1
ATOM 6893 C CA . PHE B 1 356 ? -16.016 10.031 -11.586 1 95.38 356 PHE B CA 1
ATOM 6894 C C . PHE B 1 356 ? -16.406 9.602 -10.172 1 95.38 356 PHE B C 1
ATOM 6896 O O . PHE B 1 356 ? -15.578 9.07 -9.43 1 95.38 356 PHE B O 1
ATOM 6903 N N . SER B 1 357 ? -17.609 9.75 -9.773 1 93.62 357 SER B N 1
ATOM 6904 C CA . SER B 1 357 ? -18.172 9.312 -8.508 1 93.62 357 SER B CA 1
ATOM 6905 C C . SER B 1 357 ? -17.594 10.117 -7.34 1 93.62 357 SER B C 1
ATOM 6907 O O . SER B 1 357 ? -18.312 10.922 -6.727 1 93.62 357 SER B O 1
ATOM 6909 N N . ASP B 1 358 ? -16.328 10.023 -7.004 1 92.69 358 ASP B N 1
ATOM 6910 C CA . ASP B 1 358 ? -15.742 10.719 -5.859 1 92.69 358 ASP B CA 1
ATOM 6911 C C . ASP B 1 358 ? -14.266 11.023 -6.09 1 92.69 358 ASP B C 1
ATOM 6913 O O . ASP B 1 358 ? -13.742 10.789 -7.18 1 92.69 358 ASP B O 1
ATOM 6917 N N . TYR B 1 359 ? -13.641 11.648 -5.082 1 91.69 359 TYR B N 1
ATOM 6918 C CA . TYR B 1 359 ? -12.266 12.117 -5.223 1 91.69 359 TYR B CA 1
ATOM 6919 C C . TYR B 1 359 ? -11.297 10.938 -5.246 1 91.69 359 TYR B C 1
ATOM 6921 O O . TYR B 1 359 ? -10.18 11.055 -5.766 1 91.69 359 TYR B O 1
ATOM 6929 N N . GLY B 1 360 ? -11.664 9.805 -4.684 1 93.56 360 GLY B N 1
ATOM 6930 C CA . GLY B 1 360 ? -10.82 8.625 -4.738 1 93.56 360 GLY B CA 1
ATOM 6931 C C . GLY B 1 360 ? -10.641 8.078 -6.145 1 93.56 360 GLY B C 1
ATOM 6932 O O . GLY B 1 360 ? -9.523 7.738 -6.547 1 93.56 360 GLY B O 1
ATOM 6933 N N . ILE B 1 361 ? -11.688 8 -6.883 1 96.5 361 ILE B N 1
ATOM 6934 C CA . ILE B 1 361 ? -11.664 7.504 -8.258 1 96.5 361 ILE B CA 1
ATOM 6935 C C . ILE B 1 361 ? -10.789 8.422 -9.117 1 96.5 361 ILE B C 1
ATOM 6937 O O . ILE B 1 361 ? -10.008 7.941 -9.945 1 96.5 361 ILE B O 1
ATOM 6941 N N . VAL B 1 362 ? -10.93 9.719 -8.891 1 96.06 362 VAL B N 1
ATOM 6942 C CA . VAL B 1 362 ? -10.109 10.672 -9.617 1 96.06 362 VAL B CA 1
ATOM 6943 C C . VAL B 1 362 ? -8.633 10.445 -9.289 1 96.06 362 VAL B C 1
ATOM 6945 O O . VAL B 1 362 ? -7.758 10.68 -10.133 1 96.06 362 VAL B O 1
ATOM 6948 N N . GLY B 1 363 ? -8.414 9.961 -8.109 1 95.25 363 GLY B N 1
ATOM 6949 C CA . GLY B 1 363 ? -7.055 9.695 -7.672 1 95.25 363 GLY B CA 1
ATOM 6950 C C . GLY B 1 363 ? -6.355 8.641 -8.516 1 95.25 363 GLY B C 1
ATOM 6951 O O . GLY B 1 363 ? -5.125 8.602 -8.57 1 95.25 363 GLY B O 1
ATOM 6952 N N . PHE B 1 364 ? -7.078 7.805 -9.242 1 96.88 364 PHE B N 1
ATOM 6953 C CA . PHE B 1 364 ? -6.496 6.785 -10.109 1 96.88 364 PHE B CA 1
ATOM 6954 C C . PHE B 1 364 ? -5.875 7.418 -11.352 1 96.88 364 PHE B C 1
ATOM 6956 O O . PHE B 1 364 ? -5 6.824 -11.984 1 96.88 364 PHE B O 1
ATOM 6963 N N . VAL B 1 365 ? -6.277 8.594 -11.719 1 96.44 365 VAL B N 1
ATOM 6964 C CA . VAL B 1 365 ? -5.918 9.203 -12.992 1 96.44 365 VAL B CA 1
ATOM 6965 C C . VAL B 1 365 ? -4.406 9.445 -13.039 1 96.44 365 VAL B C 1
ATOM 6967 O O . VAL B 1 365 ? -3.732 8.977 -13.961 1 96.44 365 VAL B O 1
ATOM 6970 N N . PRO B 1 366 ? -3.873 10.141 -12.047 1 96.5 366 PRO B N 1
ATOM 6971 C CA . PRO B 1 366 ? -2.42 10.305 -12.125 1 96.5 366 PRO B CA 1
ATOM 6972 C C . PRO B 1 366 ? -1.669 8.977 -12.078 1 96.5 366 PRO B C 1
ATOM 6974 O O . PRO B 1 366 ? -0.638 8.82 -12.734 1 96.5 366 PRO B O 1
ATOM 6977 N N . LEU B 1 367 ? -2.154 8.078 -11.305 1 95.88 367 LEU B N 1
ATOM 6978 C CA . LEU B 1 367 ? -1.537 6.758 -11.219 1 95.88 367 LEU B CA 1
ATOM 6979 C C . LEU B 1 367 ? -1.49 6.082 -12.586 1 95.88 367 LEU B C 1
ATOM 6981 O O . LEU B 1 367 ? -0.448 5.562 -12.992 1 95.88 367 LEU B O 1
ATOM 6985 N N . LEU B 1 368 ? -2.564 6.113 -13.289 1 96.75 368 LEU B N 1
ATOM 6986 C CA . LEU B 1 368 ? -2.699 5.465 -14.586 1 96.75 368 LEU B CA 1
ATOM 6987 C C . LEU B 1 368 ? -1.851 6.172 -15.641 1 96.75 368 LEU B C 1
ATOM 6989 O O . LEU B 1 368 ? -1.145 5.52 -16.422 1 96.75 368 LEU B O 1
ATOM 6993 N N . ILE B 1 369 ? -1.89 7.445 -15.625 1 96.94 369 ILE B N 1
ATOM 6994 C CA . ILE B 1 369 ? -1.252 8.203 -16.703 1 96.94 369 ILE B CA 1
ATOM 6995 C C . ILE B 1 369 ? 0.26 8.227 -16.484 1 96.94 369 ILE B C 1
ATOM 6997 O O . ILE B 1 369 ? 1.028 7.973 -17.406 1 96.94 369 ILE B O 1
ATOM 7001 N N . PHE B 1 370 ? 0.756 8.484 -15.305 1 96.31 370 PHE B N 1
ATOM 7002 C CA . PHE B 1 370 ? 2.186 8.672 -15.086 1 96.31 370 PHE B CA 1
ATOM 7003 C C . PHE B 1 370 ? 2.918 7.332 -15.141 1 96.31 370 PHE B C 1
ATOM 7005 O O . PHE B 1 370 ? 4.023 7.246 -15.68 1 96.31 370 PHE B O 1
ATOM 7012 N N . TYR B 1 371 ? 2.367 6.32 -14.586 1 94.44 371 TYR B N 1
ATOM 7013 C CA . TYR B 1 371 ? 3.023 5.02 -14.648 1 94.44 371 TYR B CA 1
ATOM 7014 C C . TYR B 1 371 ? 2.738 4.328 -15.977 1 94.44 371 TYR B C 1
ATOM 7016 O O . TYR B 1 371 ? 3.572 3.578 -16.484 1 94.44 371 TYR B O 1
ATOM 7024 N N . GLY B 1 372 ? 1.594 4.562 -16.531 1 93.69 372 GLY B N 1
ATOM 7025 C CA . GLY B 1 372 ? 1.238 3.98 -17.812 1 93.69 372 GLY B CA 1
ATOM 7026 C C . GLY B 1 372 ? 2.02 4.57 -18.969 1 93.69 372 GLY B C 1
ATOM 7027 O O . GLY B 1 372 ? 2.348 3.865 -19.922 1 93.69 372 GLY B O 1
ATOM 7028 N N . SER B 1 373 ? 2.311 5.844 -18.906 1 92.25 373 SER B N 1
ATOM 7029 C CA . SER B 1 373 ? 3.014 6.527 -20 1 92.25 373 SER B CA 1
ATOM 7030 C C . SER B 1 373 ? 4.516 6.285 -19.906 1 92.25 373 SER B C 1
ATOM 7032 O O . SER B 1 373 ? 5.246 6.562 -20.875 1 92.25 373 SER B O 1
ATOM 7034 N N . GLY B 1 374 ? 4.949 5.852 -18.766 1 90.12 374 GLY B N 1
ATOM 7035 C CA . GLY B 1 374 ? 6.371 5.613 -18.594 1 90.12 374 GLY B CA 1
ATOM 7036 C C . GLY B 1 374 ? 7.117 6.809 -18.047 1 90.12 374 GLY B C 1
ATOM 7037 O O . GLY B 1 374 ? 8.336 6.766 -17.875 1 90.12 374 GLY B O 1
ATOM 7038 N N . ILE B 1 375 ? 6.348 7.848 -17.75 1 90.69 375 ILE B N 1
ATOM 7039 C CA . ILE B 1 375 ? 6.973 9 -17.109 1 90.69 375 ILE B CA 1
ATOM 7040 C C . ILE B 1 375 ? 7.602 8.562 -15.789 1 90.69 375 ILE B C 1
ATOM 7042 O O . ILE B 1 375 ? 8.711 8.977 -15.453 1 90.69 375 ILE B O 1
ATOM 7046 N N . LEU B 1 376 ? 6.863 7.793 -15.031 1 92.44 376 LEU B N 1
ATOM 7047 C CA . LEU B 1 376 ? 7.379 7.168 -13.82 1 92.44 376 LEU B CA 1
ATOM 7048 C C . LEU B 1 376 ? 7.598 5.672 -14.031 1 92.44 376 LEU B C 1
ATOM 7050 O O . LEU B 1 376 ? 6.699 4.969 -14.492 1 92.44 376 LEU B O 1
ATOM 7054 N N . PRO B 1 377 ? 8.758 5.285 -13.797 1 89.62 377 PRO B N 1
ATOM 7055 C CA . PRO B 1 377 ? 8.953 3.836 -13.828 1 89.62 377 PRO B CA 1
ATOM 7056 C C . PRO B 1 377 ? 8.188 3.107 -12.734 1 89.62 377 PRO B C 1
ATOM 7058 O O . PRO B 1 377 ? 7.914 3.686 -11.672 1 89.62 377 PRO B O 1
ATOM 7061 N N . SER B 1 378 ? 7.844 1.889 -12.938 1 87.88 378 SER B N 1
ATOM 7062 C CA . SER B 1 378 ? 7.047 1.093 -12.008 1 87.88 378 SER B CA 1
ATOM 7063 C C . SER B 1 378 ? 7.727 0.996 -10.648 1 87.88 378 SER B C 1
ATOM 7065 O O . SER B 1 378 ? 7.051 0.936 -9.617 1 87.88 378 SER B O 1
ATOM 7067 N N . ARG B 1 379 ? 9.023 1.021 -10.625 1 84.94 379 ARG B N 1
ATOM 7068 C CA . ARG B 1 379 ? 9.766 0.875 -9.375 1 84.94 379 ARG B CA 1
ATOM 7069 C C . ARG B 1 379 ? 9.508 2.059 -8.445 1 84.94 379 ARG B C 1
ATOM 7071 O O . ARG B 1 379 ? 9.648 1.937 -7.227 1 84.94 379 ARG B O 1
ATOM 7078 N N . LYS B 1 380 ? 9.078 3.135 -9 1 89.38 380 LYS B N 1
ATOM 7079 C CA . LYS B 1 380 ? 8.906 4.355 -8.219 1 89.38 380 LYS B CA 1
ATOM 7080 C C . LYS B 1 380 ? 7.656 4.285 -7.355 1 89.38 380 LYS B C 1
ATOM 7082 O O . LYS B 1 380 ? 7.449 5.129 -6.48 1 89.38 380 LYS B O 1
ATOM 7087 N N . ILE B 1 381 ? 6.852 3.275 -7.566 1 90.25 381 ILE B N 1
ATOM 7088 C CA . ILE B 1 381 ? 5.691 3.082 -6.703 1 90.25 381 ILE B CA 1
ATOM 7089 C C . ILE B 1 381 ? 6.156 2.842 -5.266 1 90.25 381 ILE B C 1
ATOM 7091 O O . ILE B 1 381 ? 5.449 3.178 -4.316 1 90.25 381 ILE B O 1
ATOM 7095 N N . ALA B 1 382 ? 7.355 2.314 -5.117 1 85.12 382 ALA B N 1
ATOM 7096 C CA . ALA B 1 382 ? 7.949 2.037 -3.812 1 85.12 382 ALA B CA 1
ATOM 7097 C C . ALA B 1 382 ? 8.281 3.332 -3.076 1 85.12 382 ALA B C 1
ATOM 7099 O O . ALA B 1 382 ? 8.367 3.352 -1.846 1 85.12 382 ALA B O 1
ATOM 7100 N N . ASP B 1 383 ? 8.352 4.438 -3.824 1 83.81 383 ASP B N 1
ATOM 7101 C CA . ASP B 1 383 ? 8.781 5.707 -3.246 1 83.81 383 ASP B CA 1
ATOM 7102 C C . ASP B 1 383 ? 7.617 6.426 -2.572 1 83.81 383 ASP B C 1
ATOM 7104 O O . ASP B 1 383 ? 7.82 7.414 -1.863 1 83.81 383 ASP B O 1
ATOM 7108 N N . LEU B 1 384 ? 6.473 5.91 -2.777 1 89 384 LEU B N 1
ATOM 7109 C CA . LEU B 1 384 ? 5.348 6.547 -2.102 1 89 384 LEU B CA 1
ATOM 7110 C C . LEU B 1 384 ? 5.469 6.406 -0.589 1 89 384 LEU B C 1
ATOM 7112 O O . LEU B 1 384 ? 6.027 5.426 -0.096 1 89 384 LEU B O 1
ATOM 7116 N N . PRO B 1 385 ? 5.074 7.426 0.097 1 87.31 385 PRO B N 1
ATOM 7117 C CA . PRO B 1 385 ? 5.156 7.344 1.558 1 87.31 385 PRO B CA 1
ATOM 7118 C C . PRO B 1 385 ? 4.16 6.344 2.145 1 87.31 385 PRO B C 1
ATOM 7120 O O . PRO B 1 385 ? 3.16 6.742 2.748 1 87.31 385 PRO B O 1
ATOM 7123 N N . TRP B 1 386 ? 4.48 5.176 2.121 1 88.38 386 TRP B N 1
ATOM 7124 C CA . TRP B 1 386 ? 3.602 4.09 2.545 1 88.38 386 TRP B CA 1
ATOM 7125 C C . TRP B 1 386 ? 3.355 4.145 4.047 1 88.38 386 TRP B C 1
ATOM 7127 O O . TRP B 1 386 ? 2.318 3.68 4.531 1 88.38 386 TRP B O 1
ATOM 7137 N N . ASN B 1 387 ? 4.254 4.723 4.832 1 85 387 ASN B N 1
ATOM 7138 C CA . ASN B 1 387 ? 4.043 4.898 6.262 1 85 387 ASN B CA 1
ATOM 7139 C C . ASN B 1 387 ? 2.822 5.77 6.551 1 85 387 ASN B C 1
ATOM 7141 O O . ASN B 1 387 ? 2.08 5.512 7.5 1 85 387 ASN B O 1
ATOM 7145 N N . VAL B 1 388 ? 2.646 6.75 5.695 1 82.88 388 VAL B N 1
ATOM 7146 C CA . VAL B 1 388 ? 1.505 7.645 5.844 1 82.88 388 VAL B CA 1
ATOM 7147 C C . VAL B 1 388 ? 0.216 6.898 5.508 1 82.88 388 VAL B C 1
ATOM 7149 O O . VAL B 1 388 ? -0.79 7.039 6.207 1 82.88 388 VAL B O 1
ATOM 7152 N N . ILE B 1 389 ? 0.276 6.102 4.477 1 88.75 389 ILE B N 1
ATOM 7153 C CA . ILE B 1 389 ? -0.895 5.355 4.031 1 88.75 389 ILE B CA 1
ATOM 7154 C C .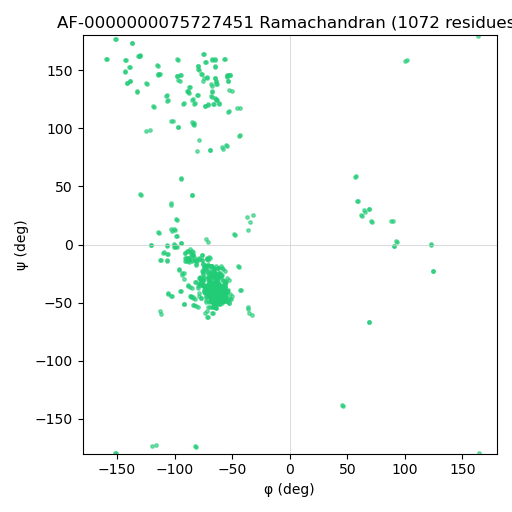 ILE B 1 389 ? -1.293 4.336 5.094 1 88.75 389 ILE B C 1
ATOM 7156 O O . ILE B 1 389 ? -2.471 4.223 5.441 1 88.75 389 ILE B O 1
ATOM 7160 N N . PHE B 1 390 ? -0.385 3.658 5.695 1 91.69 390 PHE B N 1
ATOM 7161 C CA . PHE B 1 390 ? -0.663 2.682 6.742 1 91.69 390 PHE B CA 1
ATOM 7162 C C . PHE B 1 390 ? -1.196 3.365 7.992 1 91.69 390 PHE B C 1
ATOM 7164 O O . PHE B 1 390 ? -2.025 2.803 8.711 1 91.69 390 PHE B O 1
ATOM 7171 N N . THR B 1 391 ? 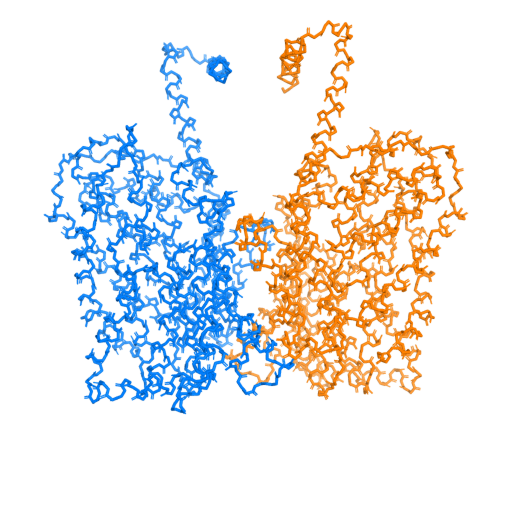-0.691 4.559 8.242 1 85.94 391 THR B N 1
ATOM 7172 C CA . THR B 1 391 ? -1.224 5.336 9.359 1 85.94 391 THR B CA 1
ATOM 7173 C C . THR B 1 391 ? -2.695 5.668 9.133 1 85.94 391 THR B C 1
ATOM 7175 O O . THR B 1 391 ? -3.504 5.594 10.062 1 85.94 391 THR B O 1
ATOM 7178 N N . LEU B 1 392 ? -3.014 5.926 7.914 1 85.19 392 LEU B N 1
ATOM 7179 C CA . LEU B 1 392 ? -4.402 6.215 7.566 1 85.19 392 LEU B CA 1
ATOM 7180 C C . LEU B 1 392 ? -5.273 4.973 7.734 1 85.19 392 LEU B C 1
ATOM 7182 O O . LEU B 1 392 ? -6.441 5.078 8.117 1 85.19 392 LEU B O 1
ATOM 7186 N N . PHE B 1 393 ? -4.695 3.801 7.391 1 90 393 PHE B N 1
ATOM 7187 C CA . PHE B 1 393 ? -5.426 2.557 7.609 1 90 393 PHE B CA 1
ATOM 7188 C C . PHE B 1 393 ? -5.871 2.438 9.062 1 90 393 PHE B C 1
ATOM 7190 O O . PHE B 1 393 ? -7.047 2.178 9.336 1 90 393 PHE B O 1
ATOM 7197 N N . GLY B 1 394 ? -4.965 2.672 9.945 1 89 394 GLY B N 1
ATOM 7198 C CA . GLY B 1 394 ? -5.258 2.576 11.367 1 89 394 GLY B CA 1
ATOM 7199 C C . GLY B 1 394 ? -6.262 3.609 11.844 1 89 394 GLY B C 1
ATOM 7200 O O . GLY B 1 394 ? -7.145 3.301 12.648 1 89 394 GLY B O 1
ATOM 7201 N N . GLY B 1 395 ? -6.133 4.828 11.344 1 82.19 395 GLY B N 1
ATOM 7202 C CA . GLY B 1 395 ? -7.055 5.891 11.711 1 82.19 395 GLY B CA 1
ATOM 7203 C C . GLY B 1 395 ? -8.492 5.605 11.305 1 82.19 395 GLY B C 1
ATOM 7204 O O . GLY B 1 395 ? -9.422 5.891 12.062 1 82.19 395 GLY B O 1
ATOM 7205 N N . SER B 1 396 ? -8.633 5.035 10.125 1 85.38 396 SER B N 1
ATOM 7206 C CA . SER B 1 396 ? -9.969 4.695 9.641 1 85.38 396 SER B CA 1
ATOM 7207 C C . SER B 1 396 ? -10.617 3.635 10.523 1 85.38 396 SER B C 1
ATOM 7209 O O . SER B 1 396 ? -11.812 3.717 10.828 1 85.38 396 SER B O 1
ATOM 7211 N N . VAL B 1 397 ? -9.805 2.721 10.961 1 91.06 397 VAL B N 1
ATOM 7212 C CA . VAL B 1 397 ? -10.328 1.668 11.82 1 91.06 397 VAL B CA 1
ATOM 7213 C C . VAL B 1 397 ? -10.641 2.238 13.203 1 91.06 397 VAL B C 1
ATOM 7215 O O . VAL B 1 397 ? -11.633 1.86 13.828 1 91.06 397 VAL B O 1
ATOM 7218 N N . LEU B 1 398 ? -9.805 3.121 13.688 1 87.94 398 LEU B N 1
ATOM 7219 C CA . LEU B 1 398 ? -10.047 3.756 14.977 1 87.94 398 LEU B CA 1
ATOM 7220 C C . LEU B 1 398 ? -11.375 4.492 14.984 1 87.94 398 LEU B C 1
ATOM 7222 O O . LEU B 1 398 ? -12.141 4.395 15.945 1 87.94 398 LEU B O 1
ATOM 7226 N N . SER B 1 399 ? -11.672 5.184 13.906 1 82.56 399 SER B N 1
ATOM 7227 C CA . SER B 1 399 ? -12.945 5.887 13.781 1 82.56 399 SER B CA 1
ATOM 7228 C C . SER B 1 399 ? -14.117 4.918 13.844 1 82.56 399 SER B C 1
ATOM 7230 O O . SER B 1 399 ? -15.125 5.191 14.5 1 82.56 399 SER B O 1
ATOM 7232 N N . LYS B 1 400 ? -13.977 3.812 13.195 1 87 400 LYS B N 1
ATOM 7233 C CA . LYS B 1 400 ? -15.055 2.828 13.141 1 87 400 LYS B CA 1
ATOM 7234 C C . LYS B 1 400 ? -15.289 2.189 14.508 1 87 400 LYS B C 1
ATOM 7236 O O . LYS B 1 400 ? -16.438 1.988 14.922 1 87 400 LYS B O 1
ATOM 7241 N N . ILE B 1 401 ? -14.203 1.905 15.242 1 90.94 401 ILE B N 1
ATOM 7242 C CA . ILE B 1 401 ? -14.375 1.204 16.516 1 90.94 401 ILE B CA 1
ATOM 7243 C C . ILE B 1 401 ? -14.922 2.168 17.562 1 90.94 401 ILE B C 1
ATOM 7245 O O . ILE B 1 401 ? -15.664 1.762 18.453 1 90.94 401 ILE B O 1
ATOM 7249 N N . VAL B 1 402 ? -14.625 3.377 17.484 1 85.88 402 VAL B N 1
ATOM 7250 C CA . VAL B 1 402 ? -15.188 4.375 18.391 1 85.88 402 VAL B CA 1
ATOM 7251 C C . VAL B 1 402 ? -16.703 4.473 18.188 1 85.88 402 VAL B C 1
ATOM 7253 O O . VAL B 1 402 ? -17.453 4.598 19.141 1 85.88 402 VAL B O 1
ATOM 7256 N N . GLN B 1 403 ? -17.094 4.297 16.969 1 83.94 403 GLN B N 1
ATOM 7257 C CA . GLN B 1 403 ? -18.516 4.379 16.625 1 83.94 403 GLN B CA 1
ATOM 7258 C C . GLN B 1 403 ? -19.266 3.131 17.062 1 83.94 403 GLN B C 1
ATOM 7260 O O . GLN B 1 403 ? -20.422 3.215 17.469 1 83.94 403 GLN B O 1
ATOM 7265 N N . MET B 1 404 ? -18.562 2.088 17.047 1 88.88 404 MET B N 1
ATOM 7266 C CA . MET B 1 404 ? -19.312 0.835 17.156 1 88.88 404 MET B CA 1
ATOM 7267 C C . MET B 1 404 ? -19.141 0.22 18.547 1 88.88 404 MET B C 1
ATOM 7269 O O . MET B 1 404 ? -19.859 -0.717 18.906 1 88.88 404 MET B O 1
ATOM 7273 N N . SER B 1 405 ? -18.266 0.761 19.359 1 91.06 405 SER B N 1
ATOM 7274 C CA . SER B 1 405 ? -17.969 0.18 20.656 1 91.06 405 SER B CA 1
ATOM 7275 C C . SER B 1 405 ? -18.922 0.713 21.734 1 91.06 405 SER B C 1
ATOM 7277 O O . SER B 1 405 ? -18.953 0.198 22.844 1 91.06 405 SER B O 1
ATOM 7279 N N . GLY B 1 406 ? -19.703 1.782 21.422 1 87.5 406 GLY B N 1
ATOM 7280 C CA . GLY B 1 406 ? -20.547 2.434 22.406 1 87.5 406 GLY B CA 1
ATOM 7281 C C . GLY B 1 406 ? -19.859 3.576 23.125 1 87.5 406 GLY B C 1
ATOM 7282 O O . GLY B 1 406 ? -20.453 4.254 23.953 1 87.5 406 GLY B O 1
ATOM 7283 N N . LEU B 1 407 ? -18.656 3.816 22.828 1 87.62 407 LEU B N 1
ATOM 7284 C CA . LEU B 1 407 ? -17.891 4.887 23.453 1 87.62 407 LEU B CA 1
ATOM 7285 C C . LEU B 1 407 ? -18.516 6.246 23.156 1 87.62 407 LEU B C 1
ATOM 7287 O O . LEU B 1 407 ? -18.547 7.121 24.031 1 87.62 407 LEU B O 1
ATOM 7291 N N . MET B 1 408 ? -18.984 6.391 22 1 82.06 408 MET B N 1
ATOM 7292 C CA . MET B 1 408 ? -19.547 7.676 21.609 1 82.06 408 MET B CA 1
ATOM 7293 C C . MET B 1 408 ? -20.797 8 22.438 1 82.06 408 MET B C 1
ATOM 7295 O O . MET B 1 408 ? -21.062 9.164 22.734 1 82.06 408 MET B O 1
ATOM 7299 N N . ASP B 1 409 ? -21.516 6.988 22.734 1 83 409 ASP B N 1
ATOM 7300 C CA . ASP B 1 409 ? -22.672 7.195 23.594 1 83 409 ASP B CA 1
ATOM 7301 C C . ASP B 1 409 ? -22.234 7.695 24.984 1 83 409 ASP B C 1
ATOM 7303 O O . ASP B 1 409 ? -22.859 8.609 25.531 1 83 409 ASP B O 1
ATOM 7307 N N . ALA B 1 410 ? -21.203 7.148 25.438 1 84.25 410 ALA B N 1
ATOM 7308 C CA . ALA B 1 410 ? -20.703 7.543 26.75 1 84.25 410 ALA B CA 1
ATOM 7309 C C . ALA B 1 410 ? -20.172 8.977 26.719 1 84.25 410 ALA B C 1
ATOM 7311 O O . ALA B 1 410 ? -20.438 9.758 27.641 1 84.25 410 ALA B O 1
ATOM 7312 N N . ILE B 1 411 ? -19.422 9.32 25.719 1 80.69 411 ILE B N 1
ATOM 7313 C CA . ILE B 1 411 ? -18.828 10.648 25.609 1 80.69 411 ILE B CA 1
ATOM 7314 C C . ILE B 1 411 ? -19.922 11.688 25.406 1 80.69 411 ILE B C 1
ATOM 7316 O O . ILE B 1 411 ? -19.891 12.758 26.016 1 80.69 411 ILE B O 1
ATOM 7320 N N . SER B 1 412 ? -20.812 11.367 24.516 1 75.75 412 SER B N 1
ATOM 7321 C CA . SER B 1 412 ? -21.906 12.297 24.234 1 75.75 412 SER B CA 1
ATOM 7322 C C . SER B 1 412 ? -22.719 12.578 25.484 1 75.75 412 SER B C 1
ATOM 7324 O O . SER B 1 412 ? -23.125 13.719 25.719 1 75.75 412 SER B O 1
ATOM 7326 N N . ASN B 1 413 ? -22.938 11.602 26.188 1 76.75 413 ASN B N 1
ATOM 7327 C CA . ASN B 1 413 ? -23.703 11.766 27.422 1 76.75 413 ASN B CA 1
ATOM 7328 C C . ASN B 1 413 ? -22.969 12.625 28.438 1 76.75 413 ASN B C 1
ATOM 7330 O O . ASN B 1 413 ? -23.562 13.469 29.094 1 76.75 413 ASN B O 1
ATOM 7334 N N . THR B 1 414 ? -21.703 12.438 28.516 1 78.31 414 THR B N 1
ATOM 7335 C CA . THR B 1 414 ? -20.875 13.211 29.438 1 78.31 414 THR B CA 1
ATOM 7336 C C . THR B 1 414 ? -20.781 14.664 28.984 1 78.31 414 THR B C 1
ATOM 7338 O O . THR B 1 414 ? -20.875 15.578 29.797 1 78.31 414 THR B O 1
ATOM 7341 N N . MET B 1 415 ? -20.562 14.859 27.688 1 75.25 415 MET B N 1
ATOM 7342 C CA . MET B 1 415 ? -20.422 16.219 27.156 1 75.25 415 MET B CA 1
ATOM 7343 C C . MET B 1 415 ? -21.734 16.984 27.25 1 75.25 415 MET B C 1
ATOM 7345 O O . MET B 1 415 ? -21.734 18.188 27.516 1 75.25 415 MET B O 1
ATOM 7349 N N . ALA B 1 416 ? -22.797 16.297 27 1 74.75 416 ALA B N 1
ATOM 7350 C CA . ALA B 1 416 ? -24.094 16.922 27.156 1 74.75 416 ALA B CA 1
ATOM 7351 C C . ALA B 1 416 ? -24.312 17.438 28.578 1 74.75 416 ALA B C 1
ATOM 7353 O O . ALA B 1 416 ? -24.891 18.5 28.781 1 74.75 416 ALA B O 1
ATOM 7354 N N . LYS B 1 417 ? -23.781 16.688 29.422 1 76.19 417 LYS B N 1
ATOM 7355 C CA . LYS B 1 417 ? -23.922 17.062 30.828 1 76.19 417 LYS B CA 1
ATOM 7356 C C . LYS B 1 417 ? -23.047 18.266 31.172 1 76.19 417 LYS B C 1
ATOM 7358 O O . LYS B 1 417 ? -23.453 19.141 31.953 1 76.19 417 LYS B O 1
ATOM 7363 N N . VAL B 1 418 ? -21.875 18.297 30.547 1 75.19 418 VAL B N 1
ATOM 7364 C CA . VAL B 1 418 ? -20.891 19.328 30.891 1 75.19 418 VAL B CA 1
ATOM 7365 C C . VAL B 1 418 ? -21.203 20.609 30.109 1 75.19 418 VAL B C 1
ATOM 7367 O O . VAL B 1 418 ? -21.094 21.703 30.656 1 75.19 418 VAL B O 1
ATOM 7370 N N . LEU B 1 419 ? -21.453 20.422 28.828 1 76.12 419 LEU B N 1
ATOM 7371 C CA . LEU B 1 419 ? -21.609 21.594 27.969 1 76.12 419 LEU B CA 1
ATOM 7372 C C . LEU B 1 419 ? -23.047 22.109 28.016 1 76.12 419 LEU B C 1
ATOM 7374 O O . LEU B 1 419 ? -23.281 23.312 27.828 1 76.12 419 LEU B O 1
ATOM 7378 N N . GLY B 1 420 ? -23.953 21.359 28.547 1 67.94 420 GLY B N 1
ATOM 7379 C CA . GLY B 1 420 ? -25.344 21.781 28.547 1 67.94 420 GLY B CA 1
ATOM 7380 C C . GLY B 1 420 ? -25.812 22.328 27.219 1 67.94 420 GLY B C 1
ATOM 7381 O O . GLY B 1 420 ? -25.531 21.766 26.156 1 67.94 420 GLY B O 1
ATOM 7382 N N . LYS B 1 421 ? -26.594 23.438 27.234 1 74.25 421 LYS B N 1
ATOM 7383 C CA . LYS B 1 421 ? -27.141 24.094 26.047 1 74.25 421 LYS B CA 1
ATOM 7384 C C . LYS B 1 421 ? -26.234 25.234 25.578 1 74.25 421 LYS B C 1
ATOM 7386 O O . LYS B 1 421 ? -26.609 26.406 25.656 1 74.25 421 LYS B O 1
ATOM 7391 N N . GLN B 1 422 ? -25.047 25 25.312 1 83.69 422 GLN B N 1
ATOM 7392 C CA . GLN B 1 422 ? -24.141 26.047 24.859 1 83.69 422 GLN B CA 1
ATOM 7393 C C . GLN B 1 422 ? -24.344 26.344 23.375 1 83.69 422 GLN B C 1
ATOM 7395 O O . GLN B 1 422 ? -24.891 25.516 22.641 1 83.69 422 GLN B O 1
ATOM 7400 N N . THR B 1 423 ? -24 27.578 23.031 1 89.75 423 THR B N 1
ATOM 7401 C CA . THR B 1 423 ? -24.062 27.969 21.625 1 89.75 423 THR B CA 1
ATOM 7402 C C . THR B 1 423 ? -23.047 27.172 20.812 1 89.75 423 THR B C 1
ATOM 7404 O O . THR B 1 423 ? -22.109 26.594 21.359 1 89.75 423 THR B O 1
ATOM 7407 N N . LEU B 1 424 ? -23.266 27.094 19.531 1 92.38 424 LEU B N 1
ATOM 7408 C CA . LEU B 1 424 ? -22.391 26.375 18.609 1 92.38 424 LEU B CA 1
ATOM 7409 C C . LEU B 1 424 ? -20.969 26.891 18.688 1 92.38 424 LEU B C 1
ATOM 7411 O O . LEU B 1 424 ? -20.016 26.109 18.75 1 92.38 424 LEU B O 1
ATOM 7415 N N . TRP B 1 425 ? -20.797 28.203 18.703 1 94.56 425 TRP B N 1
ATOM 7416 C CA . TRP B 1 425 ? -19.5 28.844 18.734 1 94.56 425 TRP B CA 1
ATOM 7417 C C . TRP B 1 425 ? -18.719 28.453 19.984 1 94.56 425 TRP B C 1
ATOM 7419 O O . TRP B 1 425 ? -17.547 28.109 19.922 1 94.56 425 TRP B O 1
ATOM 7429 N N . VAL B 1 426 ? -19.375 28.484 21.141 1 93.44 426 VAL B N 1
ATOM 7430 C CA . VAL B 1 426 ? -18.734 28.172 22.422 1 93.44 426 VAL B CA 1
ATOM 7431 C C . VAL B 1 426 ? -18.359 26.688 22.469 1 93.44 426 VAL B C 1
ATOM 7433 O O . VAL B 1 426 ? -17.297 26.328 22.984 1 93.44 426 VAL B O 1
ATOM 7436 N N . THR B 1 427 ? -19.281 25.891 21.984 1 91.88 427 THR B N 1
ATOM 7437 C CA . THR B 1 427 ? -19.016 24.469 21.969 1 91.88 427 THR B CA 1
ATOM 7438 C C . THR B 1 427 ? -17.781 24.156 21.125 1 91.88 427 THR B C 1
ATOM 7440 O O . THR B 1 427 ? -16.938 23.344 21.531 1 91.88 427 THR B O 1
ATOM 7443 N N . ILE B 1 428 ? -17.672 24.781 19.969 1 94.5 428 ILE B N 1
ATOM 7444 C CA . ILE B 1 428 ? -16.531 24.562 19.094 1 94.5 428 ILE B CA 1
ATOM 7445 C C . ILE B 1 428 ? -15.258 25.062 19.766 1 94.5 428 ILE B C 1
ATOM 7447 O O . ILE B 1 428 ? -14.195 24.453 19.656 1 94.5 428 ILE B O 1
ATOM 7451 N N . LEU B 1 429 ? -15.383 26.156 20.469 1 94.19 429 LEU B N 1
ATOM 7452 C CA . LEU B 1 429 ? -14.242 26.688 21.188 1 94.19 429 LEU B CA 1
ATOM 7453 C C . LEU B 1 429 ? -13.734 25.688 22.234 1 94.19 429 LEU B C 1
ATOM 7455 O O . LEU B 1 429 ? -12.531 25.453 22.344 1 94.19 429 LEU B O 1
ATOM 7459 N N . ILE B 1 430 ? -14.633 25.125 22.969 1 90.88 430 ILE B N 1
ATOM 7460 C CA . ILE B 1 430 ? -14.273 24.172 24 1 90.88 430 ILE B CA 1
ATOM 7461 C C . ILE B 1 430 ? -13.633 22.938 23.375 1 90.88 430 ILE B C 1
ATOM 7463 O O . ILE B 1 430 ? -12.609 22.453 23.875 1 90.88 430 ILE B O 1
ATOM 7467 N N . VAL B 1 431 ? -14.297 22.438 22.344 1 90.94 431 VAL B N 1
ATOM 7468 C CA . VAL B 1 431 ? -13.773 21.266 21.656 1 90.94 431 VAL B CA 1
ATOM 7469 C C . VAL B 1 431 ? -12.367 21.562 21.125 1 90.94 431 VAL B C 1
ATOM 7471 O O . VAL B 1 431 ? -11.461 20.734 21.25 1 90.94 431 VAL B O 1
ATOM 7474 N N . ASN B 1 432 ? -12.156 22.734 20.578 1 93.69 432 ASN B N 1
ATOM 7475 C CA . ASN B 1 432 ? -10.852 23.109 20.016 1 93.69 432 ASN B CA 1
ATOM 7476 C C . ASN B 1 432 ? -9.797 23.219 21.109 1 93.69 432 ASN B C 1
ATOM 7478 O O . ASN B 1 432 ? -8.625 22.906 20.875 1 93.69 432 ASN B O 1
ATOM 7482 N N . ILE B 1 433 ? -10.188 23.703 22.203 1 90.94 433 ILE B N 1
ATOM 7483 C CA . ILE B 1 433 ? -9.258 23.781 23.328 1 90.94 433 ILE B CA 1
ATOM 7484 C C . ILE B 1 433 ? -8.797 22.375 23.719 1 90.94 433 ILE B C 1
ATOM 7486 O O . ILE B 1 433 ? -7.609 22.156 23.953 1 90.94 433 ILE B O 1
ATOM 7490 N N . CYS B 1 434 ? -9.711 21.469 23.75 1 87.75 434 CYS B N 1
ATOM 7491 C CA . CYS B 1 434 ? -9.367 20.094 24.062 1 87.75 434 CYS B CA 1
ATOM 7492 C C . CYS B 1 434 ? -8.422 19.516 23.016 1 87.75 434 CYS B C 1
ATOM 7494 O O . CYS B 1 434 ? -7.453 18.828 23.359 1 87.75 434 CYS B O 1
ATOM 7496 N N . VAL B 1 435 ? -8.719 19.781 21.781 1 90.88 435 VAL B N 1
ATOM 7497 C CA . VAL B 1 435 ? -7.91 19.297 20.672 1 90.88 435 VAL B CA 1
ATOM 7498 C C . VAL B 1 435 ? -6.492 19.844 20.781 1 90.88 435 VAL B C 1
ATOM 7500 O O . VAL B 1 435 ? -5.516 19.125 20.625 1 90.88 435 VAL B O 1
ATOM 7503 N N . ILE B 1 436 ? -6.352 21.078 21.141 1 89.88 436 ILE B N 1
ATOM 7504 C CA . ILE B 1 436 ? -5.059 21.75 21.203 1 89.88 436 ILE B CA 1
ATOM 7505 C C . ILE B 1 436 ? -4.25 21.203 22.391 1 89.88 436 ILE B C 1
ATOM 7507 O O . ILE B 1 436 ? -3.027 21.078 22.297 1 89.88 436 ILE B O 1
ATOM 7511 N N . VAL B 1 437 ? -4.902 20.969 23.438 1 86.25 437 VAL B N 1
ATOM 7512 C CA . VAL B 1 437 ? -4.223 20.422 24.609 1 86.25 437 VAL B CA 1
ATOM 7513 C C . VAL B 1 437 ? -3.596 19.078 24.25 1 86.25 437 VAL B C 1
ATOM 7515 O O . VAL B 1 437 ? -2.451 18.797 24.625 1 86.25 437 VAL B O 1
ATOM 7518 N N . ILE B 1 438 ? -4.309 18.312 23.562 1 84 438 ILE B N 1
ATOM 7519 C CA . ILE B 1 438 ? -3.791 17.016 23.141 1 84 438 ILE B CA 1
ATOM 7520 C C . ILE B 1 438 ? -2.66 17.219 22.125 1 84 438 ILE B C 1
ATOM 7522 O O . ILE B 1 438 ? -1.627 16.547 22.203 1 84 438 ILE B O 1
ATOM 7526 N N . ASP B 1 439 ? -2.834 18.156 21.266 1 87.12 439 ASP B N 1
ATOM 7527 C CA . ASP B 1 439 ? -1.876 18.453 20.203 1 87.12 439 ASP B CA 1
ATOM 7528 C C . ASP B 1 439 ? -0.556 18.953 20.781 1 87.12 439 ASP B C 1
ATOM 7530 O O . ASP B 1 439 ? 0.501 18.781 20.172 1 87.12 439 ASP B O 1
ATOM 7534 N N . PHE B 1 440 ? -0.564 19.5 21.938 1 80.56 440 PHE B N 1
ATOM 7535 C CA . PHE B 1 440 ? 0.614 20.062 22.594 1 80.56 440 PHE B CA 1
ATOM 7536 C C . PHE B 1 440 ? 1.618 18.969 22.922 1 80.56 440 PHE B C 1
ATOM 7538 O O . PHE B 1 440 ? 2.828 19.203 22.938 1 80.56 440 PHE B O 1
ATOM 7545 N N . PHE B 1 441 ? 1.138 17.781 23.047 1 74.88 441 PHE B N 1
ATOM 7546 C CA . PHE B 1 441 ? 2.006 16.734 23.547 1 74.88 441 PHE B CA 1
ATOM 7547 C C . PHE B 1 441 ? 2.424 15.781 22.438 1 74.88 441 PHE B C 1
ATOM 7549 O O . PHE B 1 441 ? 3.326 14.961 22.625 1 74.88 441 PHE B O 1
ATOM 7556 N N . ILE B 1 442 ? 1.745 15.922 21.391 1 78.44 442 ILE B N 1
ATOM 7557 C CA . ILE B 1 442 ? 2.025 14.977 20.312 1 78.44 442 ILE B CA 1
ATOM 7558 C C . ILE B 1 442 ? 2.07 15.711 18.984 1 78.44 442 ILE B C 1
ATOM 7560 O O . ILE B 1 442 ? 1.838 16.922 18.922 1 78.44 442 ILE B O 1
ATOM 7564 N N . THR B 1 443 ? 2.436 15.055 17.938 1 81.81 443 THR B N 1
ATOM 7565 C CA . THR B 1 443 ? 2.543 15.68 16.625 1 81.81 443 THR B CA 1
ATOM 7566 C C . THR B 1 443 ? 1.16 15.961 16.047 1 81.81 443 THR B C 1
ATOM 7568 O O . THR B 1 443 ? 0.183 15.305 16.422 1 81.81 443 THR B O 1
ATOM 7571 N N . HIS B 1 444 ? 1.062 16.891 15.133 1 89.12 444 HIS B N 1
ATOM 7572 C CA . HIS B 1 444 ? -0.207 17.312 14.547 1 89.12 444 HIS B CA 1
ATOM 7573 C C . HIS B 1 444 ? -0.94 16.141 13.914 1 89.12 444 HIS B C 1
ATOM 7575 O O . HIS B 1 444 ? -2.15 15.992 14.094 1 89.12 444 HIS B O 1
ATOM 7581 N N . SER B 1 445 ? -0.19 15.359 13.172 1 84.31 445 SER B N 1
ATOM 7582 C CA . SER B 1 445 ? -0.794 14.242 12.461 1 84.31 445 SER B CA 1
ATOM 7583 C C . SER B 1 445 ? -1.398 13.227 13.422 1 84.31 445 SER B C 1
ATOM 7585 O O . SER B 1 445 ? -2.537 12.789 13.242 1 84.31 445 SER B O 1
ATOM 7587 N N . VAL B 1 446 ? -0.697 12.906 14.438 1 81 446 VAL B N 1
ATOM 7588 C CA . VAL B 1 446 ? -1.153 11.93 15.414 1 81 446 VAL B CA 1
ATOM 7589 C C . VAL B 1 446 ? -2.311 12.508 16.234 1 81 446 VAL B C 1
ATOM 7591 O O . VAL B 1 446 ? -3.268 11.797 16.547 1 81 446 VAL B O 1
ATOM 7594 N N . SER B 1 447 ? -2.172 13.719 16.547 1 88.25 447 SER B N 1
ATOM 7595 C CA . SER B 1 447 ? -3.238 14.391 17.281 1 88.25 447 SER B CA 1
ATOM 7596 C C . SER B 1 447 ? -4.566 14.305 16.547 1 88.25 447 SER B C 1
ATOM 7598 O O . SER B 1 447 ? -5.594 13.969 17.125 1 88.25 447 SER B O 1
ATOM 7600 N N . CYS B 1 448 ? -4.547 14.523 15.297 1 91.12 448 CYS B N 1
ATOM 7601 C CA . CYS B 1 448 ? -5.77 14.477 14.508 1 91.12 448 CYS B CA 1
ATOM 7602 C C . CYS B 1 448 ? -6.289 13.047 14.375 1 91.12 448 CYS B C 1
ATOM 7604 O O . CYS B 1 448 ? -7.5 12.828 14.32 1 91.12 448 CYS B O 1
ATOM 7606 N N . GLN B 1 449 ? -5.43 12.172 14.328 1 85.06 449 GLN B N 1
ATOM 7607 C CA . GLN B 1 449 ? -5.844 10.781 14.242 1 85.06 449 GLN B CA 1
ATOM 7608 C C . GLN B 1 449 ? -6.648 10.359 15.469 1 85.06 449 GLN B C 1
ATOM 7610 O O . GLN B 1 449 ? -7.562 9.539 15.367 1 85.06 449 GLN B O 1
ATOM 7615 N N . ILE B 1 450 ? -6.289 10.922 16.531 1 83.25 450 ILE B N 1
ATOM 7616 C CA . ILE B 1 450 ? -6.957 10.586 17.797 1 83.25 450 ILE B CA 1
ATOM 7617 C C . ILE B 1 450 ? -8.211 11.438 17.953 1 83.25 450 ILE B C 1
ATOM 7619 O O . ILE B 1 450 ? -9.297 10.922 18.219 1 83.25 450 ILE B O 1
ATOM 7623 N N . THR B 1 451 ? -8.141 12.656 17.688 1 90.62 451 THR B N 1
ATOM 7624 C CA . THR B 1 451 ? -9.172 13.602 18.109 1 90.62 451 THR B CA 1
ATOM 7625 C C . THR B 1 451 ? -10.273 13.703 17.062 1 90.62 451 THR B C 1
ATOM 7627 O O . THR B 1 451 ? -11.445 13.844 17.406 1 90.62 451 THR B O 1
ATOM 7630 N N . MET B 1 452 ? -9.914 13.609 15.812 1 92.31 452 MET B N 1
ATOM 7631 C CA . MET B 1 452 ? -10.898 13.922 14.773 1 92.31 452 MET B CA 1
ATOM 7632 C C . MET B 1 452 ? -12.031 12.898 14.773 1 92.31 452 MET B C 1
ATOM 7634 O O . MET B 1 452 ? -13.203 13.266 14.656 1 92.31 452 MET B O 1
ATOM 7638 N N . PRO B 1 453 ? -11.656 11.633 14.859 1 86.94 453 PRO B N 1
ATOM 7639 C CA . PRO B 1 453 ? -12.766 10.688 14.961 1 86.94 453 PRO B CA 1
ATOM 7640 C C . PRO B 1 453 ? -13.672 10.961 16.156 1 86.94 453 PRO B C 1
ATOM 7642 O O . PRO B 1 453 ? -14.898 10.828 16.047 1 86.94 453 PRO B O 1
ATOM 7645 N N . LEU B 1 454 ? -13.117 11.367 17.266 1 86.94 454 LEU B N 1
ATOM 7646 C CA . LEU B 1 454 ? -13.875 11.672 18.469 1 86.94 454 LEU B CA 1
ATOM 7647 C C . LEU B 1 454 ? -14.734 12.914 18.266 1 86.94 454 LEU B C 1
ATOM 7649 O O . LEU B 1 454 ? -15.914 12.922 18.609 1 86.94 454 LEU B O 1
ATOM 7653 N N . VAL B 1 455 ? -14.195 13.891 17.688 1 91.06 455 VAL B N 1
ATOM 7654 C CA . VAL B 1 455 ? -14.883 15.156 17.453 1 91.06 455 VAL B CA 1
ATOM 7655 C C . VAL B 1 455 ? -16.016 14.945 16.438 1 91.06 455 VAL B C 1
ATOM 7657 O O . VAL B 1 455 ? -17.109 15.477 16.625 1 91.06 455 VAL B O 1
ATOM 7660 N N . ALA B 1 456 ? -15.711 14.227 15.375 1 91.12 456 ALA B N 1
ATOM 7661 C CA . ALA B 1 456 ? -16.703 13.977 14.336 1 91.12 456 ALA B CA 1
ATOM 7662 C C . ALA B 1 456 ? -17.922 13.242 14.898 1 91.12 456 ALA B C 1
ATOM 7664 O O . ALA B 1 456 ? -19.062 13.625 14.625 1 91.12 456 ALA B O 1
ATOM 7665 N N . ASN B 1 457 ? -17.688 12.289 15.656 1 85.81 457 ASN B N 1
ATOM 7666 C CA . ASN B 1 457 ? -18.781 11.516 16.219 1 85.81 457 ASN B CA 1
ATOM 7667 C C . ASN B 1 457 ? -19.547 12.305 17.281 1 85.81 457 ASN B C 1
ATOM 7669 O O . ASN B 1 457 ? -20.75 12.156 17.422 1 85.81 457 ASN B O 1
ATOM 7673 N N . PHE B 1 458 ? -18.828 13.094 18.016 1 86 458 PHE B N 1
ATOM 7674 C CA . PHE B 1 458 ? -19.469 13.992 18.969 1 86 458 PHE B CA 1
ATOM 7675 C C . PHE B 1 458 ? -20.406 14.953 18.266 1 86 458 PHE B C 1
ATOM 7677 O O . PHE B 1 458 ? -21.547 15.133 18.688 1 86 458 PHE B O 1
ATOM 7684 N N . ALA B 1 459 ? -19.953 15.523 17.234 1 90.31 459 ALA B N 1
ATOM 7685 C CA . ALA B 1 459 ? -20.75 16.484 16.484 1 90.31 459 ALA B CA 1
ATOM 7686 C C . ALA B 1 459 ? -21.953 15.805 15.844 1 90.31 459 ALA B C 1
ATOM 7688 O O . ALA B 1 459 ? -23.047 16.375 15.805 1 90.31 459 ALA B O 1
ATOM 7689 N N . ALA B 1 460 ? -21.75 14.617 15.336 1 88.12 460 ALA B N 1
ATOM 7690 C CA . ALA B 1 460 ? -22.844 13.867 14.711 1 88.12 460 ALA B CA 1
ATOM 7691 C C . ALA B 1 460 ? -23.938 13.555 15.727 1 88.12 460 ALA B C 1
ATOM 7693 O O . ALA B 1 460 ? -25.125 13.711 15.422 1 88.12 460 ALA B O 1
ATOM 7694 N N . LYS B 1 461 ? -23.547 13.148 16.828 1 82.44 461 LYS B N 1
ATOM 7695 C CA . LYS B 1 461 ? -24.516 12.805 17.859 1 82.44 461 LYS B CA 1
ATOM 7696 C C . LYS B 1 461 ? -25.25 14.047 18.359 1 82.44 461 LYS B C 1
ATOM 7698 O O . LYS B 1 461 ? -26.422 13.969 18.719 1 82.44 461 LYS B O 1
ATOM 7703 N N . ARG B 1 462 ? -24.562 15.148 18.406 1 83.62 462 ARG B N 1
ATOM 7704 C CA . ARG B 1 462 ? -25.156 16.406 18.828 1 83.62 462 ARG B CA 1
ATOM 7705 C C . ARG B 1 462 ? -26.188 16.906 17.828 1 83.62 462 ARG B C 1
ATOM 7707 O O . ARG B 1 462 ? -27.094 17.656 18.172 1 83.62 462 ARG B O 1
ATOM 7714 N N . GLY B 1 463 ? -26.078 16.5 16.562 1 80.19 463 GLY B N 1
ATOM 7715 C CA . GLY B 1 463 ? -27.156 16.797 15.641 1 80.19 463 GLY B CA 1
ATOM 7716 C C . GLY B 1 463 ? -26.719 17.594 14.43 1 80.19 463 GLY B C 1
ATOM 7717 O O . GLY B 1 463 ? -27.547 18.109 13.688 1 80.19 463 GLY B O 1
ATOM 7718 N N . GLY B 1 464 ? -25.375 17.891 14.43 1 85.81 464 GLY B N 1
ATOM 7719 C CA . GLY B 1 464 ? -25.047 18.547 13.18 1 85.81 464 GLY B CA 1
ATOM 7720 C C . GLY B 1 464 ? -23.703 19.25 13.219 1 85.81 464 GLY B C 1
ATOM 7721 O O . GLY B 1 464 ? -22.969 19.141 14.195 1 85.81 464 GLY B O 1
ATOM 7722 N N . HIS B 1 465 ? -23.375 19.906 12.023 1 93 465 HIS B N 1
ATOM 7723 C CA . HIS B 1 465 ? -22.172 20.688 11.797 1 93 465 HIS B CA 1
ATOM 7724 C C . HIS B 1 465 ? -20.906 19.859 12.008 1 93 465 HIS B C 1
ATOM 7726 O O . HIS B 1 465 ? -19.969 20.312 12.664 1 93 465 HIS B O 1
ATOM 7732 N N . ILE B 1 466 ? -20.953 18.656 11.617 1 94.44 466 ILE B N 1
ATOM 7733 C CA . ILE B 1 466 ? -19.828 17.75 11.789 1 94.44 466 ILE B CA 1
ATOM 7734 C C . ILE B 1 466 ? -18.578 18.328 11.117 1 94.44 466 ILE B C 1
ATOM 7736 O O . ILE B 1 466 ? -17.516 18.406 11.727 1 94.44 466 ILE B O 1
ATOM 7740 N N . ALA B 1 467 ? -18.797 18.812 9.906 1 95.94 467 ALA B N 1
ATOM 7741 C CA . ALA B 1 467 ? -17.688 19.344 9.125 1 95.94 467 ALA B CA 1
ATOM 7742 C C . ALA B 1 467 ? -17.094 20.594 9.781 1 95.94 467 ALA B C 1
ATOM 7744 O O . ALA B 1 467 ? -15.875 20.766 9.805 1 95.94 467 ALA B O 1
ATOM 7745 N N . LEU B 1 468 ? -17.938 21.406 10.344 1 96.19 468 LEU B N 1
ATOM 7746 C CA . LEU B 1 468 ? -17.469 22.641 10.961 1 96.19 468 LEU B CA 1
ATOM 7747 C C . LEU B 1 468 ? -16.625 22.359 12.195 1 96.19 468 LEU B C 1
ATOM 7749 O O . LEU B 1 468 ? -15.555 22.938 12.375 1 96.19 468 LEU B O 1
ATOM 7753 N N . PHE B 1 469 ? -17.078 21.469 13.062 1 95 469 PHE B N 1
ATOM 7754 C CA . PHE B 1 469 ? -16.344 21.062 14.25 1 95 469 PHE B CA 1
ATOM 7755 C C . PHE B 1 469 ? -14.969 20.531 13.875 1 95 469 PHE B C 1
ATOM 7757 O O . PHE B 1 469 ? -13.953 20.953 14.422 1 95 469 PHE B O 1
ATOM 7764 N N . CYS B 1 470 ? -14.961 19.641 12.906 1 96 470 CYS B N 1
ATOM 7765 C CA . CYS B 1 470 ? -13.742 18.922 12.547 1 96 470 CYS B CA 1
ATOM 7766 C C . CYS B 1 470 ? -12.773 19.844 11.82 1 96 470 CYS B C 1
ATOM 7768 O O . CYS B 1 470 ? -11.562 19.781 12.055 1 96 470 CYS B O 1
ATOM 7770 N N . MET B 1 471 ? -13.289 20.672 10.93 1 97.19 471 MET B N 1
ATOM 7771 C CA . MET B 1 471 ? -12.422 21.578 10.188 1 97.19 471 MET B CA 1
ATOM 7772 C C . MET B 1 471 ? -11.797 22.609 11.117 1 97.19 471 MET B C 1
ATOM 7774 O O . MET B 1 471 ? -10.617 22.938 10.984 1 97.19 471 MET B O 1
ATOM 7778 N N . CYS B 1 472 ? -12.562 23.125 12.023 1 97.19 472 CYS B N 1
ATOM 7779 C CA . CYS B 1 472 ? -12.008 24.047 13 1 97.19 472 CYS B CA 1
ATOM 7780 C C . CYS B 1 472 ? -10.922 23.391 13.836 1 97.19 472 CYS B C 1
ATOM 7782 O O . CYS B 1 472 ? -9.875 23.984 14.094 1 97.19 472 CYS B O 1
ATOM 7784 N N . GLY B 1 473 ? -11.25 22.203 14.258 1 96.06 473 GLY B N 1
ATOM 7785 C CA . GLY B 1 473 ? -10.25 21.469 15.008 1 96.06 473 GLY B CA 1
ATOM 7786 C C . GLY B 1 473 ? -8.977 21.203 14.211 1 96.06 473 GLY B C 1
ATOM 7787 O O . GLY B 1 473 ? -7.875 21.344 14.734 1 96.06 473 GLY B O 1
ATOM 7788 N N . CYS B 1 474 ? -9.141 20.812 13 1 96.25 474 CYS B N 1
ATOM 7789 C CA . CYS B 1 474 ? -8.016 20.531 12.102 1 96.25 474 CYS B CA 1
ATOM 7790 C C . CYS B 1 474 ? -7.176 21.781 11.883 1 96.25 474 CYS B C 1
ATOM 7792 O O . CYS B 1 474 ? -5.945 21.734 11.961 1 96.25 474 CYS B O 1
ATOM 7794 N N . MET B 1 475 ? -7.844 22.922 11.633 1 96.81 475 MET B N 1
ATOM 7795 C CA . MET B 1 475 ? -7.137 24.172 11.438 1 96.81 475 MET B CA 1
ATOM 7796 C C . MET B 1 475 ? -6.41 24.594 12.711 1 96.81 475 MET B C 1
ATOM 7798 O O . MET B 1 475 ? -5.285 25.094 12.648 1 96.81 475 MET B O 1
ATOM 7802 N N . ALA B 1 476 ? -7.051 24.375 13.789 1 95.5 476 ALA B N 1
ATOM 7803 C CA . ALA B 1 476 ? -6.438 24.734 15.07 1 95.5 476 ALA B CA 1
ATOM 7804 C C . ALA B 1 476 ? -5.176 23.906 15.32 1 95.5 476 ALA B C 1
ATOM 7806 O O . ALA B 1 476 ? -4.16 24.438 15.781 1 95.5 476 ALA B O 1
ATOM 7807 N N . THR B 1 477 ? -5.242 22.641 15.031 1 93.88 477 THR B N 1
ATOM 7808 C CA . THR B 1 477 ? -4.102 21.75 15.195 1 93.88 477 THR B CA 1
ATOM 7809 C C . THR B 1 477 ? -2.951 22.172 14.289 1 93.88 477 THR B C 1
ATOM 7811 O O . THR B 1 477 ? -1.803 22.25 14.727 1 93.88 477 THR B O 1
ATOM 7814 N N . THR B 1 478 ? -3.248 22.453 13.055 1 93.5 478 THR B N 1
ATOM 7815 C CA . THR B 1 478 ? -2.23 22.812 12.07 1 93.5 478 THR B CA 1
ATOM 7816 C C . THR B 1 478 ? -1.644 24.188 12.375 1 93.5 478 THR B C 1
ATOM 7818 O O . THR B 1 478 ? -0.467 24.438 12.102 1 93.5 478 THR B O 1
ATOM 7821 N N . ALA B 1 479 ? -2.439 25.016 12.969 1 92.38 479 ALA B N 1
ATOM 7822 C CA . ALA B 1 479 ? -2.006 26.375 13.297 1 92.38 479 ALA B CA 1
ATOM 7823 C C . ALA B 1 479 ? -1.054 26.375 14.484 1 92.38 479 ALA B C 1
ATOM 7825 O O . ALA B 1 479 ? -0.313 27.328 14.703 1 92.38 479 ALA B O 1
ATOM 7826 N N . SER B 1 480 ? -1.074 25.328 15.234 1 89.5 480 SER B N 1
ATOM 7827 C CA . SER B 1 480 ? -0.218 25.25 16.406 1 89.5 480 SER B CA 1
ATOM 7828 C C . SER B 1 480 ? 1.24 25.031 16.016 1 89.5 480 SER B C 1
ATOM 7830 O O . SER B 1 480 ? 1.561 24.078 15.297 1 89.5 480 SER B O 1
ATOM 7832 N N . GLN B 1 481 ? 2.088 25.938 16.375 1 88.25 481 GLN B N 1
ATOM 7833 C CA . GLN B 1 481 ? 3.508 25.875 16.047 1 88.25 481 GLN B CA 1
ATOM 7834 C C . GLN B 1 481 ? 4.367 26.094 17.281 1 88.25 481 GLN B C 1
ATOM 7836 O O . GLN B 1 481 ? 5.383 26.781 17.234 1 88.25 481 GLN B O 1
ATOM 7841 N N . ILE B 1 482 ? 4.07 25.531 18.344 1 83.38 482 ILE B N 1
ATOM 7842 C CA . ILE B 1 482 ? 4.684 25.859 19.625 1 83.38 482 ILE B CA 1
ATOM 7843 C C . ILE B 1 482 ? 6.004 25.109 19.781 1 83.38 482 ILE B C 1
ATOM 7845 O O . ILE B 1 482 ? 7.047 25.719 20.016 1 83.38 482 ILE B O 1
ATOM 7849 N N . MET B 1 483 ? 5.934 23.844 19.578 1 81.12 483 MET B N 1
ATOM 7850 C CA . MET B 1 483 ? 7.113 23.016 19.844 1 81.12 483 MET B CA 1
ATOM 7851 C C . MET B 1 483 ? 7.875 22.734 18.547 1 81.12 483 MET B C 1
ATOM 7853 O O . MET B 1 483 ? 7.27 22.531 17.5 1 81.12 483 MET B O 1
ATOM 7857 N N . PRO B 1 484 ? 9.266 22.656 18.625 1 81.25 484 PRO B N 1
ATOM 7858 C CA . PRO B 1 484 ? 10.047 22.297 17.453 1 81.25 484 PRO B CA 1
ATOM 7859 C C . PRO B 1 484 ? 9.688 20.906 16.906 1 81.25 484 PRO B C 1
ATOM 7861 O O . PRO B 1 484 ? 9.805 20.672 15.703 1 81.25 484 PRO B O 1
ATOM 7864 N N . VAL B 1 485 ? 9.172 20.109 17.797 1 75 485 VAL B N 1
ATOM 7865 C CA . VAL B 1 485 ? 8.938 18.719 17.406 1 75 485 VAL B CA 1
ATOM 7866 C C . VAL B 1 485 ? 7.469 18.531 17.031 1 75 485 VAL B C 1
ATOM 7868 O O . VAL B 1 485 ? 7.07 17.453 16.578 1 75 485 VAL B O 1
ATOM 7871 N N . SER B 1 486 ? 6.605 19.516 17.109 1 76.44 486 SER B N 1
ATOM 7872 C CA . SER B 1 486 ? 5.164 19.391 16.922 1 76.44 486 SER B CA 1
ATOM 7873 C C . SER B 1 486 ? 4.832 19.094 15.461 1 76.44 486 SER B C 1
ATOM 7875 O O . SER B 1 486 ? 3.816 18.453 15.164 1 76.44 486 SER B O 1
ATOM 7877 N N . SER B 1 487 ? 5.652 19.641 14.562 1 84.81 487 SER B N 1
ATOM 7878 C CA . SER B 1 487 ? 5.434 19.438 13.141 1 84.81 487 SER B CA 1
ATOM 7879 C C . SER B 1 487 ? 6.754 19.297 12.391 1 84.81 487 SER B C 1
ATOM 7881 O O . SER B 1 487 ? 7.801 19.734 12.875 1 84.81 487 SER B O 1
ATOM 7883 N N . PHE B 1 488 ? 6.641 18.734 11.336 1 81.81 488 PHE B N 1
ATOM 7884 C CA . PHE B 1 488 ? 7.844 18.516 10.547 1 81.81 488 PHE B CA 1
ATOM 7885 C C . PHE B 1 488 ? 8.438 19.844 10.078 1 81.81 488 PHE B C 1
ATOM 7887 O O . PHE B 1 488 ? 9.656 20.031 10.141 1 81.81 488 PHE B O 1
ATOM 7894 N N . PRO B 1 489 ? 7.621 20.703 9.602 1 90.94 489 PRO B N 1
ATOM 7895 C CA . PRO B 1 489 ? 8.195 22 9.219 1 90.94 489 PRO B CA 1
ATOM 7896 C C . PRO B 1 489 ? 8.938 22.688 10.367 1 90.94 489 PRO B C 1
ATOM 7898 O O . PRO B 1 489 ? 10.023 23.234 10.156 1 90.94 489 PRO B O 1
ATOM 7901 N N . ASN B 1 490 ? 8.461 22.578 11.57 1 89.69 490 ASN B N 1
ATOM 7902 C CA . ASN B 1 490 ? 9.148 23.125 12.734 1 89.69 490 ASN B CA 1
ATOM 7903 C C . ASN B 1 490 ? 10.461 22.406 13 1 89.69 490 ASN B C 1
ATOM 7905 O O . ASN B 1 490 ? 11.492 23.047 13.242 1 89.69 490 ASN B O 1
ATOM 7909 N N . MET B 1 491 ? 10.398 21.203 12.93 1 82.88 491 MET B N 1
ATOM 7910 C CA . MET B 1 491 ? 11.578 20.391 13.211 1 82.88 491 MET B CA 1
ATOM 7911 C C . MET B 1 491 ? 12.695 20.688 12.219 1 82.88 491 MET B C 1
ATOM 7913 O O . MET B 1 491 ? 13.852 20.844 12.609 1 82.88 491 MET B O 1
ATOM 7917 N N . CYS B 1 492 ? 12.336 20.766 10.992 1 84.19 492 CYS B N 1
ATOM 7918 C CA . CYS B 1 492 ? 13.312 21 9.938 1 84.19 492 CYS B CA 1
ATOM 7919 C C . CYS B 1 492 ? 13.891 22.406 10.039 1 84.19 492 CYS B C 1
ATOM 7921 O O . CYS B 1 492 ? 15.094 22.594 9.867 1 84.19 492 CYS B O 1
ATOM 7923 N N . SER B 1 493 ? 13.062 23.281 10.273 1 88.81 493 SER B N 1
ATOM 7924 C CA . SER B 1 493 ? 13.5 24.672 10.344 1 88.81 493 SER B CA 1
ATOM 7925 C C . SER B 1 493 ? 14.383 24.906 11.562 1 88.81 493 SER B C 1
ATOM 7927 O O . SER B 1 493 ? 15.383 25.641 11.484 1 88.81 493 SER B O 1
ATOM 7929 N N . PHE B 1 494 ? 14 24.328 12.656 1 86.19 494 PHE B N 1
ATOM 7930 C CA . PHE B 1 494 ? 14.758 24.469 13.898 1 86.19 494 PHE B CA 1
ATOM 7931 C C . PHE B 1 494 ? 16.125 23.828 13.781 1 86.19 494 PHE B C 1
ATOM 7933 O O . PHE B 1 494 ? 17.094 24.281 14.398 1 86.19 494 PHE B O 1
ATOM 7940 N N . SER B 1 495 ? 16.312 22.859 12.984 1 81 495 SER B N 1
ATOM 7941 C CA . SER B 1 495 ? 17.531 22.062 12.891 1 81 495 SER B CA 1
ATOM 7942 C C . SER B 1 495 ? 18.547 22.703 11.953 1 81 495 SER B C 1
ATOM 7944 O O . SER B 1 495 ? 19.672 22.203 11.805 1 81 495 SER B O 1
ATOM 7946 N N . ILE B 1 496 ? 18.172 23.75 11.297 1 82.12 496 ILE B N 1
ATOM 7947 C CA . ILE B 1 496 ? 19.078 24.422 10.383 1 82.12 496 ILE B CA 1
ATOM 7948 C C . ILE B 1 496 ? 20.266 24.984 11.164 1 82.12 496 ILE B C 1
ATOM 7950 O O . ILE B 1 496 ? 20.078 25.625 12.203 1 82.12 496 ILE B O 1
ATOM 7954 N N . THR B 1 497 ? 21.453 24.609 10.734 1 79.12 497 THR B N 1
ATOM 7955 C CA . THR B 1 497 ? 22.672 25.078 11.398 1 79.12 497 THR B CA 1
ATOM 7956 C C . THR B 1 497 ? 23.484 25.969 10.461 1 79.12 497 THR B C 1
ATOM 7958 O O . THR B 1 497 ? 23.344 25.891 9.242 1 79.12 497 THR B O 1
ATOM 7961 N N . ASP B 1 498 ? 24.203 26.781 11.055 1 75.56 498 ASP B N 1
ATOM 7962 C CA . ASP B 1 498 ? 25.094 27.641 10.273 1 75.56 498 ASP B CA 1
ATOM 7963 C C . ASP B 1 498 ? 26.375 26.922 9.891 1 75.56 498 ASP B C 1
ATOM 7965 O O . ASP B 1 498 ? 26.484 25.703 10.055 1 75.56 498 ASP B O 1
ATOM 7969 N N . ASP B 1 499 ? 27.344 27.688 9.25 1 67.56 499 ASP B N 1
ATOM 7970 C CA . ASP B 1 499 ? 28.609 27.125 8.75 1 67.56 499 ASP B CA 1
ATOM 7971 C C . ASP B 1 499 ? 29.438 26.562 9.891 1 67.56 499 ASP B C 1
ATOM 7973 O O . ASP B 1 499 ? 30.297 25.703 9.672 1 67.56 499 ASP B O 1
ATOM 7977 N N . THR B 1 500 ? 29.141 27.016 11.125 1 66.94 500 THR B N 1
ATOM 7978 C CA . THR B 1 500 ? 29.875 26.531 12.289 1 66.94 500 THR B CA 1
ATOM 7979 C C . THR B 1 500 ? 29.094 25.422 12.992 1 66.94 500 THR B C 1
ATOM 7981 O O . THR B 1 500 ? 29.422 25.062 14.125 1 66.94 500 THR B O 1
ATOM 7984 N N . LYS B 1 501 ? 28 24.953 12.438 1 69.75 501 LYS B N 1
ATOM 7985 C CA . LYS B 1 501 ? 27.172 23.859 12.938 1 69.75 501 LYS B CA 1
ATOM 7986 C C . LYS B 1 501 ? 26.406 24.281 14.195 1 69.75 501 LYS B C 1
ATOM 7988 O O . LYS B 1 501 ? 26.172 23.469 15.086 1 69.75 501 LYS B O 1
ATOM 7993 N N . LYS B 1 502 ? 26.344 25.578 14.289 1 75.38 502 LYS B N 1
ATOM 7994 C CA . LYS B 1 502 ? 25.531 26.078 15.398 1 75.38 502 LYS B CA 1
ATOM 7995 C C . LYS B 1 502 ? 24.109 26.375 14.938 1 75.38 502 LYS B C 1
ATOM 7997 O O . LYS B 1 502 ? 23.891 26.875 13.836 1 75.38 502 LYS B O 1
ATOM 8002 N N . GLU B 1 503 ? 23.188 26.141 15.836 1 81.5 503 GLU B N 1
ATOM 8003 C CA . GLU B 1 503 ? 21.781 26.375 15.531 1 81.5 503 GLU B CA 1
ATOM 8004 C C . GLU B 1 503 ? 21.438 27.859 15.57 1 81.5 503 GLU B C 1
ATOM 8006 O O . GLU B 1 503 ? 22.031 28.609 16.344 1 81.5 503 GLU B O 1
ATOM 8011 N N . TYR B 1 504 ? 20.578 28.234 14.781 1 84.62 504 TYR B N 1
ATOM 8012 C CA . TYR B 1 504 ? 20.172 29.641 14.703 1 84.62 504 TYR B CA 1
ATOM 8013 C C . TYR B 1 504 ? 19.297 30.016 15.898 1 84.62 504 TYR B C 1
ATOM 8015 O O . TYR B 1 504 ? 19.25 31.188 16.297 1 84.62 504 TYR B O 1
ATOM 8023 N N . PHE B 1 505 ? 18.594 29 16.422 1 85.81 505 PHE B N 1
ATOM 8024 C CA . PHE B 1 505 ? 17.672 29.25 17.531 1 85.81 505 PHE B CA 1
ATOM 8025 C C . PHE B 1 505 ? 18 28.344 18.719 1 85.81 505 PHE B C 1
ATOM 8027 O O . PHE B 1 505 ? 18.359 27.188 18.531 1 85.81 505 PHE B O 1
ATOM 8034 N N . LYS B 1 506 ? 17.891 29.031 19.812 1 82.19 506 LYS B N 1
ATOM 8035 C CA . LYS B 1 506 ? 17.75 28.219 21.016 1 82.19 506 LYS B CA 1
ATOM 8036 C C . LYS B 1 506 ? 16.328 27.703 21.188 1 82.19 506 LYS B C 1
ATOM 8038 O O . LYS B 1 506 ? 15.383 28.344 20.719 1 82.19 506 LYS B O 1
ATOM 8043 N N . SER B 1 507 ? 16.125 26.578 21.781 1 85.12 507 SER B N 1
ATOM 8044 C CA . SER B 1 507 ? 14.812 25.969 21.953 1 85.12 507 SER B CA 1
ATOM 8045 C C . SER B 1 507 ? 13.828 26.922 22.625 1 85.12 507 SER B C 1
ATOM 8047 O O . SER B 1 507 ? 12.672 27.016 22.219 1 85.12 507 SER B O 1
ATOM 8049 N N . GLN B 1 508 ? 14.32 27.656 23.609 1 85.5 508 GLN B N 1
ATOM 8050 C CA . GLN B 1 508 ? 13.453 28.578 24.344 1 85.5 508 GLN B CA 1
ATOM 8051 C C . GLN B 1 508 ? 12.961 29.719 23.469 1 85.5 508 GLN B C 1
ATOM 8053 O O . GLN B 1 508 ? 11.805 30.125 23.562 1 85.5 508 GLN B O 1
ATOM 8058 N N . GLU B 1 509 ? 13.828 30.203 22.703 1 87 509 GLU B N 1
ATOM 8059 C CA . GLU B 1 509 ? 13.469 31.281 21.797 1 87 509 GLU B CA 1
ATOM 8060 C C . GLU B 1 509 ? 12.438 30.828 20.766 1 87 509 GLU B C 1
ATOM 8062 O O . GLU B 1 509 ? 11.508 31.578 20.453 1 87 509 GLU B O 1
ATOM 8067 N N . PHE B 1 510 ? 12.695 29.688 20.281 1 89.38 510 PHE B N 1
ATOM 8068 C CA . PHE B 1 510 ? 11.781 29.125 19.297 1 89.38 510 PHE B CA 1
ATOM 8069 C C . PHE B 1 510 ? 10.406 28.891 19.906 1 89.38 510 PHE B C 1
ATOM 8071 O O . PHE B 1 510 ? 9.383 29.172 19.266 1 89.38 510 PHE B O 1
ATOM 8078 N N . ILE B 1 511 ? 10.305 28.438 21.141 1 88.5 511 ILE B N 1
ATOM 8079 C CA . ILE B 1 511 ? 9.055 28.141 21.828 1 88.5 511 ILE B CA 1
ATOM 8080 C C . ILE B 1 511 ? 8.305 29.438 22.109 1 88.5 511 ILE B C 1
ATOM 8082 O O . ILE B 1 511 ? 7.082 29.5 21.984 1 88.5 511 ILE B O 1
ATOM 8086 N N . LYS B 1 512 ? 9.008 30.438 22.516 1 90.31 512 LYS B N 1
ATOM 8087 C CA . LYS B 1 512 ? 8.391 31.734 22.766 1 90.31 512 LYS B CA 1
ATOM 8088 C C . LYS B 1 512 ? 7.73 32.281 21.516 1 90.31 512 LYS B C 1
ATOM 8090 O O . LYS B 1 512 ? 6.621 32.812 21.562 1 90.31 512 LYS B O 1
ATOM 8095 N N . TRP B 1 513 ? 8.438 32.188 20.438 1 91 513 TRP B N 1
ATOM 8096 C CA . TRP B 1 513 ? 7.859 32.562 19.156 1 91 513 TRP B CA 1
ATOM 8097 C C . TRP B 1 513 ? 6.617 31.734 18.844 1 91 513 TRP B C 1
ATOM 8099 O O . TRP B 1 513 ? 5.582 32.281 18.453 1 91 513 TRP B O 1
ATOM 8109 N N . GLY B 1 514 ? 6.734 30.438 19 1 90.94 514 GLY B N 1
ATOM 8110 C CA . GLY B 1 514 ? 5.641 29.516 18.703 1 90.94 514 GLY B CA 1
ATOM 8111 C C . GLY B 1 514 ? 4.379 29.812 19.5 1 90.94 514 GLY B C 1
ATOM 8112 O O . GLY B 1 514 ? 3.275 29.766 18.953 1 90.94 514 GLY B O 1
ATOM 8113 N N . ILE B 1 515 ? 4.578 30.141 20.766 1 90.88 515 ILE B N 1
ATOM 8114 C CA . ILE B 1 515 ? 3.441 30.438 21.625 1 90.88 515 ILE B CA 1
ATOM 8115 C C . ILE B 1 515 ? 2.744 31.703 21.125 1 90.88 515 ILE B C 1
ATOM 8117 O O . ILE B 1 515 ? 1.513 31.766 21.062 1 90.88 515 ILE B O 1
ATOM 8121 N N . THR B 1 516 ? 3.469 32.656 20.766 1 93.75 516 THR B N 1
ATOM 8122 C CA . THR B 1 516 ? 2.92 33.906 20.281 1 93.75 516 THR B CA 1
ATOM 8123 C C . THR B 1 516 ? 2.133 33.719 19 1 93.75 516 THR B C 1
ATOM 8125 O O . THR B 1 516 ? 0.979 34.125 18.891 1 93.75 516 THR B O 1
ATOM 8128 N N . ILE B 1 517 ? 2.758 33.062 18.062 1 94.38 517 ILE B N 1
ATOM 8129 C CA . ILE B 1 517 ? 2.129 32.906 16.766 1 94.38 517 ILE B CA 1
ATOM 8130 C C . ILE B 1 517 ? 0.926 31.969 16.875 1 94.38 517 ILE B C 1
ATOM 8132 O O . ILE B 1 517 ? -0.109 32.188 16.25 1 94.38 517 ILE B O 1
ATOM 8136 N N . THR B 1 518 ? 1.039 30.891 17.625 1 93.94 518 THR B N 1
ATOM 8137 C CA . THR B 1 518 ? -0.059 29.938 17.812 1 93.94 518 THR B CA 1
ATOM 8138 C C . THR B 1 518 ? -1.267 30.641 18.438 1 93.94 518 THR B C 1
ATOM 8140 O O . THR B 1 518 ? -2.402 30.422 18.016 1 93.94 518 THR B O 1
ATOM 8143 N N . GLY B 1 519 ? -0.993 31.406 19.469 1 94.06 519 GLY B N 1
ATOM 8144 C CA . GLY B 1 519 ? -2.082 32.156 20.094 1 94.06 519 GLY B CA 1
ATOM 8145 C C . GLY B 1 519 ? -2.865 33 19.125 1 94.06 519 GLY B C 1
ATOM 8146 O O . GLY B 1 519 ? -4.098 32.969 19.125 1 94.06 519 GLY B O 1
ATOM 8147 N N . VAL B 1 520 ? -2.221 33.688 18.312 1 96.31 520 VAL B N 1
ATOM 8148 C CA . VAL B 1 520 ? -2.859 34.562 17.344 1 96.31 520 VAL B CA 1
ATOM 8149 C C . VAL B 1 520 ? -3.604 33.75 16.297 1 96.31 520 VAL B C 1
ATOM 8151 O O . VAL B 1 520 ? -4.73 34.062 15.914 1 96.31 520 VAL B O 1
ATOM 8154 N N . LEU B 1 521 ? -3.002 32.688 15.852 1 95.12 521 LEU B N 1
ATOM 8155 C CA . LEU B 1 521 ? -3.592 31.875 14.789 1 95.12 521 LEU B CA 1
ATOM 8156 C C . LEU B 1 521 ? -4.812 31.125 15.297 1 95.12 521 LEU B C 1
ATOM 8158 O O . LEU B 1 521 ? -5.77 30.906 14.547 1 95.12 521 LEU B O 1
ATOM 8162 N N . ILE B 1 522 ? -4.766 30.703 16.516 1 94.38 522 ILE B N 1
ATOM 8163 C CA . ILE B 1 522 ? -5.934 30.047 17.078 1 94.38 522 ILE B CA 1
ATOM 8164 C C . ILE B 1 522 ? -7.094 31.031 17.188 1 94.38 522 ILE B C 1
ATOM 8166 O O . ILE B 1 522 ? -8.25 30.656 16.953 1 94.38 522 ILE B O 1
ATOM 8170 N N . ALA B 1 523 ? -6.777 32.219 17.594 1 96.5 523 ALA B N 1
ATOM 8171 C CA . ALA B 1 523 ? -7.805 33.25 17.609 1 96.5 523 ALA B CA 1
ATOM 8172 C C . ALA B 1 523 ? -8.383 33.469 16.203 1 96.5 523 ALA B C 1
ATOM 8174 O O . ALA B 1 523 ? -9.586 33.688 16.047 1 96.5 523 ALA B O 1
ATOM 8175 N N . CYS B 1 524 ? -7.527 33.406 15.227 1 97.38 524 CYS B N 1
ATOM 8176 C CA . CYS B 1 524 ? -7.977 33.531 13.844 1 97.38 524 CYS B CA 1
ATOM 8177 C C . CYS B 1 524 ? -8.883 32.375 13.453 1 97.38 524 CYS B C 1
ATOM 8179 O O . CYS B 1 524 ? -9.82 32.562 12.664 1 97.38 524 CYS B O 1
ATOM 8181 N N . VAL B 1 525 ? -8.633 31.156 13.945 1 97.62 525 VAL B N 1
ATOM 8182 C CA . VAL B 1 525 ? -9.469 30 13.648 1 97.62 525 VAL B CA 1
ATOM 8183 C C . VAL B 1 525 ? -10.883 30.234 14.188 1 97.62 525 VAL B C 1
ATOM 8185 O O . VAL B 1 525 ? -11.867 29.984 13.492 1 97.62 525 VAL B O 1
ATOM 8188 N N . MET B 1 526 ? -11 30.828 15.398 1 96.69 526 MET B N 1
ATOM 8189 C CA . MET B 1 526 ? -12.289 31 16.062 1 96.69 526 MET B CA 1
ATOM 8190 C C . MET B 1 526 ? -13.016 32.219 15.531 1 96.69 526 MET B C 1
ATOM 8192 O O . MET B 1 526 ? -14.227 32.375 15.727 1 96.69 526 MET B O 1
ATOM 8196 N N . THR B 1 527 ? -12.352 33.062 14.82 1 96.5 527 THR B N 1
ATOM 8197 C CA . THR B 1 527 ? -12.992 34.281 14.297 1 96.5 527 THR B CA 1
ATOM 8198 C C . THR B 1 527 ? -13.102 34.219 12.773 1 96.5 527 THR B C 1
ATOM 8200 O O . THR B 1 527 ? -14.203 34.031 12.234 1 96.5 527 THR B O 1
ATOM 8203 N N . ILE B 1 528 ? -12.008 34.062 12.109 1 97 528 ILE B N 1
ATOM 8204 C CA . ILE B 1 528 ? -12 34.156 10.656 1 97 528 ILE B CA 1
ATOM 8205 C C . ILE B 1 528 ? -12.461 32.812 10.062 1 97 528 ILE B C 1
ATOM 8207 O O . ILE B 1 528 ? -13.422 32.781 9.297 1 97 528 ILE B O 1
ATOM 8211 N N . PHE B 1 529 ? -11.859 31.734 10.438 1 97.69 529 PHE B N 1
ATOM 8212 C CA . PHE B 1 529 ? -12.18 30.469 9.812 1 97.69 529 PHE B CA 1
ATOM 8213 C C . PHE B 1 529 ? -13.602 30.031 10.164 1 97.69 529 PHE B C 1
ATOM 8215 O O . PHE B 1 529 ? -14.32 29.5 9.312 1 97.69 529 PHE B O 1
ATOM 8222 N N . TYR B 1 530 ? -13.953 30.141 11.453 1 96.69 530 TYR B N 1
ATOM 8223 C CA . TYR B 1 530 ? -15.289 29.766 11.883 1 96.69 530 TYR B CA 1
ATOM 8224 C C . TYR B 1 530 ? -16.344 30.422 11.008 1 96.69 530 TYR B C 1
ATOM 8226 O O . TYR B 1 530 ? -17.281 29.75 10.555 1 96.69 530 TYR B O 1
ATOM 8234 N N . PHE B 1 531 ? -16.188 31.688 10.703 1 95.31 531 PHE B N 1
ATOM 8235 C CA . PHE B 1 531 ? -17.219 32.406 9.945 1 95.31 531 PHE B CA 1
ATOM 8236 C C . PHE B 1 531 ? -17.141 32.031 8.469 1 95.31 531 PHE B C 1
ATOM 8238 O O . PHE B 1 531 ? -18.172 31.969 7.789 1 95.31 531 PHE B O 1
ATOM 8245 N N . ILE B 1 532 ? -15.945 31.766 7.953 1 95.44 532 ILE B N 1
ATOM 8246 C CA . ILE B 1 532 ? -15.812 31.281 6.586 1 95.44 532 ILE B CA 1
ATOM 8247 C C . ILE B 1 532 ? -16.516 29.922 6.449 1 95.44 532 ILE B C 1
ATOM 8249 O O . ILE B 1 532 ? -17.312 29.719 5.535 1 95.44 532 ILE B O 1
ATOM 8253 N N . GLY B 1 533 ? -16.219 29.031 7.398 1 94.88 533 GLY B N 1
ATOM 8254 C CA . GLY B 1 533 ? -16.812 27.703 7.371 1 94.88 533 GLY B CA 1
ATOM 8255 C C . GLY B 1 533 ? -18.312 27.719 7.531 1 94.88 533 GLY B C 1
ATOM 8256 O O . GLY B 1 533 ? -19.031 27.016 6.816 1 94.88 533 GLY B O 1
ATOM 8257 N N . TYR B 1 534 ? -18.75 28.578 8.461 1 93.06 534 TYR B N 1
ATOM 8258 C CA . TYR B 1 534 ? -20.188 28.688 8.703 1 93.06 534 TYR B CA 1
ATOM 8259 C C . TYR B 1 534 ? -20.906 29.188 7.465 1 93.06 534 TYR B C 1
ATOM 8261 O O . TYR B 1 534 ? -21.969 28.688 7.109 1 93.06 534 TYR B O 1
ATOM 8269 N N . GLU B 1 535 ? -20.391 30.156 6.777 1 92.25 535 GLU B N 1
ATOM 8270 C CA . GLU B 1 535 ? -20.984 30.734 5.582 1 92.25 535 GLU B CA 1
ATOM 8271 C C . GLU B 1 535 ? -21 29.734 4.43 1 92.25 535 GLU B C 1
ATOM 8273 O O . GLU B 1 535 ? -21.906 29.75 3.59 1 92.25 535 GLU B O 1
ATOM 8278 N N . PHE B 1 536 ? -20.031 28.812 4.426 1 92.12 536 PHE B N 1
ATOM 8279 C CA . PHE B 1 536 ? -19.938 27.812 3.383 1 92.12 536 PHE B CA 1
ATOM 8280 C C . PHE B 1 536 ? -20.844 26.625 3.691 1 92.12 536 PHE B C 1
ATOM 8282 O O . PHE B 1 536 ? -20.969 25.688 2.887 1 92.12 536 PHE B O 1
ATOM 8289 N N . GLY B 1 537 ? -21.469 26.594 4.879 1 88.19 537 GLY B N 1
ATOM 8290 C CA . GLY B 1 537 ? -22.453 25.578 5.219 1 88.19 537 GLY B CA 1
ATOM 8291 C C . GLY B 1 537 ? -21.828 24.344 5.855 1 88.19 537 GLY B C 1
ATOM 8292 O O . GLY B 1 537 ? -22.406 23.266 5.812 1 88.19 537 GLY B O 1
ATOM 8293 N N . LEU B 1 538 ? -20.656 24.578 6.359 1 91.25 538 LEU B N 1
ATOM 8294 C CA . LEU B 1 538 ? -20.062 23.453 7.066 1 91.25 538 LEU B CA 1
ATOM 8295 C C . LEU B 1 538 ? -20.844 23.125 8.336 1 91.25 538 LEU B C 1
ATOM 8297 O O . LEU B 1 538 ? -21.156 24.031 9.117 1 91.25 538 LEU B O 1
#